Protein 8C7V (pdb70)

Structure (mmCIF, N/CA/C/O backbone):
data_8C7V
#
_entry.id   8C7V
#
_cell.length_a   60.600
_cell.length_b   127.930
_cell.length_c   93.810
_cell.angle_alpha   90.000
_cell.angle_beta   95.470
_cell.angle_gamma   90.000
#
_symmetry.space_group_name_H-M   'P 1 21 1'
#
loop_
_entity.id
_entity.type
_entity.pdbx_description
1 polymer 'Fab heavy chain'
2 polymer 'Fab light chain'
3 water water
#
loop_
_atom_site.group_PDB
_atom_site.id
_atom_site.type_symbol
_atom_site.label_atom_id
_atom_site.label_alt_id
_atom_site.label_comp_id
_atom_site.label_asym_id
_atom_site.label_entity_id
_atom_site.label_seq_id
_atom_site.pdbx_PDB_ins_code
_atom_site.Cartn_x
_atom_site.Cartn_y
_atom_site.Cartn_z
_atom_site.occupancy
_atom_site.B_iso_or_equiv
_atom_site.auth_seq_id
_atom_site.auth_comp_id
_atom_site.auth_asym_id
_atom_site.auth_atom_id
_atom_site.pdbx_PDB_model_num
ATOM 1 N N . GLU A 1 1 ? -12.46000 -14.38800 -31.34100 1.000 42.71062 1 GLU A N 1
ATOM 2 C CA . GLU A 1 1 ? -12.13400 -14.03800 -29.91700 1.000 36.52974 1 GLU A CA 1
ATOM 3 C C . GLU A 1 1 ? -10.99300 -13.00700 -29.92100 1.000 26.30419 1 GLU A C 1
ATOM 4 O O . GLU A 1 1 ? -10.99500 -12.06800 -30.72900 1.000 27.82850 1 GLU A O 1
ATOM 16 N N . VAL A 1 2 ? -10.02000 -13.17900 -29.02400 1.000 26.11750 2 VAL A N 1
ATOM 17 C CA . VAL A 1 2 ? -8.75000 -12.47000 -29.15500 1.000 25.20958 2 VAL A CA 1
ATOM 18 C C . VAL A 1 2 ? -8.07300 -12.97500 -30.41700 1.000 23.04985 2 VAL A C 1
ATOM 19 O O . VAL A 1 2 ? -8.02900 -14.19000 -30.67000 1.000 26.20998 2 VAL A O 1
ATOM 32 N N . GLN A 1 3 ? -7.56100 -12.05200 -31.23100 1.000 18.77100 3 GLN A N 1
ATOM 33 C CA . GLN A 1 3 ? -6.87500 -12.44500 -32.44900 1.000 19.26707 3 GLN A CA 1
ATOM 34 C C . GLN A 1 3 ? -5.71400 -11.50800 -32.72300 1.000 16.30518 3 GLN A C 1
ATOM 35 O O . GLN A 1 3 ? -5.83500 -10.29100 -32.54200 1.000 17.70990 3 GLN A O 1
ATOM 49 N N . LEU A 1 4 ? -4.59800 -12.08300 -33.18100 1.000 17.59597 4 LEU A N 1
ATOM 50 C CA . LEU A 1 4 ? -3.44200 -11.34100 -33.67100 1.000 16.43229 4 LEU A CA 1
ATOM 51 C C . LEU A 1 4 ? -3.19700 -11.73800 -35.11900 1.000 13.99404 4 LEU A C 1
ATOM 52 O O . LEU A 1 4 ? -3.09100 -12.93500 -35.43300 1.000 14.72125 4 LEU A O 1
ATOM 68 N N . VAL A 1 5 ? -3.09000 -10.75300 -36.00600 1.000 16.12516 5 VAL A N 1
ATOM 69 C CA . VAL A 1 5 ? -2.92200 -11.04600 -37.42300 1.000 16.82648 5 VAL A CA 1
ATOM 70 C C . VAL A 1 5 ? -1.72400 -10.27500 -37.94300 1.000 18.89110 5 VAL A C 1
ATOM 71 O O . VAL A 1 5 ? -1.70700 -9.04200 -37.89600 1.000 18.79407 5 VAL A O 1
ATOM 84 N N . GLU A 1 6 ? -0.73000 -10.99700 -38.43500 1.000 16.49511 6 GLU A N 1
ATOM 85 C CA . GLU A 1 6 ? 0.48600 -10.38200 -38.93900 1.000 15.56985 6 GLU A CA 1
ATOM 86 C C . GLU A 1 6 ? 0.40700 -10.11700 -40.43100 1.000 20.62815 6 GLU A C 1
ATOM 87 O O . GLU A 1 6 ? -0.33700 -10.77400 -41.17000 1.000 19.05662 6 GLU A O 1
ATOM 99 N N . SER A 1 7 ? 1.16400 -9.10900 -40.87200 1.000 16.64982 7 SER A N 1
ATOM 100 C CA . SER A 1 7 ? 1.35400 -8.88900 -42.29800 1.000 19.92755 7 SER A CA 1
ATOM 101 C C . SER A 1 7 ? 2.76400 -8.36900 -42.53500 1.000 19.38980 7 SER A C 1
ATOM 102 O O . SER A 1 7 ? 3.43200 -7.91000 -41.60200 1.000 16.00060 7 SER A O 1
ATOM 110 N N . GLY A 1 8 ? 3.23400 -8.47900 -43.79100 1.000 18.57687 8 GLY A N 1
ATOM 111 C CA . GLY A 1 8 ? 4.52100 -7.91100 -44.17500 1.000 17.84363 8 GLY A CA 1
ATOM 112 C C . GLY A 1 8 ? 5.70100 -8.84300 -44.48400 1.000 24.45011 8 GLY A C 1
ATOM 113 O O . GLY A 1 8 ? 6.78700 -8.34200 -44.78700 1.000 29.46009 8 GLY A O 1
ATOM 117 N N . GLY A 1 9 ? 5.56800 -10.14500 -44.39900 1.000 28.01711 9 GLY A N 1
ATOM 118 C CA . GLY A 1 9 ? 6.73300 -10.98100 -44.63100 1.000 23.22322 9 GLY A CA 1
ATOM 119 C C . GLY A 1 9 ? 7.19300 -11.03300 -46.08700 1.000 25.85282 9 GLY A C 1
ATOM 120 O O . GLY A 1 9 ? 6.82400 -10.22600 -46.94300 1.000 28.76200 9 GLY A O 1
ATOM 124 N N . GLY A 1 10 ? 8.11700 -11.95300 -46.32800 1.000 14.95392 10 GLY A N 1
ATOM 125 C CA . GLY A 1 10 ? 8.57200 -12.21600 -47.67300 1.000 14.07154 10 GLY A CA 1
ATOM 126 C C . GLY A 1 10 ? 10.07800 -12.10400 -47.79400 1.000 14.01108 10 GLY A C 1
ATOM 127 O O . GLY A 1 10 ? 10.82100 -12.24000 -46.82400 1.000 14.16401 10 GLY A O 1
ATOM 131 N N . LEU A 1 11 ? 10.50700 -11.78900 -49.01300 1.000 13.42422 11 LEU A N 1
ATOM 132 C CA . LEU A 1 11 ? 11.90400 -11.77800 -49.39400 1.000 15.06334 11 LEU A CA 1
ATOM 133 C C . LEU A 1 11 ? 12.54900 -10.43000 -49.12500 1.000 14.50382 11 LEU A C 1
ATOM 134 O O . LEU A 1 11 ? 11.97400 -9.37700 -49.43900 1.000 17.44651 11 LEU A O 1
ATOM 150 N N . VAL A 1 12 ? 13.76900 -10.46600 -48.58700 1.000 13.08444 12 VAL A N 1
ATOM 151 C CA . VAL A 1 12 ? 14.58100 -9.26200 -48.38100 1.000 14.81503 12 VAL A CA 1
ATOM 152 C C . VAL A 1 12 ? 16.04200 -9.60800 -48.65200 1.000 14.01247 12 VAL A C 1
ATOM 153 O O . VAL A 1 12 ? 16.48600 -10.72700 -48.40300 1.000 15.51735 12 VAL A O 1
ATOM 166 N N . LYS A 1 13 ? 16.79100 -8.65000 -49.24400 1.000 16.47227 13 LYS A N 1
ATOM 167 C CA . LYS A 1 13 ? 18.20000 -8.92200 -49.49600 1.000 19.33620 13 LYS A CA 1
ATOM 168 C C . LYS A 1 13 ? 19.06100 -8.80400 -48.23400 1.000 18.13425 13 LYS A C 1
ATOM 169 O O . LYS A 1 13 ? 18.73000 -8.06500 -47.31500 1.000 18.89550 13 LYS A O 1
ATOM 188 N N . PRO A 1 14 ? 20.17700 -9.54300 -48.16500 1.000 18.49265 14 PRO A N 1
ATOM 189 C CA . PRO A 1 14 ? 21.11300 -9.37100 -47.04200 1.000 18.56387 14 PRO A CA 1
ATOM 190 C C . PRO A 1 14 ? 21.51000 -7.90700 -46.90500 1.000 20.40839 14 PRO A C 1
ATOM 191 O O . PRO A 1 14 ? 21.73000 -7.22300 -47.89900 1.000 20.75105 14 PRO A O 1
ATOM 202 N N . GLY A 1 15 ? 21.59500 -7.43500 -45.66600 1.000 19.76397 15 GLY A N 1
ATOM 203 C CA . GLY A 1 15 ? 21.82700 -6.03700 -45.36500 1.000 22.27122 15 GLY A CA 1
ATOM 204 C C . GLY A 1 15 ? 20.61100 -5.15100 -45.45000 1.000 20.65810 15 GLY A C 1
ATOM 205 O O . GLY A 1 15 ? 20.69800 -3.96800 -45.08100 1.000 21.69682 15 GLY A O 1
ATOM 209 N N . GLY A 1 16 ? 19.46100 -5.68100 -45.89400 1.000 18.35025 16 GLY A N 1
ATOM 210 C CA . GLY A 1 16 ? 18.27800 -4.87900 -46.08200 1.000 18.62923 16 GLY A CA 1
ATOM 211 C C . GLY A 1 16 ? 17.39300 -4.77400 -44.85000 1.000 18.23794 16 GLY A C 1
ATOM 212 O O . GLY A 1 16 ? 17.65400 -5.34900 -43.79500 1.000 18.02482 16 GLY A O 1
ATOM 216 N N . SER A 1 17 ? 16.29000 -4.05800 -45.02900 1.000 16.76964 17 SER A N 1
ATOM 217 C CA . SER A 1 17 ? 15.35000 -3.71600 -43.96900 1.000 15.02419 17 SER A CA 1
ATOM 218 C C . SER A 1 17 ? 13.95700 -4.19700 -44.35300 1.000 12.11961 17 SER A C 1
ATOM 219 O O . SER A 1 17 ? 13.61000 -4.23800 -45.53300 1.000 17.55971 17 SER A O 1
ATOM 227 N N . LEU A 1 18 ? 13.15700 -4.54000 -43.34100 1.000 13.09270 18 LEU A N 1
ATOM 228 C CA . LEU A 1 18 ? 11.79000 -5.02900 -43.55100 1.000 16.39997 18 LEU A CA 1
ATOM 229 C C . LEU A 1 18 ? 10.97800 -4.76700 -42.30200 1.000 14.60881 18 LEU A C 1
ATOM 230 O O . LEU A 1 18 ? 11.50800 -4.88300 -41.20100 1.000 16.18675 18 LEU A O 1
ATOM 246 N N . ARG A 1 19 ? 9.70500 -4.38400 -42.47600 1.000 13.69885 19 ARG A N 1
ATOM 247 C CA . ARG A 1 19 ? 8.81000 -4.13700 -41.36000 1.000 14.10184 19 ARG A CA 1
ATOM 248 C C . ARG A 1 19 ? 7.63500 -5.10600 -41.38600 1.000 15.41257 19 ARG A C 1
ATOM 249 O O . ARG A 1 19 ? 6.96500 -5.25000 -42.41300 1.000 16.43643 19 ARG A O 1
ATOM 270 N N . LEU A 1 20 ? 7.39700 -5.76100 -40.25600 1.000 13.62464 20 LEU A N 1
ATOM 271 C CA . LEU A 1 20 ? 6.21100 -6.56000 -40.03300 1.000 13.38150 20 LEU A CA 1
ATOM 272 C C . LEU A 1 20 ? 5.21100 -5.78600 -39.18100 1.000 12.92447 20 LEU A C 1
ATOM 273 O O . LEU A 1 20 ? 5.59100 -4.98000 -38.33200 1.000 14.73981 20 LEU A O 1
ATOM 289 N N . SER A 1 21 ? 3.93700 -6.07900 -39.37000 1.000 13.86659 21 SER A N 1
ATOM 290 C CA . SER A 1 21 ? 2.87900 -5.51400 -38.54600 1.000 15.15170 21 SER A CA 1
ATOM 291 C C . SER A 1 21 ? 2.08300 -6.62900 -37.87700 1.000 16.00845 21 SER A C 1
ATOM 292 O O . SER A 1 21 ? 2.02800 -7.75200 -38.36400 1.000 15.67459 21 SER A O 1
ATOM 300 N N . CYS A 1 22 ? 1.49900 -6.30200 -36.72200 1.000 14.39534 22 CYS A N 1
ATOM 301 C CA . CYS A 1 22 ? 0.67900 -7.19900 -35.93000 1.000 15.44255 22 CYS A CA 1
ATOM 302 C C . CYS A 1 22 ? -0.55900 -6.41600 -35.53100 1.000 16.31201 22 CYS A C 1
ATOM 303 O O . CYS A 1 22 ? -0.46300 -5.50400 -34.71000 1.000 17.59824 22 CYS A O 1
ATOM 310 N N . ALA A 1 23 ? -1.69700 -6.75600 -36.12100 1.000 15.98871 23 ALA A N 1
ATOM 311 C CA . ALA A 1 23 ? -2.97700 -6.11700 -35.81000 1.000 16.27688 23 ALA A CA 1
ATOM 312 C C . ALA A 1 23 ? -3.73000 -6.92900 -34.76600 1.000 14.39385 23 ALA A C 1
ATOM 313 O O . ALA A 1 23 ? -4.00400 -8.12300 -34.98200 1.000 16.73825 23 ALA A O 1
ATOM 320 N N . ALA A 1 24 ? -4.11400 -6.28000 -33.66600 1.000 16.68063 24 ALA A N 1
ATOM 321 C CA . ALA A 1 24 ? -4.78400 -6.93400 -32.54600 1.000 18.80937 24 ALA A CA 1
ATOM 322 C C . ALA A 1 24 ? -6.27100 -6.61600 -32.56700 1.000 18.47728 24 ALA A C 1
ATOM 323 O O . ALA A 1 24 ? -6.66200 -5.47300 -32.82200 1.000 20.83940 24 ALA A O 1
ATOM 330 N N . SER A 1 25 ? -7.08700 -7.62400 -32.27600 1.000 19.20066 25 SER A N 1
ATOM 331 C CA . SER A 1 25 ? -8.53900 -7.46500 -32.21300 1.000 20.60755 25 SER A CA 1
ATOM 332 C C . SER A 1 25 ? -9.11300 -8.34700 -31.11200 1.000 22.19456 25 SER A C 1
ATOM 333 O O . SER A 1 25 ? -8.48200 -9.29400 -30.63400 1.000 19.98405 25 SER A O 1
ATOM 341 N N . GLY A 1 26 ? -10.33500 -8.01100 -30.69500 1.000 19.89618 26 GLY A N 1
ATOM 342 C CA . GLY A 1 26 ? -11.04200 -8.79300 -29.70000 1.000 20.21288 26 GLY A CA 1
ATOM 343 C C . GLY A 1 26 ? -10.80700 -8.36700 -28.26000 1.000 21.52757 26 GLY A C 1
ATOM 344 O O . GLY A 1 26 ? -11.30100 -9.03600 -27.34300 1.000 24.24997 26 GLY A O 1
ATOM 348 N N . TYR A 1 27 ? -10.06700 -7.29300 -28.03600 1.000 21.71433 27 TYR A N 1
ATOM 349 C CA . TYR A 1 27 ? -9.78300 -6.80700 -26.70100 1.000 19.35120 27 TYR A CA 1
ATOM 350 C C . TYR A 1 27 ? -9.28200 -5.37700 -26.83800 1.000 22.64454 27 TYR A C 1
ATOM 351 O O . TYR A 1 27 ? -8.99000 -4.89600 -27.93500 1.000 23.20922 27 TYR A O 1
ATOM 369 N N . THR A 1 28 ? -9.18300 -4.69700 -25.70700 1.000 21.42635 28 THR A N 1
ATOM 370 C CA . THR A 1 28 ? -8.67100 -3.33500 -25.68400 1.000 18.65417 28 THR A CA 1
ATOM 371 C C . THR A 1 28 ? -7.15900 -3.40400 -25.78900 1.000 20.15643 28 THR A C 1
ATOM 372 O O . THR A 1 28 ? -6.49200 -3.91700 -24.88500 1.000 22.46343 28 THR A O 1
ATOM 383 N N . PHE A 1 29 ? -6.63600 -2.88000 -26.89600 1.000 21.36853 29 PHE A N 1
ATOM 384 C CA . PHE A 1 29 ? -5.22100 -3.04600 -27.25700 1.000 20.92475 29 PHE A CA 1
ATOM 385 C C . PHE A 1 29 ? -4.27400 -2.63800 -26.13900 1.000 24.89434 29 PHE A C 1
ATOM 386 O O . PHE A 1 29 ? -3.28700 -3.33400 -25.87300 1.000 22.64283 29 PHE A O 1
ATOM 403 N N . THR A 1 30 ? -4.57500 -1.55200 -25.43800 1.000 21.08557 30 THR A N 1
ATOM 404 C CA . THR A 1 30 ? -3.66400 -1.03400 -24.42900 1.000 24.25610 30 THR A CA 1
ATOM 405 C C . THR A 1 30 ? -3.67700 -1.83600 -23.12600 1.000 19.64105 30 THR A C 1
ATOM 406 O O . THR A 1 30 ? -2.90900 -1.49800 -22.21800 1.000 24.81298 30 THR A O 1
ATOM 417 N N . ASP A 1 31 ? -4.50300 -2.88200 -23.00200 1.000 20.92414 31 ASP A N 1
ATOM 418 C CA . ASP A 1 31 ? -4.59700 -3.64800 -21.76400 1.000 20.81110 31 ASP A CA 1
ATOM 419 C C . ASP A 1 31 ? -3.51100 -4.72200 -21.62100 1.000 21.37676 31 ASP A C 1
ATOM 420 O O . ASP A 1 31 ? -3.38900 -5.31700 -20.54100 1.000 20.81340 31 ASP A O 1
ATOM 429 N N . ASN A 1 32 ? -2.73000 -4.99000 -22.67300 1.000 17.11372 32 ASN A N 1
ATOM 430 C CA . ASN A 1 32 ? -1.71200 -6.04300 -22.65000 1.000 16.53095 32 ASN A CA 1
ATOM 431 C C . ASN A 1 32 ? -0.54800 -5.59000 -23.52500 1.000 17.67914 32 ASN A C 1
ATOM 432 O O . ASN A 1 32 ? -0.73900 -4.76600 -24.41500 1.000 17.06969 32 ASN A O 1
ATOM 443 N N . TYR A 1 33 ? 0.65500 -6.09700 -23.24300 1.000 13.48609 33 TYR A N 1
ATOM 444 C CA . TYR A 1 33 ? 1.79800 -5.83400 -24.10300 1.000 14.37813 33 TYR A CA 1
ATOM 445 C C . TYR A 1 33 ? 1.71000 -6.71000 -25.35700 1.000 14.79173 33 TYR A C 1
ATOM 446 O O . TYR A 1 33 ? 0.93400 -7.66700 -25.42900 1.000 15.54953 33 TYR A O 1
ATOM 464 N N . ILE A 1 34 ? 2.45100 -6.32600 -26.38600 1.000 13.81692 34 ILE A N 1
ATOM 465 C CA . ILE A 1 34 ? 2.66400 -7.19000 -27.55000 1.000 13.81410 34 ILE A CA 1
ATOM 466 C C . ILE A 1 34 ? 4.12700 -7.62600 -27.52800 1.000 13.85319 34 ILE A C 1
ATOM 467 O O . ILE A 1 34 ? 5.03100 -6.79600 -27.37000 1.000 13.30155 34 ILE A O 1
ATOM 483 N N . HIS A 1 35 ? 4.35200 -8.92800 -27.66300 1.000 11.18620 35 HIS A N 1
ATOM 484 C CA . HIS A 1 35 ? 5.67900 -9.50200 -27.71900 1.000 10.65150 35 HIS A CA 1
ATOM 485 C C . HIS A 1 35 ? 5.95600 -10.04900 -29.11400 1.000 11.42901 35 HIS A C 1
ATOM 486 O O . HIS A 1 35 ? 5.03700 -10.40300 -29.85000 1.000 11.37366 35 HIS A O 1
ATOM 500 N N . TRP A 1 36 ? 7.23100 -10.10400 -29.48500 1.000 11.50469 36 TRP A N 1
ATOM 501 C CA . TRP A 1 36 ? 7.66800 -10.70700 -30.73300 1.000 11.32292 36 TRP A CA 1
ATOM 502 C C . TRP A 1 36 ? 8.60900 -11.86700 -30.43200 1.000 11.27201 36 TRP A C 1
ATOM 503 O O . TRP A 1 36 ? 9.48000 -11.75600 -29.57100 1.000 11.26384 36 TRP A O 1
ATOM 524 N N . VAL A 1 37 ? 8.42000 -12.97700 -31.16000 1.000 9.76350 37 VAL A N 1
ATOM 525 C CA . VAL A 1 37 ? 9.16000 -14.22400 -30.99400 1.000 11.96705 37 VAL A CA 1
ATOM 526 C C . VAL A 1 37 ? 9.48100 -14.71100 -32.40600 1.000 12.31473 37 VAL A C 1
ATOM 527 O O . VAL A 1 37 ? 8.65700 -14.54400 -33.31100 1.000 15.99896 37 VAL A O 1
ATOM 540 N N . ARG A 1 38 ? 10.64300 -15.29400 -32.59700 1.000 11.22020 38 ARG A N 1
ATOM 541 C CA . ARG A 1 38 ? 10.91300 -15.92200 -33.88600 1.000 11.54174 38 ARG A CA 1
ATOM 542 C C . ARG A 1 38 ? 11.25800 -17.39400 -33.71800 1.000 11.32025 38 ARG A C 1
ATOM 543 O O . ARG A 1 38 ? 11.60700 -17.86900 -32.62900 1.000 12.63010 38 ARG A O 1
ATOM 564 N N . GLN A 1 39 ? 11.10100 -18.13200 -34.81800 1.000 10.19308 39 GLN A N 1
ATOM 565 C CA . GLN A 1 39 ? 11.32400 -19.56900 -34.81500 1.000 12.35991 39 GLN A CA 1
ATOM 566 C C . GLN A 1 39 ? 12.06700 -19.98500 -36.07600 1.000 12.42162 39 GLN A C 1
ATOM 567 O O . GLN A 1 39 ? 11.61400 -19.72100 -37.20600 1.000 12.74416 39 GLN A O 1
ATOM 581 N N . ALA A 1 40 ? 13.21700 -20.60300 -35.88800 1.000 14.76783 40 ALA A N 1
ATOM 582 C CA . ALA A 1 40 ? 13.96100 -21.18800 -37.00100 1.000 17.86580 40 ALA A CA 1
ATOM 583 C C . ALA A 1 40 ? 14.55600 -22.52000 -36.58700 1.000 17.11107 40 ALA A C 1
ATOM 584 O O . ALA A 1 40 ? 14.96900 -22.68300 -35.43400 1.000 17.71391 40 ALA A O 1
ATOM 591 N N . PRO A 1 41 ? 14.68200 -23.46300 -37.51400 1.000 19.17734 41 PRO A N 1
ATOM 592 C CA . PRO A 1 41 ? 15.39800 -24.69800 -37.17700 1.000 21.24027 41 PRO A CA 1
ATOM 593 C C . PRO A 1 41 ? 16.80100 -24.37100 -36.66700 1.000 21.78013 41 PRO A C 1
ATOM 594 O O . PRO A 1 41 ? 17.51200 -23.54500 -37.23700 1.000 28.36288 41 PRO A O 1
ATOM 605 N N . GLY A 1 42 ? 17.20800 -25.07500 -35.61700 1.000 23.21674 42 GLY A N 1
ATOM 606 C CA . GLY A 1 42 ? 18.49500 -24.89500 -34.96400 1.000 23.41889 42 GLY A CA 1
ATOM 607 C C . GLY A 1 42 ? 18.44800 -24.04700 -33.70900 1.000 27.43365 42 GLY A C 1
ATOM 608 O O . GLY A 1 42 ? 18.52200 -24.60200 -32.60600 1.000 27.93668 42 GLY A O 1
ATOM 612 N N . LYS A 1 43 ? 18.21300 -22.74400 -33.81400 1.000 29.96094 43 LYS A N 1
ATOM 613 C CA . LYS A 1 43 ? 18.08100 -21.99900 -32.57200 1.000 27.30915 43 LYS A CA 1
ATOM 614 C C . LYS A 1 43 ? 16.68400 -22.12100 -31.98400 1.000 26.27916 43 LYS A C 1
ATOM 615 O O . LYS A 1 43 ? 16.48600 -21.77600 -30.80700 1.000 29.90496 43 LYS A O 1
ATOM 634 N N . GLY A 1 44 ? 15.70200 -22.59100 -32.74400 1.000 21.14488 44 GLY A N 1
ATOM 635 C CA . GLY A 1 44 ? 14.41200 -22.84100 -32.14700 1.000 22.37311 44 GLY A CA 1
ATOM 636 C C . GLY A 1 44 ? 13.65700 -21.53800 -31.92100 1.000 21.80926 44 GLY A C 1
ATOM 637 O O . GLY A 1 44 ? 13.78500 -20.58200 -32.69800 1.000 18.97661 44 GLY A O 1
ATOM 641 N N . LEU A 1 45 ? 12.77900 -21.55000 -30.90800 1.000 17.66713 45 LEU A N 1
ATOM 642 C CA . LEU A 1 45 ? 12.07400 -20.33200 -30.49600 1.000 11.60317 45 LEU A CA 1
ATOM 643 C C . LEU A 1 45 ? 12.96600 -19.37000 -29.71600 1.000 12.18961 45 LEU A C 1
ATOM 644 O O . LEU A 1 45 ? 13.64200 -19.76100 -28.75600 1.000 13.78498 45 LEU A O 1
ATOM 660 N N . GLU A 1 46 ? 12.94000 -18.09000 -30.10000 1.000 12.08302 46 GLU A N 1
ATOM 661 C CA . GLU A 1 46 ? 13.68100 -17.03300 -29.43000 1.000 13.96683 46 GLU A CA 1
ATOM 662 C C . GLU A 1 46 ? 12.77100 -15.83200 -29.19800 1.000 12.82714 46 GLU A C 1
ATOM 663 O O . GLU A 1 46 ? 12.11500 -15.35700 -30.13700 1.000 12.97956 46 GLU A O 1
ATOM 675 N N . TRP A 1 47 ? 12.80300 -15.28700 -27.98800 1.000 12.90936 47 TRP A N 1
ATOM 676 C CA . TRP A 1 47 ? 12.03900 -14.08400 -27.65500 1.000 12.80400 47 TRP A CA 1
ATOM 677 C C . TRP A 1 47 ? 12.83700 -12.82900 -27.98900 1.000 13.41021 47 TRP A C 1
ATOM 678 O O . TRP A 1 47 ? 13.99900 -12.70500 -27.59700 1.000 13.62647 47 TRP A O 1
ATOM 699 N N . ILE A 1 48 ? 12.21700 -11.93100 -28.74500 1.000 10.44732 48 ILE A N 1
ATOM 700 C CA . ILE A 1 48 ? 12.88700 -10.73300 -29.24300 1.000 11.35546 48 ILE A CA 1
ATOM 701 C C . ILE A 1 48 ? 12.66500 -9.54900 -28.31800 1.000 12.18747 48 ILE A C 1
ATOM 702 O O . ILE A 1 48 ? 13.61200 -8.81400 -28.02200 1.000 13.25814 48 ILE A O 1
ATOM 718 N N . GLY A 1 49 ? 11.43100 -9.33800 -27.86300 1.000 12.82055 49 GLY A N 1
ATOM 719 C CA . GLY A 1 49 ? 11.14700 -8.23400 -26.97200 1.000 14.66069 49 GLY A CA 1
ATOM 720 C C . GLY A 1 49 ? 9.66200 -8.00200 -26.89400 1.000 13.72255 49 GLY A C 1
ATOM 721 O O . GLY A 1 49 ? 8.86400 -8.72500 -27.50400 1.000 12.93515 49 GLY A O 1
ATOM 725 N N . TYR A 1 50 ? 9.29600 -6.97800 -26.10300 1.000 12.09399 50 TYR A N 1
ATOM 726 C CA . TYR A 1 50 ? 7.90300 -6.56700 -25.98000 1.000 11.55729 50 TYR A CA 1
ATOM 727 C C . TYR A 1 50 ? 7.78400 -5.05500 -26.13700 1.000 12.79958 50 TYR A C 1
ATOM 728 O O . TYR A 1 50 ? 8.76400 -4.30900 -26.03600 1.000 15.49114 50 TYR A O 1
ATOM 746 N N . ILE A 1 51 ? 6.54900 -4.61200 -26.39400 1.000 12.28481 51 ILE A N 1
ATOM 747 C CA . ILE A 1 51 ? 6.21800 -3.19300 -26.27200 1.000 13.69599 51 ILE A CA 1
ATOM 748 C C . ILE A 1 51 ? 4.92800 -3.04400 -25.48400 1.000 17.61671 51 ILE A C 1
ATOM 749 O O . ILE A 1 51 ? 3.98500 -3.82500 -25.64800 1.000 14.11673 51 ILE A O 1
ATOM 765 N N . ASN A 1 52 ? 4.90500 -2.03400 -24.61200 1.000 16.50688 52 ASN A N 1
ATOM 766 C CA . ASN A 1 52 ? 3.70800 -1.64900 -23.88100 1.000 17.14671 52 ASN A CA 1
ATOM 767 C C . ASN A 1 52 ? 2.97700 -0.60400 -24.70500 1.000 17.75688 52 ASN A C 1
ATOM 768 O O . ASN A 1 52 ? 3.50600 0.50900 -24.87400 1.000 19.28238 52 ASN A O 1
ATOM 779 N N . PRO A 1 53 ? 1.80800 -0.91500 -25.27900 1.000 17.10669 53 PRO A N 1
ATOM 780 C CA . PRO A 1 53 ? 1.16000 0.05400 -26.17300 1.000 18.86415 53 PRO A CA 1
ATOM 781 C C . PRO A 1 53 ? 0.72000 1.33400 -25.48700 1.000 23.47595 53 PRO A C 1
ATOM 782 O O . PRO A 1 53 ? 0.62700 2.36100 -26.16400 1.000 27.77806 53 PRO A O 1
ATOM 793 N N . SER A 1 54 ? 0.44800 1.30100 -24.18000 1.000 21.46246 54 SER A N 1
ATOM 794 C CA . SER A 1 54 ? 0.00800 2.52200 -23.49300 1.000 25.11486 54 SER A CA 1
ATOM 795 C C . SER A 1 54 ? 1.10900 3.57300 -23.41900 1.000 30.85651 54 SER A C 1
ATOM 796 O O . SER A 1 54 ? 0.85400 4.76800 -23.60800 1.000 29.48136 54 SER A O 1
ATOM 804 N N . SER A 1 55 ? 2.33200 3.15700 -23.12000 1.000 22.79255 55 SER A N 1
ATOM 805 C CA . SER A 1 55 ? 3.45300 4.06600 -22.93600 1.000 25.37003 55 SER A CA 1
ATOM 806 C C . SER A 1 55 ? 4.42500 4.06200 -24.10500 1.000 27.22606 55 SER A C 1
ATOM 807 O O . SER A 1 55 ? 5.28300 4.94700 -24.18000 1.000 27.52990 55 SER A O 1
ATOM 815 N N . ALA A 1 56 ? 4.29600 3.10300 -25.02600 1.000 22.85691 56 ALA A N 1
ATOM 816 C CA . ALA A 1 56 ? 5.22800 2.88200 -26.12500 1.000 22.12215 56 ALA A CA 1
ATOM 817 C C . ALA A 1 56 ? 6.61300 2.46000 -25.64400 1.000 19.76119 56 ALA A C 1
ATOM 818 O O . ALA A 1 56 ? 7.57800 2.46600 -26.41900 1.000 23.81541 56 ALA A O 1
ATOM 825 N N . TYR A 1 57 ? 6.73600 2.03200 -24.38500 1.000 20.08777 57 TYR A N 1
ATOM 826 C CA . TYR A 1 57 ? 8.00600 1.54700 -23.87800 1.000 19.34367 57 TYR A CA 1
ATOM 827 C C . TYR A 1 57 ? 8.24800 0.12800 -24.41100 1.000 18.37228 57 TYR A C 1
ATOM 828 O O . TYR A 1 57 ? 7.38100 -0.73600 -24.27700 1.000 19.46426 57 TYR A O 1
ATOM 846 N N . ALA A 1 58 ? 9.41400 -0.09100 -25.00400 1.000 19.13536 58 ALA A N 1
ATOM 847 C CA . ALA A 1 58 ? 9.81300 -1.39800 -25.51500 1.000 20.61556 58 ALA A CA 1
ATOM 848 C C . ALA A 1 58 ? 11.01500 -1.91200 -24.73800 1.000 21.02616 58 ALA A C 1
ATOM 849 O O . ALA A 1 58 ? 11.90800 -1.14100 -24.36500 1.000 19.52094 58 ALA A O 1
ATOM 856 N N . HIS A 1 59 ? 11.03200 -3.22400 -24.48600 1.000 14.19191 59 HIS A N 1
ATOM 857 C CA . HIS A 1 59 ? 12.11200 -3.89900 -23.77700 1.000 16.18361 59 HIS A CA 1
ATOM 858 C C . HIS A 1 59 ? 12.57900 -5.08700 -24.61600 1.000 15.84757 59 HIS A C 1
ATOM 859 O O . HIS A 1 59 ? 11.74900 -5.83600 -25.14300 1.000 17.09472 59 HIS A O 1
ATOM 873 N N . TYR A 1 60 ? 13.89600 -5.23500 -24.76700 1.000 14.34352 60 TYR A N 1
ATOM 874 C CA . TYR A 1 60 ? 14.46200 -6.17100 -25.70800 1.000 16.43937 60 TYR A CA 1
ATOM 875 C C . TYR A 1 60 ? 15.32100 -7.25400 -25.06900 1.000 16.83460 60 TYR A C 1
ATOM 876 O O . TYR A 1 60 ? 15.90700 -7.07600 -23.99500 1.000 17.28124 60 TYR A O 1
ATOM 894 N N . ASN A 1 61 ? 15.38400 -8.38700 -25.76600 1.000 13.52255 61 ASN A N 1
ATOM 895 C CA . ASN A 1 61 ? 16.47900 -9.33400 -25.63100 1.000 14.72382 61 ASN A CA 1
ATOM 896 C C . ASN A 1 61 ? 17.72600 -8.65800 -26.20300 1.000 17.02294 61 ASN A C 1
ATOM 897 O O . ASN A 1 61 ? 17.75200 -8.32600 -27.39000 1.000 16.24846 61 ASN A O 1
ATOM 908 N N . GLU A 1 62 ? 18.74200 -8.44100 -25.36800 1.000 17.25908 62 GLU A N 1
ATOM 909 C CA . GLU A 1 62 ? 19.89500 -7.64900 -25.80900 1.000 21.78725 62 GLU A CA 1
ATOM 910 C C . GLU A 1 62 ? 20.48900 -8.15300 -27.10200 1.000 20.86224 62 GLU A C 1
ATOM 911 O O . GLU A 1 62 ? 20.95500 -7.34800 -27.93400 1.000 25.96124 62 GLU A O 1
ATOM 923 N N . LYS A 1 63 ? 20.39400 -9.46600 -27.32500 1.000 22.38025 63 LYS A N 1
ATOM 924 C CA . LYS A 1 63 ? 20.90000 -10.16100 -28.49800 1.000 25.91825 63 LYS A CA 1
ATOM 925 C C . LYS A 1 63 ? 20.35500 -9.60100 -29.81400 1.000 26.16293 63 LYS A C 1
ATOM 926 O O . LYS A 1 63 ? 21.00700 -9.72700 -30.86300 1.000 25.26770 63 LYS A O 1
ATOM 945 N N . PHE A 1 64 ? 19.22500 -8.92700 -29.78100 1.000 15.26917 64 PHE A N 1
ATOM 946 C CA . PHE A 1 64 ? 18.49500 -8.54500 -30.96100 1.000 13.37106 64 PHE A CA 1
ATOM 947 C C . PHE A 1 64 ? 18.48500 -7.04100 -31.21200 1.000 13.98998 64 PHE A C 1
ATOM 948 O O . PHE A 1 64 ? 17.93500 -6.62400 -32.23100 1.000 15.14276 64 PHE A O 1
ATOM 965 N N . LYS A 1 65 ? 19.07100 -6.21600 -30.32500 1.000 14.35450 65 LYS A N 1
ATOM 966 C CA . LYS A 1 65 ? 18.90200 -4.77300 -30.45100 1.000 14.65722 65 LYS A CA 1
ATOM 967 C C . LYS A 1 65 ? 19.51100 -4.19400 -31.71400 1.000 12.78934 65 LYS A C 1
ATOM 968 O O . LYS A 1 65 ? 19.06900 -3.13000 -32.19400 1.000 13.69168 65 LYS A O 1
ATOM 987 N N . THR A 1 66 ? 20.57200 -4.80300 -32.23600 1.000 13.46025 66 THR A N 1
ATOM 988 C CA . THR A 1 66 ? 21.22200 -4.19800 -33.39000 1.000 14.62272 66 THR A CA 1
ATOM 989 C C . THR A 1 66 ? 20.42700 -4.36500 -34.67500 1.000 16.53060 66 THR A C 1
ATOM 990 O O . THR A 1 66 ? 20.74300 -3.70800 -35.66800 1.000 21.58170 66 THR A O 1
ATOM 1001 N N . ARG A 1 67 ? 19.49500 -5.31500 -34.73700 1.000 15.49385 67 ARG A N 1
ATOM 1002 C CA . ARG A 1 67 ? 18.73000 -5.52900 -35.95000 1.000 13.72358 67 ARG A CA 1
ATOM 1003 C C . ARG A 1 67 ? 17.22300 -5.36500 -35.79800 1.000 15.59972 67 ARG A C 1
ATOM 1004 O O . ARG A 1 67 ? 16.52600 -5.39800 -36.82500 1.000 15.51425 67 ARG A O 1
ATOM 1025 N N . PHE A 1 68 ? 16.69700 -5.25200 -34.58000 1.000 14.25753 68 PHE A N 1
ATOM 1026 C CA . PHE A 1 68 ? 15.25400 -5.23300 -34.37700 1.000 11.97241 68 PHE A CA 1
ATOM 1027 C C . PHE A 1 68 ? 14.80200 -4.07900 -33.49300 1.000 14.98360 68 PHE A C 1
ATOM 1028 O O . PHE A 1 68 ? 15.40200 -3.82600 -32.44800 1.000 15.38134 68 PHE A O 1
ATOM 1045 N N . THR A 1 69 ? 13.71900 -3.41700 -33.92100 1.000 13.14438 69 THR A N 1
ATOM 1046 C CA . THR A 1 69 ? 13.06000 -2.31100 -33.22300 1.000 13.02402 69 THR A CA 1
ATOM 1047 C C . THR A 1 69 ? 11.56200 -2.57300 -33.18100 1.000 13.72986 69 THR A C 1
ATOM 1048 O O . THR A 1 69 ? 10.95400 -2.82700 -34.23100 1.000 14.60235 69 THR A O 1
ATOM 1059 N N . ILE A 1 70 ? 10.95700 -2.47300 -31.99500 1.000 13.98606 70 ILE A N 1
ATOM 1060 C CA . ILE A 1 70 ? 9.50700 -2.65500 -31.84400 1.000 12.00563 70 ILE A CA 1
ATOM 1061 C C . ILE A 1 70 ? 8.85500 -1.28700 -31.66400 1.000 13.25412 70 ILE A C 1
ATOM 1062 O O . ILE A 1 70 ? 9.38000 -0.42700 -30.95400 1.000 16.67779 70 ILE A O 1
ATOM 1078 N N . SER A 1 71 ? 7.71300 -1.08600 -32.32200 1.000 14.29451 71 SER A N 1
ATOM 1079 C CA . SER A 1 71 ? 6.95600 0.15900 -32.19200 1.000 17.34982 71 SER A CA 1
ATOM 1080 C C . SER A 1 71 ? 5.46000 -0.14800 -32.20200 1.000 16.31021 71 SER A C 1
ATOM 1081 O O . SER A 1 71 ? 5.03400 -1.29100 -32.41400 1.000 15.47985 71 SER A O 1
ATOM 1089 N N . VAL A 1 72 ? 4.64800 0.88700 -31.92500 1.000 16.02305 72 VAL A N 1
ATOM 1090 C CA . VAL A 1 72 ? 3.19400 0.74300 -31.94500 1.000 16.49561 72 VAL A CA 1
ATOM 1091 C C . VAL A 1 72 ? 2.54900 1.91500 -32.67300 1.000 23.64995 72 VAL A C 1
ATOM 1092 O O . VAL A 1 72 ? 3.11800 3.00600 -32.78000 1.000 22.93014 72 VAL A O 1
ATOM 1105 N N . ASP A 1 73 ? 1.33000 1.67700 -33.16100 1.000 22.83936 73 ASP A N 1
ATOM 1106 C CA . ASP A 1 73 ? 0.41800 2.74700 -33.60000 1.000 24.16533 73 ASP A CA 1
ATOM 1107 C C . ASP A 1 73 ? -0.92500 2.46500 -32.92500 1.000 23.28287 73 ASP A C 1
ATOM 1108 O O . ASP A 1 73 ? -1.70000 1.60600 -33.36900 1.000 23.23370 73 ASP A O 1
ATOM 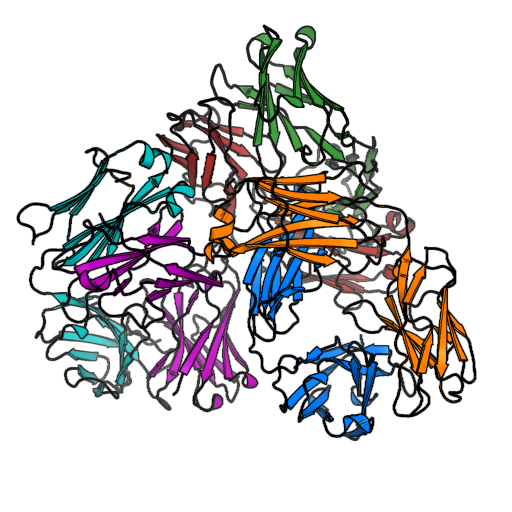1117 N N . LYS A 1 74 ? -1.19500 3.16700 -31.82400 1.000 26.50546 74 LYS A N 1
ATOM 1118 C CA . LYS A 1 74 ? -2.41400 2.88400 -31.07600 1.000 31.03202 74 LYS A CA 1
ATOM 1119 C C . LYS A 1 74 ? -3.66100 3.09400 -31.92500 1.000 27.48394 74 LYS A C 1
ATOM 1120 O O . LYS A 1 74 ? -4.64600 2.36900 -31.75700 1.000 32.73228 74 LYS A O 1
ATOM 1139 N N . ALA A 1 75 ? -3.62400 4.04200 -32.86900 1.000 29.92722 75 ALA A N 1
ATOM 1140 C CA . ALA A 1 75 ? -4.81300 4.32200 -33.66400 1.000 33.07333 75 ALA A CA 1
ATOM 1141 C C . ALA A 1 75 ? -5.21700 3.12400 -34.50600 1.000 35.90351 75 ALA A C 1
ATOM 1142 O O . ALA A 1 75 ? -6.39600 2.96200 -34.83900 1.000 32.94727 75 ALA A O 1
ATOM 1149 N N . LYS A 1 76 ? -4.25100 2.29100 -34.87700 1.000 24.18969 76 LYS A N 1
ATOM 1150 C CA . LYS A 1 76 ? -4.48500 1.12300 -35.69900 1.000 24.32140 76 LYS A CA 1
ATOM 1151 C C . LYS A 1 76 ? -4.50500 -0.18900 -34.90600 1.000 22.58545 76 LYS A C 1
ATOM 1152 O O . LYS A 1 76 ? -4.54000 -1.25400 -35.52300 1.000 22.36063 76 LYS A O 1
ATOM 1171 N N . ASN A 1 77 ? -4.43500 -0.12600 -33.57100 1.000 21.25223 77 ASN A N 1
ATOM 1172 C CA . ASN A 1 77 ? -4.36900 -1.31600 -32.71900 1.000 21.02303 77 ASN A CA 1
ATOM 1173 C C . ASN A 1 77 ? -3.30300 -2.27500 -33.24900 1.000 17.95089 77 ASN A C 1
ATOM 1174 O O . ASN A 1 77 ? -3.51500 -3.48900 -33.33300 1.000 17.92377 77 ASN A O 1
ATOM 1185 N N . SER A 1 78 ? -2.14800 -1.71900 -33.62000 1.000 19.13813 78 SER A N 1
ATOM 1186 C CA . SER A 1 78 ? -1.09200 -2.50600 -34.25200 1.000 14.41874 78 SER A CA 1
ATOM 1187 C C . SER A 1 78 ? 0.26100 -2.25200 -33.61400 1.000 18.15689 78 SER A C 1
ATOM 1188 O O . SER A 1 78 ? 0.59800 -1.12400 -33.24800 1.000 16.44296 78 SER A O 1
ATOM 1196 N N . ALA A 1 79 ? 1.05800 -3.30200 -33.54800 1.000 16.02533 79 ALA A N 1
ATOM 1197 C CA . ALA A 1 79 ? 2.46500 -3.19200 -33.21500 1.000 13.31751 79 ALA A CA 1
ATOM 1198 C C . ALA A 1 79 ? 3.28500 -3.58500 -34.44300 1.000 14.16888 79 ALA A C 1
ATOM 1199 O O . ALA A 1 79 ? 2.81100 -4.25400 -35.35800 1.000 14.99772 79 ALA A O 1
ATOM 1206 N N . TYR A 1 80 ? 4.53100 -3.13000 -34.47100 1.000 14.05353 80 TYR A N 1
ATOM 1207 C CA . TYR A 1 80 ? 5.39500 -3.33800 -35.61900 1.000 14.52242 80 TYR A CA 1
ATOM 1208 C C . TYR A 1 80 ? 6.74500 -3.86900 -35.17100 1.000 14.15502 80 TYR A C 1
ATOM 1209 O O . TYR A 1 80 ? 7.24800 -3.51800 -34.09800 1.000 15.55095 80 TYR A O 1
ATOM 1227 N N . LEU A 1 81 ? 7.33700 -4.70700 -36.01800 1.000 13.11759 81 LEU A N 1
ATOM 1228 C CA . LEU A 1 81 ? 8.71400 -5.16900 -35.83700 1.000 12.20348 81 LEU A CA 1
ATOM 1229 C C . LEU A 1 81 ? 9.50200 -4.68700 -37.05200 1.000 12.61331 81 LEU A C 1
ATOM 1230 O O . LEU A 1 81 ? 9.30300 -5.17800 -38.17100 1.000 12.38694 81 LEU A O 1
ATOM 1246 N N . GLN A 1 82 ? 10.38200 -3.72100 -36.84500 1.000 12.25638 82 GLN A N 1
ATOM 1247 C CA . GLN A 1 82 ? 11.23800 -3.19200 -37.88600 1.000 14.17979 82 GLN A CA 1
ATOM 1248 C C . GLN A 1 82 ? 12.58300 -3.89500 -37.82400 1.000 14.39621 82 GLN A C 1
ATOM 1249 O O . GLN A 1 82 ? 13.24900 -3.91400 -36.77400 1.000 15.23153 82 GLN A O 1
ATOM 1263 N N . MET A 1 83 ? 12.96700 -4.46900 -38.94500 1.000 13.64878 83 MET A N 1
ATOM 1264 C CA . MET A 1 83 ? 14.21600 -5.19400 -39.08100 1.000 14.17450 83 MET A CA 1
ATOM 1265 C C . MET A 1 83 ? 15.18700 -4.37000 -39.91300 1.000 15.05882 83 MET A C 1
ATOM 1266 O O . MET A 1 83 ? 14.77100 -3.68900 -40.85300 1.000 17.25482 83 MET A O 1
ATOM 1280 N N . ASN A 1 84 ? 16.44500 -4.32000 -39.48600 1.000 16.06823 84 ASN A N 1
ATOM 1281 C CA . ASN A 1 84 ? 17.46900 -3.62900 -40.25600 1.000 18.96829 84 ASN A CA 1
ATOM 1282 C C . ASN A 1 84 ? 18.72100 -4.48400 -40.36300 1.000 15.05473 84 ASN A C 1
ATOM 1283 O O . ASN A 1 84 ? 18.99600 -5.33300 -39.51100 1.000 17.00769 84 ASN A O 1
ATOM 1294 N N . SER A 1 85 ? 19.49400 -4.23000 -41.41400 1.000 17.52256 85 SER A N 1
ATOM 1295 C CA . SER A 1 85 ? 20.79600 -4.85600 -41.57800 1.000 20.18700 85 SER A CA 1
ATOM 1296 C C . SER A 1 85 ? 20.71700 -6.37100 -41.45600 1.000 18.31363 85 SER A C 1
ATOM 1297 O O . SER A 1 85 ? 21.55900 -7.01000 -40.83000 1.000 19.99145 85 SER A O 1
ATOM 1305 N N . LEU A 1 86 ? 19.72600 -6.95900 -42.11300 1.000 18.50806 86 LEU A N 1
ATOM 1306 C CA . LEU A 1 86 ? 19.45600 -8.37500 -41.92500 1.000 18.84923 86 LEU A CA 1
ATOM 1307 C C . LEU A 1 86 ? 20.53700 -9.25900 -42.53200 1.000 18.79535 86 LEU A C 1
ATOM 1308 O O . LEU A 1 86 ? 21.14600 -8.94100 -43.55600 1.000 20.78384 86 LEU A O 1
ATOM 1324 N N . ARG A 1 87 ? 20.75200 -10.40900 -41.88600 1.000 18.87981 87 ARG A N 1
ATOM 1325 C CA . ARG A 1 87 ? 21.71200 -11.40600 -42.34200 1.000 22.30228 87 ARG A CA 1
ATOM 1326 C C . ARG A 1 87 ? 20.94200 -12.60300 -42.87900 1.000 24.84461 87 ARG A C 1
ATOM 1327 O O . ARG A 1 87 ? 19.77300 -12.80500 -42.54500 1.000 18.22063 87 ARG A O 1
ATOM 1348 N N . ALA A 1 88 ? 21.59900 -13.41100 -43.72000 1.000 20.27890 88 ALA A N 1
ATOM 1349 C CA . ALA A 1 88 ? 20.92100 -14.59700 -44.25500 1.000 18.75219 88 ALA A CA 1
ATOM 1350 C C . ALA A 1 88 ? 20.42300 -15.51200 -43.14200 1.000 18.56942 88 ALA A C 1
ATOM 1351 O O . ALA A 1 88 ? 19.36900 -16.15500 -43.29000 1.000 19.26642 88 ALA A O 1
ATOM 1358 N N . GLU A 1 89 ? 21.16400 -15.60800 -42.03600 1.000 20.02120 89 GLU A N 1
ATOM 1359 C CA . GLU A 1 89 ? 20.78300 -16.45800 -40.91700 1.000 21.19805 89 GLU A CA 1
ATOM 1360 C C . GLU A 1 89 ? 19.64200 -15.89300 -40.07100 1.000 16.73459 89 GLU A C 1
ATOM 1361 O O . GLU A 1 89 ? 19.27300 -16.51300 -39.05500 1.000 22.33078 89 GLU A O 1
ATOM 1373 N N . ASP A 1 90 ? 19.12500 -14.71100 -40.40400 1.000 15.60824 90 ASP A N 1
ATOM 1374 C CA . ASP A 1 90 ? 17.92700 -14.16200 -39.77700 1.000 13.65778 90 ASP A CA 1
ATOM 1375 C C . ASP A 1 90 ? 16.66400 -14.65000 -40.47800 1.000 13.68154 90 ASP A C 1
ATOM 1376 O O . ASP A 1 90 ? 15.56300 -14.25300 -40.09600 1.000 13.17171 90 ASP A O 1
ATOM 1385 N N . THR A 1 91 ? 16.79900 -15.50700 -41.47900 1.000 13.18874 91 THR A N 1
ATOM 1386 C CA . THR A 1 91 ? 15.63200 -16.16400 -42.06500 1.000 11.78564 91 THR A CA 1
ATOM 1387 C C . THR A 1 91 ? 14.93200 -16.98300 -40.98400 1.000 13.74978 91 THR A C 1
ATOM 1388 O O . THR A 1 91 ? 15.55900 -17.81500 -40.31100 1.000 13.86658 91 THR A O 1
ATOM 1399 N N . ALA A 1 92 ? 13.63300 -16.75200 -40.82500 1.000 12.12832 92 ALA A N 1
ATOM 1400 C CA . ALA A 1 92 ? 12.89500 -17.34700 -39.72000 1.000 11.21685 92 ALA A CA 1
ATOM 1401 C C . ALA A 1 92 ? 11.41700 -17.03300 -39.90600 1.000 9.88602 92 ALA A C 1
ATOM 1402 O O . ALA A 1 92 ? 11.04400 -16.16400 -40.69500 1.000 10.43323 92 ALA A O 1
ATOM 1409 N N . VAL A 1 93 ? 10.59500 -17.73600 -39.14100 1.000 12.01450 93 VAL A N 1
ATOM 1410 C CA . VAL A 1 93 ? 9.19000 -17.37800 -38.96900 1.000 13.41924 93 VAL A CA 1
ATOM 1411 C C . VAL A 1 93 ? 9.07800 -16.44800 -37.77000 1.000 12.49853 93 VAL A C 1
ATOM 1412 O O . VAL A 1 93 ? 9.53800 -16.77200 -36.66800 1.000 11.55639 93 VAL A O 1
ATOM 1425 N N . TYR A 1 94 ? 8.47500 -15.28400 -37.98500 1.000 11.13469 94 TYR A N 1
ATOM 1426 C CA . TYR A 1 94 ? 8.34100 -14.27400 -36.95000 1.000 10.60159 94 TYR A CA 1
ATOM 1427 C C . TYR A 1 94 ? 6.89700 -14.26000 -36.48200 1.000 11.84802 94 TYR A C 1
ATOM 1428 O O . TYR A 1 94 ? 5.98000 -14.18500 -37.29800 1.000 13.16911 94 TYR A O 1
ATOM 1446 N N . TYR A 1 95 ? 6.71700 -14.30900 -35.16400 1.000 10.73548 95 TYR A N 1
ATOM 1447 C CA . TYR A 1 95 ? 5.39800 -14.28300 -34.55400 1.000 10.60972 95 TYR A CA 1
ATOM 1448 C C . TYR A 1 95 ? 5.23900 -13.06300 -33.66100 1.000 13.15126 95 TYR A C 1
ATOM 1449 O O . TYR A 1 95 ? 6.16000 -12.70000 -32.93000 1.000 13.25071 95 TYR A O 1
ATOM 1467 N N . CYS A 1 96 ? 4.04600 -12.47900 -33.64000 1.000 12.43906 96 CYS A N 1
ATOM 1468 C CA . CYS A 1 96 ? 3.66500 -11.64500 -32.50500 1.000 11.66354 96 CYS A CA 1
ATOM 1469 C C . CYS A 1 96 ? 2.82000 -12.50200 -31.57000 1.000 13.12285 96 CYS A C 1
ATOM 1470 O O . CYS A 1 96 ? 2.19900 -13.48300 -31.98100 1.000 11.78809 96 CYS A O 1
ATOM 1477 N N . THR A 1 97 ? 2.86300 -12.17000 -30.29400 1.000 12.40704 97 THR A N 1
ATOM 1478 C CA . THR A 1 97 ? 2.18100 -12.98500 -29.29600 1.000 11.17889 97 THR A CA 1
ATOM 1479 C C . THR A 1 97 ? 1.77700 -12.09100 -28.14500 1.000 12.94375 97 THR A C 1
ATOM 1480 O O . THR A 1 97 ? 2.30200 -10.99700 -27.96300 1.000 12.19931 97 THR A O 1
ATOM 1491 N N . ARG A 1 98 ? 0.80100 -12.57600 -27.37400 1.000 11.48946 98 ARG A N 1
ATOM 1492 C CA . ARG A 1 98 ? 0.27500 -11.85400 -26.22500 1.000 11.30316 98 ARG A CA 1
ATOM 1493 C C . ARG A 1 98 ? 0.14100 -12.80500 -25.05600 1.000 11.38083 98 ARG A C 1
ATOM 1494 O O . ARG A 1 98 ? -0.27100 -13.95500 -25.22300 1.000 10.82068 98 ARG A O 1
ATOM 1515 N N . ARG A 1 99 ? 0.43600 -12.30400 -23.86700 1.000 11.01160 99 ARG A N 1
ATOM 1516 C CA . ARG A 1 99 ? 0.22600 -13.09600 -22.67000 1.000 11.73669 99 ARG A CA 1
ATOM 1517 C C . ARG A 1 99 ? -1.26200 -13.38800 -22.45500 1.000 15.41653 99 ARG A C 1
ATOM 1518 O O . ARG A 1 99 ? -2.14800 -12.63600 -22.86200 1.000 14.71514 99 ARG A O 1
ATOM 1539 N N . TYR A 1 100 ? -1.51100 -14.52400 -21.81300 1.000 13.61022 100 TYR A N 1
ATOM 1540 C CA . TYR A 1 100 ? -2.85500 -14.87200 -21.36700 1.000 11.51906 100 TYR A CA 1
ATOM 1541 C C . TYR A 1 100 ? -3.43400 -13.73800 -20.54400 1.000 13.68981 100 TYR A C 1
ATOM 1542 O O . TYR A 1 100 ? -4.55200 -13.26800 -20.80400 1.000 14.64567 100 TYR A O 1
ATOM 1560 N N . TYR A 1 101 ? -2.68800 -13.30700 -19.53800 1.000 14.40326 101 TYR A N 1
ATOM 1561 C CA . TYR A 1 101 ? -2.90700 -12.07300 -18.79500 1.000 14.76396 101 TYR A CA 1
ATOM 1562 C C . TYR A 1 101 ? -1.62000 -11.71000 -18.07900 1.000 17.92652 101 TYR A C 1
ATOM 1563 O O . TYR A 1 101 ? -0.59800 -12.38500 -18.23100 1.000 16.90855 101 TYR A O 1
ATOM 1581 N N . SER A 1 102 ? -1.65600 -10.61600 -17.30900 1.000 17.60696 102 SER A N 1
ATOM 1582 C CA . SER A 1 102 ? -0.41200 -10.08100 -16.76400 1.000 17.38907 102 SER A CA 1
ATOM 1583 C C . SER A 1 102 ? 0.40800 -11.16200 -16.06500 1.000 17.69505 102 SER A C 1
ATOM 1584 O O . SER A 1 102 ? -0.11900 -11.93200 -15.26200 1.000 19.23688 102 SER A O 1
ATOM 1592 N N . ALA A 1 103 ? 1.70600 -11.20300 -16.38100 1.000 19.23236 103 ALA A N 1
ATOM 1593 C CA . ALA A 1 103 ? 2.71500 -12.08800 -15.80900 1.000 19.98112 103 ALA A CA 1
ATOM 1594 C C . ALA A 1 103 ? 2.55300 -13.56200 -16.20400 1.000 19.58884 103 ALA A C 1
ATOM 1595 O O . ALA A 1 103 ? 3.27600 -14.40900 -15.66500 1.000 21.89990 103 ALA A O 1
ATOM 1602 N N . MET A 1 104 ? 1.61500 -13.90000 -17.08600 1.000 14.39935 104 MET A N 1
ATOM 1603 C CA . MET A 1 104 ? 1.35900 -15.28100 -17.49200 1.000 13.53849 104 MET A CA 1
ATOM 1604 C C . MET A 1 104 ? 2.01200 -15.58100 -18.84600 1.000 15.43780 104 MET A C 1
ATOM 1605 O O . MET A 1 104 ? 2.37900 -14.66800 -19.58800 1.000 14.73803 104 MET A O 1
ATOM 1619 N N . PRO A 1 105 ? 2.10900 -16.85100 -19.22600 1.000 13.85438 105 PRO A N 1
ATOM 1620 C CA . PRO A 1 105 ? 2.71200 -17.17300 -20.53600 1.000 12.25978 105 PRO A CA 1
ATOM 1621 C C . PRO A 1 105 ? 1.82700 -16.82500 -21.72100 1.000 13.96617 105 PRO A C 1
ATOM 1622 O O . PRO A 1 105 ? 0.73300 -16.29300 -21.56900 1.000 13.66898 105 PRO A O 1
ATOM 1633 N N . PHE A 1 106 ? 2.29600 -17.15800 -22.92700 1.000 12.33331 106 PHE A N 1
ATOM 1634 C CA . PHE A 1 106 ? 1.70000 -16.66900 -24.17300 1.000 14.08145 106 PHE A CA 1
ATOM 1635 C C . PHE A 1 106 ? 0.56000 -17.56200 -24.65800 1.000 13.46465 106 PHE A C 1
ATOM 1636 O O . PHE A 1 106 ? 0.77600 -18.61500 -25.26600 1.000 15.14431 106 PHE A O 1
ATOM 1653 N N . ALA A 1 107 ? -0.67800 -17.10800 -24.47300 1.000 12.46491 107 ALA A N 1
ATOM 1654 C CA . ALA A 1 107 ? -1.83900 -17.86300 -24.89600 1.000 12.60646 107 ALA A CA 1
ATOM 1655 C C . ALA A 1 107 ? -2.28200 -17.56300 -26.31700 1.000 12.07150 107 ALA A C 1
ATOM 1656 O O . ALA A 1 107 ? -2.99200 -18.37700 -26.90700 1.000 15.59319 107 ALA A O 1
ATOM 1663 N N . TYR A 1 108 ? -1.88700 -16.41500 -26.87400 1.000 11.45918 108 TYR A N 1
ATOM 1664 C CA . TYR A 1 108 ? -2.35800 -15.96100 -28.16600 1.000 13.04502 108 TYR A CA 1
ATOM 1665 C C . TYR A 1 108 ? -1.18100 -15.64200 -29.06700 1.000 14.25667 108 TYR A C 1
ATOM 1666 O O . TYR A 1 108 ? -0.27500 -14.89300 -28.68800 1.000 14.44798 108 TYR A O 1
ATOM 1684 N N . TRP A 1 109 ? -1.22100 -16.21500 -30.26300 1.000 12.67819 109 TRP A N 1
ATOM 1685 C CA . TRP A 1 109 ? -0.14300 -16.11100 -31.23500 1.000 12.98099 109 TRP A CA 1
ATOM 1686 C C . TRP A 1 109 ? -0.69500 -15.66700 -32.57900 1.000 14.27979 109 TRP A C 1
ATOM 1687 O O . TRP A 1 109 ? -1.75800 -16.13800 -33.00900 1.000 14.49448 109 TRP A O 1
ATOM 1708 N N . GLY A 1 110 ? 0.02800 -14.75500 -33.24700 1.000 12.25329 110 GLY A N 1
ATOM 1709 C CA . GLY A 1 110 ? -0.19300 -14.52600 -34.65800 1.000 13.21708 110 GLY A CA 1
ATOM 1710 C C . GLY A 1 110 ? 0.16200 -15.76300 -35.47200 1.000 14.35569 110 GLY A C 1
ATOM 1711 O O . GLY A 1 110 ? 0.72500 -16.73300 -34.98100 1.000 16.31198 110 GLY A O 1
ATOM 1715 N N . GLN A 1 111 ? -0.19300 -15.72600 -36.75300 1.000 15.45346 111 GLN A N 1
ATOM 1716 C CA . GLN A 1 111 ? -0.10100 -16.92400 -37.57400 1.000 14.21062 111 GLN A CA 1
ATOM 1717 C C . GLN A 1 111 ? 1.33000 -17.28300 -37.94500 1.000 13.79228 111 GLN A C 1
ATOM 1718 O O . GLN A 1 111 ? 1.57800 -18.42700 -38.36000 1.000 16.71767 111 GLN A O 1
ATOM 1732 N N . GLY A 1 112 ? 2.24500 -16.34500 -37.80100 1.000 15.78617 112 GLY A N 1
ATOM 1733 C CA . GLY A 1 112 ? 3.62300 -16.54300 -38.15800 1.000 14.92857 112 GLY A CA 1
ATOM 1734 C C . GLY A 1 112 ? 3.83400 -16.02800 -39.56100 1.000 20.44175 112 GLY A C 1
ATOM 1735 O O . GLY A 1 112 ? 3.00000 -16.22900 -40.45700 1.000 23.68282 112 GLY A O 1
ATOM 1739 N N . THR A 1 113 ? 4.94600 -15.34100 -39.77700 1.000 13.84013 113 THR A N 1
ATOM 1740 C CA . THR A 1 113 ? 5.24700 -14.81900 -41.10200 1.000 12.64541 113 THR A CA 1
ATOM 1741 C C . THR A 1 113 ? 6.70400 -15.11300 -41.41700 1.000 12.13945 113 THR A C 1
ATOM 1742 O O . THR A 1 113 ? 7.59200 -14.75600 -40.63700 1.000 14.02079 113 THR A O 1
ATOM 1753 N N . LEU A 1 114 ? 6.93800 -15.81800 -42.54000 1.000 13.56368 114 LEU A N 1
ATOM 1754 C CA . LEU A 1 114 ? 8.29200 -16.21100 -42.90600 1.000 11.55170 114 LEU A CA 1
ATOM 1755 C C . LEU A 1 114 ? 8.97400 -15.04300 -43.58200 1.000 13.74169 114 LEU A C 1
ATOM 1756 O O . LEU A 1 114 ? 8.45200 -14.49800 -44.56500 1.000 15.97731 114 LEU A O 1
ATOM 1772 N N . VAL A 1 115 ? 10.14400 -14.68100 -43.07500 1.000 12.23483 115 VAL A N 1
ATOM 1773 C CA . VAL A 1 115 ? 10.99700 -13.67500 -43.69400 1.000 11.15672 115 VAL A CA 1
ATOM 1774 C C . VAL A 1 115 ? 12.20700 -14.42600 -44.22300 1.000 12.10975 115 VAL A C 1
ATOM 1775 O O . VAL A 1 115 ? 12.89300 -15.09200 -43.44200 1.000 12.58323 115 VAL A O 1
ATOM 1788 N N . THR A 1 116 ? 12.45700 -14.32000 -45.53800 1.000 11.71638 116 THR A N 1
ATOM 1789 C CA . THR A 1 116 ? 13.56400 -15.01600 -46.20300 1.000 12.13566 116 THR A CA 1
ATOM 1790 C C . THR A 1 116 ? 14.60200 -13.98200 -46.62000 1.000 14.44940 116 THR A C 1
ATOM 1791 O O . THR A 1 116 ? 14.28200 -13.04600 -47.35600 1.000 13.99720 116 THR A O 1
ATOM 1802 N N . VAL A 1 117 ? 15.82100 -14.12600 -46.10500 1.000 14.41824 117 VAL A N 1
ATOM 1803 C CA . VAL A 1 117 ? 16.90800 -13.18800 -46.38600 1.000 15.09952 117 VAL A CA 1
ATOM 1804 C C . VAL A 1 117 ? 17.81500 -13.84900 -47.42400 1.000 13.44579 117 VAL A C 1
ATOM 1805 O O . VAL A 1 117 ? 18.57500 -14.76700 -47.10700 1.000 16.07203 117 VAL A O 1
ATOM 1818 N N . SER A 1 118 ? 17.76300 -13.34600 -48.65100 1.000 15.84776 118 SER A N 1
ATOM 1819 C CA . SER A 1 118 ? 18.43600 -13.98000 -49.77500 1.000 17.95874 118 SER A CA 1
ATOM 1820 C C . SER A 1 118 ? 18.62700 -12.96300 -50.89000 1.000 19.96589 118 SER A C 1
ATOM 1821 O O . SER A 1 118 ? 17.84800 -12.02300 -51.03500 1.000 20.56155 118 SER A O 1
ATOM 1829 N N . SER A 1 119 ? 19.70500 -13.17000 -51.66800 1.000 21.32606 119 SER A N 1
ATOM 1830 C CA . SER A 1 119 ? 19.97400 -12.37300 -52.85300 1.000 23.21219 119 SER A CA 1
ATOM 1831 C C . SER A 1 119 ? 19.24800 -12.89100 -54.08900 1.000 21.44665 119 SER A C 1
ATOM 1832 O O . SER A 1 119 ? 19.29000 -12.22900 -55.13700 1.000 23.75640 119 SER A O 1
ATOM 1840 N N . ALA A 1 120 ? 18.60200 -14.05300 -54.01000 1.000 20.60801 120 ALA A N 1
ATOM 1841 C CA . ALA A 1 120 ? 17.93000 -14.60200 -55.17000 1.000 21.75347 120 ALA A CA 1
ATOM 1842 C C . ALA A 1 120 ? 16.65800 -13.82200 -55.46100 1.000 22.27417 120 ALA A C 1
ATOM 1843 O O . ALA A 1 120 ? 16.08900 -13.16600 -54.59200 1.000 26.55289 120 ALA A O 1
ATOM 1850 N N . SER A 1 121 ? 16.17300 -13.94500 -56.69100 1.000 22.40619 121 SER A N 1
ATOM 1851 C CA . SER A 1 121 ? 15.00800 -13.18300 -57.10700 1.000 26.56628 121 SER A CA 1
ATOM 1852 C C . SER A 1 121 ? 13.71700 -13.95400 -56.83500 1.000 27.68010 121 SER A C 1
ATOM 1853 O O . SER A 1 121 ? 13.68600 -15.18900 -56.80700 1.000 23.95638 121 SER A O 1
ATOM 1861 N N . THR A 1 122 ? 12.64200 -13.19100 -56.68800 1.000 21.89990 122 THR A N 1
ATOM 1862 C CA . THR A 1 122 ? 11.30100 -13.74900 -56.55300 1.000 22.93523 122 THR A CA 1
ATOM 1863 C C . THR A 1 122 ? 10.85700 -14.40000 -57.85900 1.000 26.66929 122 THR A C 1
ATOM 1864 O O . THR A 1 122 ? 11.13500 -13.89300 -58.94500 1.000 25.27489 122 THR A O 1
ATOM 1875 N N . LYS A 1 123 ? 10.17500 -15.54600 -57.75100 1.000 18.96072 123 LYS A N 1
ATOM 1876 C CA . LYS A 1 123 ? 9.62500 -16.25900 -58.89600 1.000 22.36777 123 LYS A CA 1
ATOM 1877 C C . LYS A 1 123 ? 8.27000 -16.82700 -58.48000 1.000 23.33385 123 LYS A C 1
ATOM 1878 O O . LYS A 1 123 ? 8.16000 -17.48900 -57.43500 1.000 17.73379 123 LYS A O 1
ATOM 1897 N N . GLY A 1 124 ? 7.23100 -16.53300 -59.26200 1.000 20.64759 124 GLY A N 1
ATOM 1898 C CA . GLY A 1 124 ? 5.92000 -17.07600 -59.02400 1.000 19.92435 124 GLY A CA 1
ATOM 1899 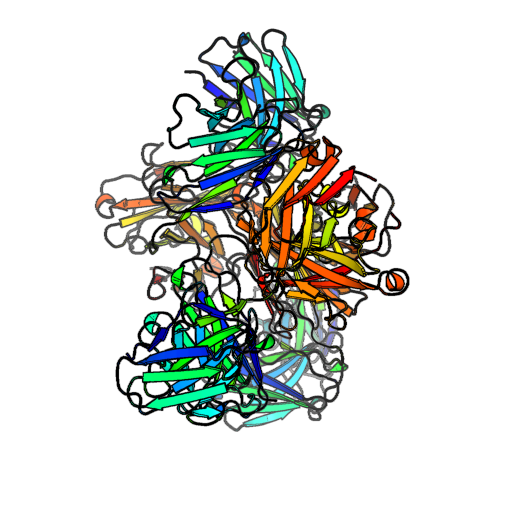C C . GLY A 1 124 ? 5.75900 -18.47100 -59.60700 1.000 18.97568 124 GLY A C 1
ATOM 1900 O O . GLY A 1 124 ? 6.37400 -18.80600 -60.61600 1.000 23.16438 124 GLY A O 1
ATOM 1904 N N . PRO A 1 125 ? 4.89100 -19.29400 -59.00800 1.000 19.93963 125 PRO A N 1
ATOM 1905 C CA . PRO A 1 125 ? 4.77800 -20.68500 -59.44600 1.000 21.14030 125 PRO A CA 1
ATOM 1906 C C . PRO A 1 125 ? 3.90000 -20.84000 -60.67700 1.000 18.78135 125 PRO A C 1
ATOM 1907 O O . PRO A 1 125 ? 3.04200 -20.01400 -60.97800 1.000 20.93264 125 PRO A O 1
ATOM 1918 N N . SER A 1 126 ? 4.12100 -21.95800 -61.36400 1.000 19.31760 126 SER A N 1
ATOM 1919 C CA . SER A 1 126 ? 3.16900 -22.50500 -62.31700 1.000 19.93023 126 SER A CA 1
ATOM 1920 C C . SER A 1 126 ? 2.33100 -23.55000 -61.58700 1.000 20.87622 126 SER A C 1
ATOM 1921 O O . SER A 1 126 ? 2.84400 -24.23200 -60.69800 1.000 19.21682 126 SER A O 1
ATOM 1929 N N . VAL A 1 127 ? 1.04100 -23.64400 -61.92800 1.000 18.33770 127 VAL A N 1
ATOM 1930 C CA . VAL A 1 127 ? 0.11500 -24.57600 -61.29100 1.000 15.30110 127 VAL A CA 1
ATOM 1931 C C . VAL A 1 127 ? -0.45100 -25.50800 -62.35600 1.000 18.59817 127 VAL A C 1
ATOM 1932 O O . VAL A 1 127 ? -1.09300 -25.05400 -63.31800 1.000 21.09006 127 VAL A O 1
ATOM 1945 N N . PHE A 1 128 ? -0.24100 -26.80800 -62.18100 1.000 14.63534 128 PHE A N 1
ATOM 1946 C CA . PHE A 1 128 ? -0.67700 -27.80400 -63.15300 1.000 16.58378 128 PHE A CA 1
ATOM 1947 C C . PHE A 1 128 ? -1.61900 -28.78600 -62.47100 1.000 19.86161 128 PHE A C 1
ATOM 1948 O O . PHE A 1 128 ? -1.44400 -29.11000 -61.29500 1.000 18.13754 128 PHE A O 1
ATOM 1965 N N . PRO A 1 129 ? -2.63200 -29.28600 -63.17700 1.000 16.60866 129 PRO A N 1
ATOM 1966 C CA . PRO A 1 129 ? -3.52300 -30.26700 -62.56400 1.000 18.11085 129 PRO A CA 1
ATOM 1967 C C . PRO A 1 129 ? -2.91200 -31.65500 -62.49200 1.000 17.10003 129 PRO A C 1
ATOM 1968 O O . PRO A 1 129 ? -2.13700 -32.09400 -63.34800 1.000 17.71998 129 PRO A O 1
ATOM 1979 N N . LEU A 1 130 ? -3.27900 -32.34900 -61.42800 1.000 14.40092 130 LEU A N 1
ATOM 1980 C CA . LEU A 1 130 ? -3.06300 -33.77900 -61.25300 1.000 13.88610 130 LEU A CA 1
ATOM 1981 C C . LEU A 1 130 ? -4.46800 -34.39000 -61.39000 1.000 14.30410 130 LEU A C 1
ATOM 1982 O O . LEU A 1 130 ? -5.20600 -34.54900 -60.42200 1.000 14.16423 130 LEU A O 1
ATOM 1998 N N . ALA A 1 131 ? -4.84000 -34.67800 -62.61600 1.000 17.33861 131 ALA A N 1
ATOM 1999 C CA . ALA A 1 131 ? -6.22500 -35.01800 -62.91700 1.000 16.51862 131 ALA A CA 1
ATOM 2000 C C . ALA A 1 131 ? -6.53200 -36.45100 -62.49800 1.000 17.96730 131 ALA A C 1
ATOM 2001 O O . ALA A 1 131 ? -5.69300 -37.34900 -62.64300 1.000 17.65136 131 ALA A O 1
ATOM 2008 N N . PRO A 1 132 ? -7.73100 -36.70800 -61.99100 1.000 14.59274 132 PRO A N 1
ATOM 2009 C CA . PRO A 1 132 ? -8.07900 -38.08600 -61.64000 1.000 13.89241 132 PRO A CA 1
ATOM 2010 C C . PRO A 1 132 ? -8.25200 -38.88900 -62.91300 1.000 16.41811 132 PRO A C 1
ATOM 2011 O O . PRO A 1 132 ? -8.75000 -38.38300 -63.92400 1.000 17.77216 132 PRO A O 1
ATOM 2022 N N . SER A 1 133 ? -7.85100 -40.14500 -62.84700 1.000 17.43020 133 SER A N 1
ATOM 2023 C CA . SER A 1 133 ? -7.93900 -41.04600 -63.99000 1.000 16.82135 133 SER A CA 1
ATOM 2024 C C . SER A 1 133 ? -8.10900 -42.46400 -63.46100 1.000 15.47756 133 SER A C 1
ATOM 2025 O O . SER A 1 133 ? -8.11300 -42.71300 -62.25000 1.000 15.61171 133 SER A O 1
ATOM 2033 N N . SER A 1 134 ? -8.21400 -43.42900 -64.38700 1.000 17.44090 134 SER A N 1
ATOM 2034 C CA . SER A 1 134 ? -8.26000 -44.80400 -63.94000 1.000 17.37526 134 SER A CA 1
ATOM 2035 C C . SER A 1 134 ? -6.98900 -45.18100 -63.17700 1.000 16.48775 134 SER A C 1
ATOM 2036 O O . SER A 1 134 ? -6.98200 -46.17700 -62.44700 1.000 24.50419 134 SER A O 1
ATOM 2044 N N . LYS A 1 135 ? -5.91400 -44.44400 -63.37800 1.000 18.25608 135 LYS A N 1
ATOM 2045 C CA . LYS A 1 135 ? -4.65600 -44.72700 -62.70300 1.000 16.12112 135 LYS A CA 1
ATOM 2046 C C . LYS A 1 135 ? -4.56800 -44.07900 -61.33300 1.000 17.18380 135 LYS A C 1
ATOM 2047 O O . LYS A 1 135 ? -3.57300 -44.27900 -60.64700 1.000 15.30430 135 LYS A O 1
ATOM 2066 N N . SER A 1 136 ? -5.55800 -43.27700 -60.94300 1.000 17.03118 136 SER A N 1
ATOM 2067 C CA . SER A 1 136 ? -5.55000 -42.70500 -59.60100 1.000 18.09634 136 SER A CA 1
ATOM 2068 C C . SER A 1 136 ? -6.88600 -42.93200 -58.91200 1.000 20.45685 136 SER A C 1
ATOM 2069 O O . SER A 1 136 ? -7.24000 -42.22100 -57.97300 1.000 21.65942 136 SER A O 1
ATOM 2077 N N . THR A 1 137 ? -7.63600 -43.93600 -59.34100 1.000 20.03201 137 THR A N 1
ATOM 2078 C CA . THR A 1 137 ? -8.97400 -44.13700 -58.82500 1.000 25.40782 137 THR A CA 1
ATOM 2079 C C . THR A 1 137 ? -9.09300 -45.61800 -58.56500 1.000 23.16503 137 THR A C 1
ATOM 2080 O O . THR A 1 137 ? -8.86200 -46.40200 -59.49700 1.000 28.56636 137 THR A O 1
ATOM 2091 N N . SER A 1 138 ? -9.52200 -45.99100 -57.35100 1.000 22.82055 138 SER A N 1
ATOM 2092 C CA . SER A 1 138 ? -9.65700 -47.38600 -56.94400 1.000 28.10485 138 SER A CA 1
ATOM 2093 C C . SER A 1 138 ? -10.56400 -47.50600 -55.72400 1.000 27.54223 138 SER A C 1
ATOM 2094 O O . SER A 1 138 ? -10.52900 -46.65900 -54.83200 1.000 26.13917 138 SER A O 1
ATOM 2102 N N . GLY A 1 139 ? -11.36800 -48.57700 -55.68800 1.000 19.40353 139 GLY A N 1
ATOM 2103 C CA . GLY A 1 139 ? -12.17000 -48.91600 -54.52200 1.000 16.68661 139 GLY A CA 1
ATOM 2104 C C . GLY A 1 139 ? -13.21000 -47.90000 -54.10200 1.000 18.01386 139 GLY A C 1
ATOM 2105 O O . GLY A 1 139 ? -13.62100 -47.88600 -52.93900 1.000 18.41799 139 GLY A O 1
ATOM 2109 N N . GLY A 1 140 ? -13.70200 -47.10700 -55.04600 1.000 19.89024 140 GLY A N 1
ATOM 2110 C CA . GLY A 1 140 ? -14.67300 -46.06600 -54.78100 1.000 18.68120 140 GLY A CA 1
ATOM 2111 C C . GLY A 1 140 ? -14.08600 -44.70500 -54.49200 1.000 17.90951 140 GLY A C 1
ATOM 2112 O O . GLY A 1 140 ? -14.84300 -43.75800 -54.28400 1.000 16.53895 140 GLY A O 1
ATOM 2116 N N . THR A 1 141 ? -12.76700 -44.59900 -54.44800 1.000 16.22044 141 THR A N 1
ATOM 2117 C CA . THR A 1 141 ? -12.04100 -43.37200 -54.13500 1.000 15.23693 141 THR A CA 1
ATOM 2118 C C . THR A 1 141 ? -11.22000 -42.93100 -55.32800 1.000 14.90110 141 THR A C 1
ATOM 2119 O O . THR A 1 141 ? -10.56500 -43.75000 -55.99700 1.000 18.00008 141 THR A O 1
ATOM 2130 N N . ALA A 1 142 ? -11.22600 -41.63300 -55.59700 1.000 14.48108 142 ALA A N 1
ATOM 2131 C CA . ALA A 1 142 ? -10.38000 -41.04300 -56.61300 1.000 14.40801 142 ALA A CA 1
ATOM 2132 C C . ALA A 1 142 ? -9.43100 -40.05100 -55.94900 1.000 13.45036 142 ALA A C 1
ATOM 2133 O O . ALA A 1 142 ? -9.84000 -39.28000 -55.07600 1.000 13.44657 142 ALA A O 1
ATOM 2140 N N . ALA A 1 143 ? -8.18000 -40.05300 -56.37200 1.000 11.98453 143 ALA A N 1
ATOM 2141 C CA . ALA A 1 143 ? -7.23400 -39.02600 -55.93500 1.000 13.77936 143 ALA A CA 1
ATOM 2142 C C . ALA A 1 143 ? -7.01500 -38.01900 -57.05700 1.000 13.05816 143 ALA A C 1
ATOM 2143 O O . ALA A 1 143 ? -6.97800 -38.38500 -58.24500 1.000 14.47169 143 ALA A O 1
ATOM 2150 N N . LEU A 1 144 ? -6.88900 -36.74100 -56.68900 1.000 12.20644 144 LEU A N 1
ATOM 2151 C CA . LEU A 1 144 ? -6.64200 -35.68000 -57.64100 1.000 13.56859 144 LEU A CA 1
ATOM 2152 C C . LEU A 1 144 ? -5.84500 -34.60600 -56.91600 1.000 14.63670 144 LEU A C 1
ATOM 2153 O O . LEU A 1 144 ? -5.67500 -34.65200 -55.69100 1.000 13.45554 144 LEU A O 1
ATOM 2169 N N . GLY A 1 145 ? -5.33100 -33.64300 -57.66600 1.000 11.85517 145 GLY A N 1
ATOM 2170 C CA . GLY A 1 145 ? -4.48300 -32.66400 -57.00900 1.000 14.50080 145 GLY A CA 1
ATOM 2171 C C . GLY A 1 145 ? -4.02900 -31.56200 -57.92500 1.000 13.87240 145 GLY A C 1
ATOM 2172 O O . GLY A 1 145 ? -4.51900 -31.39900 -59.04400 1.000 13.48939 145 GLY A O 1
ATOM 2176 N N . CYS A 1 146 ? -3.05500 -30.78800 -57.40900 1.000 14.43038 146 CYS A N 1
ATOM 2177 C CA . CYS A 1 146 ? -2.41000 -29.69500 -58.11900 1.000 13.44875 146 CYS A CA 1
ATOM 2178 C C . CYS A 1 146 ? -0.91200 -29.77300 -57.85000 1.000 13.40850 146 CYS A C 1
ATOM 2179 O O . CYS A 1 146 ? -0.49900 -29.90400 -56.70000 1.000 15.40981 146 CYS A O 1
ATOM 2186 N N . LEU A 1 147 ? -0.11000 -29.65300 -58.90800 1.000 11.85405 147 LEU A N 1
ATOM 2187 C CA . LEU A 1 147 ? 1.33700 -29.55200 -58.81700 1.000 12.22712 147 LEU A CA 1
ATOM 2188 C C . LEU A 1 147 ? 1.70000 -28.07200 -58.89900 1.000 15.19837 147 LEU A C 1
ATOM 2189 O O . LEU A 1 147 ? 1.32800 -27.40300 -59.86800 1.000 15.88284 147 LEU A O 1
ATOM 2205 N N . VAL A 1 148 ? 2.42700 -27.56400 -57.90000 1.000 14.16366 148 VAL A N 1
ATOM 2206 C CA . VAL A 1 148 ? 2.76400 -26.14500 -57.79200 1.000 14.08255 148 VAL A CA 1
ATOM 2207 C C . VAL A 1 148 ? 4.27800 -26.05200 -57.94100 1.000 16.29450 148 VAL A C 1
ATOM 2208 O O . VAL A 1 148 ? 5.02500 -26.37900 -57.01400 1.000 16.71233 148 VAL A O 1
ATOM 2221 N N . LYS A 1 149 ? 4.74400 -25.61500 -59.11500 1.000 15.33757 149 LYS A N 1
ATOM 2222 C CA . LYS A 1 149 ? 6.14300 -25.80000 -59.47400 1.000 19.29047 149 LYS A CA 1
ATOM 2223 C C . LYS A 1 149 ? 6.86000 -24.47500 -59.71900 1.000 20.25064 149 LYS A C 1
ATOM 2224 O O . LYS A 1 149 ? 6.28100 -23.52800 -60.26700 1.000 18.85320 149 LYS A O 1
ATOM 2243 N N . ASP A 1 150 ? 8.13400 -24.43300 -59.30100 1.000 17.76447 150 ASP A N 1
ATOM 2244 C CA . ASP A 1 150 ? 9.11200 -23.40500 -59.67600 1.000 17.08292 150 ASP A CA 1
ATOM 2245 C C . ASP A 1 150 ? 8.83100 -22.03700 -59.05900 1.000 22.38466 150 ASP A C 1
ATOM 2246 O O . ASP A 1 150 ? 8.63500 -21.04100 -59.76800 1.000 21.25885 150 ASP A O 1
ATOM 2255 N N . TYR A 1 151 ? 8.83400 -21.97100 -57.72400 1.000 17.18577 151 TYR A N 1
ATOM 2256 C CA . TYR A 1 151 ? 8.61500 -20.70700 -57.02800 1.000 14.91148 151 TYR A CA 1
ATOM 2257 C C . TYR A 1 151 ? 9.76700 -20.43100 -56.06000 1.000 13.46864 151 TYR A C 1
ATOM 2258 O O . TYR A 1 151 ? 10.48200 -21.33700 -55.61800 1.000 14.76505 151 TYR A O 1
ATOM 2276 N N . PHE A 1 152 ? 9.92100 -19.13500 -55.73400 1.000 13.90305 152 PHE A N 1
ATOM 2277 C CA . PHE A 1 152 ? 10.91100 -18.69900 -54.75700 1.000 12.84276 152 PHE A CA 1
ATOM 2278 C C . PHE A 1 152 ? 10.47200 -17.35000 -54.21800 1.000 15.53858 152 PHE A C 1
ATOM 2279 O O . PHE A 1 152 ? 10.02300 -16.50700 -54.99800 1.000 14.37349 152 PHE A O 1
ATOM 2296 N N . PRO A 1 153 ? 10.58100 -17.09700 -52.89000 1.000 13.67316 153 PRO A N 1
ATOM 2297 C CA . PRO A 1 153 ? 10.94400 -18.00600 -51.81700 1.000 12.40635 153 PRO A CA 1
ATOM 2298 C C . PRO A 1 153 ? 9.70500 -18.78500 -51.39000 1.000 13.45435 153 PRO A C 1
ATOM 2299 O O . PRO A 1 153 ? 8.63000 -18.59400 -51.93000 1.000 14.91306 153 PRO A O 1
ATOM 2310 N N . GLU A 1 154 ? 9.84400 -19.59800 -50.36500 1.000 12.23008 154 GLU A N 1
ATOM 2311 C CA . GLU A 1 154 ? 8.67200 -20.12900 -49.68800 1.000 13.02086 154 GLU A CA 1
ATOM 2312 C C . GLU A 1 154 ? 7.96900 -18.97700 -48.97700 1.000 16.48684 154 GLU A C 1
ATOM 2313 O O . GLU A 1 154 ? 8.58800 -17.95100 -48.68800 1.000 15.46016 154 GLU A O 1
ATOM 2325 N N . PRO A 1 155 ? 6.67000 -19.12100 -48.65800 1.000 15.16430 155 PRO A N 1
ATOM 2326 C CA . PRO A 1 155 ? 5.80400 -20.27800 -48.87000 1.000 13.80778 155 PRO A CA 1
ATOM 2327 C C . PRO A 1 155 ? 4.73900 -20.07200 -49.92700 1.000 16.18092 155 PRO A C 1
ATOM 2328 O O . PRO A 1 155 ? 4.41000 -18.94600 -50.27500 1.000 15.40636 155 PRO A O 1
ATOM 2339 N N . VAL A 1 156 ? 4.17400 -21.16000 -50.44200 1.000 16.08958 156 VAL A N 1
ATOM 2340 C CA . VAL A 1 156 ? 2.89100 -21.10000 -51.13000 1.000 16.63916 156 VAL A CA 1
ATOM 2341 C C . VAL A 1 156 ? 1.86000 -21.67500 -50.17300 1.000 20.66337 156 VAL A C 1
ATOM 2342 O O . VAL A 1 156 ? 2.15200 -22.59800 -49.39400 1.000 22.40265 156 VAL A O 1
ATOM 2355 N N . THR A 1 157 ? 0.64000 -21.16600 -50.25900 1.000 19.92743 157 THR A N 1
ATOM 2356 C CA . THR A 1 157 ? -0.49000 -21.77700 -49.57400 1.000 21.90508 157 THR A CA 1
ATOM 2357 C C . THR A 1 157 ? -1.42800 -22.35100 -50.62600 1.000 18.77866 157 THR A C 1
ATOM 2358 O O . THR A 1 157 ? -1.58500 -21.77900 -51.70500 1.000 19.03437 157 THR A O 1
ATOM 2369 N N . VAL A 1 158 ? -2.02000 -23.48700 -50.31300 1.000 17.04263 158 VAL A N 1
ATOM 2370 C CA . VAL A 1 158 ? -2.99200 -24.12100 -51.18700 1.000 17.84475 158 VAL A CA 1
ATOM 2371 C C . VAL A 1 158 ? -4.25300 -24.37700 -50.37600 1.000 17.88357 158 VAL A C 1
ATOM 2372 O O . VAL A 1 158 ? -4.18800 -24.90700 -49.25600 1.000 20.53869 158 VAL A O 1
ATOM 2385 N N . SER A 1 159 ? -5.39100 -23.98900 -50.93300 1.000 16.91022 159 SER A N 1
ATOM 2386 C CA . SER A 1 159 ? -6.68400 -24.36900 -50.38700 1.000 16.29705 159 SER A CA 1
ATOM 2387 C C . SER A 1 159 ? -7.44200 -25.05900 -51.51500 1.000 17.03851 159 SER A C 1
ATOM 2388 O O . SER A 1 159 ? -7.00900 -25.04800 -52.66900 1.000 17.20685 159 SER A O 1
ATOM 2396 N N . TRP A 1 160 ? -8.55700 -25.68200 -51.16000 1.000 15.51192 160 TRP A N 1
ATOM 2397 C CA . TRP A 1 160 ? -9.41300 -26.34900 -52.13000 1.000 13.97481 160 TRP A CA 1
ATOM 2398 C C . TRP A 1 160 ? -10.81300 -25.75700 -51.97600 1.000 14.76624 160 TRP A C 1
ATOM 2399 O O . TRP A 1 160 ? -11.32700 -25.65800 -50.85500 1.000 17.48270 160 TRP A O 1
ATOM 2420 N N . ASN A 1 161 ? -11.40600 -25.38800 -53.10500 1.000 17.08164 161 ASN A N 1
ATOM 2421 C CA . ASN A 1 161 ? -12.78100 -24.86100 -53.13100 1.000 20.79061 161 ASN A CA 1
ATOM 2422 C C . ASN A 1 161 ? -12.94000 -23.70600 -52.14000 1.000 20.55526 161 ASN A C 1
ATOM 2423 O O . ASN A 1 161 ? -13.88000 -23.64500 -51.32700 1.000 22.45743 161 ASN A O 1
ATOM 2434 N N . SER A 1 162 ? -11.95900 -22.80600 -52.18400 1.000 21.95684 162 SER A N 1
ATOM 2435 C CA . SER A 1 162 ? -11.95600 -21.58500 -51.37600 1.000 24.74704 162 SER A CA 1
ATOM 2436 C C . SER A 1 162 ? -12.07800 -21.88600 -49.89300 1.000 27.09156 162 SER A C 1
ATOM 2437 O O . SER A 1 162 ? -12.64900 -21.09700 -49.12900 1.000 28.32170 162 SER A O 1
ATOM 2445 N N . GLY A 1 163 ? -11.53400 -23.02700 -49.46500 1.000 22.68433 163 GLY A N 1
ATOM 2446 C CA . GLY A 1 163 ? -11.52000 -23.42000 -48.08000 1.000 20.12195 163 GLY A CA 1
ATOM 2447 C C . GLY A 1 163 ? -12.64600 -24.33600 -47.65100 1.000 20.81346 163 GLY A C 1
ATOM 2448 O O . GLY A 1 163 ? -12.62100 -24.84600 -46.52000 1.000 24.90188 163 GLY A O 1
ATOM 2452 N N . ALA A 1 164 ? -13.62500 -24.57300 -48.53600 1.000 23.37179 164 ALA A N 1
ATOM 2453 C CA . ALA A 1 164 ? -14.73700 -25.44900 -48.19600 1.000 24.56613 164 ALA A CA 1
ATOM 2454 C C . ALA A 1 164 ? -14.36000 -26.92100 -48.20200 1.000 22.35562 164 ALA A C 1
ATOM 2455 O O . ALA A 1 164 ? -15.08400 -27.73900 -47.61400 1.000 22.24588 164 ALA A O 1
ATOM 2462 N N . LEU A 1 165 ? -13.25300 -27.29800 -48.86000 1.000 20.28513 165 LEU A N 1
ATOM 2463 C CA . LEU A 1 165 ? -12.80900 -28.68300 -48.92500 1.000 20.36380 165 LEU A CA 1
ATOM 2464 C C . LEU A 1 165 ? -11.49800 -28.78100 -48.15100 1.000 16.89357 165 LEU A C 1
ATOM 2465 O O . LEU A 1 165 ? -10.49600 -28.18100 -48.56000 1.000 22.56283 165 LEU A O 1
ATOM 2481 N N . THR A 1 166 ? -11.53600 -29.46900 -47.01300 1.000 18.44328 166 THR A N 1
ATOM 2482 C CA . THR A 1 166 ? -10.35300 -29.64700 -46.17100 1.000 21.68332 166 THR A CA 1
ATOM 2483 C C . THR A 1 166 ? -10.11100 -31.11500 -45.84400 1.000 20.78652 166 THR A C 1
ATOM 2484 O O . THR A 1 166 ? -8.96700 -31.55000 -45.64100 1.000 22.27902 166 THR A O 1
ATOM 2495 N N . SER A 1 167 ? -11.18300 -31.90800 -45.79100 1.000 18.71063 167 SER A N 1
ATOM 2496 C CA . SER A 1 167 ? -11.05200 -33.31200 -45.47400 1.000 15.89997 167 SER A CA 1
ATOM 2497 C C . SER A 1 167 ? -10.31000 -34.06200 -46.58200 1.000 17.68481 167 SER A C 1
ATOM 2498 O O . SER A 1 167 ? -10.54100 -33.82900 -47.77100 1.000 19.36090 167 SER A O 1
ATOM 2506 N N . GLY A 1 168 ? -9.37800 -34.92000 -46.18100 1.000 17.85210 168 GLY A N 1
ATOM 2507 C CA . GLY A 1 168 ? -8.67800 -35.76300 -47.13600 1.000 21.64870 168 GLY A CA 1
ATOM 2508 C C . GLY A 1 168 ? -7.60300 -35.06500 -47.93900 1.000 18.64075 168 GLY A C 1
ATOM 2509 O O . GLY A 1 168 ? -7.14100 -35.63500 -48.94400 1.000 18.25802 168 GLY A O 1
ATOM 2513 N N . VAL A 1 169 ? -7.24500 -33.84100 -47.57100 1.000 15.74431 169 VAL A N 1
ATOM 2514 C CA . VAL A 1 169 ? -6.25600 -33.05300 -48.30100 1.000 16.65996 169 VAL A CA 1
ATOM 2515 C C . VAL A 1 169 ? -4.88100 -33.34200 -47.71500 1.000 17.32927 169 VAL A C 1
ATOM 2516 O O . VAL A 1 169 ? -4.69900 -33.32200 -46.48800 1.000 16.83710 169 VAL A O 1
ATOM 2529 N N . HIS A 1 170 ? -3.90300 -33.54500 -48.59800 1.000 15.19073 170 HIS A N 1
ATOM 2530 C CA . HIS A 1 170 ? -2.49200 -33.60900 -48.21800 1.000 14.59286 170 HIS A CA 1
ATOM 2531 C C . HIS A 1 170 ? -1.73600 -32.58900 -49.04800 1.000 13.69726 170 HIS A C 1
ATOM 2532 O O . HIS A 1 170 ? -1.53700 -32.79300 -50.25200 1.000 14.55102 170 HIS A O 1
ATOM 2546 N N . THR A 1 171 ? -1.27700 -31.52500 -48.41600 1.000 13.92262 171 THR A N 1
ATOM 2547 C CA . THR A 1 171 ? -0.40000 -30.55900 -49.07800 1.000 11.59323 171 THR A CA 1
ATOM 2548 C C . THR A 1 171 ? 1.02200 -30.88600 -48.61700 1.000 14.12653 171 THR A C 1
ATOM 2549 O O . THR A 1 171 ? 1.35600 -30.70000 -47.43700 1.000 15.24357 171 THR A O 1
ATOM 2560 N N . PHE A 1 172 ? 1.83900 -31.38600 -49.54200 1.000 11.72431 172 PHE A N 1
ATOM 2561 C CA . PHE A 1 172 ? 3.14400 -31.93700 -49.18800 1.000 12.66690 172 PHE A CA 1
ATOM 2562 C C . PHE A 1 172 ? 4.14400 -30.84500 -48.85000 1.000 14.54217 172 PHE A C 1
ATOM 2563 O O . PHE A 1 172 ? 4.08700 -29.73300 -49.39400 1.000 13.84135 172 PHE A O 1
ATOM 2580 N N . PRO A 1 173 ? 5.08800 -31.14000 -47.95700 1.000 11.63331 173 PRO A N 1
ATOM 2581 C CA . PRO A 1 173 ? 6.22300 -30.22400 -47.76300 1.000 12.29057 173 PRO A CA 1
ATOM 2582 C C . PRO A 1 173 ? 6.93400 -29.98300 -49.08700 1.000 10.55408 173 PRO A C 1
ATOM 2583 O O . PRO A 1 173 ? 7.12500 -30.90000 -49.88300 1.000 12.74707 173 PRO A O 1
ATOM 2594 N N . ALA A 1 174 ? 7.35000 -28.74200 -49.28700 1.000 11.58815 174 ALA A N 1
ATOM 2595 C CA . ALA A 1 174 ? 8.03900 -28.36700 -50.50600 1.000 12.92862 174 ALA A CA 1
ATOM 2596 C C . ALA A 1 174 ? 9.39000 -29.05200 -50.58900 1.000 13.03271 174 ALA A C 1
ATOM 2597 O O . ALA A 1 174 ? 10.03000 -29.33200 -49.57200 1.000 14.80700 174 ALA A O 1
ATOM 2604 N N . VAL A 1 175 ? 9.81400 -29.34200 -51.83400 1.000 13.44424 175 VAL A N 1
ATOM 2605 C CA . VAL A 1 175 ? 11.15200 -29.83300 -52.08600 1.000 13.79385 175 VAL A CA 1
ATOM 2606 C C . VAL A 1 175 ? 11.92100 -28.72100 -52.80100 1.000 13.27554 175 VAL A C 1
ATOM 2607 O O . VAL A 1 175 ? 11.33900 -27.84800 -53.47200 1.000 14.70415 175 VAL A O 1
ATOM 2620 N N . LEU A 1 176 ? 13.23000 -28.72800 -52.58500 1.000 11.71900 176 LEU A N 1
ATOM 2621 C CA . LEU A 1 176 ? 14.16800 -27.81500 -53.24800 1.000 13.54358 176 LEU A CA 1
ATOM 2622 C C . LEU A 1 176 ? 14.69300 -28.50600 -54.49700 1.000 14.21070 176 LEU A C 1
ATOM 2623 O O . LEU A 1 176 ? 15.26000 -29.59000 -54.41600 1.000 16.12452 176 LEU A O 1
ATOM 2639 N N . GLN A 1 177 ? 14.45700 -27.90400 -55.65100 1.000 14.92810 177 GLN A N 1
ATOM 2640 C CA . GLN A 1 177 ? 14.96600 -28.46700 -56.89700 1.000 13.69816 177 GLN A CA 1
ATOM 2641 C C . GLN A 1 177 ? 16.39700 -27.97300 -57.11300 1.000 19.51114 177 GLN A C 1
ATOM 2642 O O . GLN A 1 177 ? 16.81500 -26.95500 -56.55900 1.000 18.80391 177 GLN A O 1
ATOM 2656 N N . SER A 1 178 ? 17.14200 -28.69400 -57.96300 1.000 21.75346 178 SER A N 1
ATOM 2657 C CA . SER A 1 178 ? 18.52300 -28.28200 -58.23200 1.000 22.15585 178 SER A CA 1
ATOM 2658 C C . SER A 1 178 ? 18.60500 -26.87700 -58.81800 1.000 26.12456 178 SER A C 1
ATOM 2659 O O . SER A 1 178 ? 19.64600 -26.21600 -58.68600 1.000 29.18357 178 SER A O 1
ATOM 2667 N N . SER A 1 179 ? 17.53500 -26.40600 -59.46100 1.000 21.82057 179 SER A N 1
ATOM 2668 C CA . SER A 1 179 ? 17.45900 -25.04600 -59.96300 1.000 20.87618 179 SER A CA 1
ATOM 2669 C C . SER A 1 179 ? 17.46500 -23.99100 -58.86900 1.000 25.41552 179 SER A C 1
ATOM 2670 O O . SER A 1 179 ? 17.58100 -22.79300 -59.18800 1.000 24.64154 179 SER A O 1
ATOM 2678 N N . GLY A 1 180 ? 17.29400 -24.38500 -57.60500 1.000 21.36226 180 GLY A N 1
ATOM 2679 C CA . GLY A 1 180 ? 17.12700 -23.44000 -56.52400 1.000 22.00985 180 GLY A CA 1
ATOM 2680 C C . GLY A 1 180 ? 15.70000 -22.97100 -56.28800 1.000 22.45938 180 GLY A C 1
ATOM 2681 O O . GLY A 1 180 ? 15.46500 -22.17800 -55.36100 1.000 19.11689 180 GLY A O 1
ATOM 2685 N N . LEU A 1 181 ? 14.75100 -23.43900 -57.08500 1.000 17.09752 181 LEU A N 1
ATOM 2686 C CA . LEU A 1 181 ? 13.34000 -23.13800 -56.92800 1.000 15.20998 181 LEU A CA 1
ATOM 2687 C C . LEU A 1 181 ? 12.64200 -24.30700 -56.23400 1.000 14.73410 181 LEU A C 1
ATOM 2688 O O . LEU A 1 181 ? 13.09300 -25.45900 -56.28500 1.000 17.22102 181 LEU A O 1
ATOM 2704 N N . TYR A 1 182 ? 11.51900 -23.99100 -55.60200 1.000 13.73447 182 TYR A N 1
ATOM 2705 C CA . TYR A 1 182 ? 10.74000 -24.96400 -54.84600 1.000 13.78456 182 TYR A CA 1
ATOM 2706 C C . TYR A 1 182 ? 9.60900 -25.54600 -55.67400 1.000 14.91361 182 TYR A C 1
ATOM 2707 O O . TYR A 1 182 ? 9.14300 -24.96100 -56.64700 1.000 14.44150 182 TYR A O 1
ATOM 2725 N N . SER A 1 183 ? 9.14300 -26.70800 -55.22800 1.000 13.98265 183 SER A N 1
ATOM 2726 C CA . SER A 1 183 ? 7.96800 -27.33800 -55.80900 1.000 13.55752 183 SER A CA 1
ATOM 2727 C C . SER A 1 183 ? 7.21700 -28.09700 -54.73600 1.000 14.24549 183 SER A C 1
ATOM 2728 O O . SER A 1 183 ? 7.81100 -28.58900 -53.78100 1.000 14.85500 183 SER A O 1
ATOM 2736 N N . LEU A 1 184 ? 5.89500 -28.18600 -54.90100 1.000 13.14139 184 LEU A N 1
ATOM 2737 C CA . LEU A 1 184 ? 5.12400 -29.08700 -54.04700 1.000 13.09515 184 LEU A CA 1
ATOM 2738 C C . LEU A 1 184 ? 3.87200 -29.52800 -54.80100 1.000 15.16968 184 LEU A C 1
ATOM 2739 O O . LEU A 1 184 ? 3.52100 -28.97000 -55.84800 1.000 14.96065 184 LEU A O 1
ATOM 2755 N N . SER A 1 185 ? 3.23800 -30.58800 -54.29100 1.000 13.89578 185 SER A N 1
ATOM 2756 C CA . SER A 1 185 ? 1.91700 -30.98800 -54.76400 1.000 13.14115 185 SER A CA 1
ATOM 2757 C C . SER A 1 185 ? 0.93700 -30.96000 -53.60000 1.000 14.33650 185 SER A C 1
ATOM 2758 O O . SER A 1 185 ? 1.31100 -31.16900 -52.44400 1.000 13.85404 185 SER A O 1
ATOM 2766 N N . SER A 1 186 ? -0.33300 -30.73100 -53.92600 1.000 12.34558 186 SER A N 1
ATOM 2767 C CA . SER A 1 186 ? -1.42900 -30.87100 -52.97400 1.000 12.09946 186 SER A CA 1
ATOM 2768 C C . SER A 1 186 ? -2.43600 -31.83500 -53.57900 1.000 12.54579 186 SER A C 1
ATOM 2769 O O . SER A 1 186 ? -2.85100 -31.64800 -54.71800 1.000 14.40459 186 SER A O 1
ATOM 2777 N N . VAL A 1 187 ? -2.81400 -32.86500 -52.82300 1.000 11.28176 187 VAL A N 1
ATOM 2778 C CA . VAL A 1 187 ? -3.70100 -33.90100 -53.33700 1.000 11.59083 187 VAL A CA 1
ATOM 2779 C C . VAL A 1 187 ? -4.87900 -34.06900 -52.39000 1.000 14.30328 187 VAL A C 1
ATOM 2780 O O . VAL A 1 187 ? -4.82000 -33.72400 -51.20700 1.000 15.29934 187 VAL A O 1
ATOM 2793 N N . VAL A 1 188 ? -5.98600 -34.59600 -52.93400 1.000 11.89760 188 VAL A N 1
ATOM 2794 C CA . VAL A 1 188 ? -7.18400 -34.84700 -52.14000 1.000 13.33532 188 VAL A CA 1
ATOM 2795 C C . VAL A 1 188 ? -7.80600 -36.14400 -52.65100 1.000 12.92023 188 VAL A C 1
ATOM 2796 O O . VAL A 1 188 ? -7.68600 -36.47800 -53.83500 1.000 13.71809 188 VAL A O 1
ATOM 2809 N N . THR A 1 189 ? -8.40500 -36.90400 -51.75300 1.000 13.59142 189 THR A N 1
ATOM 2810 C CA . THR A 1 189 ? -9.17900 -38.08200 -52.13900 1.000 12.65915 189 THR A CA 1
ATOM 2811 C C . THR A 1 189 ? -10.66400 -37.80600 -51.92600 1.000 13.89424 189 THR A C 1
ATOM 2812 O O . THR A 1 189 ? -11.06500 -37.24100 -50.89400 1.000 14.67275 189 THR A O 1
ATOM 2823 N N . VAL A 1 190 ? -11.45500 -38.18700 -52.92100 1.000 12.96862 190 VAL A N 1
ATOM 2824 C CA . VAL A 1 190 ? -12.88600 -37.89200 -52.98200 1.000 12.96148 190 VAL A CA 1
ATOM 2825 C C . VAL A 1 190 ? -13.60300 -39.14400 -53.49100 1.000 12.46982 190 VAL A C 1
ATOM 2826 O O . VAL A 1 190 ? -12.95200 -40.07200 -53.95900 1.000 13.42098 190 VAL A O 1
ATOM 2839 N N . PRO A 1 191 ? -14.93600 -39.21700 -53.42800 1.000 13.29334 191 PRO A N 1
ATOM 2840 C CA . PRO A 1 191 ? -15.62600 -40.36400 -54.03400 1.000 12.28110 191 PRO A CA 1
ATOM 2841 C C . PRO A 1 191 ? -15.44300 -40.38800 -55.54500 1.000 12.44449 191 PRO A C 1
ATOM 2842 O O . PRO A 1 191 ? -15.59800 -39.36800 -56.21000 1.000 12.39426 191 PRO A O 1
ATOM 2853 N N . SER A 1 192 ? -15.13300 -41.56800 -56.09600 1.000 13.39206 192 SER A N 1
ATOM 2854 C CA . SER A 1 192 ? -15.08600 -41.67600 -57.54700 1.000 11.36880 192 SER A CA 1
ATOM 2855 C C . SER A 1 192 ? -16.47300 -41.47100 -58.16300 1.000 13.45987 192 SER A C 1
ATOM 2856 O O . SER A 1 192 ? -16.56400 -41.01400 -59.29800 1.000 18.17885 192 SER A O 1
ATOM 2864 N N . SER A 1 193 ? -17.53500 -41.76500 -57.41600 1.000 14.84732 193 SER A N 1
ATOM 2865 C CA . SER A 1 193 ? -18.88400 -41.66400 -57.94400 1.000 16.78595 193 SER A CA 1
ATOM 2866 C C . SER A 1 193 ? -19.31700 -40.22900 -58.17400 1.000 24.69860 193 SER A C 1
ATOM 2867 O O . SER A 1 193 ? -20.28100 -39.99600 -58.91400 1.000 30.29953 193 SER A O 1
ATOM 2875 N N . SER A 1 194 ? -18.61700 -39.28900 -57.56400 1.000 20.05884 194 SER A N 1
ATOM 2876 C CA . SER A 1 194 ? -18.96900 -37.87200 -57.52600 1.000 28.30605 194 SER A CA 1
ATOM 2877 C C . SER A 1 194 ? -18.22800 -37.01500 -58.54300 1.000 20.93951 194 SER A C 1
ATOM 2878 O O . SER A 1 194 ? -18.49700 -35.82100 -58.60600 1.000 20.16326 194 SER A O 1
ATOM 2886 N N . LEU A 1 195 ? -17.28300 -37.57000 -59.32300 1.000 15.57139 195 LEU A N 1
ATOM 2887 C CA . LEU A 1 195 ? -16.44500 -36.74300 -60.18600 1.000 14.85612 195 LEU A CA 1
ATOM 2888 C C . LEU A 1 195 ? -17.25600 -36.03000 -61.25800 1.000 18.75185 195 LEU A C 1
ATOM 2889 O O . LEU A 1 195 ? -16.82000 -34.98600 -61.76200 1.000 21.87150 195 LEU A O 1
ATOM 2905 N N . GLY A 1 196 ? -18.43300 -36.56300 -61.62400 1.000 16.03762 196 GLY A N 1
ATOM 2906 C CA . GLY A 1 196 ? -19.22200 -35.90900 -62.65400 1.000 22.27226 196 GLY A CA 1
ATOM 2907 C C . GLY A 1 196 ? -20.10600 -34.78100 -62.17300 1.000 22.78985 196 GLY A C 1
ATOM 2908 O O . GLY A 1 196 ? -20.58600 -34.00400 -63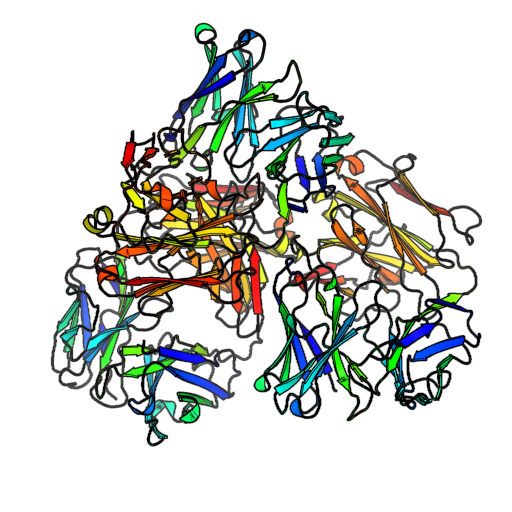.00500 1.000 25.75829 196 GLY A O 1
ATOM 2912 N N . THR A 1 197 ? -20.34700 -34.67500 -60.86400 1.000 17.02301 197 THR A N 1
ATOM 2913 C CA . THR A 1 197 ? -21.22200 -33.63300 -60.33900 1.000 14.67323 197 THR A CA 1
ATOM 2914 C C . THR A 1 197 ? -20.52900 -32.61600 -59.44600 1.000 15.32447 197 THR A C 1
ATOM 2915 O O . THR A 1 197 ? -21.07900 -31.52700 -59.24200 1.000 15.08104 197 THR A O 1
ATOM 2926 N N . GLN A 1 198 ? -19.39100 -32.95800 -58.83600 1.000 14.50341 198 GLN A N 1
ATOM 2927 C CA . GLN A 1 198 ? -18.70900 -32.04700 -57.92900 1.000 12.55876 198 GLN A CA 1
ATOM 2928 C C . GLN A 1 198 ? -17.59100 -31.33800 -58.68500 1.000 15.96426 198 GLN A C 1
ATOM 2929 O O . GLN A 1 198 ? -17.10000 -31.83300 -59.70300 1.000 19.10498 198 GLN A O 1
ATOM 2943 N N . THR A 1 199 ? -17.25300 -30.13100 -58.23100 1.000 17.84046 199 THR A N 1
ATOM 2944 C CA . THR A 1 199 ? -16.18500 -29.35100 -58.83700 1.000 19.13963 199 THR A CA 1
ATOM 2945 C C . THR A 1 199 ? -15.05100 -29.19200 -57.82200 1.000 17.09076 199 THR A C 1
ATOM 2946 O O . THR A 1 199 ? -15.30000 -28.94000 -56.63700 1.000 17.51226 199 THR A O 1
ATOM 2957 N N . TYR A 1 200 ? -13.81600 -29.35100 -58.29300 1.000 16.83950 200 TYR A N 1
ATOM 2958 C CA . TYR A 1 200 ? -12.63300 -29.30500 -57.43500 1.000 17.19809 200 TYR A CA 1
ATOM 2959 C C . TYR A 1 200 ? -11.66000 -28.29900 -58.03200 1.000 17.22136 200 TYR A C 1
ATOM 2960 O O . TYR A 1 200 ? -11.14900 -28.49900 -59.14300 1.000 19.12018 200 TYR A O 1
ATOM 2978 N N . ILE A 1 201 ? -11.42000 -27.23000 -57.27900 1.000 17.66344 201 ILE A N 1
ATOM 2979 C CA . ILE A 1 201 ? -10.58100 -26.11200 -57.65700 1.000 15.65380 201 ILE A CA 1
ATOM 2980 C C . ILE A 1 201 ? -9.51600 -25.93400 -56.58000 1.000 13.88745 201 ILE A C 1
ATOM 2981 O O . ILE A 1 201 ? -9.84300 -25.79000 -55.39400 1.000 15.49405 201 ILE A O 1
ATOM 2997 N N . CYS A 1 202 ? -8.25600 -25.91800 -56.99500 1.000 15.38636 202 CYS A N 1
ATOM 2998 C CA . CYS A 1 202 ? -7.17500 -25.59700 -56.06900 1.000 17.95283 202 CYS A CA 1
ATOM 2999 C C . CYS A 1 202 ? -6.85300 -24.11600 -56.16000 1.000 16.88847 202 CYS A C 1
ATOM 3000 O O . CYS A 1 202 ? -6.68200 -23.56500 -57.25800 1.000 18.67506 202 CYS A O 1
ATOM 3007 N N . ASN A 1 203 ? -6.78500 -23.48000 -55.00200 1.000 15.46146 203 ASN A N 1
ATOM 3008 C CA . ASN A 1 203 ? -6.52400 -22.05000 -54.88100 1.000 18.05729 203 ASN A CA 1
ATOM 3009 C C . ASN A 1 203 ? -5.09600 -21.91300 -54.35400 1.000 17.50088 203 ASN A C 1
ATOM 3010 O O . ASN A 1 203 ? -4.81200 -22.30600 -53.21500 1.000 21.10707 203 ASN A O 1
ATOM 3021 N N . VAL A 1 204 ? -4.21800 -21.38300 -55.18200 1.000 15.50761 204 VAL A N 1
ATOM 3022 C CA . VAL A 1 204 ? -2.78800 -21.28900 -54.87900 1.000 16.78631 204 VAL A CA 1
ATOM 3023 C C . VAL A 1 204 ? -2.44400 -19.81600 -54.68400 1.000 20.30815 204 VAL A C 1
ATOM 3024 O O . VAL A 1 204 ? -2.73900 -18.98400 -55.54700 1.000 21.87073 204 VAL A O 1
ATOM 3037 N N . ASN A 1 205 ? -1.79200 -19.49800 -53.57000 1.000 16.58954 205 ASN A N 1
ATOM 3038 C CA . ASN A 1 205 ? -1.36500 -18.13300 -53.29700 1.000 19.71475 205 ASN A CA 1
ATOM 3039 C C . ASN A 1 205 ? 0.12600 -18.12900 -53.00600 1.000 18.84862 205 ASN A C 1
ATOM 3040 O O . ASN A 1 205 ? 0.59400 -18.89100 -52.15900 1.000 17.79557 205 ASN A O 1
ATOM 3051 N N . HIS A 1 206 ? 0.85900 -17.28500 -53.72600 1.000 20.66283 206 HIS A N 1
ATOM 3052 C CA . HIS A 1 206 ? 2.29100 -17.06500 -53.49200 1.000 17.29122 206 HIS A CA 1
ATOM 3053 C C . HIS A 1 206 ? 2.44400 -15.55800 -53.28400 1.000 18.62493 206 HIS A C 1
ATOM 3054 O O . HIS A 1 206 ? 2.58800 -14.81000 -54.25000 1.000 25.00313 206 HIS A O 1
ATOM 3068 N N . LYS A 1 207 ? 2.40400 -15.12800 -52.04800 1.000 20.82528 207 LYS A N 1
ATOM 3069 C CA . LYS A 1 207 ? 2.37100 -13.68600 -51.81100 1.000 22.12562 207 LYS A CA 1
ATOM 3070 C C . LYS A 1 207 ? 3.62200 -12.96500 -52.30600 1.000 30.76696 207 LYS A C 1
ATOM 3071 O O . LYS A 1 207 ? 3.47700 -11.87800 -52.89700 1.000 30.61205 207 LYS A O 1
ATOM 3090 N N . PRO A 1 208 ? 4.83800 -13.49800 -52.14400 1.000 26.99690 208 PRO A N 1
ATOM 3091 C CA . PRO A 1 208 ? 6.03300 -12.75800 -52.59700 1.000 25.80284 208 PRO A CA 1
ATOM 3092 C C . PRO A 1 208 ? 6.01700 -12.32700 -54.05200 1.000 35.54615 208 PRO A C 1
ATOM 3093 O O . PRO A 1 208 ? 6.64200 -11.31700 -54.39200 1.000 38.89864 208 PRO A O 1
ATOM 3104 N N . SER A 1 209 ? 5.33700 -13.05100 -54.93100 1.000 25.42902 209 SER A N 1
ATOM 3105 C CA . SER A 1 209 ? 5.22100 -12.68900 -56.33400 1.000 28.52792 209 SER A CA 1
ATOM 3106 C C . SER A 1 209 ? 3.84500 -12.11500 -56.66100 1.000 26.44406 209 SER A C 1
ATOM 3107 O O . SER A 1 209 ? 3.52500 -11.94300 -57.84300 1.000 34.43003 209 SER A O 1
ATOM 3115 N N . ASN A 1 210 ? 3.01300 -11.87600 -55.64900 1.000 31.24101 210 ASN A N 1
ATOM 3116 C CA . ASN A 1 210 ? 1.62300 -11.45700 -55.83400 1.000 35.01369 210 ASN A CA 1
ATOM 3117 C C . ASN A 1 210 ? 0.88600 -12.38700 -56.79100 1.000 40.42409 210 ASN A C 1
ATOM 3118 O O . ASN A 1 210 ? 0.07900 -11.95400 -57.61200 1.000 39.73245 210 ASN A O 1
ATOM 3129 N N . THR A 1 211 ? 1.15800 -13.69000 -56.67500 1.000 31.27179 211 THR A N 1
ATOM 3130 C CA . THR A 1 211 ? 0.54500 -14.69300 -57.53700 1.000 31.50493 211 THR A CA 1
ATOM 3131 C C . THR A 1 211 ? -0.65700 -15.28900 -56.81000 1.000 30.41198 211 THR A C 1
ATOM 3132 O O . THR A 1 211 ? -0.54500 -15.73200 -55.65800 1.000 28.19322 211 THR A O 1
ATOM 3143 N N . LYS A 1 212 ? -1.81600 -15.25500 -57.46000 1.000 29.11197 212 LYS A N 1
ATOM 3144 C CA . LYS A 1 212 ? -2.99600 -15.97300 -56.99400 1.000 24.86241 212 LYS A CA 1
ATOM 3145 C C . LYS A 1 212 ? -3.58600 -16.66900 -58.20600 1.000 30.24004 212 LYS A C 1
ATOM 3146 O O . LYS A 1 212 ? -3.96800 -16.00300 -59.17900 1.000 27.27784 212 LYS A O 1
ATOM 3165 N N . VAL A 1 213 ? -3.66500 -17.99900 -58.14800 1.000 27.24242 213 VAL A N 1
ATOM 3166 C CA . VAL A 1 213 ? -4.11100 -18.82300 -59.26000 1.000 26.19925 213 VAL A CA 1
ATOM 3167 C C . VAL A 1 213 ? -5.20500 -19.75300 -58.74800 1.000 30.48334 213 VAL A C 1
ATOM 3168 O O . VAL A 1 213 ? -5.04400 -20.37600 -57.69200 1.000 25.04566 213 VAL A O 1
ATOM 3181 N N . ASP A 1 214 ? -6.29600 -19.87600 -59.50200 1.000 25.03559 214 ASP A N 1
ATOM 3182 C CA . ASP A 1 214 ? -7.30700 -20.90500 -59.25600 1.000 27.12212 214 ASP A CA 1
ATOM 3183 C C . ASP A 1 214 ? -7.28100 -21.87900 -60.42800 1.000 27.55730 214 ASP A C 1
ATOM 3184 O O . ASP A 1 214 ? -7.36200 -21.45700 -61.58500 1.000 30.52232 214 ASP A O 1
ATOM 3193 N N . LYS A 1 215 ? -7.13900 -23.18300 -60.14200 1.000 19.23278 215 LYS A N 1
ATOM 3194 C CA . LYS A 1 215 ? -7.09000 -24.18600 -61.20600 1.000 19.68866 215 LYS A CA 1
ATOM 3195 C C . LYS A 1 215 ? -8.17800 -25.22000 -60.96100 1.000 21.43296 215 LYS A C 1
ATOM 3196 O O . LYS A 1 215 ? -8.17100 -25.89800 -59.93300 1.000 17.97938 215 LYS A O 1
ATOM 3215 N N . LYS A 1 216 ? -9.11800 -25.33000 -61.90200 1.000 21.28919 216 LYS A N 1
ATOM 3216 C CA . LYS A 1 216 ? -10.13500 -26.36800 -61.86500 1.000 20.80209 216 LYS A CA 1
ATOM 3217 C C . LYS A 1 216 ? -9.50500 -27.66500 -62.33500 1.000 18.38353 216 LYS A C 1
ATOM 3218 O O . LYS A 1 216 ? -8.88300 -27.70900 -63.39900 1.000 23.07675 216 LYS A O 1
ATOM 3237 N N . VAL A 1 217 ? -9.65300 -28.71300 -61.54000 1.000 18.67736 217 VAL A N 1
ATOM 3238 C CA . VAL A 1 217 ? -9.05900 -30.00400 -61.84300 1.000 16.77210 217 VAL A CA 1
ATOM 3239 C C . VAL A 1 217 ? -10.15800 -30.90800 -62.38100 1.000 22.05795 217 VAL A C 1
ATOM 3240 O O . VAL A 1 217 ? -11.07400 -31.29200 -61.65300 1.000 19.89187 217 VAL A O 1
ATOM 3253 N N . GLU A 1 218 ? -10.06800 -31.22100 -63.66200 1.000 22.79251 218 GLU A N 1
ATOM 3254 C CA . GLU A 1 218 ? -11.09300 -31.99600 -64.33900 1.000 29.36465 218 GLU A CA 1
ATOM 3255 C C . GLU A 1 218 ? -10.58700 -33.39000 -64.69400 1.000 24.21101 218 GLU A C 1
ATOM 3256 O O . GLU A 1 218 ? -9.39000 -33.60400 -64.93000 1.000 20.80539 218 GLU A O 1
ATOM 3268 N N . PRO A 1 219 ? -11.48100 -34.36600 -64.74500 1.000 27.77790 219 PRO A N 1
ATOM 3269 C CA . PRO A 1 219 ? -11.04300 -35.73800 -64.99700 1.000 25.29341 219 PRO A CA 1
ATOM 3270 C C . PRO A 1 219 ? -10.37900 -35.90700 -66.35300 1.000 26.18054 219 PRO A C 1
ATOM 3271 O O . PRO A 1 219 ? -10.67800 -35.19600 -67.31200 1.000 30.29391 219 PRO A O 1
ATOM 3282 N N . LYS A 1 220 ? -9.43700 -36.83800 -66.39600 1.000 25.50960 220 LYS A N 1
ATOM 3283 C CA . LYS A 1 220 ? -8.71100 -37.22900 -67.59800 1.000 31.79873 220 LYS A CA 1
ATOM 3284 C C . LYS A 1 220 ? -9.30700 -38.52800 -68.13500 1.000 35.17903 220 LYS A C 1
ATOM 3285 O O . LYS A 1 220 ? -9.63100 -39.43700 -67.36800 1.000 30.41529 220 LYS A O 1
ATOM 3304 N N . SER A 1 221 ? -9.43200 -38.62400 -69.45500 1.000 38.97620 221 SER A N 1
ATOM 3305 C CA . SER A 1 221 ? -10.08000 -39.78000 -70.08400 1.000 45.75533 221 SER A CA 1
ATOM 3306 C C . SER A 1 221 ? -9.07900 -40.91000 -70.34400 1.000 43.16895 221 SER A C 1
ATOM 3307 O O . SER A 1 221 ? -8.82900 -41.31800 -71.47800 1.000 52.85375 221 SER A O 1
ATOM 3315 N N . CYS A 1 222 ? -8.45800 -41.39800 -69.27700 1.000 38.51036 222 CYS A N 1
ATOM 3316 C CA . CYS A 1 222 ? -7.61000 -42.58000 -69.40800 1.000 43.41476 222 CYS A CA 1
ATOM 3317 C C . CYS A 1 222 ? -7.65200 -43.42000 -68.12700 1.000 36.33879 222 CYS A C 1
ATOM 3318 O O . CYS A 1 222 ? -8.34900 -43.06900 -67.17700 1.000 24.42734 222 CYS A O 1
ATOM 3327 N N . ASP B 2 1 ? 21.89600 -15.25600 -19.22700 1.000 32.33871 1 ASP B N 1
ATOM 3328 C CA . ASP B 2 1 ? 20.48800 -15.67500 -19.53100 1.000 29.54338 1 ASP B CA 1
ATOM 3329 C C . ASP B 2 1 ? 20.21800 -17.06300 -18.96100 1.000 26.36640 1 ASP B C 1
ATOM 3330 O O . ASP B 2 1 ? 21.14700 -17.81700 -18.69600 1.000 27.96400 1 ASP B O 1
ATOM 3341 N N . ILE B 2 2 ? 18.95200 -17.41800 -18.78800 1.000 18.57825 2 ILE B N 1
ATOM 3342 C CA . ILE B 2 2 ? 18.60200 -18.74200 -18.29000 1.000 19.96665 2 ILE B CA 1
ATOM 3343 C C . ILE B 2 2 ? 18.50600 -19.68200 -19.47600 1.000 17.72918 2 ILE B C 1
ATOM 3344 O O . ILE B 2 2 ? 17.70900 -19.46800 -20.40100 1.000 22.81203 2 ILE B O 1
ATOM 3360 N N . GLN B 2 3 ? 19.30900 -20.72700 -19.44800 1.000 18.34595 3 GLN B N 1
ATOM 3361 C CA . GLN B 2 3 ? 19.31800 -21.73200 -20.49600 1.000 19.50514 3 GLN B CA 1
ATOM 3362 C C . GLN B 2 3 ? 18.40100 -22.88400 -20.10500 1.000 17.39920 3 GLN B C 1
ATOM 3363 O O . GLN B 2 3 ? 18.47600 -23.40200 -18.98700 1.000 18.88279 3 GLN B O 1
ATOM 3377 N N . MET B 2 4 ? 17.54500 -23.29100 -21.04400 1.000 17.60097 4 MET B N 1
ATOM 3378 C CA . MET B 2 4 ? 16.58600 -24.37000 -20.87200 1.000 15.98154 4 MET B CA 1
ATOM 3379 C C . MET B 2 4 ? 17.01100 -25.55700 -21.72100 1.000 17.44770 4 MET B C 1
ATOM 3380 O O . MET B 2 4 ? 17.17200 -25.42300 -22.94300 1.000 23.23247 4 MET B O 1
ATOM 3394 N N . THR B 2 5 ? 17.19600 -26.70800 -21.07900 1.000 17.72948 5 THR B N 1
ATOM 3395 C CA . THR B 2 5 ? 17.62000 -27.92300 -21.76200 1.000 18.59165 5 THR B CA 1
ATOM 3396 C C . THR B 2 5 ? 16.54300 -28.98400 -21.67000 1.000 19.07474 5 THR B C 1
ATOM 3397 O O . THR B 2 5 ? 16.22300 -29.45200 -20.56800 1.000 19.95549 5 THR B O 1
ATOM 3408 N N . GLN B 2 6 ? 16.01100 -29.39200 -22.82100 1.000 15.90127 6 GLN B N 1
ATOM 3409 C CA . GLN B 2 6 ? 14.98900 -30.42100 -22.88100 1.000 15.81146 6 GLN B CA 1
ATOM 3410 C C . GLN B 2 6 ? 15.57700 -31.76600 -23.27200 1.000 19.48928 6 GLN B C 1
ATOM 3411 O O . GLN B 2 6 ? 16.53200 -31.84400 -24.05200 1.000 21.23895 6 GLN B O 1
ATOM 3425 N N . SER B 2 7 ? 14.97500 -32.83300 -22.74900 1.000 16.91664 7 SER B N 1
ATOM 3426 C CA . SER B 2 7 ? 15.37500 -34.18000 -23.10200 1.000 18.48782 7 SER B CA 1
ATOM 3427 C C . SER B 2 7 ? 14.14400 -35.07700 -23.13900 1.000 19.74388 7 SER B C 1
ATOM 3428 O O . SER B 2 7 ? 13.20500 -34.88200 -22.35700 1.000 20.44404 7 SER B O 1
ATOM 3436 N N . PRO B 2 8 ? 14.07400 -36.00900 -24.08400 1.000 16.57456 8 PRO B N 1
ATOM 3437 C CA . PRO B 2 8 ? 14.94500 -36.18900 -25.24600 1.000 19.07571 8 PRO B CA 1
ATOM 3438 C C . PRO B 2 8 ? 14.64200 -35.18700 -26.33900 1.000 19.79039 8 PRO B C 1
ATOM 3439 O O . PRO B 2 8 ? 13.64900 -34.45600 -26.24900 1.000 19.56030 8 PRO B O 1
ATOM 3450 N N . SER B 2 9 ? 15.49000 -35.09400 -27.38000 1.000 19.74540 9 SER B N 1
ATOM 3451 C CA . SER B 2 9 ? 15.17300 -34.22700 -28.51400 1.000 19.47321 9 SER B CA 1
ATOM 3452 C C . SER B 2 9 ? 14.07500 -34.80400 -29.40400 1.000 17.20722 9 SER B C 1
ATOM 3453 O O . SER B 2 9 ? 13.35700 -34.05800 -30.09700 1.000 16.80895 9 SER B O 1
ATOM 3461 N N . SER B 2 10 ? 13.94000 -36.12300 -29.44500 1.000 18.02563 10 SER B N 1
ATOM 3462 C CA . SER B 2 10 ? 12.85800 -36.75900 -30.17000 1.000 16.57074 10 SER B CA 1
ATOM 3463 C C . SER B 2 10 ? 12.55100 -38.06700 -29.46300 1.000 19.45686 10 SER B C 1
ATOM 3464 O O . SER B 2 10 ? 13.41700 -38.65400 -28.80700 1.000 19.80099 10 SER B O 1
ATOM 3472 N N . LEU B 2 11 ? 11.30500 -38.48200 -29.56500 1.000 14.07576 11 LEU B N 1
ATOM 3473 C CA . LEU B 2 11 ? 10.90900 -39.80300 -29.10300 1.000 16.17686 11 LEU B CA 1
ATOM 3474 C C . LEU B 2 11 ? 9.73700 -40.30300 -29.91900 1.000 17.98316 11 LEU B C 1
ATOM 3475 O O . LEU B 2 11 ? 9.00100 -39.54300 -30.54700 1.000 16.93628 11 LEU B O 1
ATOM 3491 N N . SER B 2 12 ? 9.60200 -41.62900 -29.95300 1.000 15.48781 12 SER B N 1
ATOM 3492 C CA . SER B 2 12 ? 8.46100 -42.27800 -30.58500 1.000 15.47008 12 SER B CA 1
ATOM 3493 C C . SER B 2 12 ? 7.87600 -43.26700 -29.59100 1.000 17.04667 12 SER B C 1
ATOM 3494 O O . SER B 2 12 ? 8.62100 -43.89700 -28.84100 1.000 18.81798 12 SER B O 1
ATOM 3502 N N . ALA B 2 13 ? 6.56100 -43.36700 -29.56200 1.000 14.15564 13 ALA B N 1
ATOM 3503 C CA . ALA B 2 13 ? 5.87300 -44.24100 -28.61800 1.000 14.39305 13 ALA B CA 1
ATOM 3504 C C . ALA B 2 13 ? 4.50400 -44.61800 -29.16500 1.000 18.23011 13 ALA B C 1
ATOM 3505 O O . ALA B 2 13 ? 4.00800 -44.03400 -30.12400 1.000 17.69325 13 ALA B O 1
ATOM 3512 N N . SER B 2 14 ? 3.90400 -45.62600 -28.55400 1.000 15.81900 14 SER B N 1
ATOM 3513 C CA . SER B 2 14 ? 2.62700 -46.17000 -28.99800 1.000 15.44651 14 SER B CA 1
ATOM 3514 C C . SER B 2 14 ? 1.45700 -45.60400 -28.20500 1.000 15.46715 14 SER B C 1
ATOM 3515 O O . SER B 2 14 ? 1.59600 -45.13500 -27.07700 1.000 15.20078 14 SER B O 1
ATOM 3523 N N . VAL B 2 15 ? 0.27500 -45.65200 -28.82600 1.000 15.97653 15 VAL B N 1
ATOM 3524 C CA . VAL B 2 15 ? -0.94100 -45.23900 -28.14500 1.000 16.76935 15 VAL B CA 1
ATOM 3525 C C . VAL B 2 15 ? -1.07300 -46.02500 -26.84800 1.000 17.81947 15 VAL B C 1
ATOM 3526 O O . VAL B 2 15 ? -0.83400 -47.24100 -26.81300 1.000 18.06129 15 VAL B O 1
ATOM 3539 N N . GLY B 2 16 ? -1.39300 -45.32900 -25.77100 1.000 17.50355 16 GLY B N 1
ATOM 3540 C CA . GLY B 2 16 ? -1.51800 -45.93900 -24.46200 1.000 20.79514 16 GLY B CA 1
ATOM 3541 C C . GLY B 2 16 ? -0.27100 -45.90700 -23.60600 1.000 18.65496 16 GLY B C 1
ATOM 3542 O O . GLY B 2 16 ? -0.35800 -46.16100 -22.39400 1.000 22.39174 16 GLY B O 1
ATOM 3546 N N . ASP B 2 17 ? 0.88900 -45.61700 -24.19200 1.000 16.95366 17 ASP B N 1
ATOM 3547 C CA . ASP B 2 17 ? 2.11800 -45.50300 -23.42700 1.000 15.32100 17 ASP B CA 1
ATOM 3548 C C . ASP B 2 17 ? 2.07700 -44.27200 -22.52300 1.000 17.46096 17 ASP B C 1
ATOM 3549 O O . ASP B 2 17 ? 1.42100 -43.27000 -22.82400 1.000 18.81095 17 ASP B O 1
ATOM 3558 N N . ARG B 2 18 ? 2.80100 -44.34100 -21.41000 1.000 17.02817 18 ARG B N 1
ATOM 3559 C CA . ARG B 2 18 ? 3.07100 -43.18100 -20.58300 1.000 15.40027 18 ARG B CA 1
ATOM 3560 C C . ARG B 2 18 ? 4.40700 -42.58200 -20.99600 1.000 19.45181 18 ARG B C 1
ATOM 3561 O O . ARG B 2 18 ? 5.45000 -43.22800 -20.85500 1.000 19.70038 18 ARG B O 1
ATOM 3582 N N . VAL B 2 19 ? 4.39800 -41.32000 -21.46800 1.000 15.98215 19 VAL B N 1
ATOM 3583 C CA . VAL B 2 19 ? 5.60400 -40.67800 -21.95300 1.000 14.60806 19 VAL B CA 1
ATOM 3584 C C . VAL B 2 19 ? 5.99700 -39.49600 -21.08100 1.000 15.85916 19 VAL B C 1
ATOM 3585 O O . VAL B 2 19 ? 5.14000 -38.76500 -20.56500 1.000 18.59827 19 VAL B O 1
ATOM 3598 N N . THR B 2 20 ? 7.29600 -39.34300 -20.89100 1.000 16.63798 20 THR B N 1
ATOM 3599 C CA . THR B 2 20 ? 7.83300 -38.27100 -20.07300 1.000 17.16760 20 THR B CA 1
ATOM 3600 C C . THR B 2 20 ? 8.87700 -37.49600 -20.87100 1.000 21.87105 20 THR B C 1
ATOM 3601 O O . THR B 2 20 ? 9.71500 -38.08700 -21.56200 1.000 21.20975 20 THR B O 1
ATOM 3612 N N . ILE B 2 21 ? 8.78500 -36.16700 -20.79100 1.000 16.26861 21 ILE B N 1
ATOM 3613 C CA . ILE B 2 21 ? 9.71800 -35.22100 -21.36400 1.000 15.69449 21 ILE B CA 1
ATOM 3614 C C . ILE B 2 21 ? 10.19500 -34.33600 -20.21900 1.000 17.19548 21 ILE B C 1
ATOM 3615 O O . ILE B 2 21 ? 9.39100 -33.92000 -19.38000 1.000 18.53744 21 ILE B O 1
ATOM 3631 N N . THR B 2 22 ? 11.49300 -34.04400 -20.16900 1.000 16.24887 22 THR B N 1
ATOM 3632 C CA . THR B 2 22 ? 12.04400 -33.28500 -19.05500 1.000 16.36777 22 THR B CA 1
ATOM 3633 C C . THR B 2 22 ? 12.60900 -31.96700 -19.56100 1.000 17.08367 22 THR B C 1
ATOM 3634 O O . THR B 2 22 ? 13.00900 -31.84800 -20.72700 1.000 16.08087 22 THR B O 1
ATOM 3645 N N . CYS B 2 23 ? 12.61300 -30.97300 -18.67300 1.000 16.13298 23 CYS B N 1
ATOM 3646 C CA . CYS B 2 23 ? 13.13600 -29.63800 -18.95200 1.000 18.44019 23 CYS B CA 1
ATOM 3647 C C . CYS B 2 23 ? 13.96100 -29.24600 -17.73800 1.000 26.90082 23 CYS B C 1
ATOM 3648 O O . CYS B 2 23 ? 13.46200 -29.31700 -16.61200 1.000 23.47109 23 CYS B O 1
ATOM 3655 N N . ARG B 2 24 ? 15.21900 -28.85400 -17.95900 1.000 21.53553 24 ARG B N 1
ATOM 3656 C CA . ARG B 2 24 ? 16.08800 -28.39400 -16.87600 1.000 21.34494 24 ARG B CA 1
ATOM 3657 C C . ARG B 2 24 ? 16.54900 -26.96800 -17.14700 1.000 22.39471 24 ARG B C 1
ATOM 3658 O O . ARG B 2 24 ? 16.99900 -26.64800 -18.25100 1.000 22.52106 24 ARG B O 1
ATOM 3679 N N . ALA B 2 25 ? 16.38500 -26.11300 -16.15700 1.000 20.08577 25 ALA B N 1
ATOM 3680 C CA . ALA B 2 25 ? 16.85000 -24.74200 -16.23700 1.000 19.08398 25 ALA B CA 1
ATOM 3681 C C . ALA B 2 25 ? 18.23100 -24.63500 -15.59800 1.000 20.49718 25 ALA B C 1
ATOM 3682 O O . ALA B 2 25 ? 18.55600 -25.37200 -14.66100 1.000 21.48865 25 ALA B O 1
ATOM 3689 N N . SER B 2 26 ? 19.01500 -23.68500 -16.10500 1.000 18.69005 26 SER B N 1
ATOM 3690 C CA . SER B 2 26 ? 20.35800 -23.43500 -15.59300 1.000 23.82018 26 SER B CA 1
ATOM 3691 C C . SER B 2 26 ? 20.36900 -22.76500 -14.22400 1.000 25.75426 26 SER B C 1
ATOM 3692 O O . SER B 2 26 ? 21.44100 -22.70400 -13.60400 1.000 26.32138 26 SER B O 1
ATOM 3700 N N . GLU B 2 27 ? 19.22800 -22.29200 -13.73400 1.000 22.40563 27 GLU B N 1
ATOM 3701 C CA . GLU B 2 27 ? 19.10900 -21.74600 -12.38500 1.000 20.21000 27 GLU B CA 1
ATOM 3702 C C . GLU B 2 27 ? 17.66500 -21.92200 -11.93600 1.000 22.33168 27 GLU B C 1
ATOM 3703 O O . GLU B 2 27 ? 16.77600 -22.21800 -12.74600 1.000 22.91898 27 GLU B O 1
ATOM 3715 N N . ASP B 2 28 ? 17.42700 -21.73900 -10.63700 1.000 21.89453 28 ASP B N 1
ATOM 3716 C CA . ASP B 2 28 ? 16.08700 -21.92300 -10.08300 1.000 22.56553 28 ASP B CA 1
ATOM 3717 C C . ASP B 2 28 ? 15.10800 -20.93000 -10.72000 1.000 16.78529 28 ASP B C 1
ATOM 3718 O O . ASP B 2 28 ? 15.37800 -19.72900 -10.74800 1.000 24.25493 28 ASP B O 1
ATOM 3727 N N . ILE B 2 29 ? 13.98700 -21.44100 -11.24700 1.000 19.48261 29 ILE B N 1
ATOM 3728 C CA . ILE B 2 29 ? 12.94000 -20.60000 -11.83100 1.000 18.43390 29 ILE B CA 1
ATOM 3729 C C . ILE B 2 29 ? 11.64100 -20.67000 -11.03200 1.000 19.85800 29 ILE B C 1
ATOM 3730 O O . ILE B 2 29 ? 10.61000 -20.12200 -11.46700 1.000 19.10714 29 ILE B O 1
ATOM 3746 N N . TYR B 2 30 ? 11.65800 -21.31900 -9.86800 1.000 19.87084 30 TYR B N 1
ATOM 3747 C CA . TYR B 2 30 ? 10.58300 -21.19500 -8.88400 1.000 23.71691 30 TYR B CA 1
ATOM 3748 C C . TYR B 2 30 ? 9.21100 -21.45000 -9.49700 1.000 21.02353 30 TYR B C 1
ATOM 3749 O O . TYR B 2 30 ? 8.26900 -20.67500 -9.31600 1.000 19.26317 30 TYR B O 1
ATOM 3767 N N . SER B 2 31 ? 9.11900 -22.55300 -10.25300 1.000 16.93393 31 SER B N 1
ATOM 3768 C CA . SER B 2 31 ? 7.90900 -23.07400 -10.87700 1.000 17.13450 31 SER B CA 1
ATOM 3769 C C . SER B 2 31 ? 7.35600 -22.15500 -11.96400 1.000 15.52607 31 SER B C 1
ATOM 3770 O O . SER B 2 31 ? 6.23000 -22.35000 -12.41300 1.000 18.05936 31 SER B O 1
ATOM 3778 N N . GLY B 2 32 ? 8.13100 -21.17300 -12.42000 1.000 17.26189 32 GLY B N 1
ATOM 3779 C CA . GLY B 2 32 ? 7.70600 -20.26700 -13.47100 1.000 18.47431 32 GLY B CA 1
ATOM 3780 C C . GLY B 2 32 ? 7.98200 -20.85500 -14.83800 1.000 18.63845 32 GLY B C 1
ATOM 3781 O O . GLY B 2 32 ? 8.81300 -20.33600 -15.59300 1.000 18.78173 32 GLY B O 1
ATOM 3785 N N . LEU B 2 33 ? 7.27400 -21.92600 -15.16100 1.000 15.61187 33 LEU B N 1
ATOM 3786 C CA . LEU B 2 33 ? 7.55900 -22.77400 -16.31800 1.000 14.96036 33 LEU B CA 1
ATOM 3787 C C . LEU B 2 33 ? 6.27900 -23.02800 -17.09300 1.000 17.94709 33 LEU B C 1
ATOM 3788 O O . LEU B 2 33 ? 5.23000 -23.33900 -16.50400 1.000 15.38428 33 LEU B O 1
ATOM 3804 N N . ALA B 2 34 ? 6.35300 -22.83900 -18.40800 1.000 12.79067 34 ALA B N 1
ATOM 3805 C CA . ALA B 2 34 ? 5.24100 -23.11400 -19.30100 1.000 12.58180 34 ALA B CA 1
ATOM 3806 C C . ALA B 2 34 ? 5.63900 -24.20600 -20.28100 1.000 13.61738 34 ALA B C 1
ATOM 3807 O O . ALA B 2 34 ? 6.82300 -24.36500 -20.58700 1.000 12.98562 34 ALA B O 1
ATOM 3814 N N . TRP B 2 35 ? 4.64300 -24.93700 -20.76000 1.000 12.16128 35 TRP B N 1
ATOM 3815 C CA . TRP B 2 35 ? 4.81000 -25.91700 -21.81400 1.000 12.46096 35 TRP B CA 1
ATOM 3816 C C . TRP B 2 35 ? 3.89700 -25.55300 -22.97800 1.000 13.88983 35 TRP B C 1
ATOM 3817 O O . TRP B 2 35 ? 2.72600 -25.19700 -22.77000 1.000 12.76565 35 TRP B O 1
ATOM 3838 N N . TYR B 2 36 ? 4.41200 -25.69400 -24.20100 1.000 12.19146 36 TYR B N 1
ATOM 3839 C CA . TYR B 2 36 ? 3.65700 -25.47000 -25.41100 1.000 9.34235 36 TYR B CA 1
ATOM 3840 C C . TYR B 2 36 ? 3.68200 -26.71100 -26.29800 1.000 11.76057 36 TYR B C 1
ATOM 3841 O O . TYR B 2 36 ? 4.64100 -27.48000 -26.29000 1.000 13.17689 36 TYR B O 1
ATOM 3859 N N . GLN B 2 37 ? 2.61000 -26.88300 -27.08200 1.000 12.00442 37 GLN B N 1
ATOM 3860 C CA . GLN B 2 37 ? 2.47900 -27.91500 -28.09600 1.000 11.12895 37 GLN B CA 1
ATOM 3861 C C . GLN B 2 37 ? 2.38300 -27.24800 -29.46300 1.000 13.13776 37 GLN B C 1
ATOM 3862 O O . GLN B 2 37 ? 1.57700 -26.33300 -29.64900 1.000 14.51967 37 GLN B O 1
ATOM 3876 N N . GLN B 2 38 ? 3.14100 -27.76000 -30.43100 1.000 11.41064 38 GLN B N 1
ATOM 3877 C CA . GLN B 2 38 ? 3.10500 -27.19200 -31.76800 1.000 11.11482 38 GLN B CA 1
ATOM 3878 C C . GLN B 2 38 ? 3.04600 -28.27400 -32.83200 1.000 12.61656 38 GLN B C 1
ATOM 3879 O O . GLN B 2 38 ? 3.90300 -29.14900 -32.87000 1.000 14.40671 38 GLN B O 1
ATOM 3893 N N . LYS B 2 39 ? 2.09100 -28.15400 -33.72300 1.000 16.64232 39 LYS B N 1
ATOM 3894 C CA . LYS B 2 39 ? 2.02900 -29.00200 -34.90900 1.000 18.03554 39 LYS B CA 1
ATOM 3895 C C . LYS B 2 39 ? 2.74600 -28.34900 -36.09800 1.000 21.21505 39 LYS B C 1
ATOM 3896 O O . LYS B 2 39 ? 2.83700 -27.11800 -36.18200 1.000 18.43914 39 LYS B O 1
ATOM 3915 N N . PRO B 2 40 ? 3.24900 -29.13700 -37.04500 1.000 21.83683 40 PRO B N 1
ATOM 3916 C CA . PRO B 2 40 ? 4.06000 -28.56500 -38.12500 1.000 24.41097 40 PRO B CA 1
ATOM 3917 C C . PRO B 2 40 ? 3.32900 -27.46600 -38.88300 1.000 23.80793 40 PRO B C 1
ATOM 3918 O O . PRO B 2 40 ? 2.19800 -27.64400 -39.34300 1.000 23.26327 40 PRO B O 1
ATOM 3929 N N . GLY B 2 41 ? 3.99600 -26.32100 -38.99500 1.000 25.01207 41 GLY B N 1
ATOM 3930 C CA . GLY B 2 41 ? 3.47300 -25.17000 -39.69800 1.000 27.16907 41 GLY B CA 1
ATOM 3931 C C . GLY B 2 41 ? 2.41800 -24.38200 -38.95400 1.000 24.03916 41 GLY B C 1
ATOM 3932 O O . GLY B 2 41 ? 1.99400 -23.32500 -39.44500 1.000 29.78981 41 GLY B O 1
ATOM 3936 N N . LYS B 2 42 ? 2.02300 -24.82800 -37.77000 1.000 21.54338 42 LYS B N 1
ATOM 3937 C CA . LYS B 2 42 ? 0.96400 -24.20000 -36.99500 1.000 18.45623 42 LYS B CA 1
ATOM 3938 C C . LYS B 2 42 ? 1.56400 -23.42500 -35.82700 1.000 17.78162 42 LYS B C 1
ATOM 3939 O O . LYS B 2 42 ? 2.76400 -23.50600 -35.52900 1.000 17.75493 42 LYS B O 1
ATOM 3958 N N . VAL B 2 43 ? 0.72200 -22.63800 -35.16800 1.000 18.37751 43 VAL B N 1
ATOM 3959 C CA . VAL B 2 43 ? 1.21200 -21.81600 -34.07800 1.000 13.89648 43 VAL B CA 1
ATOM 3960 C C . VAL B 2 43 ? 1.46100 -22.66700 -32.83700 1.000 12.39092 43 VAL B C 1
ATOM 3961 O O . VAL B 2 43 ? 0.80400 -23.71100 -32.64900 1.000 15.85217 43 VAL B O 1
ATOM 3974 N N . PRO B 2 44 ? 2.35500 -22.24300 -31.94800 1.000 13.23097 44 PRO B N 1
ATOM 3975 C CA . PRO B 2 44 ? 2.40300 -22.87000 -30.62600 1.000 13.56837 44 PRO B CA 1
ATOM 3976 C C . PRO B 2 44 ? 1.07200 -22.68400 -29.91200 1.000 14.80892 44 PRO B C 1
ATOM 3977 O O . PRO B 2 44 ? 0.43400 -21.63400 -30.01800 1.000 14.40952 44 PRO B O 1
ATOM 3988 N N . LYS B 2 45 ? 0.68600 -23.69600 -29.13800 1.000 11.81129 45 LYS B N 1
ATOM 3989 C CA . LYS B 2 45 ? -0.49300 -23.67000 -28.28700 1.000 13.86351 45 LYS B CA 1
ATOM 3990 C C . LYS B 2 45 ? -0.03800 -23.81700 -26.83800 1.000 13.62081 45 LYS B C 1
ATOM 3991 O O . LYS B 2 45 ? 0.73500 -24.72900 -26.52200 1.000 12.28736 45 LYS B O 1
ATOM 4010 N N . LEU B 2 46 ? -0.51400 -22.92600 -25.95400 1.000 12.28027 46 LEU B N 1
ATOM 4011 C CA . LEU B 2 46 ? -0.15900 -23.00900 -24.53900 1.000 11.70072 46 LEU B CA 1
ATOM 4012 C C . LEU B 2 46 ? -0.84100 -24.22200 -23.91900 1.000 13.81566 46 LEU B C 1
ATOM 4013 O O . LEU B 2 46 ? -2.06400 -24.36900 -24.03100 1.000 13.27040 46 LEU B O 1
ATOM 4029 N N . LEU B 2 47 ? -0.05400 -25.10300 -23.30400 1.000 13.04247 47 LEU B N 1
ATOM 4030 C CA . LEU B 2 47 ? -0.58500 -26.31100 -22.67100 1.000 14.01358 47 LEU B CA 1
ATOM 4031 C C . LEU B 2 47 ? -0.65600 -26.21000 -21.15600 1.000 12.98960 47 LEU B C 1
ATOM 4032 O O . LEU B 2 47 ? -1.66200 -26.60100 -20.54600 1.000 12.80152 47 LEU B O 1
ATOM 4048 N N . ILE B 2 48 ? 0.43800 -25.77900 -20.54800 1.000 12.68882 48 ILE B N 1
ATOM 4049 C CA . ILE B 2 48 ? 0.61400 -25.78200 -19.10300 1.000 15.04405 48 ILE B CA 1
ATOM 4050 C C . ILE B 2 48 ? 1.29600 -24.48500 -18.71400 1.000 14.34092 48 ILE B C 1
ATOM 4051 O O . ILE B 2 48 ? 2.21300 -24.02900 -19.39400 1.000 12.96045 48 ILE B O 1
ATOM 4067 N N . TYR B 2 49 ? 0.87500 -23.90100 -17.59800 1.000 13.39972 49 TYR B N 1
ATOM 4068 C CA . TYR B 2 49 ? 1.55800 -22.76200 -17.01700 1.000 12.89643 49 TYR B CA 1
ATOM 4069 C C . TYR B 2 49 ? 1.68700 -22.95800 -15.51500 1.000 13.63051 49 TYR B C 1
ATOM 4070 O O . TYR B 2 49 ? 1.11700 -23.89100 -14.95600 1.000 12.37622 49 TYR B O 1
ATOM 4088 N N . ASP B 2 50 ? 2.50200 -22.10800 -14.89900 1.000 13.80589 50 ASP B N 1
ATOM 4089 C CA . ASP B 2 50 ? 2.85300 -22.23000 -13.48100 1.000 14.54247 50 ASP B CA 1
ATOM 4090 C C . ASP B 2 50 ? 3.34600 -23.63900 -13.16100 1.000 14.15297 50 ASP B C 1
ATOM 4091 O O . ASP B 2 50 ? 3.13100 -24.15100 -12.06100 1.000 17.94058 50 ASP B O 1
ATOM 4100 N N . SER B 2 51 ? 4.01300 -24.28000 -14.12800 1.000 12.47307 51 SER B N 1
ATOM 4101 C CA . SER B 2 51 ? 4.59900 -25.61500 -14.05600 1.000 13.66008 51 SER B CA 1
ATOM 4102 C C . SER B 2 51 ? 3.60500 -26.77500 -14.04100 1.000 15.02638 51 SER B C 1
ATOM 4103 O O . SER B 2 51 ? 3.92900 -27.84000 -14.56500 1.000 14.22080 51 SER B O 1
ATOM 4111 N N . SER B 2 52 ? 2.38100 -26.59300 -13.50100 1.000 13.32548 52 SER B N 1
ATOM 4112 C CA . SER B 2 52 ? 1.48100 -27.72200 -13.34200 1.000 13.77914 52 SER B CA 1
ATOM 4113 C C . SER B 2 52 ? 0.00200 -27.42400 -13.60200 1.000 15.28984 52 SER B C 1
ATOM 4114 O O . SER B 2 52 ? -0.82800 -28.28500 -13.29600 1.000 16.82525 52 SER B O 1
ATOM 4122 N N . THR B 2 53 ? -0.37100 -26.22900 -14.08100 1.000 13.52507 53 THR B N 1
ATOM 4123 C CA . THR B 2 53 ? -1.76100 -25.89000 -14.36800 1.000 13.71521 53 THR B CA 1
ATOM 4124 C C . THR B 2 53 ? -2.04900 -26.01000 -15.85600 1.000 14.65797 53 THR B C 1
ATOM 4125 O O . THR B 2 53 ? -1.40500 -25.33500 -16.67100 1.000 14.79678 53 THR B O 1
ATOM 4136 N N . LEU B 2 54 ? -3.03200 -26.84400 -16.19300 1.000 12.84615 54 LEU B N 1
ATOM 4137 C CA . LEU B 2 54 ? -3.46100 -27.01500 -17.57200 1.000 15.41922 54 LEU B CA 1
ATOM 4138 C C . LEU B 2 54 ? -4.27200 -25.82100 -18.05500 1.000 14.64500 54 LEU B C 1
ATOM 4139 O O . LEU B 2 54 ? -5.16800 -25.32000 -17.36600 1.000 15.51153 54 LEU B O 1
ATOM 4155 N N . HIS B 2 55 ? -3.96400 -25.36300 -19.25700 1.000 14.43976 55 HIS B N 1
ATOM 4156 C CA . HIS B 2 55 ? -4.70800 -24.28800 -19.90300 1.000 14.57816 55 HIS B CA 1
ATOM 4157 C C . HIS B 2 55 ? -6.05400 -24.78500 -20.42600 1.000 16.03287 55 HIS B C 1
ATOM 4158 O O . HIS B 2 55 ? -6.32300 -25.98800 -20.50700 1.000 15.94968 55 HIS B O 1
ATOM 4172 N N . THR B 2 56 ? -6.93600 -23.82600 -20.71400 1.000 17.61064 56 THR B N 1
ATOM 4173 C CA . THR B 2 56 ? -8.27400 -24.11200 -21.22300 1.000 21.51663 56 THR B CA 1
ATOM 4174 C C . THR B 2 56 ? -8.23500 -25.11000 -22.37900 1.000 23.52832 56 THR B C 1
ATOM 4175 O O . THR B 2 56 ? -7.52900 -24.91200 -23.36900 1.000 24.27761 56 THR B O 1
ATOM 4186 N N . GLY B 2 57 ? -9.02800 -26.17000 -22.26600 1.000 24.59092 57 GLY B N 1
ATOM 4187 C CA . GLY B 2 57 ? -9.18600 -27.12200 -23.34200 1.000 22.75925 57 GLY B CA 1
ATOM 4188 C C . GLY B 2 57 ? -8.20000 -28.27100 -23.34600 1.000 23.16514 57 GLY B C 1
ATOM 4189 O O . GLY B 2 57 ? -8.35700 -29.19900 -24.15500 1.000 26.86399 57 GLY B O 1
ATOM 4193 N N . VAL B 2 58 ? -7.22200 -28.27200 -22.44500 1.000 18.24627 58 VAL B N 1
ATOM 4194 C CA . VAL B 2 58 ? -6.15900 -29.27200 -22.51200 1.000 17.54741 58 VAL B CA 1
ATOM 4195 C C . VAL B 2 58 ? -6.63000 -30.53200 -21.79200 1.000 17.27234 58 VAL B C 1
ATOM 4196 O O . VAL B 2 58 ? -7.09300 -30.45400 -20.64800 1.000 18.37267 58 VAL B O 1
ATOM 4209 N N . PRO B 2 59 ? -6.51500 -31.70100 -22.42400 1.000 18.99834 59 PRO B N 1
ATOM 4210 C CA . PRO B 2 59 ? -6.98600 -32.94200 -21.80300 1.000 20.13936 59 PRO B CA 1
ATOM 4211 C C . PRO B 2 59 ? -6.23000 -33.31700 -20.54600 1.000 19.66673 59 PRO B C 1
ATOM 4212 O O . PRO B 2 59 ? -5.02800 -33.07600 -20.40800 1.000 18.07047 59 PRO B O 1
ATOM 4223 N N . SER B 2 60 ? -6.94400 -34.00700 -19.63600 1.000 21.75296 60 SER B N 1
ATOM 4224 C CA . SER B 2 60 ? -6.38200 -34.34900 -18.33900 1.000 24.79569 60 SER B CA 1
ATOM 4225 C C . SER B 2 60 ? -5.21900 -35.34300 -18.42400 1.000 18.67558 60 SER B C 1
ATOM 4226 O O . SER B 2 60 ? -4.46900 -35.48000 -17.45200 1.000 21.20398 60 SER B O 1
ATOM 4234 N N . ARG B 2 61 ? -5.01500 -36.01500 -19.55600 1.000 20.77369 61 ARG B N 1
ATOM 4235 C CA . ARG B 2 61 ? -3.85800 -36.91000 -19.64200 1.000 19.44179 61 ARG B CA 1
ATOM 4236 C C . ARG B 2 61 ? -2.51800 -36.16300 -19.60600 1.000 19.42112 61 ARG B C 1
ATOM 4237 O O . ARG B 2 61 ? -1.47300 -36.78700 -19.36400 1.000 16.08565 61 ARG B O 1
ATOM 4258 N N . PHE B 2 62 ? -2.51600 -34.84100 -19.82200 1.000 17.44582 62 PHE B N 1
ATOM 4259 C CA . PHE B 2 62 ? -1.30600 -34.05500 -19.68900 1.000 15.24766 62 PHE B CA 1
ATOM 4260 C C . PHE B 2 62 ? -1.09300 -33.64300 -18.24200 1.000 13.98824 62 PHE B C 1
ATOM 4261 O O . PHE B 2 62 ? -2.05000 -33.27100 -17.54000 1.000 17.70091 62 PHE B O 1
ATOM 4278 N N . SER B 2 63 ? 0.15800 -33.68600 -17.79500 1.000 15.03094 63 SER B N 1
ATOM 4279 C CA . SER B 2 63 ? 0.45700 -33.16700 -16.47700 1.000 18.82633 63 SER B CA 1
ATOM 4280 C C . SER B 2 63 ? 1.86100 -32.59900 -16.45000 1.000 21.04774 63 SER B C 1
ATOM 4281 O O . SER B 2 63 ? 2.76600 -33.06400 -17.14600 1.000 19.23619 63 SER B O 1
ATOM 4289 N N . GLY B 2 64 ? 2.04400 -31.61300 -15.59800 1.000 15.41273 64 GLY B N 1
ATOM 4290 C CA . GLY B 2 64 ? 3.34200 -31.00800 -15.39900 1.000 16.35158 64 GLY B CA 1
ATOM 4291 C C . GLY B 2 64 ? 3.69300 -31.11800 -13.93000 1.000 19.11914 64 GLY B C 1
ATOM 4292 O O . GLY B 2 64 ? 2.83200 -30.93800 -13.05700 1.000 18.04107 64 GLY B O 1
ATOM 4296 N N . THR B 2 65 ? 4.96300 -31.38200 -13.67200 1.000 19.11916 65 THR B N 1
ATOM 4297 C CA . THR B 2 65 ? 5.48400 -31.53800 -12.33000 1.000 19.80585 65 THR B CA 1
ATOM 4298 C C . THR B 2 65 ? 6.89000 -30.97300 -12.30700 1.000 18.36678 65 THR B C 1
ATOM 4299 O O . THR B 2 65 ? 7.47900 -30.63400 -13.34900 1.000 17.31333 65 THR B O 1
ATOM 4310 N N . GLY B 2 66 ? 7.41100 -30.79300 -11.09600 1.000 22.39494 66 GLY B N 1
ATOM 4311 C CA . GLY B 2 66 ? 8.78500 -30.40400 -10.89600 1.000 24.76139 66 GLY B CA 1
ATOM 4312 C C . GLY B 2 66 ? 8.89200 -29.19000 -10.00400 1.000 23.84357 66 GLY B C 1
ATOM 4313 O O . GLY B 2 66 ? 7.90300 -28.59200 -9.58400 1.000 24.76836 66 GLY B O 1
ATOM 4317 N N . SER B 2 67 ? 10.13100 -28.82900 -9.70600 1.000 24.54407 67 SER B N 1
ATOM 4318 C CA . SER B 2 67 ? 10.38800 -27.62100 -8.94000 1.000 23.90813 67 SER B CA 1
ATOM 4319 C C . SER B 2 67 ? 11.87000 -27.31300 -9.07700 1.000 24.41557 67 SER B C 1
ATOM 4320 O O . SER B 2 67 ? 12.64300 -28.10400 -9.63300 1.000 26.89843 67 SER B O 1
ATOM 4328 N N . GLY B 2 68 ? 12.25100 -26.14400 -8.58200 1.000 23.61265 68 GLY B N 1
ATOM 4329 C CA . GLY B 2 68 ? 13.64800 -25.76600 -8.62700 1.000 23.93531 68 GLY B CA 1
ATOM 4330 C C . GLY B 2 68 ? 14.07800 -25.60900 -10.06300 1.000 24.38057 68 GLY B C 1
ATOM 4331 O O . GLY B 2 68 ? 13.54100 -24.76700 -10.79100 1.000 22.11027 68 GLY B O 1
ATOM 4335 N N . THR B 2 69 ? 15.04200 -26.42800 -10.48100 1.000 24.17160 69 THR B N 1
ATOM 4336 C CA . THR B 2 69 ? 15.54800 -26.37600 -11.84100 1.000 22.32892 69 THR B CA 1
ATOM 4337 C C . THR B 2 69 ? 14.98700 -27.46800 -12.75000 1.000 22.23318 69 THR B C 1
ATOM 4338 O O . THR B 2 69 ? 15.19800 -27.38900 -13.96400 1.000 23.96028 69 THR B O 1
ATOM 4349 N N . ASP B 2 70 ? 14.30700 -28.48300 -12.21100 1.000 19.94833 70 ASP B N 1
ATOM 4350 C CA . ASP B 2 70 ? 13.98700 -29.69500 -12.97500 1.000 21.47651 70 ASP B CA 1
ATOM 4351 C C . ASP B 2 70 ? 12.47500 -29.89600 -13.07700 1.000 20.55959 70 ASP B C 1
ATOM 4352 O O . ASP B 2 70 ? 11.78100 -29.99800 -12.05900 1.000 22.72353 70 ASP B O 1
ATOM 4361 N N . TYR B 2 71 ? 11.96700 -29.98700 -14.30800 1.000 17.16955 71 TYR B N 1
ATOM 4362 C CA . TYR B 2 71 ? 10.54600 -30.08000 -14.59000 1.000 15.46545 71 TYR B CA 1
ATOM 4363 C C . TYR B 2 71 ? 10.26200 -31.19800 -15.57700 1.000 18.24896 71 TYR B C 1
ATOM 4364 O O . TYR B 2 71 ? 11.13400 -31.61300 -16.34700 1.000 17.69303 71 TYR B O 1
ATOM 4382 N N . THR B 2 72 ? 9.04000 -31.71300 -15.51100 1.000 15.07866 72 THR B N 1
ATOM 4383 C CA . THR B 2 72 ? 8.65100 -32.84400 -16.32700 1.000 14.17115 72 THR B CA 1
ATOM 4384 C C . THR B 2 72 ? 7.27200 -32.63000 -16.89900 1.000 16.25071 72 THR B C 1
ATOM 4385 O O . THR B 2 72 ? 6.34900 -32.20400 -16.19600 1.000 17.26673 72 THR B O 1
ATOM 4396 N N . LEU B 2 73 ? 7.12400 -32.97200 -18.16800 1.000 15.41449 73 LEU B N 1
ATOM 4397 C CA . LEU B 2 73 ? 5.81800 -33.12000 -18.79500 1.000 14.13991 73 LEU B CA 1
ATOM 4398 C C . LEU B 2 73 ? 5.51800 -34.60200 -18.98100 1.000 17.63830 73 LEU B C 1
ATOM 4399 O O . LEU B 2 73 ? 6.31200 -35.33500 -19.56700 1.000 15.83244 73 LEU B O 1
ATOM 4415 N N . THR B 2 74 ? 4.36400 -35.03900 -18.50300 1.000 14.76063 74 THR B N 1
ATOM 4416 C CA . THR B 2 74 ? 3.95900 -36.43400 -18.61100 1.000 14.56594 74 THR B CA 1
ATOM 4417 C C . THR B 2 74 ? 2.64400 -36.51200 -19.37300 1.000 18.01035 74 THR B C 1
ATOM 4418 O O . THR B 2 74 ? 1.69700 -35.77600 -19.08300 1.000 18.64195 74 THR B O 1
ATOM 4429 N N . ILE B 2 75 ? 2.58300 -37.40600 -20.35500 1.000 15.62176 75 ILE B N 1
ATOM 4430 C CA . ILE B 2 75 ? 1.32900 -37.77500 -20.98300 1.000 16.20942 75 ILE B CA 1
ATOM 4431 C C . ILE B 2 75 ? 0.99700 -39.17300 -20.49300 1.000 19.32421 75 ILE B C 1
ATOM 4432 O O . ILE B 2 75 ? 1.72000 -40.12800 -20.81400 1.000 19.65834 75 ILE B O 1
ATOM 4448 N N . SER B 2 76 ? -0.10500 -39.29700 -19.74800 1.000 20.15194 76 SER B N 1
ATOM 4449 C CA . SER B 2 76 ? -0.36600 -40.54600 -19.01500 1.000 22.56096 76 SER B CA 1
ATOM 4450 C C . SER B 2 76 ? -0.72700 -41.70200 -19.93500 1.000 24.93960 76 SER B C 1
ATOM 4451 O O . SER B 2 76 ? -0.37600 -42.85400 -19.64900 1.000 27.77524 76 SER B O 1
ATOM 4459 N N . SER B 2 77 ? -1.46900 -41.42200 -21.00700 1.000 19.31002 77 SER B N 1
ATOM 4460 C CA . SER B 2 77 ? -1.90600 -42.43100 -21.96400 1.000 20.87951 77 SER B CA 1
ATOM 4461 C C . SER B 2 77 ? -1.91100 -41.77500 -23.34900 1.000 19.48874 77 SER B C 1
ATOM 4462 O O . SER B 2 77 ? -2.90300 -41.14400 -23.74200 1.000 20.48907 77 SER B O 1
ATOM 4470 N N . LEU B 2 78 ? -0.84200 -41.99100 -24.08500 1.000 17.26596 78 LEU B N 1
ATOM 4471 C CA . LEU B 2 78 ? -0.60100 -41.29300 -25.34100 1.000 16.60495 78 LEU B CA 1
ATOM 4472 C C . LEU B 2 78 ? -1.71100 -41.56000 -26.33400 1.000 18.93432 78 LEU B C 1
ATOM 4473 O O . LEU B 2 78 ? -2.14700 -42.69600 -26.51400 1.000 16.04816 78 LEU B O 1
ATOM 4489 N N . GLN B 2 79 ? -2.15700 -40.49700 -27.00500 1.000 15.55234 79 GLN B N 1
ATOM 4490 C CA . GLN B 2 79 ? -3.19600 -40.58700 -28.01900 1.000 17.62958 79 GLN B CA 1
ATOM 4491 C C . GLN B 2 79 ? -2.68300 -40.07200 -29.35600 1.000 17.82107 79 GLN B C 1
ATOM 4492 O O . GLN B 2 79 ? -1.71000 -39.31100 -29.39900 1.000 16.51871 79 GLN B O 1
ATOM 4506 N N . PRO B 2 80 ? -3.29400 -40.49100 -30.47100 1.000 16.10517 80 PRO B N 1
ATOM 4507 C CA . PRO B 2 80 ? -2.76200 -40.09000 -31.78600 1.000 13.95330 80 PRO B CA 1
ATOM 4508 C C . PRO B 2 80 ? -2.72800 -38.59000 -31.96200 1.000 15.96551 80 PRO B C 1
ATOM 4509 O O . PRO B 2 80 ? -1.78000 -38.08400 -32.57300 1.000 17.66456 80 PRO B O 1
ATOM 4520 N N . GLU B 2 81 ? -3.67400 -37.86000 -31.38400 1.000 15.86449 81 GLU B N 1
ATOM 4521 C CA . GLU B 2 81 ? -3.64600 -36.40300 -31.57500 1.000 18.43846 81 GLU B CA 1
ATOM 4522 C C . GLU B 2 81 ? -2.53700 -35.69700 -30.78400 1.000 19.08823 81 GLU B C 1
ATOM 4523 O O . GLU B 2 81 ? -2.34700 -34.47700 -30.94500 1.000 17.33199 81 GLU B O 1
ATOM 4535 N N . ASP B 2 82 ? -1.75300 -36.40100 -29.99000 1.000 14.74111 82 ASP B N 1
ATOM 4536 C CA . ASP B 2 82 ? -0.62700 -35.80200 -29.28400 1.000 16.37257 82 ASP B CA 1
ATOM 4537 C C . ASP B 2 82 ? 0.64200 -35.69400 -30.11700 1.000 12.22144 82 ASP B C 1
ATOM 4538 O O . ASP B 2 82 ? 1.64200 -35.15600 -29.61300 1.000 14.75841 82 ASP B O 1
ATOM 4547 N N . VAL B 2 83 ? 0.63600 -36.20300 -31.35200 1.000 13.91958 83 VAL B N 1
ATOM 4548 C CA . VAL B 2 83 ? 1.79200 -36.05400 -32.23700 1.000 14.71156 83 VAL B CA 1
ATOM 4549 C C . VAL B 2 83 ? 2.03400 -34.56500 -32.45300 1.000 13.41265 83 VAL B C 1
ATOM 4550 O O . VAL B 2 83 ? 1.12600 -33.82800 -32.87500 1.000 16.70732 83 VAL B O 1
ATOM 4563 N N . ALA B 2 84 ? 3.25000 -34.11600 -32.14700 1.000 13.85659 84 ALA B N 1
ATOM 4564 C CA . ALA B 2 84 ? 3.57400 -32.68600 -32.10100 1.000 13.31135 84 ALA B CA 1
ATOM 4565 C C . ALA B 2 84 ? 5.01200 -32.53700 -31.60900 1.000 14.08103 84 ALA B C 1
ATOM 4566 O O . ALA B 2 84 ? 5.65600 -33.50700 -31.22700 1.000 15.56207 84 ALA B O 1
ATOM 4573 N N . THR B 2 85 ? 5.50000 -31.29200 -31.61800 1.000 10.77462 85 THR B N 1
ATOM 4574 C CA . THR B 2 85 ? 6.70900 -30.91900 -30.89100 1.000 11.44865 85 THR B CA 1
ATOM 4575 C C . THR B 2 85 ? 6.30400 -30.12600 -29.65900 1.000 13.53053 85 THR B C 1
ATOM 4576 O O . THR B 2 85 ? 5.45300 -29.23200 -29.73500 1.000 14.95113 85 THR B O 1
ATOM 4587 N N . TYR B 2 86 ? 6.91400 -30.45400 -28.52400 1.000 12.55600 86 TYR B N 1
ATOM 4588 C CA . TYR B 2 86 ? 6.62600 -29.83600 -27.24200 1.000 10.77385 86 TYR B CA 1
ATOM 4589 C C . TYR B 2 86 ? 7.82100 -29.00100 -26.83100 1.000 13.11299 86 TYR B C 1
ATOM 4590 O O . TYR B 2 86 ? 8.96500 -29.46600 -26.92500 1.000 15.69276 86 TYR B O 1
ATOM 4608 N N . PHE B 2 87 ? 7.54900 -27.77700 -26.33500 1.000 11.54605 87 PHE B N 1
ATOM 4609 C CA . PHE B 2 87 ? 8.57100 -26.84700 -25.90600 1.000 13.27254 87 PHE B CA 1
ATOM 4610 C C . PHE B 2 87 ? 8.26600 -26.38400 -24.48800 1.000 13.17083 87 PHE B C 1
ATOM 4611 O O . PHE B 2 87 ? 7.10900 -26.09900 -24.16300 1.000 14.42419 87 PHE B O 1
ATOM 4628 N N . CYS B 2 88 ? 9.29000 -26.27900 -23.67100 1.000 12.40903 88 CYS B N 1
ATOM 4629 C CA . CYS B 2 88 ? 9.17800 -25.57300 -22.39500 1.000 13.03461 88 CYS B CA 1
ATOM 4630 C C . CYS B 2 88 ? 9.66800 -24.13900 -22.55700 1.000 14.22585 88 CYS B C 1
ATOM 4631 O O . CYS B 2 88 ? 10.36700 -23.78900 -23.50800 1.000 14.33308 88 CYS B O 1
ATOM 4638 N N . GLN B 2 89 ? 9.27600 -23.30000 -21.60500 1.000 12.05030 89 GLN B N 1
ATOM 4639 C CA . GLN B 2 89 ? 9.66500 -21.90100 -21.62400 1.000 13.88160 89 GLN B CA 1
ATOM 4640 C C . GLN B 2 89 ? 9.71800 -21.41800 -20.18800 1.000 15.72390 89 GLN B C 1
ATOM 4641 O O . GLN B 2 89 ? 8.73600 -21.60000 -19.46700 1.000 14.36388 89 GLN B O 1
ATOM 4655 N N . GLN B 2 90 ? 10.81400 -20.78700 -19.78300 1.000 12.56814 90 GLN B N 1
ATOM 4656 C CA . GLN B 2 90 ? 10.81500 -20.15100 -18.46300 1.000 12.21514 90 GLN B CA 1
ATOM 4657 C C . GLN B 2 90 ? 10.21500 -18.75500 -18.58200 1.000 14.25928 90 GLN B C 1
ATOM 4658 O O . GLN B 2 90 ? 10.49400 -18.02900 -19.53800 1.000 14.37302 90 GLN B O 1
ATOM 4672 N N . ASN B 2 91 ? 9.35600 -18.40600 -17.61300 1.000 13.67608 91 ASN B N 1
ATOM 4673 C CA . ASN B 2 91 ? 8.62200 -17.14000 -17.54900 1.000 14.49931 91 ASN B CA 1
ATOM 4674 C C . ASN B 2 91 ? 9.04700 -16.33500 -16.32500 1.000 16.82751 91 ASN B C 1
ATOM 4675 O O . ASN B 2 91 ? 8.31800 -15.44300 -15.87800 1.000 19.65173 91 ASN B O 1
ATOM 4686 N N . TYR B 2 92 ? 10.23900 -16.62400 -15.78800 1.000 16.51402 92 TYR B N 1
ATOM 4687 C CA . TYR B 2 92 ? 10.71100 -16.08100 -14.51700 1.000 18.45202 92 TYR B CA 1
ATOM 4688 C C . TYR B 2 92 ? 11.55700 -14.81900 -14.65700 1.000 19.27968 92 TYR B C 1
ATOM 4689 O O . TYR B 2 92 ? 11.39100 -13.87900 -13.86200 1.000 21.36898 92 TYR B O 1
ATOM 4707 N N . ASP B 2 93 ? 12.45400 -14.74800 -15.64700 1.000 16.24429 93 ASP B N 1
ATOM 4708 C CA . ASP B 2 93 ? 13.34200 -13.61200 -15.80000 1.000 18.74947 93 ASP B CA 1
ATOM 4709 C C . ASP B 2 93 ? 13.51300 -13.28500 -17.27900 1.000 17.83280 93 ASP B C 1
ATOM 4710 O O . ASP B 2 93 ? 13.41300 -14.16200 -18.13300 1.000 17.56246 93 ASP B O 1
ATOM 4719 N N . PHE B 2 94 ? 13.77500 -11.99600 -17.57700 1.000 15.68185 94 PHE B N 1
ATOM 4720 C CA . PHE B 2 94 ? 14.08400 -11.61800 -18.96400 1.000 16.73597 94 PHE B CA 1
ATOM 4721 C C . PHE B 2 94 ? 15.57600 -11.78400 -19.25400 1.000 18.31018 94 PHE B C 1
ATOM 4722 O O . PHE B 2 94 ? 16.41700 -11.51600 -18.38200 1.000 21.66166 94 PHE B O 1
ATOM 4739 N N . PRO B 2 95 ? 15.94800 -12.17200 -20.47100 1.000 16.65035 95 PRO B N 1
ATOM 4740 C CA . PRO B 2 95 ? 15.08500 -12.48100 -21.62400 1.000 15.25242 95 PRO B CA 1
ATOM 4741 C C . PRO B 2 95 ? 14.35000 -13.78900 -21.40900 1.000 13.43291 95 PRO B C 1
ATOM 4742 O O . PRO B 2 95 ? 14.88500 -14.74600 -20.84700 1.000 15.36772 95 PRO B O 1
ATOM 4753 N N . LEU B 2 96 ? 13.08700 -13.84200 -21.82600 1.000 14.19081 96 LEU B N 1
ATOM 4754 C CA . LEU B 2 96 ? 12.34400 -15.08900 -21.82000 1.000 13.13176 96 LEU B CA 1
ATOM 4755 C C . LEU B 2 96 ? 13.08000 -16.07000 -22.71100 1.000 13.31534 96 LEU B C 1
ATOM 4756 O O . LEU B 2 96 ? 13.60600 -15.68600 -23.76100 1.000 13.90294 96 LEU B O 1
ATOM 4772 N N . THR B 2 97 ? 13.16200 -17.32500 -22.27900 1.000 11.65446 97 THR B N 1
ATOM 4773 C CA . THR B 2 97 ? 13.91400 -18.33100 -23.01900 1.000 14.68850 97 THR B CA 1
ATOM 4774 C C . THR B 2 97 ? 13.17000 -19.66300 -23.08100 1.000 14.63916 97 THR B C 1
ATOM 4775 O O . THR B 2 97 ? 12.41100 -20.04700 -22.18000 1.000 12.02388 97 THR B O 1
ATOM 4786 N N . PHE B 2 98 ? 13.38500 -20.36200 -24.19200 1.000 13.25947 98 PHE B N 1
ATOM 4787 C CA . PHE B 2 98 ? 12.67600 -21.58500 -24.51700 1.000 12.34208 98 PHE B CA 1
ATOM 4788 C C . PHE B 2 98 ? 13.63900 -22.77100 -24.60800 1.000 13.77494 98 PHE B C 1
ATOM 4789 O O . PHE B 2 98 ? 14.80900 -22.63000 -24.98400 1.000 14.63878 98 PHE B O 1
ATOM 4806 N N . GLY B 2 99 ? 13.13100 -23.94100 -24.29000 1.000 11.73714 99 GLY B N 1
ATOM 4807 C CA . GLY B 2 99 ? 13.82100 -25.17000 -24.58800 1.000 15.43778 99 GLY B CA 1
ATOM 4808 C C . GLY B 2 99 ? 13.86200 -25.45000 -26.07000 1.000 17.51632 99 GLY B C 1
ATOM 4809 O O . GLY B 2 99 ? 13.19300 -24.80000 -26.87400 1.000 16.27452 99 GLY B O 1
ATOM 4813 N N . GLN B 2 100 ? 14.67700 -26.44400 -26.44100 1.000 16.47454 100 GLN B N 1
ATOM 4814 C CA . GLN B 2 100 ? 14.91400 -26.69400 -27.85500 1.000 19.26268 100 GLN B CA 1
ATOM 4815 C C . GLN B 2 100 ? 13.82500 -27.53200 -28.51500 1.000 16.29855 100 GLN B C 1
ATOM 4816 O O . GLN B 2 100 ? 13.84600 -27.69100 -29.74400 1.000 21.93752 100 GLN B O 1
ATOM 4830 N N . GLY B 2 101 ? 12.91400 -28.10100 -27.75200 1.000 15.06089 101 GLY B N 1
ATOM 4831 C CA . GLY B 2 101 ? 11.82600 -28.85300 -28.31500 1.000 15.63549 101 GLY B CA 1
ATOM 4832 C C . GLY B 2 101 ? 12.07800 -30.34400 -28.24100 1.000 18.53501 101 GLY B C 1
ATOM 4833 O O . GLY B 2 101 ? 13.22200 -30.82100 -28.31400 1.000 19.37889 101 GLY B O 1
ATOM 4837 N N . THR B 2 102 ? 10.99000 -31.09100 -28.07200 1.000 14.34203 102 THR B N 1
ATOM 4838 C CA . THR B 2 102 ? 10.97200 -32.54800 -28.15500 1.000 13.16775 102 THR B CA 1
ATOM 4839 C C . THR B 2 102 ? 9.93200 -32.93700 -29.19800 1.000 15.91173 102 THR B C 1
ATOM 4840 O O . THR B 2 102 ? 8.74000 -32.70400 -28.99200 1.000 14.54028 102 THR B O 1
ATOM 4851 N N . LYS B 2 103 ? 10.37000 -33.57700 -30.28700 1.000 13.28469 103 LYS B N 1
ATOM 4852 C CA . LYS B 2 103 ? 9.45600 -34.05000 -31.32100 1.000 12.81520 103 LYS B CA 1
ATOM 4853 C C . LYS B 2 103 ? 8.90000 -35.41200 -30.92100 1.000 16.63064 103 LYS B C 1
ATOM 4854 O O . LYS B 2 103 ? 9.67400 -36.34100 -30.63700 1.000 18.33458 103 LYS B O 1
ATOM 4873 N N . LEU B 2 104 ? 7.57600 -35.52900 -30.85100 1.000 15.08047 104 LEU B N 1
ATOM 4874 C CA . LEU B 2 104 ? 6.92100 -36.76200 -30.41900 1.000 12.96951 104 LEU B CA 1
ATOM 4875 C C . LEU B 2 104 ? 6.25600 -37.41700 -31.61800 1.000 16.08386 104 LEU B C 1
ATOM 4876 O O . LEU B 2 104 ? 5.33900 -36.83000 -32.20200 1.000 19.95354 104 LEU B O 1
ATOM 4892 N N . GLU B 2 105 ? 6.68200 -38.64200 -31.95200 1.000 16.51751 105 GLU B N 1
ATOM 4893 C CA . GLU B 2 105 ? 6.11700 -39.42900 -33.03900 1.000 16.78531 105 GLU B CA 1
ATOM 4894 C C . GLU B 2 105 ? 5.35800 -40.62500 -32.46900 1.000 19.25525 105 GLU B C 1
ATOM 4895 O O . GLU B 2 105 ? 5.64900 -41.09800 -31.36500 1.000 18.05178 105 GLU B O 1
ATOM 4907 N N . ILE B 2 106 ? 4.39000 -41.11500 -33.24000 1.000 16.60028 106 ILE B N 1
ATOM 4908 C CA . ILE B 2 106 ? 3.52000 -42.22100 -32.84700 1.000 13.64152 106 ILE B CA 1
ATOM 4909 C C . ILE B 2 106 ? 3.91000 -43.48200 -33.60700 1.000 18.46705 106 ILE B C 1
ATOM 4910 O O . ILE B 2 106 ? 4.11900 -43.45200 -34.82400 1.000 15.60765 106 ILE B O 1
ATOM 4926 N N . LYS B 2 107 ? 4.01200 -44.59500 -32.88200 1.000 16.62262 107 LYS B N 1
ATOM 4927 C CA . LYS B 2 107 ? 4.12300 -45.93200 -33.45400 1.000 18.74457 107 LYS B CA 1
ATOM 4928 C C . LYS B 2 107 ? 2.74400 -46.58500 -33.42300 1.000 18.38838 107 LYS B C 1
ATOM 4929 O O . LYS B 2 107 ? 1.98600 -46.39000 -32.46200 1.000 20.39823 107 LYS B O 1
ATOM 4948 N N . ARG B 2 108 ? 2.40800 -47.33900 -34.47400 1.000 18.11467 108 ARG B N 1
ATOM 4949 C CA . ARG B 2 108 ? 1.09800 -47.97100 -34.58500 1.000 19.99791 108 ARG B CA 1
ATOM 4950 C C . ARG B 2 108 ? 1.21400 -49.23300 -35.45800 1.000 16.97161 108 ARG B C 1
ATOM 4951 O O . ARG B 2 108 ? 2.32000 -49.67300 -35.78100 1.000 18.83940 108 ARG B O 1
ATOM 4972 N N . THR B 2 109 ? 0.06500 -49.81200 -35.82400 1.000 20.98153 109 THR B N 1
ATOM 4973 C CA . THR B 2 109 ? 0.02200 -51.01100 -36.65800 1.000 20.74511 109 THR B CA 1
ATOM 4974 C C . THR B 2 109 ? 0.20100 -50.69600 -38.14500 1.000 19.93570 109 THR B C 1
ATOM 4975 O O . THR B 2 109 ? -0.01500 -49.56700 -38.59900 1.000 19.55205 109 THR B O 1
ATOM 4986 N N . VAL B 2 110 ? 0.56700 -51.73400 -38.90600 1.000 19.00354 110 VAL B N 1
ATOM 4987 C CA . VAL B 2 110 ? 0.79300 -51.60300 -40.34000 1.000 18.41258 110 VAL B CA 1
ATOM 4988 C C . VAL B 2 110 ? -0.48300 -51.19700 -41.07600 1.000 23.19106 110 VAL B C 1
ATOM 4989 O O . VAL B 2 110 ? -1.60600 -51.61100 -40.73500 1.000 20.32776 110 VAL B O 1
ATOM 5002 N N . ALA B 2 111 ? -0.30300 -50.34400 -42.09700 1.000 18.15047 111 ALA B N 1
ATOM 5003 C CA . ALA B 2 111 ? -1.36500 -49.95300 -43.01300 1.000 21.15743 111 ALA B CA 1
ATOM 5004 C C . ALA B 2 111 ? -0.75000 -49.86600 -44.40400 1.000 22.26733 111 ALA B C 1
ATOM 5005 O O . ALA B 2 111 ? 0.19800 -49.10000 -44.62600 1.000 19.19517 111 ALA B O 1
ATOM 5012 N N . ALA B 2 112 ? -1.26000 -50.67000 -45.34000 1.000 19.28625 112 ALA B N 1
ATOM 5013 C CA . ALA B 2 112 ? -0.69700 -50.68400 -46.67800 1.000 23.38151 112 ALA B CA 1
ATOM 5014 C C . ALA B 2 112 ? -1.06000 -49.39800 -47.42100 1.000 15.43093 112 ALA B C 1
ATOM 5015 O O . ALA B 2 112 ? -2.15100 -48.86600 -47.24500 1.000 18.52751 112 ALA B O 1
ATOM 5022 N N . PRO B 2 113 ? -0.17000 -48.90400 -48.27000 1.000 17.66222 113 PRO B N 1
ATOM 5023 C CA . PRO B 2 113 ? -0.48900 -47.69200 -49.03600 1.000 20.18022 113 PRO B CA 1
ATOM 5024 C C . PRO B 2 113 ? -1.44600 -47.98900 -50.17800 1.000 19.78907 113 PRO B C 1
ATOM 5025 O O . PRO B 2 113 ? -1.42500 -49.07300 -50.76000 1.000 21.89571 113 PRO B O 1
ATOM 5036 N N . SER B 2 114 ? -2.27600 -46.99800 -50.50200 1.000 19.53944 114 SER B N 1
ATOM 5037 C CA . SER B 2 114 ? -2.93600 -46.94200 -51.80300 1.000 21.18130 114 SER B CA 1
ATOM 5038 C C . SER B 2 114 ? -2.00500 -46.20400 -52.75900 1.000 18.72180 114 SER B C 1
ATOM 5039 O O . SER B 2 114 ? -1.53500 -45.11600 -52.41500 1.000 20.03944 114 SER B O 1
ATOM 5047 N N . VAL B 2 115 ? -1.77500 -46.76800 -53.94700 1.000 18.75722 115 VAL B N 1
ATOM 5048 C CA . VAL B 2 115 ? -0.79100 -46.23100 -54.88600 1.000 17.21979 115 VAL B CA 1
ATOM 5049 C C . VAL B 2 115 ? -1.52400 -45.68500 -56.11100 1.000 18.03894 115 VAL B C 1
ATOM 5050 O O . VAL B 2 115 ? -2.36800 -46.37200 -56.71400 1.000 18.75059 115 VAL B O 1
ATOM 5063 N N . PHE B 2 116 ? -1.17100 -44.46400 -56.48500 1.000 15.44855 116 PHE B N 1
ATOM 5064 C CA . PHE B 2 116 ? -1.77900 -43.72900 -57.58000 1.000 16.12931 116 PHE B CA 1
ATOM 5065 C C . PHE B 2 116 ? -0.67400 -43.10400 -58.42200 1.000 20.91925 116 PHE B C 1
ATOM 5066 O O . PHE B 2 116 ? 0.38700 -42.74100 -57.90100 1.000 17.31254 116 PHE B O 1
ATOM 5083 N N . ILE B 2 117 ? -0.91900 -42.96900 -59.72600 1.000 14.38304 117 ILE B N 1
ATOM 5084 C CA . ILE B 2 117 ? 0.04500 -42.31700 -60.60700 1.000 12.88337 117 ILE B CA 1
ATOM 5085 C C . ILE B 2 117 ? -0.67900 -41.27300 -61.45300 1.000 14.24371 117 ILE B C 1
ATOM 5086 O O . ILE B 2 117 ? -1.84800 -41.45300 -61.82800 1.000 14.94711 117 ILE B O 1
ATOM 5102 N N . PHE B 2 118 ? 0.01800 -40.16600 -61.71100 1.000 13.20474 118 PHE B N 1
ATOM 5103 C CA . PHE B 2 118 ? -0.48000 -39.04500 -62.50300 1.000 13.38644 118 PHE B CA 1
ATOM 5104 C C . PHE B 2 118 ? 0.48300 -38.75800 -63.64700 1.000 17.05146 118 PHE B C 1
ATOM 5105 O O . PHE B 2 118 ? 1.61400 -38.29500 -63.40100 1.000 14.40278 118 PHE B O 1
ATOM 5122 N N . PRO B 2 119 ? 0.10500 -38.99600 -64.89600 1.000 18.06299 119 PRO B N 1
ATOM 5123 C CA . PRO B 2 119 ? 0.94900 -38.56300 -66.00700 1.000 19.27503 119 PRO B CA 1
ATOM 5124 C C . PRO B 2 119 ? 1.08700 -37.05600 -66.01500 1.000 18.88349 119 PRO B C 1
ATOM 5125 O O . PRO B 2 119 ? 0.29300 -36.34100 -65.38400 1.000 20.18996 119 PRO B O 1
ATOM 5136 N N . PRO B 2 120 ? 2.07800 -36.53500 -66.73600 1.000 18.29244 120 PRO B N 1
ATOM 5137 C CA . PRO B 2 120 ? 2.19800 -35.08300 -66.86300 1.000 18.11031 120 PRO B CA 1
ATOM 5138 C C . PRO B 2 120 ? 0.95600 -34.52500 -67.53100 1.000 21.01628 120 PRO B C 1
ATOM 5139 O O . PRO B 2 120 ? 0.30400 -35.18900 -68.34600 1.000 22.93669 120 PRO B O 1
ATOM 5150 N N . SER B 2 121 ? 0.59000 -33.32000 -67.10800 1.000 21.25737 121 SER B N 1
ATOM 5151 C CA . SER B 2 121 ? -0.55700 -32.63500 -67.68400 1.000 20.82465 121 SER B CA 1
ATOM 5152 C C . SER B 2 121 ? -0.22700 -32.10400 -69.07300 1.000 22.79083 121 SER B C 1
ATOM 5153 O O . SER B 2 121 ? 0.91200 -31.77300 -69.38500 1.000 21.69688 121 SER B O 1
ATOM 5161 N N . ASP B 2 122 ? -1.26100 -32.00700 -69.90100 1.000 27.84238 122 ASP B N 1
ATOM 5162 C CA . ASP B 2 122 ? -1.07600 -31.35200 -71.19200 1.000 38.48915 122 ASP B CA 1
ATOM 5163 C C . ASP B 2 122 ? -0.58200 -29.92400 -70.99400 1.000 31.21204 122 ASP B C 1
ATOM 5164 O O . ASP B 2 122 ? 0.28800 -29.45300 -71.73300 1.000 31.91315 122 ASP B O 1
ATOM 5173 N N . GLU B 2 123 ? -1.08900 -29.24700 -69.95500 1.000 29.62379 123 GLU B N 1
ATOM 5174 C CA . GLU B 2 123 ? -0.68700 -27.86800 -69.69500 1.000 28.66543 123 GLU B CA 1
ATOM 5175 C C . GLU B 2 123 ? 0.81500 -27.76300 -69.46700 1.000 31.55460 123 GLU B C 1
ATOM 5176 O O . GLU B 2 123 ? 1.45700 -26.82700 -69.95400 1.000 31.34304 123 GLU B O 1
ATOM 5188 N N . GLN B 2 124 ? 1.38900 -28.68200 -68.68600 1.000 22.53538 124 GLN B N 1
ATOM 5189 C CA . GLN B 2 124 ? 2.81200 -28.62000 -68.41200 1.000 24.14634 124 GLN B CA 1
ATOM 5190 C C . GLN B 2 124 ? 3.62600 -28.99800 -69.64300 1.000 28.92673 124 GLN B C 1
ATOM 5191 O O . GLN B 2 124 ? 4.69000 -28.42000 -69.90000 1.000 30.88851 124 GLN B O 1
ATOM 5205 N N . LEU B 2 125 ? 3.17000 -30.01400 -70.37700 1.000 25.00076 125 LEU B N 1
ATOM 5206 C CA . LEU B 2 125 ? 3.91900 -30.46700 -71.54200 1.000 30.57933 125 LEU B CA 1
ATOM 5207 C C . LEU B 2 125 ? 4.06800 -29.36000 -72.57500 1.000 33.36719 125 LEU B C 1
ATOM 5208 O O . LEU B 2 125 ? 5.11600 -29.25400 -73.20800 1.000 37.60845 125 LEU B O 1
ATOM 5224 N N . LYS B 2 126 ? 3.05600 -28.50500 -72.71100 1.000 32.36070 126 LYS B N 1
ATOM 5225 C CA . LYS B 2 126 ? 3.16900 -27.37700 -73.63700 1.000 41.03136 126 LYS B CA 1
ATOM 5226 C C . LYS B 2 126 ? 4.39100 -26.50100 -73.36100 1.000 43.42810 126 LYS B C 1
ATOM 5227 O O . LYS B 2 126 ? 4.81100 -25.75500 -74.25800 1.000 43.11408 126 LYS B O 1
ATOM 5246 N N . SER B 2 127 ? 4.94600 -26.54000 -72.14200 1.000 38.17725 127 SER B N 1
ATOM 5247 C CA . SER B 2 127 ? 6.06200 -25.69200 -71.73700 1.000 35.03509 127 SER B CA 1
ATOM 5248 C C . SER B 2 127 ? 7.42700 -26.35800 -71.79100 1.000 40.61636 127 SER B C 1
ATOM 5249 O O . SER B 2 127 ? 8.41900 -25.70800 -71.44800 1.000 38.90091 127 SER B O 1
ATOM 5257 N N . GLY B 2 128 ? 7.51100 -27.63000 -72.16600 1.000 31.96253 128 GLY B N 1
ATOM 5258 C CA . GLY B 2 128 ? 8.79300 -28.27900 -72.34300 1.000 36.85045 128 GLY B CA 1
ATOM 5259 C C . GLY B 2 128 ? 9.32700 -29.12200 -71.20800 1.000 36.03709 128 GLY B C 1
ATOM 5260 O O . GLY B 2 128 ? 10.46700 -29.59400 -71.29500 1.000 33.67210 128 GLY B O 1
ATOM 5264 N N . THR B 2 129 ? 8.55400 -29.34200 -70.15600 1.000 30.38866 129 THR B N 1
ATOM 5265 C CA . THR B 2 129 ? 8.97300 -30.21700 -69.07000 1.000 30.93874 129 THR B CA 1
ATOM 5266 C C . THR B 2 129 ? 7.83900 -31.19000 -68.77500 1.000 23.70980 129 THR B C 1
ATOM 5267 O O . THR B 2 129 ? 6.66800 -30.85700 -68.97800 1.000 22.67895 129 THR B O 1
ATOM 5278 N N . ALA B 2 130 ? 8.20800 -32.38100 -68.28500 1.000 25.50736 130 ALA B N 1
ATOM 5279 C CA . ALA B 2 130 ? 7.24900 -33.41900 -67.91800 1.000 21.54284 130 ALA B CA 1
ATOM 5280 C C . ALA B 2 130 ? 7.50400 -33.87000 -66.48600 1.000 17.75536 130 ALA B C 1
ATOM 5281 O O . ALA B 2 130 ? 8.57100 -34.41300 -66.18200 1.000 21.33498 130 ALA B O 1
ATOM 5288 N N . SER B 2 131 ? 6.50600 -33.71100 -65.62500 1.000 16.46605 131 SER B N 1
ATOM 5289 C CA . SER B 2 131 ? 6.56300 -34.22300 -64.26200 1.000 17.37332 131 SER B CA 1
ATOM 5290 C C . SER B 2 131 ? 5.54700 -35.34000 -64.12100 1.000 14.50819 131 SER B C 1
ATOM 5291 O O . SER B 2 131 ? 4.37100 -35.14400 -64.41200 1.000 16.92897 131 SER B O 1
ATOM 5299 N N . VAL B 2 132 ? 6.00600 -36.49200 -63.63600 1.000 15.81289 132 VAL B N 1
ATOM 5300 C CA . VAL B 2 132 ? 5.17700 -37.65900 -63.35500 1.000 17.09869 132 VAL B CA 1
ATOM 5301 C C . VAL B 2 132 ? 5.14000 -37.87500 -61.84700 1.000 15.16890 132 VAL B C 1
ATOM 5302 O O . VAL B 2 132 ? 6.18200 -37.95800 -61.19800 1.000 14.33590 132 VAL B O 1
ATOM 5315 N N . VAL B 2 133 ? 3.94000 -37.97200 -61.27800 1.000 13.79532 133 VAL B N 1
ATOM 5316 C CA . VAL B 2 133 ? 3.77900 -38.02400 -59.83200 1.000 16.54996 133 VAL B CA 1
ATOM 5317 C C . VAL B 2 133 ? 3.21900 -39.38600 -59.43500 1.000 16.28465 133 VAL B C 1
ATOM 5318 O O . VAL B 2 133 ? 2.17200 -39.81800 -59.93900 1.000 15.04138 133 VAL B O 1
ATOM 5331 N N . CYS B 2 134 ? 3.90500 -40.03700 -58.51700 1.000 13.26393 134 CYS B N 1
ATOM 5332 C CA . CYS B 2 134 ? 3.47200 -41.27700 -57.89300 1.000 15.18928 134 CYS B CA 1
ATOM 5333 C C . CYS B 2 134 ? 3.11200 -40.96700 -56.44400 1.000 17.59607 134 CYS B C 1
ATOM 5334 O O . CYS B 2 134 ? 3.91100 -40.36400 -55.72300 1.000 14.55437 134 CYS B O 1
ATOM 5341 N N . LEU B 2 135 ? 1.90600 -41.36200 -56.01800 1.000 12.84889 135 LEU B N 1
ATOM 5342 C CA . LEU B 2 135 ? 1.38800 -41.03300 -54.70500 1.000 14.28307 135 LEU B CA 1
ATOM 5343 C C . LEU B 2 135 ? 1.13400 -42.30200 -53.92000 1.000 14.78639 135 LEU B C 1
ATOM 5344 O O . LEU B 2 135 ? 0.48600 -43.22000 -54.43000 1.000 15.07039 135 LEU B O 1
ATOM 5360 N N . LEU B 2 136 ? 1.68200 -42.36600 -52.70800 1.000 12.66091 136 LEU B N 1
ATOM 5361 C CA . LEU B 2 136 ? 1.38700 -43.42400 -51.74000 1.000 14.28426 136 LEU B CA 1
ATOM 5362 C C . LEU B 2 136 ? 0.54400 -42.79100 -50.63900 1.000 15.53118 136 LEU B C 1
ATOM 5363 O O . LEU B 2 136 ? 1.01600 -41.91700 -49.89800 1.000 13.94990 136 LEU B O 1
ATOM 5379 N N . ASN B 2 137 ? -0.69900 -43.23700 -50.46800 1.000 14.16687 137 ASN B N 1
ATOM 5380 C CA . ASN B 2 137 ? -1.58000 -42.52800 -49.57800 1.000 14.86134 137 ASN B CA 1
ATOM 5381 C C . ASN B 2 137 ? -1.86400 -43.35200 -48.33100 1.000 16.71630 137 ASN B C 1
ATOM 5382 O O . ASN B 2 137 ? -2.11800 -44.56200 -48.41900 1.000 19.78317 137 ASN B O 1
ATOM 5393 N N . ASN B 2 138 ? -1.74300 -42.68300 -47.18100 1.000 15.75608 138 ASN B N 1
ATOM 5394 C CA . ASN B 2 138 ? -2.24700 -43.11500 -45.87400 1.000 17.34549 138 ASN B CA 1
ATOM 5395 C C . ASN B 2 138 ? -1.73500 -44.50300 -45.47900 1.000 17.57222 138 ASN B C 1
ATOM 5396 O O . ASN B 2 138 ? -2.50400 -45.45900 -45.30300 1.000 22.07858 138 ASN B O 1
ATOM 5407 N N . PHE B 2 139 ? -0.42300 -44.57700 -45.26100 1.000 14.84419 139 PHE B N 1
ATOM 5408 C CA . PHE B 2 139 ? 0.23400 -45.83500 -44.97500 1.000 14.78285 139 PHE B CA 1
ATOM 5409 C C . PHE B 2 139 ? 1.07700 -45.71800 -43.70200 1.000 14.99594 139 PHE B C 1
ATOM 5410 O O . PHE B 2 139 ? 1.29700 -44.62400 -43.15100 1.000 12.99770 139 PHE B O 1
ATOM 5427 N N . TYR B 2 140 ? 1.47200 -46.87900 -43.19400 1.000 15.96516 140 TYR B N 1
ATOM 5428 C CA . TYR B 2 140 ? 2.27300 -46.96000 -41.98000 1.000 15.27877 140 TYR B CA 1
ATOM 5429 C C . TYR B 2 140 ? 2.99800 -48.30100 -41.98900 1.000 17.20255 140 TYR B C 1
ATOM 5430 O O . TYR B 2 140 ? 2.37900 -49.31300 -42.34100 1.000 16.57246 140 TYR B O 1
ATOM 5448 N N . PRO B 2 141 ? 4.30300 -48.36100 -41.65300 1.000 13.57188 141 PRO B N 1
ATOM 5449 C CA . PRO B 2 141 ? 5.21200 -47.26900 -41.26000 1.000 14.69616 141 PRO B CA 1
ATOM 5450 C C . PRO B 2 141 ? 5.68400 -46.44300 -42.44200 1.000 16.90506 141 PRO B C 1
ATOM 5451 O O . PRO B 2 141 ? 5.41200 -46.75900 -43.58800 1.000 17.17213 141 PRO B O 1
ATOM 5462 N N . ARG B 2 142 ? 6.47600 -45.40500 -42.11800 1.000 20.94284 142 ARG B N 1
ATOM 5463 C CA . ARG B 2 142 ? 6.94100 -44.45400 -43.11700 1.000 24.69295 142 ARG B CA 1
ATOM 5464 C C . ARG B 2 142 ? 7.84800 -45.09700 -44.14700 1.000 21.64732 142 ARG B C 1
ATOM 5465 O O . ARG B 2 142 ? 7.90300 -44.65100 -45.29300 1.000 19.67114 142 ARG B O 1
ATOM 5486 N N . GLU B 2 143 ? 8.60000 -46.12800 -43.75300 1.000 21.34645 143 GLU B N 1
ATOM 5487 C CA . GLU B 2 143 ? 9.56800 -46.72900 -44.65500 1.000 21.89880 143 GLU B CA 1
ATOM 5488 C C . GLU B 2 143 ? 8.86500 -47.34800 -45.86000 1.000 22.61261 143 GLU B C 1
ATOM 5489 O O . GLU B 2 143 ? 7.91600 -48.12800 -45.71000 1.000 21.51383 143 GLU B O 1
ATOM 5501 N N . ALA B 2 144 ? 9.33600 -46.99600 -47.04600 1.000 21.56407 144 ALA B N 1
ATOM 5502 C CA . ALA B 2 144 ? 8.78700 -47.51300 -48.29600 1.000 18.82871 144 ALA B CA 1
ATOM 5503 C C . ALA B 2 144 ? 9.85100 -47.33300 -49.36300 1.000 26.62875 144 ALA B C 1
ATOM 5504 O O . ALA B 2 144 ? 10.66700 -46.40400 -49.28800 1.000 26.97625 144 ALA B O 1
ATOM 5511 N N . LYS B 2 145 ? 9.84600 -48.21400 -50.35500 1.000 21.00509 145 LYS B N 1
ATOM 5512 C CA . LYS B 2 145 ? 10.77100 -48.12700 -51.47700 1.000 23.75642 145 LYS B CA 1
ATOM 5513 C C . LYS B 2 145 ? 9.95100 -47.81000 -52.71800 1.000 23.77146 145 LYS B C 1
ATOM 5514 O O . LYS B 2 145 ? 9.02500 -48.56200 -53.06700 1.000 22.86861 145 LYS B O 1
ATOM 5533 N N . VAL B 2 146 ? 10.29000 -46.70900 -53.37700 1.000 18.48266 146 VAL B N 1
ATOM 5534 C CA . VAL B 2 146 ? 9.64000 -46.30600 -54.61200 1.000 18.62520 146 VAL B CA 1
ATOM 5535 C C . VAL B 2 146 ? 10.69500 -46.22700 -55.69600 1.000 25.89478 146 VAL B C 1
ATOM 5536 O O . VAL B 2 146 ? 11.66000 -45.45900 -55.57700 1.000 31.74256 146 VAL B O 1
ATOM 5549 N N . GLN B 2 147 ? 10.52000 -47.01300 -56.74700 1.000 18.59454 147 GLN B N 1
ATOM 5550 C CA . GLN B 2 147 ? 11.43100 -47.01900 -57.87600 1.000 27.35996 147 GLN B CA 1
ATOM 5551 C C . GLN B 2 147 ? 10.69400 -46.66000 -59.14900 1.000 21.19669 147 GLN B C 1
ATOM 5552 O O . GLN B 2 147 ? 9.57700 -47.12400 -59.38000 1.000 23.17870 147 GLN B O 1
ATOM 5566 N N . TRP B 2 148 ? 11.33700 -45.87400 -59.98500 1.000 19.42716 148 TRP B N 1
ATOM 5567 C CA . TRP B 2 148 ? 10.79000 -45.51300 -61.28000 1.000 16.90881 148 TRP B CA 1
ATOM 5568 C C . TRP B 2 148 ? 11.41500 -46.39100 -62.34800 1.000 23.64553 148 TRP B C 1
ATOM 5569 O O . TRP B 2 148 ? 12.62200 -46.62600 -62.34000 1.000 24.43308 148 TRP B O 1
ATOM 5590 N N . LYS B 2 149 ? 10.59200 -46.87800 -63.25600 1.000 21.93125 149 LYS B N 1
ATOM 5591 C CA . LYS B 2 149 ? 11.09100 -47.66400 -64.38200 1.000 28.42875 149 LYS B CA 1
ATOM 5592 C C . LYS B 2 149 ? 10.48400 -47.09000 -65.64700 1.000 29.06287 149 LYS B C 1
ATOM 5593 O O . LYS B 2 149 ? 9.26800 -46.87800 -65.72500 1.000 29.91145 149 LYS B O 1
ATOM 5612 N N . VAL B 2 150 ? 11.33400 -46.83000 -66.62900 1.000 25.39674 150 VAL B N 1
ATOM 5613 C CA . VAL B 2 150 ? 10.91400 -46.26100 -67.89500 1.000 25.64432 150 VAL B CA 1
ATOM 5614 C C . VAL B 2 150 ? 11.32400 -47.26800 -68.96400 1.000 31.24029 150 VAL B C 1
ATOM 5615 O O . VAL B 2 150 ? 12.51700 -47.58800 -69.08900 1.000 31.52288 150 VAL B O 1
ATOM 5628 N N . ASP B 2 151 ? 10.34600 -47.77600 -69.70800 1.000 36.35329 151 ASP B N 1
ATOM 5629 C CA . ASP B 2 151 ? 10.56500 -48.90700 -70.61800 1.000 38.48930 151 ASP B CA 1
ATOM 5630 C C . ASP B 2 151 ? 11.37900 -50.00200 -69.93200 1.000 38.96865 151 ASP B C 1
ATOM 5631 O O . ASP B 2 151 ? 12.31000 -50.57600 -70.50200 1.000 40.98014 151 ASP B O 1
ATOM 5640 N N . ASN B 2 152 ? 11.02700 -50.28000 -68.67900 1.000 32.86547 152 ASN B N 1
ATOM 5641 C CA . ASN B 2 152 ? 11.61000 -51.31800 -67.84100 1.000 40.36286 152 ASN B CA 1
ATOM 5642 C C . ASN B 2 152 ? 13.05200 -51.05200 -67.42500 1.000 40.90850 152 ASN B C 1
ATOM 5643 O O . ASN B 2 152 ? 13.68400 -51.93300 -66.83300 1.000 47.64484 152 ASN B O 1
ATOM 5654 N N . ALA B 2 153 ? 13.58900 -49.86200 -67.68800 1.000 34.96920 153 ALA B N 1
ATOM 5655 C CA . ALA B 2 153 ? 14.93100 -49.48500 -67.25400 1.000 35.09424 153 ALA B CA 1
ATOM 5656 C C . ALA B 2 153 ? 14.83300 -48.71600 -65.93900 1.000 33.07709 153 ALA B C 1
ATOM 5657 O O . ALA B 2 153 ? 14.15600 -47.68600 -65.87100 1.000 32.36250 153 ALA B O 1
ATOM 5664 N N . LEU B 2 154 ? 15.51000 -49.21300 -64.90300 1.000 32.03363 154 LEU B N 1
ATOM 5665 C CA . LEU B 2 154 ? 15.48800 -48.54200 -63.60900 1.000 31.30208 154 LEU B CA 1
ATOM 5666 C C . LEU B 2 154 ? 16.11400 -47.15800 -63.70500 1.000 34.56847 154 LEU B C 1
ATOM 5667 O O . LEU B 2 154 ? 17.20500 -46.99100 -64.25900 1.000 34.59959 154 LEU B O 1
ATOM 5683 N N . GLN B 2 155 ? 15.40900 -46.16100 -63.16300 1.000 27.47502 155 GLN B N 1
ATOM 5684 C CA . GLN B 2 155 ? 15.85700 -44.77900 -63.17400 1.000 33.47655 155 GLN B CA 1
ATOM 5685 C C . GLN B 2 155 ? 16.61400 -44.44600 -61.90000 1.000 29.82076 155 GLN B C 1
ATOM 5686 O O . GLN B 2 155 ? 16.36900 -45.02200 -60.83400 1.000 29.01415 155 GLN B O 1
ATOM 5700 N N . SER B 2 156 ? 17.49800 -43.46500 -62.01500 1.000 30.72903 156 SER B N 1
ATOM 5701 C CA . SER B 2 156 ? 18.17700 -42.87500 -60.87800 1.000 38.23154 156 SER B CA 1
ATOM 5702 C C . SER B 2 156 ? 18.51500 -41.44300 -61.25500 1.000 32.39250 156 SER B C 1
ATOM 5703 O O . SER B 2 156 ? 18.83500 -41.15900 -62.41400 1.000 34.50799 156 SER B O 1
ATOM 5711 N N . GLY B 2 157 ? 18.41900 -40.53800 -60.28100 1.000 29.51017 157 GLY B N 1
ATOM 5712 C CA . GLY B 2 157 ? 18.88600 -39.18100 -60.44800 1.000 27.38388 157 GLY B CA 1
ATOM 5713 C C . GLY B 2 157 ? 17.87600 -38.17000 -60.93500 1.000 27.02614 157 GLY B C 1
ATOM 5714 O O . GLY B 2 157 ? 18.21700 -36.98500 -61.04300 1.000 33.64786 157 GLY B O 1
ATOM 5718 N N . ASN B 2 158 ? 16.63500 -38.57900 -61.22500 1.000 22.14915 158 ASN B N 1
ATOM 5719 C CA . ASN B 2 158 ? 15.66400 -37.66800 -61.80400 1.000 20.73554 158 ASN B CA 1
ATOM 5720 C C . ASN B 2 158 ? 14.35300 -37.63700 -61.01300 1.000 17.37286 158 ASN B C 1
ATOM 5721 O O . ASN B 2 158 ? 13.32700 -37.20000 -61.56000 1.000 19.35304 158 ASN B O 1
ATOM 5732 N N . SER B 2 159 ? 14.37000 -38.06300 -59.75800 1.000 16.92220 159 SER B N 1
ATOM 5733 C CA . SER B 2 159 ? 13.16400 -38.00300 -58.93000 1.000 17.56201 159 SER B CA 1
ATOM 5734 C C . SER B 2 159 ? 13.45400 -37.44100 -57.54600 1.000 15.58688 159 SER B C 1
ATOM 5735 O O . SER B 2 159 ? 14.58900 -37.47600 -57.05500 1.000 16.10520 159 SER B O 1
ATOM 5743 N N . GLN B 2 160 ? 12.40100 -36.90300 -56.92200 1.000 13.71518 160 GLN B N 1
ATOM 5744 C CA . GLN B 2 160 ? 12.47300 -36.39700 -55.56500 1.000 13.19675 160 GLN B CA 1
ATOM 5745 C C . GLN B 2 160 ? 11.24500 -36.86400 -54.80500 1.000 12.26456 160 GLN B C 1
ATOM 5746 O O . GLN B 2 160 ? 10.15500 -36.90300 -55.37800 1.000 14.31473 160 GLN B O 1
ATOM 5760 N N . GLU B 2 161 ? 11.43300 -37.15600 -53.53200 1.000 12.57955 161 GLU B N 1
ATOM 5761 C CA . GLU B 2 161 ? 10.35200 -37.57400 -52.66300 1.000 13.37820 161 GLU B CA 1
ATOM 5762 C C . GLU B 2 161 ? 10.05200 -36.50900 -51.61200 1.000 14.43315 161 GLU B C 1
ATOM 5763 O O . GLU B 2 161 ? 10.92400 -35.75300 -51.17700 1.000 13.06624 161 GLU B O 1
ATOM 5775 N N . SER B 2 162 ? 8.78000 -36.47000 -51.19300 1.000 11.85217 162 SER B N 1
ATOM 5776 C CA . SER B 2 162 ? 8.32700 -35.68200 -50.06700 1.000 11.45953 162 SER B CA 1
ATOM 5777 C C . SER B 2 162 ? 7.32000 -36.51200 -49.27100 1.000 12.08329 162 SER B C 1
ATOM 5778 O O . SER B 2 162 ? 6.45100 -37.13700 -49.85800 1.000 12.45085 162 SER B O 1
ATOM 5786 N N . VAL B 2 163 ? 7.44000 -36.48800 -47.94500 1.000 11.89284 163 VAL B N 1
ATOM 5787 C CA . VAL B 2 163 ? 6.55900 -37.20900 -47.03300 1.000 12.78416 163 VAL B CA 1
ATOM 5788 C C . VAL B 2 163 ? 5.79100 -36.21400 -46.16000 1.000 12.95012 163 VAL B C 1
ATOM 5789 O O . VAL B 2 163 ? 6.32900 -35.19300 -45.72700 1.000 12.98634 163 VAL B O 1
ATOM 5802 N N . THR B 2 164 ? 4.51200 -36.50100 -45.91000 1.000 9.64389 164 THR B N 1
ATOM 5803 C CA . THR B 2 164 ? 3.71400 -35.65400 -45.06600 1.000 11.47017 164 THR B CA 1
ATOM 5804 C C . THR B 2 164 ? 4.08200 -35.81300 -43.59000 1.000 12.03227 164 THR B C 1
ATOM 5805 O O . THR B 2 164 ? 4.69600 -36.79500 -43.18000 1.000 12.75014 164 THR B O 1
ATOM 5816 N N . GLU B 2 165 ? 3.67300 -34.82200 -42.79500 1.000 11.47739 165 GLU B N 1
ATOM 5817 C CA . GLU B 2 165 ? 3.61000 -35.00300 -41.35400 1.000 13.92094 165 GLU B CA 1
ATOM 5818 C C . GLU B 2 165 ? 2.68200 -36.17400 -41.01700 1.000 14.08380 165 GLU B C 1
ATOM 5819 O O . GLU B 2 165 ? 1.77400 -36.53100 -41.77500 1.000 15.84122 165 GLU B O 1
ATOM 5831 N N . GLN B 2 166 ? 2.91100 -36.77300 -39.86000 1.000 15.74733 166 GLN B N 1
ATOM 5832 C CA . GLN B 2 166 ? 2.05000 -37.85900 -39.40300 1.000 15.63200 166 GLN B CA 1
ATOM 5833 C C . GLN B 2 166 ? 0.64600 -37.33000 -39.10400 1.000 14.73171 166 GLN B C 1
ATOM 5834 O O . GLN B 2 166 ? 0.49100 -36.27000 -38.49200 1.000 15.42839 166 GLN B O 1
ATOM 5848 N N . ASP B 2 167 ? -0.38200 -38.08700 -39.54000 1.000 14.30733 167 ASP B N 1
ATOM 5849 C CA . ASP B 2 167 ? -1.77200 -37.67800 -39.38500 1.000 14.19052 167 ASP B CA 1
ATOM 5850 C C . ASP B 2 167 ? -2.17500 -37.66000 -37.91300 1.000 16.33272 167 ASP B C 1
ATOM 5851 O O . ASP B 2 167 ? -1.85700 -38.58200 -37.16100 1.000 16.98675 167 ASP B O 1
ATOM 5860 N N . SER B 2 168 ? -2.89400 -36.60800 -37.51400 1.000 16.83767 168 SER B N 1
ATOM 5861 C CA . SER B 2 168 ? -3.27000 -36.43900 -36.11400 1.000 16.98257 168 SER B CA 1
ATOM 5862 C C . SER B 2 168 ? -4.35300 -37.42200 -35.65900 1.000 18.81213 168 SER B C 1
ATOM 5863 O O . SER B 2 168 ? -4.52900 -37.59000 -34.45300 1.000 20.71208 168 SER B O 1
ATOM 5871 N N . LYS B 2 169 ? -5.08200 -38.03500 -36.58100 1.000 19.50105 169 LYS B N 1
ATOM 5872 C CA . LYS B 2 169 ? -6.16400 -38.95400 -36.23800 1.000 22.02718 169 LYS B CA 1
ATOM 5873 C C . LYS B 2 169 ? -5.78700 -40.42300 -36.35700 1.000 23.73813 169 LYS B C 1
ATOM 5874 O O . LYS B 2 169 ? -6.09900 -41.20400 -35.45000 1.000 25.01202 169 LYS B O 1
ATOM 5893 N N . ASP B 2 170 ? -5.15800 -40.84300 -37.45900 1.000 20.95421 170 ASP B N 1
ATOM 5894 C CA . ASP B 2 170 ? -4.82900 -42.25300 -37.62900 1.000 21.68953 170 ASP B CA 1
ATOM 5895 C C . ASP B 2 170 ? -3.33600 -42.54100 -37.69800 1.000 15.13111 170 ASP B C 1
ATOM 5896 O O . ASP B 2 170 ? -2.96000 -43.69600 -37.89600 1.000 17.68870 170 ASP B O 1
ATOM 5905 N N . SER B 2 171 ? -2.48100 -41.53400 -37.52100 1.000 17.65496 171 SER B N 1
ATOM 5906 C CA . SER B 2 171 ? -1.03500 -41.70000 -37.39200 1.000 14.92212 171 SER B CA 1
ATOM 5907 C C . SER B 2 171 ? -0.37600 -42.26500 -38.65100 1.000 15.33423 171 SER B C 1
ATOM 5908 O O . SER B 2 171 ? 0.74200 -42.78800 -38.57900 1.000 14.27169 171 SER B O 1
ATOM 5916 N N . THR B 2 172 ? -1.02200 -42.12900 -39.81200 1.000 15.49441 172 THR B N 1
ATOM 5917 C CA . THR B 2 172 ? -0.46200 -42.57800 -41.06600 1.000 11.58880 172 THR B CA 1
ATOM 5918 C C . THR B 2 172 ? 0.31200 -41.45900 -41.75600 1.000 12.73929 172 THR B C 1
ATOM 5919 O O . THR B 2 172 ? 0.29100 -40.30600 -41.32700 1.000 14.18671 172 THR B O 1
ATOM 5930 N N . TYR B 2 173 ? 1.00100 -41.84800 -42.81700 1.000 12.69314 173 TYR B N 1
ATOM 5931 C CA . TYR B 2 173 ? 1.76000 -40.94500 -43.66700 1.000 14.09364 173 TYR B CA 1
ATOM 5932 C C . TYR B 2 173 ? 1.26400 -41.02200 -45.10100 1.000 15.33609 173 TYR B C 1
ATOM 5933 O O . TYR B 2 173 ? 0.67100 -42.01600 -45.52900 1.000 15.00955 173 TYR B O 1
ATOM 5951 N N . SER B 2 174 ? 1.61200 -39.99400 -45.87700 1.000 12.64356 174 SER B N 1
ATOM 5952 C CA . SER B 2 174 ? 1.52300 -40.07500 -47.32500 1.000 11.99807 174 SER B CA 1
ATOM 5953 C C . SER B 2 174 ? 2.83900 -39.60000 -47.92300 1.000 11.99552 174 SER B C 1
ATOM 5954 O O . SER B 2 174 ? 3.60600 -38.88800 -47.28200 1.000 12.40431 174 SER B O 1
ATOM 5962 N N . LEU B 2 175 ? 3.12600 -40.05700 -49.14800 1.000 10.99291 175 LEU B N 1
ATOM 5963 C CA . LEU B 2 175 ? 4.41500 -39.82500 -49.78200 1.000 12.59817 175 LEU B CA 1
ATOM 5964 C C . LEU B 2 175 ? 4.20000 -39.56900 -51.26300 1.000 14.32361 175 LEU B C 1
ATOM 5965 O O . LEU B 2 175 ? 3.39800 -40.24400 -51.91800 1.000 13.27300 175 LEU B O 1
ATOM 5981 N N . SER B 2 176 ? 4.89600 -38.56900 -51.78200 1.000 10.35215 176 SER B N 1
ATOM 5982 C CA . SER B 2 176 ? 4.90500 -38.29500 -53.21400 1.000 11.24793 176 SER B CA 1
ATOM 5983 C C . SER B 2 176 ? 6.30700 -38.56700 -53.74300 1.000 13.42194 176 SER B C 1
ATOM 5984 O O . SER B 2 176 ? 7.29700 -38.23000 -53.08400 1.000 15.52615 176 SER B O 1
ATOM 5992 N N . SER B 2 177 ? 6.39500 -39.18000 -54.92500 1.000 11.99149 177 SER B N 1
ATOM 5993 C CA . SER B 2 177 ? 7.64500 -39.30100 -55.66900 1.000 13.48306 177 SER B CA 1
ATOM 5994 C C . SER B 2 177 ? 7.40400 -38.68300 -57.03500 1.000 12.59065 177 SER B C 1
ATOM 5995 O O . SER B 2 177 ? 6.45800 -39.06200 -57.73500 1.000 13.82883 177 SER B O 1
ATOM 6003 N N . THR B 2 178 ? 8.23800 -37.71000 -57.41500 1.000 11.50211 178 THR B N 1
ATOM 6004 C CA . THR B 2 178 ? 8.01300 -36.96300 -58.64700 1.000 13.16611 178 THR B CA 1
ATOM 6005 C C . THR B 2 178 ? 9.21000 -37.15900 -59.55600 1.000 15.79191 178 THR B C 1
ATOM 6006 O O . THR B 2 178 ? 10.34300 -36.87100 -59.16000 1.000 15.50793 178 THR B O 1
ATOM 6017 N N . LEU B 2 179 ? 8.95300 -37.70000 -60.74200 1.000 14.18840 179 LEU B N 1
ATOM 6018 C CA . LEU B 2 179 ? 9.96600 -37.94300 -61.77100 1.000 15.20246 179 LEU B CA 1
ATOM 6019 C C . LEU B 2 179 ? 9.89300 -36.76800 -62.73500 1.000 16.48175 179 LEU B C 1
ATOM 6020 O O . LEU B 2 179 ? 8.82700 -36.49700 -63.29000 1.000 18.54623 179 LEU B O 1
ATOM 6036 N N . THR B 2 180 ? 11.01100 -36.06400 -62.94700 1.000 16.59066 180 THR B N 1
ATOM 6037 C CA . THR B 2 180 ? 11.00900 -34.89200 -63.81700 1.000 19.22341 180 THR B CA 1
ATOM 6038 C C . THR B 2 180 ? 11.95500 -35.10300 -64.99300 1.000 20.47546 180 THR B C 1
ATOM 6039 O O . THR B 2 180 ? 13.12800 -35.43100 -64.79700 1.000 24.66497 180 THR B O 1
ATOM 6050 N N . LEU B 2 181 ? 11.43900 -34.90700 -66.18800 1.000 23.90224 181 LEU B N 1
ATOM 6051 C CA . LEU B 2 181 ? 12.20900 -35.09100 -67.41500 1.000 29.18836 181 LEU B CA 1
ATOM 6052 C C . LEU B 2 181 ? 11.96600 -33.91200 -68.34100 1.000 27.25926 181 LEU B C 1
ATOM 6053 O O . LEU B 2 181 ? 10.89400 -33.29800 -68.33900 1.000 26.38158 181 LEU B O 1
ATOM 6069 N N . SER B 2 182 ? 12.95700 -33.59800 -69.17200 1.000 33.22958 182 SER B N 1
ATOM 6070 C CA . SER B 2 182 ? 12.66700 -32.70000 -70.27300 1.000 38.04497 182 SER B CA 1
ATOM 6071 C C . SER B 2 182 ? 11.62200 -33.35400 -71.16700 1.000 37.45867 182 SER B C 1
ATOM 6072 O O . SER B 2 182 ? 11.52900 -34.58100 -71.24900 1.000 34.97270 182 SER B O 1
ATOM 6080 N N . LYS B 2 183 ? 10.84400 -32.52400 -71.85400 1.000 33.44874 183 LYS B N 1
ATOM 6081 C CA . LYS B 2 183 ? 9.85300 -33.06100 -72.77600 1.000 42.60752 183 LYS B CA 1
ATOM 6082 C C . LYS B 2 183 ? 10.52500 -33.97700 -73.80100 1.000 46.87496 183 LYS B C 1
ATOM 6083 O O . LYS B 2 183 ? 9.98900 -35.03200 -74.15000 1.000 38.51310 183 LYS B O 1
ATOM 6102 N N . ALA B 2 184 ? 11.71300 -33.59100 -74.27900 1.000 45.80670 184 ALA B N 1
ATOM 6103 C CA . ALA B 2 184 ? 12.42300 -34.41100 -75.26100 1.000 52.19401 184 ALA B CA 1
ATOM 6104 C C . ALA B 2 184 ? 12.77700 -35.78300 -74.69400 1.000 49.83869 184 ALA B C 1
ATOM 6105 O O . ALA B 2 184 ? 12.54100 -36.81100 -75.33700 1.000 45.78501 184 ALA B O 1
ATOM 6112 N N . ASP B 2 185 ? 13.37600 -35.82000 -73.50000 1.000 49.05382 185 ASP B N 1
ATOM 6113 C CA . ASP B 2 185 ? 13.69700 -37.10900 -72.88600 1.000 48.20849 185 ASP B CA 1
ATOM 6114 C C . ASP B 2 185 ? 12.43600 -37.92900 -72.65300 1.000 41.97545 185 ASP B C 1
ATOM 6115 O O . ASP B 2 185 ? 12.45200 -39.15700 -72.78300 1.000 39.01975 185 ASP B O 1
ATOM 6124 N N . TYR B 2 186 ? 11.34100 -37.26700 -72.28200 1.000 37.34765 186 TYR B N 1
ATOM 6125 C CA . TYR B 2 186 ? 10.07900 -37.96500 -72.04400 1.000 37.98223 186 TYR B CA 1
ATOM 6126 C C . TYR B 2 186 ? 9.57200 -38.65000 -73.30600 1.000 40.15818 186 TYR B C 1
ATOM 6127 O O . TYR B 2 186 ? 9.06700 -39.77500 -73.25700 1.000 33.23012 186 TYR B O 1
ATOM 6145 N N . GLU B 2 187 ? 9.68200 -37.97700 -74.45000 1.000 44.79998 187 GLU B N 1
ATOM 6146 C CA . GLU B 2 187 ? 9.18900 -38.53500 -75.71300 1.000 47.95575 187 GLU B CA 1
ATOM 6147 C C . GLU B 2 187 ? 10.08700 -39.63300 -76.27300 1.000 47.16204 187 GLU B C 1
ATOM 6148 O O . GLU B 2 187 ? 9.69300 -40.29500 -77.23900 1.000 43.67544 187 GLU B O 1
ATOM 6160 N N . LYS B 2 188 ? 11.26200 -39.86000 -75.68600 1.000 46.30237 188 LYS B N 1
ATOM 6161 C CA . LYS B 2 188 ? 12.11800 -40.96000 -76.10800 1.000 48.64039 188 LYS B CA 1
ATOM 6162 C C . LYS B 2 188 ? 11.63600 -42.32000 -75.60900 1.000 51.85149 188 LYS B C 1
ATOM 6163 O O . LYS B 2 188 ? 12.15800 -43.34300 -76.06400 1.000 52.07704 188 LYS B O 1
ATOM 6182 N N . HIS B 2 189 ? 10.70200 -42.36300 -74.65700 1.000 49.33548 189 HIS B N 1
ATOM 6183 C CA . HIS B 2 189 ? 10.27900 -43.60600 -74.03000 1.000 39.96882 189 HIS B CA 1
ATOM 6184 C C . HIS B 2 189 ? 8.76400 -43.72900 -74.05400 1.000 38.24480 189 HIS B C 1
ATOM 6185 O O . HIS B 2 189 ? 8.04300 -42.76000 -74.29300 1.000 39.36111 189 HIS B O 1
ATOM 6199 N N . LYS B 2 190 ? 8.27500 -44.94600 -73.80000 1.000 40.81624 190 LYS B N 1
ATOM 6200 C CA . LYS B 2 190 ? 6.85100 -45.24500 -73.88900 1.000 30.89294 190 LYS B CA 1
ATOM 6201 C C . LYS B 2 190 ? 6.21100 -45.56600 -72.54500 1.000 31.76938 190 LYS B C 1
ATOM 6202 O O . LYS B 2 190 ? 5.21100 -44.94900 -72.18300 1.000 33.48344 190 LYS B O 1
ATOM 6221 N N . VAL B 2 191 ? 6.75000 -46.52500 -71.79600 1.000 27.89413 191 VAL B N 1
ATOM 6222 C CA . VAL B 2 191 ? 6.09700 -47.03000 -70.59100 1.000 31.36275 191 VAL B CA 1
ATOM 6223 C C . VAL B 2 191 ? 6.70700 -46.33100 -69.38700 1.000 24.73551 191 VAL B C 1
ATOM 6224 O O . VAL B 2 191 ? 7.93400 -46.29500 -69.24600 1.000 29.16173 191 VAL B O 1
ATOM 6237 N N . TYR B 2 192 ? 5.85500 -45.73200 -68.55000 1.000 25.98749 192 TYR B N 1
ATOM 6238 C CA . TYR B 2 192 ? 6.27600 -45.07600 -67.31800 1.000 24.18953 192 TYR B CA 1
ATOM 6239 C C . TYR B 2 192 ? 5.60400 -45.77600 -66.14800 1.000 18.34326 192 TYR B C 1
ATOM 6240 O O . TYR B 2 192 ? 4.37300 -45.88300 -66.09900 1.000 20.89651 192 TYR B O 1
ATOM 6258 N N . ALA B 2 193 ? 6.41100 -46.24900 -65.19600 1.000 19.15744 193 ALA B N 1
ATOM 6259 C CA . ALA B 2 193 ? 5.90000 -47.03200 -64.08200 1.000 18.47000 193 ALA B CA 1
ATOM 6260 C C . ALA B 2 193 ? 6.56500 -46.65700 -62.76500 1.000 21.23838 193 ALA B C 1
ATOM 6261 O O . ALA B 2 193 ? 7.78100 -46.42400 -62.70000 1.000 20.30478 193 ALA B O 1
ATOM 6268 N N . CYS B 2 194 ? 5.74300 -46.67200 -61.71100 1.000 19.44327 194 CYS B N 1
ATOM 6269 C CA . CYS B 2 194 ? 6.14300 -46.50800 -60.32200 1.000 20.94581 194 CYS B CA 1
ATOM 6270 C C . CYS B 2 194 ? 5.97600 -47.86400 -59.65000 1.000 22.85801 194 CYS B C 1
ATOM 6271 O O . CYS B 2 194 ? 4.87600 -48.41700 -59.64600 1.000 23.46869 194 CYS B O 1
ATOM 6278 N N . GLU B 2 195 ? 7.05500 -48.38900 -59.06500 1.000 17.37328 195 GLU B N 1
ATOM 6279 C CA . GLU B 2 195 ? 7.03500 -49.66900 -58.37100 1.000 19.11268 195 GLU B CA 1
ATOM 6280 C C . GLU B 2 195 ? 7.26400 -49.41400 -56.88800 1.000 20.92289 195 GLU B C 1
ATOM 6281 O O . GLU B 2 195 ? 8.28800 -48.83600 -56.50800 1.000 20.67551 195 GLU B O 1
ATOM 6293 N N . VAL B 2 196 ? 6.32500 -49.87500 -56.05800 1.000 15.57489 196 VAL B N 1
ATOM 6294 C CA . VAL B 2 196 ? 6.28600 -49.57900 -54.63200 1.000 15.38402 196 VAL B CA 1
ATOM 6295 C C . VAL B 2 196 ? 6.45900 -50.87400 -53.85900 1.000 24.47017 196 VAL B C 1
ATOM 6296 O O . VAL B 2 196 ? 5.70500 -51.82800 -54.07500 1.000 19.94886 196 VAL B O 1
ATOM 6309 N N . THR B 2 197 ? 7.43900 -50.89600 -52.95800 1.000 18.33370 197 THR B N 1
ATOM 6310 C CA . THR B 2 197 ? 7.65200 -51.98300 -52.00700 1.000 21.09083 197 THR B CA 1
ATOM 6311 C C . THR B 2 197 ? 7.37700 -51.46800 -50.60000 1.000 20.10474 197 THR B C 1
ATOM 6312 O O . THR B 2 197 ? 7.94200 -50.44500 -50.18800 1.000 21.02749 197 THR B O 1
ATOM 6323 N N . HIS B 2 198 ? 6.53500 -52.18200 -49.85400 1.000 17.56609 198 HIS B N 1
ATOM 6324 C CA . HIS B 2 198 ? 6.15500 -51.74500 -48.51500 1.000 16.34888 198 HIS B CA 1
ATOM 6325 C C . HIS B 2 198 ? 5.71800 -52.97200 -47.72200 1.000 21.24240 198 HIS B C 1
ATOM 6326 O O . HIS B 2 198 ? 5.21200 -53.94100 -48.29100 1.000 22.18064 198 HIS B O 1
ATOM 6340 N N . GLN B 2 199 ? 5.92800 -52.90100 -46.40300 1.000 19.68420 199 GLN B N 1
ATOM 6341 C CA . GLN B 2 199 ? 5.62400 -53.99600 -45.49600 1.000 22.76736 199 GLN B CA 1
ATOM 6342 C C . GLN B 2 199 ? 4.17000 -54.46600 -45.58000 1.000 25.02014 199 GLN B C 1
ATOM 6343 O O . GLN B 2 199 ? 3.88100 -55.64500 -45.31800 1.000 25.35523 199 GLN B O 1
ATOM 6357 N N . GLY B 2 200 ? 3.24300 -53.57200 -45.86100 1.000 21.14315 200 GLY B N 1
ATOM 6358 C CA . GLY B 2 200 ? 1.84200 -53.89500 -45.89400 1.000 22.11621 200 GLY B CA 1
ATOM 6359 C C . GLY B 2 200 ? 1.37400 -54.52400 -47.18000 1.000 25.99152 200 GLY B C 1
ATOM 6360 O O . GLY B 2 200 ? 0.18700 -54.85100 -47.29500 1.000 28.76888 200 GLY B O 1
ATOM 6364 N N . LEU B 2 201 ? 2.27700 -54.67200 -48.14000 1.000 22.65017 201 LEU B N 1
ATOM 6365 C CA . LEU B 2 201 ? 2.00200 -55.22800 -49.46200 1.000 30.44330 201 LEU B CA 1
ATOM 6366 C C . LEU B 2 201 ? 2.69300 -56.58500 -49.59100 1.000 37.74018 201 LEU B C 1
ATOM 6367 O O . LEU B 2 201 ? 3.90100 -56.70000 -49.35000 1.000 39.63549 201 LEU B O 1
ATOM 6383 N N . SER B 2 202 ? 1.93500 -57.61600 -49.96200 1.000 42.66880 202 SER B N 1
ATOM 6384 C CA . SER B 2 202 ? 2.54500 -58.93800 -50.08600 1.000 46.71810 202 SER B CA 1
ATOM 6385 C C . SER B 2 202 ? 3.59600 -59.00700 -51.19700 1.000 47.45864 202 SER B C 1
ATOM 6386 O O . SER B 2 202 ? 4.51300 -59.83400 -51.13100 1.000 45.91059 202 SER B O 1
ATOM 6394 N N . SER B 2 203 ? 3.46800 -58.19100 -52.23500 1.000 37.06568 203 SER B N 1
ATOM 6395 C CA . SER B 2 203 ? 4.43700 -58.14600 -53.32500 1.000 45.07503 203 SER B CA 1
ATOM 6396 C C . SER B 2 203 ? 4.50900 -56.72000 -53.84300 1.000 26.89137 203 SER B C 1
ATOM 6397 O O . SER B 2 203 ? 3.59400 -55.93200 -53.60200 1.000 24.72694 203 SER B O 1
ATOM 6405 N N . PRO B 2 204 ? 5.57900 -56.36100 -54.55100 1.000 27.82599 204 PRO B N 1
ATOM 6406 C CA . PRO B 2 204 ? 5.67700 -54.98000 -55.04700 1.000 24.69872 204 PRO B CA 1
ATOM 6407 C C . PRO B 2 204 ? 4.49000 -54.65600 -55.93900 1.000 28.40241 204 PRO B C 1
ATOM 6408 O O . PRO B 2 204 ? 4.02400 -55.49500 -56.70900 1.000 25.23612 204 PRO B O 1
ATOM 6419 N N . VAL B 2 205 ? 3.99800 -53.42900 -55.81400 1.000 19.99083 205 VAL B N 1
ATOM 6420 C CA . VAL B 2 205 ? 2.89300 -52.90300 -56.60900 1.000 20.38050 205 VAL B CA 1
ATOM 6421 C C . VAL B 2 205 ? 3.45800 -51.97900 -57.66500 1.000 22.88614 205 VAL B C 1
ATOM 6422 O O . VAL B 2 205 ? 4.27100 -51.10000 -57.35300 1.000 22.74657 205 VAL B O 1
ATOM 6435 N N . THR B 2 206 ? 3.02300 -52.16000 -58.91300 1.000 18.80509 206 THR B N 1
ATOM 6436 C CA . THR B 2 206 ? 3.42000 -51.30900 -60.02400 1.000 22.95606 206 THR B CA 1
ATOM 6437 C C . THR B 2 206 ? 2.19500 -50.58000 -60.57400 1.000 25.32631 206 THR B C 1
ATOM 6438 O O . THR B 2 206 ? 1.16300 -51.21100 -60.85400 1.000 28.68586 206 THR B O 1
ATOM 6449 N N . LYS B 2 207 ? 2.27400 -49.25700 -60.63900 1.000 20.05640 207 LYS B N 1
ATOM 6450 C CA . LYS B 2 207 ? 1.29300 -48.43400 -61.34900 1.000 19.17825 207 LYS B CA 1
ATOM 6451 C C . LYS B 2 207 ? 1.98100 -47.89300 -62.59600 1.000 23.71308 207 LYS B C 1
ATOM 6452 O O . LYS B 2 207 ? 3.08000 -47.33500 -62.49800 1.000 19.32777 207 LYS B O 1
ATOM 6471 N N . SER B 2 208 ? 1.34000 -48.03000 -63.75400 1.000 22.95885 208 SER B N 1
ATOM 6472 C CA . SER B 2 208 ? 1.99600 -47.69300 -65.00700 1.000 20.76749 208 SER B CA 1
ATOM 6473 C C . SER B 2 208 ? 1.01500 -47.07500 -65.99200 1.000 20.18778 208 SER B C 1
ATOM 6474 O O . SER B 2 208 ? -0.20000 -47.24500 -65.88000 1.000 23.23940 208 SER B O 1
ATOM 6482 N N . PHE B 2 209 ? 1.57800 -46.35900 -66.96100 1.000 23.34633 209 PHE B N 1
ATOM 6483 C CA . PHE B 2 209 ? 0.82600 -45.84200 -68.10100 1.000 25.97937 209 PHE B CA 1
ATOM 6484 C C . PHE B 2 209 ? 1.75900 -45.75000 -69.30200 1.000 25.44142 209 PHE B C 1
ATOM 6485 O O . PHE B 2 209 ? 2.98600 -45.76200 -69.16600 1.000 25.47487 209 PHE B O 1
ATOM 6502 N N . ASN B 2 210 ? 1.16600 -45.64400 -70.48900 1.000 33.18189 210 ASN B N 1
ATOM 6503 C CA . ASN B 2 210 ? 1.90500 -45.45400 -71.73500 1.000 32.84106 210 ASN B CA 1
ATOM 6504 C C . ASN B 2 210 ? 1.84800 -44.00700 -72.19400 1.000 35.30031 210 ASN B C 1
ATOM 6505 O O . ASN B 2 210 ? 0.76900 -43.42200 -72.26900 1.000 34.29823 210 ASN B O 1
ATOM 6516 N N . ARG B 2 211 ? 3.01700 -43.42500 -72.48100 1.000 38.13694 211 ARG B N 1
ATOM 6517 C CA . ARG B 2 211 ? 3.07100 -42.04600 -72.96100 1.000 40.94295 211 ARG B CA 1
ATOM 6518 C C . ARG B 2 211 ? 2.14900 -41.85700 -74.15800 1.000 50.13279 211 ARG B C 1
ATOM 6519 O O . ARG B 2 211 ? 2.03300 -42.73600 -75.01400 1.000 41.51612 211 ARG B O 1
ATOM 6540 N N . GLY B 2 212 ? 1.46900 -40.71300 -74.20900 1.000 46.33908 212 GLY B N 1
ATOM 6541 C CA . GLY B 2 212 ? 0.64400 -40.44100 -75.36400 1.000 52.66027 212 GLY B CA 1
ATOM 6542 C C . GLY B 2 212 ? -0.69300 -41.14700 -75.35600 1.000 59.00998 212 GLY B C 1
ATOM 6543 O O . GLY B 2 212 ? -1.40900 -41.09300 -76.36800 1.000 66.95191 212 GLY B O 1
ATOM 6547 N N . GLU B 2 213 ? -1.00400 -41.89400 -74.30200 1.000 53.89814 213 GLU B N 1
ATOM 6548 C CA . GLU B 2 213 ? -2.26700 -42.62300 -74.22400 1.000 54.71246 213 GLU B CA 1
ATOM 6549 C C . GLU B 2 213 ? -3.07700 -42.22500 -72.99500 1.000 48.41578 213 GLU B C 1
ATOM 6550 O O . GLU B 2 213 ? -4.18400 -41.70200 -73.11600 1.000 48.40997 213 GLU B O 1
ATOM 6562 N N . GLU C 1 1 ? -42.63900 -55.30900 -73.22300 1.000 42.76041 1 GLU C N 1
ATOM 6563 C CA . GLU C 1 1 ? -41.47000 -54.46000 -73.60100 1.000 38.16490 1 GLU C CA 1
ATOM 6564 C C . GLU C 1 1 ? -40.20600 -55.25600 -73.32400 1.000 22.69486 1 GLU C C 1
ATOM 6565 O O . GLU C 1 1 ? -40.17200 -56.04500 -72.38600 1.000 24.29203 1 GLU C O 1
ATOM 6577 N N . VAL C 1 2 ? -39.17100 -55.01200 -74.12900 1.000 26.65379 2 VAL C N 1
ATOM 6578 C CA . VAL C 1 2 ? -37.86000 -55.58700 -73.85200 1.000 20.51824 2 VAL C CA 1
ATOM 6579 C C . VAL C 1 2 ? -37.35100 -55.04200 -72.53000 1.000 20.20166 2 VAL C C 1
ATOM 6580 O O . VAL C 1 2 ? -37.39100 -53.82700 -72.28400 1.000 20.66870 2 VAL C O 1
ATOM 6593 N N . GLN C 1 3 ? -36.84400 -55.93500 -71.67600 1.000 17.37444 3 GLN C N 1
ATOM 6594 C CA . GLN C 1 3 ? -36.28000 -55.51300 -70.40400 1.000 19.17833 3 GLN C CA 1
ATOM 6595 C C . GLN C 1 3 ? -35.08300 -56.37700 -70.04600 1.000 18.63523 3 GLN C C 1
ATOM 6596 O O . GLN C 1 3 ? -35.09800 -57.59800 -70.26700 1.000 17.11552 3 GLN C O 1
ATOM 6610 N N . LEU C 1 4 ? -34.04600 -55.73000 -69.49800 1.000 16.29371 4 LEU C N 1
ATOM 6611 C CA . LEU C 1 4 ? -32.88100 -56.39800 -68.93800 1.000 14.02770 4 LEU C CA 1
ATOM 6612 C C . LEU C 1 4 ? -32.73500 -55.96200 -67.48800 1.000 14.09352 4 LEU C C 1
ATOM 6613 O O . LEU C 1 4 ? -32.79400 -54.76700 -67.19200 1.000 15.51637 4 LEU C O 1
ATOM 6629 N N . VAL C 1 5 ? -32.56700 -56.92500 -66.58100 1.000 16.27433 5 VAL C N 1
ATOM 6630 C CA . VAL C 1 5 ? -32.47100 -56.63100 -65.16400 1.000 17.67407 5 VAL C CA 1
ATOM 6631 C C . VAL C 1 5 ? -31.23600 -57.31800 -64.60800 1.000 20.56745 5 VAL C C 1
ATOM 6632 O O . VAL C 1 5 ? -31.10800 -58.55100 -64.69900 1.000 16.84233 5 VAL C O 1
ATOM 6645 N N . GLU C 1 6 ? -30.32200 -56.53400 -64.06300 1.000 18.71045 6 GLU C N 1
ATOM 6646 C CA . GLU C 1 6 ? -29.09300 -57.08700 -63.51100 1.000 19.16704 6 GLU C CA 1
ATOM 6647 C C . GLU C 1 6 ? -29.22100 -57.34600 -62.01900 1.000 20.74974 6 GLU C C 1
ATOM 6648 O O . GLU C 1 6 ? -30.00100 -56.69400 -61.31300 1.000 21.62053 6 GLU C O 1
ATOM 6660 N N . SER C 1 7 ? -28.43900 -58.31400 -61.54500 1.000 18.46392 7 SER C N 1
ATOM 6661 C CA . SER C 1 7 ? -28.30900 -58.52900 -60.11400 1.000 19.62729 7 SER C CA 1
ATOM 6662 C C . SER C 1 7 ? -26.89600 -59.01500 -59.81700 1.000 17.88718 7 SER C C 1
ATOM 6663 O O . SER C 1 7 ? -26.15200 -59.42700 -60.71500 1.000 17.27616 7 SER C O 1
ATOM 6671 N N . GLY C 1 8 ? -26.52100 -58.92900 -58.53500 1.000 18.82832 8 GLY C N 1
ATOM 6672 C CA . GLY C 1 8 ? -25.27700 -59.50800 -58.04500 1.000 16.01968 8 GLY C CA 1
ATOM 6673 C C . GLY C 1 8 ? -24.19200 -58.53900 -57.59100 1.000 19.95738 8 GLY C C 1
ATOM 6674 O O . GLY C 1 8 ? -23.15400 -59.00500 -57.09300 1.000 24.38138 8 GLY C O 1
ATOM 6678 N N . GLY C 1 9 ? -24.37000 -57.24100 -57.72600 1.000 20.43450 9 GLY C N 1
ATOM 6679 C CA . GLY C 1 9 ? -23.30100 -56.32500 -57.36600 1.000 19.69942 9 GLY C CA 1
ATOM 6680 C C . GLY C 1 9 ? -23.08800 -56.22200 -55.86400 1.000 21.98172 9 GLY C C 1
ATOM 6681 O O . GLY C 1 9 ? -23.83500 -56.76300 -55.05000 1.000 26.08315 9 GLY C O 1
ATOM 6685 N N . GLY C 1 10 ? -22.10600 -55.39800 -55.50500 1.000 17.36201 10 GLY C N 1
ATOM 6686 C CA . GLY C 1 10 ? -21.74100 -55.14300 -54.13000 1.000 18.48601 10 GLY C CA 1
ATOM 6687 C C . GLY C 1 10 ? -20.24600 -55.21700 -53.90600 1.000 16.92948 10 GLY C C 1
ATOM 6688 O O . GLY C 1 10 ? -19.47200 -54.99700 -54.83600 1.000 15.71453 10 GLY C O 1
ATOM 6692 N N . LEU C 1 11 ? -19.85600 -55.51700 -52.66800 1.000 13.66394 11 LEU C N 1
ATOM 6693 C CA . LEU C 1 11 ? -18.46900 -55.47700 -52.20500 1.000 14.41758 11 LEU C CA 1
ATOM 6694 C C . LEU C 1 11 ? -17.76200 -56.80500 -52.42500 1.000 15.20165 11 LEU C C 1
ATOM 6695 O O . LEU C 1 11 ? -18.30000 -57.87300 -52.09800 1.000 18.23355 11 LEU C O 1
ATOM 6711 N N . VAL C 1 12 ? -16.51600 -56.72100 -52.90400 1.000 14.40925 12 VAL C N 1
ATOM 6712 C CA . VAL C 1 12 ? -15.65800 -57.88500 -53.09500 1.000 16.59208 12 VAL C CA 1
ATOM 6713 C C . VAL C 1 12 ? -14.23900 -57.47600 -52.75000 1.000 17.77614 12 VAL C C 1
ATOM 6714 O O . VAL C 1 12 ? -13.82300 -56.35500 -53.01800 1.000 15.92690 12 VAL C O 1
ATOM 6727 N N . LYS C 1 13 ? -13.46600 -58.41900 -52.17200 1.000 15.79408 13 LYS C N 1
ATOM 6728 C CA . LYS C 1 13 ? -12.07500 -58.10500 -51.85700 1.000 18.14095 13 LYS C CA 1
ATOM 6729 C C . LYS C 1 13 ? -11.18200 -58.14600 -53.09300 1.000 17.52122 13 LYS C C 1
ATOM 6730 O O . LYS C 1 13 ? -11.41800 -58.92900 -54.01400 1.000 18.35460 13 LYS C O 1
ATOM 6749 N N . PRO C 1 14 ? -10.10700 -57.35500 -53.10600 1.000 15.60309 14 PRO C N 1
ATOM 6750 C CA . PRO C 1 14 ? -9.09300 -57.48900 -54.15700 1.000 15.21328 14 PRO C CA 1
ATOM 6751 C C . PRO C 1 14 ? -8.59000 -58.92200 -54.22400 1.000 15.82819 14 PRO C C 1
ATOM 6752 O O . PRO C 1 14 ? -8.34100 -59.56100 -53.20100 1.000 18.36943 14 PRO C O 1
ATOM 6763 N N . GLY C 1 15 ? -8.39000 -59.39300 -55.44900 1.000 18.08693 15 GLY C N 1
ATOM 6764 C CA . GLY C 1 15 ? -8.05300 -60.77500 -55.72200 1.000 16.71235 15 GLY C CA 1
ATOM 6765 C C . GLY C 1 15 ? -9.22700 -61.72800 -55.70600 1.000 20.38360 15 GLY C C 1
ATOM 6766 O O . GLY C 1 15 ? -9.05100 -62.91100 -56.02500 1.000 19.18682 15 GLY C O 1
ATOM 6770 N N . GLY C 1 16 ? -10.42300 -61.26300 -55.34500 1.000 15.54412 16 GLY C N 1
ATOM 6771 C CA . GLY C 1 16 ? -11.57800 -62.12700 -55.29000 1.000 14.58391 16 GLY C CA 1
ATOM 6772 C C . GLY C 1 16 ? -12.32800 -62.19200 -56.60500 1.000 17.38071 16 GLY C C 1
ATOM 6773 O O . GLY C 1 16 ? -11.92400 -61.63000 -57.62700 1.000 17.59740 16 GLY C O 1
ATOM 6777 N N . SER C 1 17 ? -13.44500 -62.92300 -56.55700 1.000 14.92148 17 SER C N 1
ATOM 6778 C CA . SER C 1 17 ? -14.26900 -63.23600 -57.71800 1.000 13.29023 17 SER C CA 1
ATOM 6779 C C . SER C 1 17 ? -15.71500 -62.87600 -57.39900 1.000 15.41217 17 SER C C 1
ATOM 6780 O O . SER C 1 17 ? -16.17700 -63.02100 -56.27400 1.000 18.49035 17 SER C O 1
ATOM 6788 N N . LEU C 1 18 ? -16.44700 -62.45400 -58.42700 1.000 13.90103 18 LEU C N 1
ATOM 6789 C CA . LEU C 1 18 ? -17.84500 -62.07100 -58.26700 1.000 13.65043 18 LEU C CA 1
ATOM 6790 C C . LEU C 1 18 ? -18.59300 -62.33500 -59.56600 1.000 14.91693 18 LEU C C 1
ATOM 6791 O O . LEU C 1 18 ? -18.08600 -62.09000 -60.65400 1.000 14.26665 18 LEU C O 1
ATOM 6807 N N . ARG C 1 19 ? -19.82800 -62.82400 -59.44500 1.000 14.29124 19 ARG C N 1
ATOM 6808 C CA . ARG C 1 19 ? -20.66000 -63.10400 -60.61100 1.000 18.36702 19 ARG C CA 1
ATOM 6809 C C . ARG C 1 19 ? -21.87800 -62.19400 -60.64900 1.000 15.68555 19 ARG C C 1
ATOM 6810 O O . ARG C 1 19 ? -22.63000 -62.11200 -59.66700 1.000 16.82214 19 ARG C O 1
ATOM 6831 N N . LEU C 1 20 ? -22.06500 -61.52500 -61.78100 1.000 12.05572 20 LEU C N 1
ATOM 6832 C CA . LEU C 1 20 ? -23.26400 -60.76700 -62.06500 1.000 12.53705 20 LEU C CA 1
ATOM 6833 C C . LEU C 1 20 ? -24.18500 -61.55600 -62.99300 1.000 13.77165 20 LEU C C 1
ATOM 6834 O O . LEU C 1 20 ? -23.74000 -62.37100 -63.81000 1.000 13.66839 20 LEU C O 1
ATOM 6850 N N . SER C 1 21 ? -25.48500 -61.27900 -62.86900 1.000 15.08604 21 SER C N 1
ATOM 6851 C CA . SER C 1 21 ? -26.52900 -61.86200 -63.69500 1.000 14.09766 21 SER C CA 1
ATOM 6852 C C . SER C 1 21 ? -27.30000 -60.79200 -64.45500 1.000 13.84803 21 SER C C 1
ATOM 6853 O O . SER C 1 21 ? -27.43500 -59.65900 -63.99300 1.000 16.15506 21 SER C O 1
ATOM 6861 N N . CYS C 1 22 ? -27.82900 -61.18400 -65.62300 1.000 13.77981 22 CYS C N 1
ATOM 6862 C CA . CYS C 1 22 ? -28.64800 -60.32400 -66.46600 1.000 16.15519 22 CYS C CA 1
ATOM 6863 C C . CYS C 1 22 ? -29.84400 -61.15000 -66.91100 1.000 18.87591 22 CYS C C 1
ATOM 6864 O O . CYS C 1 22 ? -29.67600 -62.09300 -67.69100 1.000 18.54271 22 CYS C O 1
ATOM 6871 N N . ALA C 1 23 ? -31.02400 -60.83700 -66.39500 1.000 15.89152 23 ALA C N 1
ATOM 6872 C CA . ALA C 1 23 ? -32.24600 -61.55500 -66.73800 1.000 17.08293 23 ALA C CA 1
ATOM 6873 C C . ALA C 1 23 ? -32.97600 -60.78900 -67.83500 1.000 20.42991 23 ALA C C 1
ATOM 6874 O O . ALA C 1 23 ? -33.25700 -59.59700 -67.67000 1.000 17.92440 23 ALA C O 1
ATOM 6881 N N . ALA C 1 24 ? -33.25400 -61.46200 -68.95100 1.000 14.60020 24 ALA C N 1
ATOM 6882 C CA . ALA C 1 24 ? -33.89800 -60.85500 -70.10600 1.000 14.07140 24 ALA C CA 1
ATOM 6883 C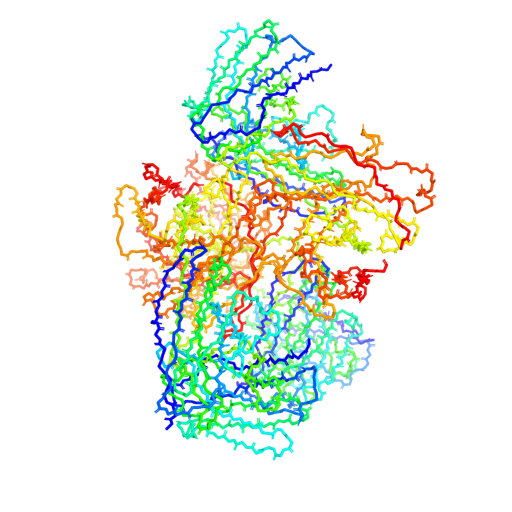 C . ALA C 1 24 ? -35.35800 -61.26100 -70.20000 1.000 23.05755 24 ALA C C 1
ATOM 6884 O O . ALA C 1 24 ? -35.72400 -62.39700 -69.87200 1.000 22.45195 24 ALA C O 1
ATOM 6891 N N . SER C 1 25 ? -36.19600 -60.30400 -70.58100 1.000 17.47429 25 SER C N 1
ATOM 6892 C CA . SER C 1 25 ? -37.61800 -60.58300 -70.78300 1.000 17.97634 25 SER C CA 1
ATOM 6893 C C . SER C 1 25 ? -38.17200 -59.72500 -71.90800 1.000 18.60758 25 SER C C 1
ATOM 6894 O O . SER C 1 25 ? -37.59300 -58.71300 -72.29800 1.000 16.71592 25 SER C O 1
ATOM 6902 N N . GLY C 1 26 ? -39.31800 -60.14600 -72.44000 1.000 17.88667 26 GLY C N 1
ATOM 6903 C CA . GLY C 1 26 ? -39.99200 -59.36500 -73.45100 1.000 21.03039 26 GLY C CA 1
ATOM 6904 C C . GLY C 1 26 ? -39.62300 -59.67700 -74.88300 1.000 21.97452 26 GLY C C 1
ATOM 6905 O O . GLY C 1 26 ? -40.04300 -58.94400 -75.79700 1.000 20.59752 26 GLY C O 1
ATOM 6909 N N . TYR C 1 27 ? -38.82200 -60.70700 -75.11800 1.000 17.03343 27 TYR C N 1
ATOM 6910 C CA . TYR C 1 27 ? -38.42500 -61.11600 -76.45100 1.000 17.42516 27 TYR C CA 1
ATOM 6911 C C . TYR C 1 27 ? -37.88700 -62.53200 -76.32200 1.000 16.24020 27 TYR C C 1
ATOM 6912 O O . TYR C 1 27 ? -37.74700 -63.04800 -75.21000 1.000 16.81013 27 TYR C O 1
ATOM 6930 N N . THR C 1 28 ? -37.59600 -63.16000 -77.46200 1.000 17.74092 28 THR C N 1
ATOM 6931 C CA . THR C 1 28 ? -37.00800 -64.49600 -77.47000 1.000 16.15813 28 THR C CA 1
ATOM 6932 C C . THR C 1 28 ? -35.51300 -64.35300 -77.19000 1.000 14.01304 28 THR C C 1
ATOM 6933 O O . THR C 1 28 ? -34.76200 -63.82300 -78.01800 1.000 15.32536 28 THR C O 1
ATOM 6944 N N . PHE C 1 29 ? -35.08300 -64.85300 -76.01700 1.000 16.43303 29 PHE C N 1
ATOM 6945 C CA . PHE C 1 29 ? -33.71100 -64.66300 -75.54400 1.000 16.37719 29 PHE C CA 1
ATOM 6946 C C . PHE C 1 29 ? -32.67700 -65.10400 -76.56800 1.000 15.87650 29 PHE C C 1
ATOM 6947 O O . PHE C 1 29 ? -31.62100 -64.47100 -76.71800 1.000 15.61165 29 PHE C O 1
ATOM 6964 N N . THR C 1 30 ? -32.92800 -66.22100 -77.26800 1.000 14.97383 30 THR C N 1
ATOM 6965 C CA . THR C 1 30 ? -31.92400 -66.68200 -78.20900 1.000 15.18009 30 THR C CA 1
ATOM 6966 C C . THR C 1 30 ? -31.84300 -65.83000 -79.48900 1.000 14.34694 30 THR C C 1
ATOM 6967 O O . THR C 1 30 ? -30.92300 -66.07200 -80.28600 1.000 16.64447 30 THR C O 1
ATOM 6978 N N . ASP C 1 31 ? -32.72100 -64.83600 -79.66700 1.000 15.73209 31 ASP C N 1
ATOM 6979 C CA . ASP C 1 31 ? -32.74600 -64.02700 -80.89200 1.000 15.33644 31 ASP C CA 1
ATOM 6980 C C . ASP C 1 31 ? -31.70700 -62.90800 -80.91300 1.000 16.74542 31 ASP C C 1
ATOM 6981 O O . ASP C 1 31 ? -31.50700 -62.30100 -81.97500 1.000 16.88764 31 ASP C O 1
ATOM 6990 N N . ASN C 1 32 ? -31.04500 -62.59800 -79.78900 1.000 14.09500 32 ASN C N 1
ATOM 6991 C CA . ASN C 1 32 ? -30.08400 -61.49400 -79.77800 1.000 14.82799 32 ASN C CA 1
ATOM 6992 C C . ASN C 1 32 ? -28.92100 -61.84700 -78.85000 1.000 14.22317 32 ASN C C 1
ATOM 6993 O O . ASN C 1 32 ? -29.11000 -62.59000 -77.87600 1.000 15.54024 32 ASN C O 1
ATOM 7004 N N . T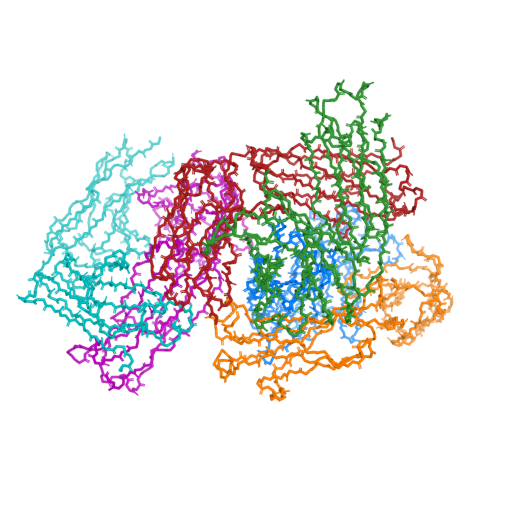YR C 1 33 ? -27.73900 -61.28500 -79.11700 1.000 13.21729 33 TYR C N 1
ATOM 7005 C CA . TYR C 1 33 ? -26.62400 -61.50000 -78.18900 1.000 13.07862 33 TYR C CA 1
ATOM 7006 C C . TYR C 1 33 ? -26.84800 -60.64400 -76.94500 1.000 14.68546 33 TYR C C 1
ATOM 7007 O O . TYR C 1 33 ? -27.60400 -59.67800 -76.96800 1.000 14.77032 33 TYR C O 1
ATOM 7025 N N . ILE C 1 34 ? -26.18800 -61.02500 -75.83600 1.000 12.49757 34 ILE C N 1
ATOM 7026 C CA . ILE C 1 34 ? -26.11900 -60.16700 -74.65900 1.000 12.72613 34 ILE C CA 1
ATOM 7027 C C . ILE C 1 34 ? -24.71600 -59.59600 -74.58100 1.000 10.10421 34 ILE C C 1
ATOM 7028 O O . ILE C 1 34 ? -23.74200 -60.34000 -74.64700 1.000 11.64845 34 ILE C O 1
ATOM 7044 N N . HIS C 1 35 ? -24.61800 -58.26900 -74.45500 1.000 9.65673 35 HIS C N 1
ATOM 7045 C CA . HIS C 1 35 ? -23.32600 -57.61000 -74.32300 1.000 10.38413 35 HIS C CA 1
ATOM 7046 C C . HIS C 1 35 ? -23.17200 -57.06300 -72.90600 1.000 11.70990 35 HIS C C 1
ATOM 7047 O O . HIS C 1 35 ? -24.14300 -56.70700 -72.24800 1.000 11.85851 35 HIS C O 1
ATOM 7061 N N . TRP C 1 36 ? -21.92900 -56.99900 -72.43900 1.000 10.89685 36 TRP C N 1
ATOM 7062 C CA . TRP C 1 36 ? -21.61300 -56.38700 -71.16600 1.000 11.09166 36 TRP C CA 1
ATOM 7063 C C . TRP C 1 36 ? -20.72700 -55.17600 -71.39700 1.000 11.39195 36 TRP C C 1
ATOM 7064 O O . TRP C 1 36 ? -19.79100 -55.21100 -72.21400 1.000 12.18738 36 TRP C O 1
ATOM 7085 N N . VAL C 1 37 ? -21.04900 -54.09100 -70.67300 1.000 10.12991 37 VAL C N 1
ATOM 7086 C CA . VAL C 1 37 ? -20.37000 -52.80900 -70.75600 1.000 10.34500 37 VAL C CA 1
ATOM 7087 C C . VAL C 1 37 ? -20.15400 -52.35700 -69.32300 1.000 14.85745 37 VAL C C 1
ATOM 7088 O O . VAL C 1 37 ? -21.04900 -52.51800 -68.49400 1.000 16.76603 37 VAL C O 1
ATOM 7101 N N . ARG C 1 38 ? -19.02300 -51.72100 -69.04000 1.000 11.88271 38 ARG C N 1
ATOM 7102 C CA . ARG C 1 38 ? -18.88400 -51.10800 -67.72800 1.000 10.58002 38 ARG C CA 1
ATOM 7103 C C . ARG C 1 38 ? -18.60500 -49.61800 -67.88300 1.000 11.34493 38 ARG C C 1
ATOM 7104 O O . ARG C 1 38 ? -18.19300 -49.14600 -68.93800 1.000 12.10983 38 ARG C O 1
ATOM 7125 N N . GLN C 1 39 ? -18.85600 -48.89400 -66.79200 1.000 11.12225 39 GLN C N 1
ATOM 7126 C CA . GLN C 1 39 ? -18.66600 -47.45800 -66.76000 1.000 10.88002 39 GLN C CA 1
ATOM 7127 C C . GLN C 1 39 ? -17.96400 -47.05800 -65.47000 1.000 11.34556 39 GLN C C 1
ATOM 7128 O O . GLN C 1 39 ? -18.43300 -47.34500 -64.36500 1.000 13.70175 39 GLN C O 1
ATOM 7142 N N . ALA C 1 40 ? -16.85000 -46.37900 -65.62700 1.000 14.80925 40 ALA C N 1
ATOM 7143 C CA . ALA C 1 40 ? -16.15100 -45.81400 -64.47200 1.000 19.93349 40 ALA C CA 1
ATOM 7144 C C . ALA C 1 40 ? -15.40700 -44.57300 -64.90100 1.000 19.92462 40 ALA C C 1
ATOM 7145 O O . ALA C 1 40 ? -14.92600 -44.51500 -66.02900 1.000 18.16333 40 ALA C O 1
ATOM 7152 N N . PRO C 1 41 ? -15.27400 -43.57800 -64.01600 1.000 26.05940 41 PRO C N 1
ATOM 7153 C CA . PRO C 1 41 ? -14.48300 -42.39000 -64.36700 1.000 26.46501 41 PRO C CA 1
ATOM 7154 C C . PRO C 1 41 ? -13.09400 -42.79300 -64.82000 1.000 25.91627 41 PRO C C 1
ATOM 7155 O O . PRO C 1 41 ? -12.45300 -43.65100 -64.20500 1.000 23.26894 41 PRO C O 1
ATOM 7166 N N . GLY C 1 42 ? -12.60400 -42.10400 -65.85400 1.000 23.60601 42 GLY C N 1
ATOM 7167 C CA . GLY C 1 42 ? -11.31400 -42.39900 -66.44000 1.000 26.86137 42 GLY C CA 1
ATOM 7168 C C . GLY C 1 42 ? -11.48800 -43.02000 -67.80700 1.000 25.72445 42 GLY C C 1
ATOM 7169 O O . GLY C 1 42 ? -11.57000 -42.28900 -68.80000 1.000 26.70555 42 GLY C O 1
ATOM 7173 N N . LYS C 1 43 ? -11.61000 -44.33600 -67.90100 1.000 21.38238 43 LYS C N 1
ATOM 7174 C CA . LYS C 1 43 ? -11.84900 -44.90300 -69.21600 1.000 20.08575 43 LYS C CA 1
ATOM 7175 C C . LYS C 1 43 ? -13.31700 -44.82100 -69.60700 1.000 22.19733 43 LYS C C 1
ATOM 7176 O O . LYS C 1 43 ? -13.63700 -45.04900 -70.79100 1.000 20.58040 43 LYS C O 1
ATOM 7195 N N . GLY C 1 44 ? -14.20100 -44.42600 -68.67800 1.000 19.27020 44 GLY C N 1
ATOM 7196 C CA . GLY C 1 44 ? -15.56200 -44.14700 -69.09000 1.000 15.36950 44 GLY C CA 1
ATOM 7197 C C . GLY C 1 44 ? -16.25400 -45.45000 -69.44700 1.000 11.88428 44 GLY C C 1
ATOM 7198 O O . GLY C 1 44 ? -16.05500 -46.47500 -68.78300 1.000 14.04262 44 GLY C O 1
ATOM 7202 N N . LEU C 1 45 ? -17.10800 -45.39600 -70.46800 1.000 14.21233 45 LEU C N 1
ATOM 7203 C CA . LEU C 1 45 ? -17.76500 -46.60300 -70.96100 1.000 11.79252 45 LEU C CA 1
ATOM 7204 C C . LEU C 1 45 ? -16.77900 -47.48900 -71.70500 1.000 13.81148 45 LEU C C 1
ATOM 7205 O O . LEU C 1 45 ? -16.04800 -47.02500 -72.59200 1.000 12.97141 45 LEU C O 1
ATOM 7221 N N . GLU C 1 46 ? -16.78800 -48.76800 -71.35200 1.000 11.77961 46 GLU C N 1
ATOM 7222 C CA . GLU C 1 46 ? -15.94500 -49.78000 -71.97600 1.000 13.53236 46 GLU C CA 1
ATOM 7223 C C . GLU C 1 46 ? -16.77600 -51.02100 -72.26000 1.000 13.44431 46 GLU C C 1
ATOM 7224 O O . GLU C 1 46 ? -17.40700 -51.56400 -71.35200 1.000 12.27860 46 GLU C O 1
ATOM 7236 N N . TRP C 1 47 ? -16.65400 -51.52800 -73.48700 1.000 10.44948 47 TRP C N 1
ATOM 7237 C CA . TRP C 1 47 ? -17.31000 -52.75600 -73.90400 1.000 11.46749 47 TRP C CA 1
ATOM 7238 C C . TRP C 1 47 ? -16.44900 -53.96500 -73.55000 1.000 13.17372 47 TRP C C 1
ATOM 7239 O O . TRP C 1 47 ? -15.27800 -54.05000 -73.92200 1.000 13.30264 47 TRP C O 1
ATOM 7260 N N . ILE C 1 48 ? -17.04900 -54.91300 -72.84200 1.000 9.65831 48 ILE C N 1
ATOM 7261 C CA . ILE C 1 48 ? -16.32900 -56.06400 -72.31600 1.000 9.54684 48 ILE C CA 1
ATOM 7262 C C . ILE C 1 48 ? -16.39900 -57.24400 -73.28100 1.000 11.85172 48 ILE C C 1
ATOM 7263 O O . ILE C 1 48 ? -15.38300 -57.90900 -73.54100 1.000 10.96289 48 ILE C O 1
ATOM 7279 N N . GLY C 1 49 ? -17.57700 -57.52000 -73.80800 1.000 11.23923 49 GLY C N 1
ATOM 7280 C CA . GLY C 1 49 ? -17.75000 -58.64300 -74.71000 1.000 14.15015 49 GLY C CA 1
ATOM 7281 C C . GLY C 1 49 ? -19.22000 -58.96100 -74.87800 1.000 13.77708 49 GLY C C 1
ATOM 7282 O O . GLY C 1 49 ? -20.09300 -58.28800 -74.34600 1.000 11.54056 49 GLY C O 1
ATOM 7286 N N . TYR C 1 50 ? -19.47400 -60.02200 -75.65100 1.000 12.32909 50 TYR C N 1
ATOM 7287 C CA . TYR C 1 50 ? -20.83100 -60.49700 -75.86400 1.000 10.61634 50 TYR C CA 1
ATOM 7288 C C . TYR C 1 50 ? -20.88100 -62.01800 -75.73800 1.000 12.63280 50 TYR C C 1
ATOM 7289 O O . TYR C 1 50 ? -19.85900 -62.69800 -75.80800 1.000 13.01486 50 TYR C O 1
ATOM 7307 N N . ILE C 1 51 ? -22.08500 -62.53500 -75.55700 1.000 12.57381 51 ILE C N 1
ATOM 7308 C CA . ILE C 1 51 ? -22.32600 -63.96400 -75.70200 1.000 12.07175 51 ILE C CA 1
ATOM 7309 C C . ILE C 1 51 ? -23.55400 -64.16500 -76.58200 1.000 13.90839 51 ILE C C 1
ATOM 7310 O O . ILE C 1 51 ? -24.52800 -63.41500 -76.48700 1.000 14.11107 51 ILE C O 1
ATOM 7326 N N . ASN C 1 52 ? -23.47400 -65.16300 -77.47800 1.000 13.21435 52 ASN C N 1
ATOM 7327 C CA . ASN C 1 52 ? -24.60700 -65.58600 -78.29100 1.000 15.14760 52 ASN C CA 1
ATOM 7328 C C . ASN C 1 52 ? -25.35900 -66.67300 -77.53100 1.000 14.96804 52 ASN C C 1
ATOM 7329 O O . ASN C 1 52 ? -24.80800 -67.77500 -77.34700 1.000 16.31409 52 ASN C O 1
ATOM 7340 N N . PRO C 1 53 ? -26.57300 -66.41500 -77.03100 1.000 14.47912 53 PRO C N 1
ATOM 7341 C CA . PRO C 1 53 ? -27.22500 -67.43800 -76.19700 1.000 16.22316 53 PRO C CA 1
ATOM 7342 C C . PRO C 1 53 ? -27.55700 -68.71000 -76.94600 1.000 21.08209 53 PRO C C 1
ATOM 7343 O O . PRO C 1 53 ? -27.67400 -69.76000 -76.30600 1.000 22.19491 53 PRO C O 1
ATOM 7354 N N . SER C 1 54 ? -27.73500 -68.63400 -78.26400 1.000 18.92808 54 SER C N 1
ATOM 7355 C CA . SER C 1 54 ? -28.08000 -69.83200 -79.02800 1.000 20.98768 54 SER C CA 1
ATOM 7356 C C . SER C 1 54 ? -26.92900 -70.83300 -79.07300 1.000 25.52944 54 SER C C 1
ATOM 7357 O O . SER C 1 54 ? -27.15300 -72.04600 -78.98500 1.000 24.80830 54 SER C O 1
ATOM 7365 N N . SER C 1 55 ? -25.69400 -70.35100 -79.23400 1.000 18.29642 55 SER C N 1
ATOM 7366 C CA . SER C 1 55 ? -24.51900 -71.20100 -79.38700 1.000 20.60192 55 SER C CA 1
ATOM 7367 C C . SER C 1 55 ? -23.60800 -71.21600 -78.16700 1.000 22.14346 55 SER C C 1
ATOM 7368 O O . SER C 1 55 ? -22.71900 -72.07700 -78.09000 1.000 21.11000 55 SER C O 1
ATOM 7376 N N . ALA C 1 56 ? -23.81300 -70.28900 -77.22600 1.000 17.90724 56 ALA C N 1
ATOM 7377 C CA . ALA C 1 56 ? -22.95200 -70.03800 -76.06800 1.000 18.85065 56 ALA C CA 1
ATOM 7378 C C . ALA C 1 56 ? -21.55400 -69.55700 -76.45900 1.000 15.89885 56 ALA C C 1
ATOM 7379 O O . ALA C 1 56 ? -20.62200 -69.62200 -75.64700 1.000 19.04067 56 ALA C O 1
ATOM 7386 N N . TYR C 1 57 ? -21.35800 -69.10600 -77.68900 1.000 14.70102 57 TYR C N 1
ATOM 7387 C CA . TYR C 1 57 ? -20.07800 -68.54900 -78.09500 1.000 14.06232 57 TYR C CA 1
ATOM 7388 C C . TYR C 1 57 ? -19.94200 -67.13900 -77.51600 1.000 16.78566 57 TYR C C 1
ATOM 7389 O O . TYR C 1 57 ? -20.84000 -66.31400 -77.70400 1.000 14.75832 57 TYR C O 1
ATOM 7407 N N . ALA C 1 58 ? -18.81800 -66.87800 -76.84800 1.000 16.53482 58 ALA C N 1
ATOM 7408 C CA . ALA C 1 58 ? -18.51700 -65.56500 -76.27600 1.000 15.53856 58 ALA C CA 1
ATOM 7409 C C . ALA C 1 58 ? -17.32800 -64.94400 -76.99900 1.000 16.91266 58 ALA C C 1
ATOM 7410 O O . ALA C 1 58 ? -16.34000 -65.62200 -77.30600 1.000 17.79367 58 ALA C O 1
ATOM 7417 N N . HIS C 1 59 ? -17.41700 -63.63500 -77.23000 1.000 15.04654 59 HIS C N 1
ATOM 7418 C CA . HIS C 1 59 ? -16.39800 -62.86300 -77.91700 1.000 15.09453 59 HIS C CA 1
ATOM 7419 C C . HIS C 1 59 ? -16.02400 -61.71100 -76.99200 1.000 13.51160 59 HIS C C 1
ATOM 7420 O O . HIS C 1 59 ? -16.91400 -61.06600 -76.42200 1.000 16.45787 59 HIS C O 1
ATOM 7434 N N . TYR C 1 60 ? -14.72000 -61.46900 -76.82800 1.000 13.97131 60 TYR C N 1
ATOM 7435 C CA . TYR C 1 60 ? -14.24600 -60.54000 -75.81700 1.000 13.83152 60 TYR C CA 1
ATOM 7436 C C . TYR C 1 60 ? -13.42500 -59.40300 -76.38700 1.000 14.59727 60 TYR C C 1
ATOM 7437 O O . TYR C 1 60 ? -12.71100 -59.54000 -77.38600 1.000 17.67624 60 TYR C O 1
ATOM 7455 N N . ASN C 1 61 ? -13.52500 -58.27400 -75.70300 1.000 12.98309 61 ASN C N 1
ATOM 7456 C CA . ASN C 1 61 ? -12.46600 -57.26800 -75.75600 1.000 12.53215 61 ASN C CA 1
ATOM 7457 C C . ASN C 1 61 ? -11.19600 -57.85300 -75.17400 1.000 13.66204 61 ASN C C 1
ATOM 7458 O O . ASN C 1 61 ? -11.19800 -58.40600 -74.07000 1.000 14.19605 61 ASN C O 1
ATOM 7469 N N . GLU C 1 62 ? -10.09300 -57.79900 -75.93300 1.000 14.28859 62 GLU C N 1
ATOM 7470 C CA . GLU C 1 62 ? -8.85500 -58.39500 -75.43700 1.000 17.01213 62 GLU C CA 1
ATOM 7471 C C . GLU C 1 62 ? -8.43300 -57.84700 -74.07000 1.000 17.33583 62 GLU C C 1
ATOM 7472 O O . GLU C 1 62 ? -7.73700 -58.53900 -73.31700 1.000 19.73940 62 GLU C O 1
ATOM 7484 N N . LYS C 1 63 ? -8.81300 -56.59700 -73.74600 1.000 16.90412 63 LYS C N 1
ATOM 7485 C CA . LYS C 1 63 ? -8.48000 -55.96400 -72.46600 1.000 17.95772 63 LYS C CA 1
ATOM 7486 C C . LYS C 1 63 ? -9.14800 -56.64200 -71.28400 1.000 18.17740 63 LYS C C 1
ATOM 7487 O O . LYS C 1 63 ? -8.73400 -56.39600 -70.14100 1.000 17.71186 63 LYS C O 1
ATOM 7506 N N . PHE C 1 64 ? -10.20000 -57.43000 -71.53000 1.000 16.09687 64 PHE C N 1
ATOM 7507 C CA . PHE C 1 64 ? -10.98600 -58.06700 -70.48000 1.000 12.90674 64 PHE C CA 1
ATOM 7508 C C . PHE C 1 64 ? -10.96300 -59.58500 -70.53000 1.000 15.02345 64 PHE C C 1
ATOM 7509 O O . PHE C 1 64 ? -11.50800 -60.22900 -69.62300 1.000 16.79188 64 PHE C O 1
ATOM 7526 N N . LYS C 1 65 ? -10.30400 -60.19100 -71.52900 1.000 14.86459 65 LYS C N 1
ATOM 7527 C CA . LYS C 1 65 ? -10.40900 -61.62800 -71.71200 1.000 16.95721 65 LYS C CA 1
ATOM 7528 C C . LYS C 1 65 ? -9.77900 -62.41100 -70.56100 1.000 17.12968 65 LYS C C 1
ATOM 7529 O O . LYS C 1 65 ? -10.24500 -63.52200 -70.24600 1.000 18.72241 65 LYS C O 1
ATOM 7548 N N . THR C 1 66 ? -8.72900 -61.88900 -69.92600 1.000 16.42391 66 THR C N 1
ATOM 7549 C CA . THR C 1 66 ? -8.07700 -62.75600 -68.95300 1.000 17.51160 66 THR C CA 1
ATOM 7550 C C . THR C 1 66 ? -8.88100 -62.88200 -67.67900 1.000 21.54996 66 THR C C 1
ATOM 7551 O O . THR C 1 66 ? -8.98900 -64.00200 -67.15500 1.000 24.80478 66 THR C O 1
ATOM 7562 N N . ARG C 1 67 ? -9.56700 -61.81600 -67.26000 1.000 16.76226 67 ARG C N 1
ATOM 7563 C CA . ARG C 1 67 ? -10.21700 -61.81000 -65.95900 1.000 20.08366 67 ARG C CA 1
ATOM 7564 C C . ARG C 1 67 ? -11.73700 -61.87600 -65.99800 1.000 20.44693 67 ARG C C 1
ATOM 7565 O O . ARG C 1 67 ? -12.34800 -62.01600 -64.93500 1.000 22.39309 67 ARG C O 1
ATOM 7586 N N . PHE C 1 68 ? -12.36600 -61.77900 -67.16300 1.000 16.28522 68 PHE C N 1
ATOM 7587 C CA . PHE C 1 68 ? -13.81800 -61.72100 -67.26800 1.000 14.16713 68 PHE C CA 1
ATOM 7588 C C . PHE C 1 68 ? -14.30400 -62.85400 -68.15800 1.000 14.66825 68 PHE C C 1
ATOM 7589 O O . PHE C 1 68 ? -13.77700 -63.03200 -69.26400 1.000 17.40178 68 PHE C O 1
ATOM 7606 N N . THR C 1 69 ? -15.33100 -63.57900 -67.69500 1.000 15.00752 69 THR C N 1
ATOM 7607 C CA . THR C 1 69 ? -15.90900 -64.69400 -68.43200 1.000 14.00261 69 THR C CA 1
ATOM 7608 C C . THR C 1 69 ? -17.41300 -64.49000 -68.54400 1.000 13.91920 69 THR C C 1
ATOM 7609 O O . THR C 1 69 ? -18.09500 -64.29200 -67.53200 1.000 13.60184 69 THR C O 1
ATOM 7620 N N . ILE C 1 70 ? -17.93500 -64.54600 -69.77000 1.000 12.42360 70 ILE C N 1
ATOM 7621 C CA . ILE C 1 70 ? -19.36900 -64.41500 -70.00100 1.000 11.24857 70 ILE C CA 1
ATOM 7622 C C . ILE C 1 70 ? -19.94700 -65.79800 -70.27200 1.000 14.81492 70 ILE C C 1
ATOM 7623 O O . ILE C 1 70 ? -19.37800 -66.58500 -71.03500 1.000 14.07434 70 ILE C O 1
ATOM 7639 N N . SER C 1 71 ? -21.09400 -66.08600 -69.66300 1.000 12.86940 71 SER C N 1
ATOM 7640 C CA . SER C 1 71 ? -21.74400 -67.37900 -69.85300 1.000 16.27806 71 SER C CA 1
ATOM 7641 C C . SER C 1 71 ? -23.25100 -67.16200 -69.93800 1.000 12.15635 71 SER C C 1
ATOM 7642 O O . SER C 1 71 ? -23.75400 -66.05100 -69.76300 1.000 13.50651 71 SER C O 1
ATOM 7650 N N . VAL C 1 72 ? -23.98400 -68.22700 -70.28000 1.000 13.83708 72 VAL C N 1
ATOM 7651 C CA . VAL C 1 72 ? -25.43100 -68.11900 -70.37600 1.000 14.17487 72 VAL C CA 1
ATOM 7652 C C . VAL C 1 72 ? -26.10100 -69.32900 -69.75100 1.000 15.88146 72 VAL C C 1
ATOM 7653 O O . VAL C 1 72 ? -25.52800 -70.42100 -69.69500 1.000 18.04963 72 VAL C O 1
ATOM 7666 N N . ASP C 1 73 ? -27.36100 -69.13500 -69.34900 1.000 16.78783 73 ASP C N 1
ATOM 7667 C CA . ASP C 1 73 ? -28.29200 -70.23100 -69.01500 1.000 19.31487 73 ASP C CA 1
ATOM 7668 C C . ASP C 1 73 ? -29.61400 -69.97800 -69.74800 1.000 18.53193 73 ASP C C 1
ATOM 7669 O O . ASP C 1 73 ? -30.44700 -69.18000 -69.29100 1.000 18.61832 73 ASP C O 1
ATOM 7678 N N . LYS C 1 74 ? -29.80000 -70.64900 -70.88800 1.000 19.57934 74 LYS C N 1
ATOM 7679 C CA . LYS C 1 74 ? -30.96800 -70.36600 -71.71000 1.000 21.11086 74 LYS C CA 1
ATOM 7680 C C . LYS C 1 74 ? -32.26300 -70.63400 -70.96800 1.000 22.87409 74 LYS C C 1
ATOM 7681 O O . LYS C 1 74 ? -33.26800 -69.96600 -71.21700 1.000 24.74913 74 LYS C O 1
ATOM 7700 N N . ALA C 1 75 ? -32.27000 -71.63100 -70.09000 1.000 23.27709 75 ALA C N 1
ATOM 7701 C CA . ALA C 1 75 ? -33.50700 -71.99100 -69.40400 1.000 25.91672 75 ALA C CA 1
ATOM 7702 C C . ALA C 1 75 ? -33.98400 -70.87800 -68.49100 1.000 24.02977 75 ALA C C 1
ATOM 7703 O O . ALA C 1 75 ? -35.19700 -70.72700 -68.28500 1.000 27.80088 75 ALA C O 1
ATOM 7710 N N . LYS C 1 76 ? -33.06100 -70.06100 -67.97000 1.000 21.20116 76 LYS C N 1
ATOM 7711 C CA . LYS C 1 76 ? -33.40600 -68.95200 -67.09900 1.000 22.41512 76 LYS C CA 1
ATOM 7712 C C . LYS C 1 76 ? -33.45600 -67.62500 -67.85500 1.000 18.71297 76 LYS C C 1
ATOM 7713 O O . LYS C 1 76 ? -33.61600 -66.56500 -67.23000 1.000 20.43772 76 LYS C O 1
ATOM 7732 N N . ASN C 1 77 ? -33.29100 -67.65400 -69.17600 1.000 17.39163 77 ASN C N 1
ATOM 7733 C CA . ASN C 1 77 ? -33.22400 -66.43100 -69.97900 1.000 15.04892 77 ASN C CA 1
ATOM 7734 C C . ASN C 1 77 ? -32.24500 -65.42900 -69.36600 1.000 17.80847 77 ASN C C 1
ATOM 7735 O O . ASN C 1 77 ? -32.52100 -64.22000 -69.31000 1.000 17.12110 77 ASN C O 1
ATOM 7746 N N . SER C 1 78 ? -31.08800 -65.92900 -68.94100 1.000 15.77818 78 SER C N 1
ATOM 7747 C CA . SER C 1 78 ? -30.09700 -65.10900 -68.24700 1.000 15.20770 78 SER C CA 1
ATOM 7748 C C . SER C 1 78 ? -28.69900 -65.31300 -68.82300 1.000 15.04192 78 SER C C 1
ATOM 7749 O O . SER C 1 78 ? -28.32100 -66.39500 -69.26900 1.000 14.47942 78 SER C O 1
ATOM 7757 N N . ALA C 1 79 ? -27.93500 -64.23100 -68.80900 1.000 16.74491 79 ALA C N 1
ATOM 7758 C CA . ALA C 1 79 ? -26.50300 -64.27400 -69.04700 1.000 11.96200 79 ALA C CA 1
ATOM 7759 C C . ALA C 1 79 ? -25.78300 -63.85800 -67.76600 1.000 12.16831 79 ALA C C 1
ATOM 7760 O O . ALA C 1 79 ? -26.36000 -63.19700 -66.90500 1.000 14.97238 79 ALA C O 1
ATOM 7767 N N . TYR C 1 80 ? -24.51200 -64.24900 -67.66900 1.000 12.95624 80 TYR C N 1
ATOM 7768 C CA . TYR C 1 80 ? -23.70200 -64.04000 -66.48300 1.000 12.45294 80 TYR C CA 1
ATOM 7769 C C . TYR C 1 80 ? -22.36000 -63.44000 -66.85600 1.000 13.12272 80 TYR C C 1
ATOM 7770 O O . TYR C 1 80 ? -21.79900 -63.73100 -67.91600 1.000 15.13477 80 TYR C O 1
ATOM 7788 N N . LEU C 1 81 ? -21.85600 -62.58300 -65.96700 1.000 11.60531 81 LEU C N 1
ATOM 7789 C CA . LEU C 1 81 ? -20.50400 -62.02900 -66.07500 1.000 12.30053 81 LEU C CA 1
ATOM 7790 C C . LEU C 1 81 ? -19.75500 -62.44600 -64.82800 1.000 12.21497 81 LEU C C 1
ATOM 7791 O O . LEU C 1 81 ? -20.06200 -61.96800 -63.73900 1.000 12.10412 81 LEU C O 1
ATOM 7807 N N . GLN C 1 82 ? -18.79000 -63.34000 -64.98200 1.000 11.95081 82 GLN C N 1
ATOM 7808 C CA . GLN C 1 82 ? -17.94300 -63.78300 -63.88600 1.000 13.79620 82 GLN C CA 1
ATOM 7809 C C . GLN C 1 82 ? -16.66300 -62.95700 -63.92200 1.000 13.76803 82 GLN C C 1
ATOM 7810 O O . GLN C 1 82 ? -15.93600 -62.99800 -64.91000 1.000 13.93204 82 GLN C O 1
ATOM 7824 N N . MET C 1 83 ? -16.36600 -62.24200 -62.83300 1.000 12.87432 83 MET C N 1
ATOM 7825 C CA . MET C 1 83 ? -15.21300 -61.36500 -62.73500 1.000 14.23016 83 MET C CA 1
ATOM 7826 C C . MET C 1 83 ? -14.23500 -62.01700 -61.78000 1.000 20.77568 83 MET C C 1
ATOM 7827 O O . MET C 1 83 ? -14.58200 -62.23000 -60.61700 1.000 24.67705 83 MET C O 1
ATOM 7841 N N . ASN C 1 84 ? -12.98700 -62.16100 -62.20200 1.000 12.71173 84 ASN C N 1
ATOM 7842 C CA . ASN C 1 84 ? -11.98500 -62.87300 -61.42300 1.000 13.99439 84 ASN C CA 1
ATOM 7843 C C . ASN C 1 84 ? -10.76600 -62.01600 -61.15500 1.000 13.85382 84 ASN C C 1
ATOM 7844 O O . ASN C 1 84 ? -10.52900 -61.02300 -61.84300 1.000 15.07027 84 ASN C O 1
ATOM 7855 N N . SER C 1 85 ? -10.01000 -62.41700 -60.11300 1.000 14.25440 85 SER C N 1
ATOM 7856 C CA . SER C 1 85 ? -8.72600 -61.82600 -59.81100 1.000 12.93374 85 SER C CA 1
ATOM 7857 C C . SER C 1 85 ? -8.86900 -60.30300 -59.77300 1.000 14.12335 85 SER C C 1
ATOM 7858 O O . SER C 1 85 ? -8.13700 -59.56300 -60.42400 1.000 18.21210 85 SER C O 1
ATOM 7866 N N . LEU C 1 86 ? -9.89000 -59.84300 -59.05100 1.000 16.76848 86 LEU C N 1
ATOM 7867 C CA . LEU C 1 86 ? -10.29700 -58.45300 -59.15000 1.000 15.90302 86 LEU C CA 1
ATOM 7868 C C . LEU C 1 86 ? -9.28700 -57.48300 -58.55200 1.000 16.99839 86 LEU C C 1
ATOM 7869 O O . LEU C 1 86 ? -8.60200 -57.76900 -57.56000 1.000 17.60816 86 LEU C O 1
ATOM 7885 N N . ARG C 1 87 ? -9.20900 -56.31900 -59.19400 1.000 17.75683 87 ARG C N 1
ATOM 7886 C CA . ARG C 1 87 ? -8.35500 -55.22000 -58.78400 1.000 19.50509 87 ARG C CA 1
ATOM 7887 C C . ARG C 1 87 ? -9.22300 -54.08700 -58.26800 1.000 21.16771 87 ARG C C 1
ATOM 7888 O O . ARG C 1 87 ? -10.34700 -53.90400 -58.73300 1.000 16.35174 87 ARG C O 1
ATOM 7909 N N . ALA C 1 88 ? -8.66600 -53.26300 -57.37400 1.000 18.94497 88 ALA C N 1
ATOM 7910 C CA . ALA C 1 88 ? -9.45200 -52.14900 -56.84500 1.000 16.88444 88 ALA C CA 1
ATOM 7911 C C . ALA C 1 88 ? -9.96800 -51.25200 -57.95700 1.000 16.62318 88 ALA C C 1
ATOM 7912 O O . ALA C 1 88 ? -11.06500 -50.69700 -57.83800 1.000 18.10528 88 ALA C O 1
ATOM 7919 N N . GLU C 1 89 ? -9.20400 -51.11400 -59.04400 1.000 18.81894 89 GLU C N 1
ATOM 7920 C CA . GLU C 1 89 ? -9.56700 -50.29400 -60.19200 1.000 21.61833 89 GLU C CA 1
ATOM 7921 C C . GLU C 1 89 ? -10.64300 -50.93800 -61.07600 1.000 17.91981 89 GLU C C 1
ATOM 7922 O O . GLU C 1 89 ? -11.04300 -50.31500 -62.07200 1.000 20.99415 89 GLU C O 1
ATOM 7934 N N . ASP C 1 90 ? -11.11700 -52.13700 -60.75100 1.000 14.69335 90 ASP C N 1
ATOM 7935 C CA . ASP C 1 90 ? -12.28100 -52.69800 -61.44300 1.000 15.43364 90 ASP C CA 1
ATOM 7936 C C . ASP C 1 90 ? -13.58400 -52.20300 -60.83700 1.000 15.17695 90 ASP C C 1
ATOM 7937 O O . ASP C 1 90 ? -14.65500 -52.61500 -61.28200 1.000 14.90165 90 ASP C O 1
ATOM 7946 N N . THR C 1 91 ? -13.52100 -51.36000 -59.80700 1.000 14.88184 91 THR C N 1
ATOM 7947 C CA . THR C 1 91 ? -14.71900 -50.75000 -59.25200 1.000 14.45304 91 THR C CA 1
ATOM 7948 C C . THR C 1 91 ? -15.40100 -49.92700 -60.34300 1.000 15.04742 91 THR C C 1
ATOM 7949 O O . THR C 1 91 ? -14.77400 -49.06900 -60.97400 1.000 15.01508 91 THR C O 1
ATOM 7960 N N . ALA C 1 92 ? -16.67900 -50.22600 -60.57900 1.000 13.13826 92 ALA C N 1
ATOM 7961 C CA . ALA C 1 92 ? -17.38700 -49.67400 -61.72300 1.000 13.46868 92 ALA C CA 1
ATOM 7962 C C . ALA C 1 92 ? -18.84600 -50.07200 -61.65600 1.000 10.24254 92 ALA C C 1
ATOM 7963 O O . ALA C 1 92 ? -19.21400 -51.00600 -60.95600 1.000 10.03625 92 ALA C O 1
ATOM 7970 N N . VAL C 1 93 ? -19.65900 -49.37500 -62.44700 1.000 10.80881 93 VAL C N 1
ATOM 7971 C CA . VAL C 1 93 ? -21.03000 -49.80100 -62.72600 1.000 12.05564 93 VAL C CA 1
ATOM 7972 C C . VAL C 1 93 ? -20.99600 -50.71200 -63.95300 1.000 10.80461 93 VAL C C 1
ATOM 7973 O O . VAL C 1 93 ? -20.42000 -50.35100 -65.00100 1.000 12.54345 93 VAL C O 1
ATOM 7986 N N . TYR C 1 94 ? -21.55900 -51.89700 -63.81200 1.000 11.26010 94 TYR C N 1
ATOM 7987 C CA . TYR C 1 94 ? -21.57200 -52.90700 -64.87600 1.000 10.30128 94 TYR C CA 1
ATOM 7988 C C . TYR C 1 94 ? -22.98300 -52.98600 -65.42800 1.000 11.71336 94 TYR C C 1
ATOM 7989 O O . TYR C 1 94 ? -23.94600 -53.12600 -64.65900 1.000 13.75981 94 TYR C O 1
ATOM 8007 N N . TYR C 1 95 ? -23.09600 -52.91200 -66.75300 1.000 11.43023 95 TYR C N 1
ATOM 8008 C CA . TYR C 1 95 ? -24.36400 -52.97300 -67.46800 1.000 10.38596 95 TYR C CA 1
ATOM 8009 C C . TYR C 1 95 ? -24.39600 -54.19300 -68.37900 1.000 11.90561 95 TYR C C 1
ATOM 8010 O O . TYR C 1 95 ? -23.37800 -54.53100 -68.99200 1.000 13.83664 95 TYR C O 1
ATOM 8028 N N . CYS C 1 96 ? -25.56100 -54.82500 -68.52300 1.000 12.85735 96 CYS C N 1
ATOM 8029 C CA . CYS C 1 96 ? -25.81400 -55.64900 -69.69900 1.000 12.69370 96 CYS C CA 1
ATOM 8030 C C . CYS C 1 96 ? -26.68400 -54.84900 -70.66700 1.000 12.35051 96 CYS C C 1
ATOM 8031 O O . CYS C 1 96 ? -27.42600 -53.94700 -70.25300 1.000 14.30105 96 CYS C O 1
ATOM 8038 N N . THR C 1 97 ? -26.53300 -55.12900 -71.95900 1.000 10.34232 97 THR C N 1
ATOM 8039 C CA . THR C 1 97 ? -27.21700 -54.38100 -73.00100 1.000 12.26481 97 THR C CA 1
ATOM 8040 C C . THR C 1 97 ? -27.46600 -55.27700 -74.21000 1.000 12.60958 97 THR C C 1
ATOM 8041 O O . THR C 1 97 ? -26.83100 -56.32100 -74.38400 1.000 13.01587 97 THR C O 1
ATOM 8052 N N . ARG C 1 98 ? -28.43000 -54.85600 -75.03400 1.000 11.71256 98 ARG C N 1
ATOM 8053 C CA . ARG C 1 98 ? -28.84800 -55.59600 -76.21500 1.000 11.91875 98 ARG C CA 1
ATOM 8054 C C . ARG C 1 98 ? -28.98800 -54.62800 -77.37800 1.000 12.19081 98 ARG C C 1
ATOM 8055 O O . ARG C 1 98 ? -29.46200 -53.50300 -77.19300 1.000 12.72753 98 ARG C O 1
ATOM 8076 N N . ARG C 1 99 ? -28.61700 -55.08700 -78.57300 1.000 12.46447 99 ARG C N 1
ATOM 8077 C CA . ARG C 1 99 ? -28.78100 -54.26900 -79.76900 1.000 12.48017 99 ARG C CA 1
ATOM 8078 C C . ARG C 1 99 ? -30.25300 -54.02000 -80.09500 1.000 15.23929 99 ARG C C 1
ATOM 8079 O O . ARG C 1 99 ? -31.13400 -54.82100 -79.78400 1.000 14.15994 99 ARG C O 1
ATOM 8100 N N . TYR C 1 100 ? -30.50000 -52.87600 -80.75800 1.000 14.50843 100 TYR C N 1
ATOM 8101 C CA . TYR C 1 100 ? -31.82700 -52.56800 -81.29200 1.000 13.04609 100 TYR C CA 1
ATOM 8102 C C . TYR C 1 100 ? -32.34900 -53.69500 -82.18100 1.000 14.14106 100 TYR C C 1
ATOM 8103 O O . TYR C 1 100 ? -33.45200 -54.20200 -81.97400 1.000 16.00709 100 TYR C O 1
ATOM 8121 N N . TYR C 1 101 ? -31.56800 -54.07600 -83.18800 1.000 14.64046 101 TYR C N 1
ATOM 8122 C CA . TYR C 1 101 ? -31.75800 -55.30000 -83.96200 1.000 15.59646 101 TYR C CA 1
ATOM 8123 C C . TYR C 1 101 ? -30.38300 -55.63700 -84.53300 1.000 14.95235 101 TYR C C 1
ATOM 8124 O O . TYR C 1 101 ? -29.37600 -55.01300 -84.17500 1.000 14.25340 101 TYR C O 1
ATOM 8142 N N . SER C 1 102 ? -30.31200 -56.68000 -85.35600 1.000 13.66126 102 SER C N 1
ATOM 8143 C CA . SER C 1 102 ? -29.01100 -57.18500 -85.77500 1.000 14.48261 102 SER C CA 1
ATOM 8144 C C . SER C 1 102 ? -28.11000 -56.07200 -86.29700 1.000 15.19730 102 SER C C 1
ATOM 8145 O O . SER C 1 102 ? -28.53100 -55.22000 -87.08900 1.000 15.44611 102 SER C O 1
ATOM 8153 N N . ALA C 1 103 ? -26.86700 -56.07100 -85.81200 1.000 13.81278 103 ALA C N 1
ATOM 8154 C CA . ALA C 1 103 ? -25.76400 -55.19100 -86.18200 1.000 16.32861 103 ALA C CA 1
ATOM 8155 C C . ALA C 1 103 ? -25.96200 -53.72500 -85.78400 1.000 18.60912 103 ALA C C 1
ATOM 8156 O O . ALA C 1 103 ? -25.10900 -52.89500 -86.13600 1.000 19.48236 103 ALA C O 1
ATOM 8163 N N . MET C 1 104 ? -27.01700 -53.37100 -85.07100 1.000 12.94912 104 MET C N 1
ATOM 8164 C CA . MET C 1 104 ? -27.30500 -51.97900 -84.71700 1.000 14.42162 104 MET C CA 1
ATOM 8165 C C . MET C 1 104 ? -26.80600 -51.63700 -83.31000 1.000 15.00147 104 MET C C 1
ATOM 8166 O O . MET C 1 104 ? -26.47800 -52.51100 -82.51100 1.000 13.54115 104 MET C O 1
ATOM 8180 N N . PRO C 1 105 ? -26.77400 -50.36800 -82.96000 1.000 13.14184 105 PRO C N 1
ATOM 8181 C CA . PRO C 1 105 ? -26.31100 -50.00400 -81.61100 1.000 11.62346 105 PRO C CA 1
ATOM 8182 C C . PRO C 1 105 ? -27.25700 -50.36300 -80.48400 1.000 12.96000 105 PRO C C 1
ATOM 8183 O O . PRO C 1 105 ? -28.33500 -50.92500 -80.69500 1.000 13.92509 105 PRO C O 1
ATOM 8194 N N . PHE C 1 106 ? -26.86600 -50.01500 -79.25000 1.000 13.51442 106 PHE C N 1
ATOM 8195 C CA . PHE C 1 106 ? -27.52500 -50.54400 -78.05200 1.000 14.08254 106 PHE C CA 1
ATOM 8196 C C . PHE C 1 106 ? -28.73400 -49.73100 -77.64900 1.000 14.88866 106 PHE C C 1
ATOM 8197 O O . PHE C 1 106 ? -28.62100 -48.68200 -76.99900 1.000 14.93439 106 PHE C O 1
ATOM 8214 N N . ALA C 1 107 ? -29.92900 -50.25100 -77.94700 1.000 13.89334 107 ALA C N 1
ATOM 8215 C CA . ALA C 1 107 ? -31.14900 -49.56600 -77.56100 1.000 14.64704 107 ALA C CA 1
ATOM 8216 C C . ALA C 1 107 ? -31.66600 -49.96200 -76.18100 1.000 13.95739 107 ALA C C 1
ATOM 8217 O O . ALA C 1 107 ? -32.40300 -49.19100 -75.57200 1.000 17.56511 107 ALA C O 1
ATOM 8224 N N . TYR C 1 108 ? -31.28500 -51.10800 -75.64800 1.000 13.54414 108 TYR C N 1
ATOM 8225 C CA . TYR C 1 108 ? -31.87800 -51.63800 -74.42300 1.000 13.64198 108 TYR C CA 1
ATOM 8226 C C . TYR C 1 108 ? -30.76100 -51.89500 -73.42400 1.000 12.68841 108 TYR C C 1
ATOM 8227 O O . TYR C 1 108 ? -29.78800 -52.58700 -73.74900 1.000 13.77125 108 TYR C O 1
ATOM 8245 N N . TRP C 1 109 ? -30.89900 -51.34400 -72.22200 1.000 13.55231 109 TRP C N 1
ATOM 8246 C CA . TRP C 1 109 ? -29.86500 -51.40300 -71.18900 1.000 14.92588 109 TRP C CA 1
ATOM 8247 C C . TRP C 1 109 ? -30.44900 -51.85100 -69.86100 1.000 12.37447 109 TRP C C 1
ATOM 8248 O O . TRP C 1 109 ? -31.54800 -51.44000 -69.48200 1.000 15.27668 109 TRP C O 1
ATOM 8269 N N . GLY C 1 110 ? -29.73500 -52.70900 -69.15500 1.000 14.40176 110 GLY C N 1
ATOM 8270 C CA . GLY C 1 110 ? -30.02700 -52.92800 -67.76000 1.000 16.87869 110 GLY C CA 1
ATOM 8271 C C . GLY C 1 110 ? -29.74700 -51.69200 -66.92600 1.000 16.46244 110 GLY C C 1
ATOM 8272 O O . GLY C 1 110 ? -29.16000 -50.71600 -67.37800 1.000 15.50259 110 GLY C O 1
ATOM 8276 N N . GLN C 1 111 ? -30.20400 -51.74300 -65.67800 1.000 15.60484 111 GLN C N 1
ATOM 8277 C CA . GLN C 1 111 ? -30.15900 -50.57800 -64.81500 1.000 14.46211 111 GLN C CA 1
ATOM 8278 C C . GLN C 1 111 ? -28.74500 -50.28700 -64.33000 1.000 16.38370 111 GLN C C 1
ATOM 8279 O O . GLN C 1 111 ? -28.48800 -49.17500 -63.84800 1.000 16.39472 111 GLN C O 1
ATOM 8293 N N . GLY C 1 112 ? -27.84500 -51.26700 -64.41800 1.000 16.17497 112 GLY C N 1
ATOM 8294 C CA . GLY C 1 112 ? -26.49600 -51.08100 -63.93400 1.000 17.06625 112 GLY C CA 1
ATOM 8295 C C . GLY C 1 112 ? -26.35200 -51.53700 -62.50100 1.000 22.91922 112 GLY C C 1
ATOM 8296 O O . GLY C 1 112 ? -27.29300 -51.41300 -61.71100 1.000 21.87713 112 GLY C O 1
ATOM 8300 N N . THR C 1 113 ? -25.21300 -52.12800 -62.16600 1.000 15.51400 113 THR C N 1
ATOM 8301 C CA . THR C 1 113 ? -24.96900 -52.56300 -60.79200 1.000 14.88689 113 THR C CA 1
ATOM 8302 C C . THR C 1 113 ? -23.52400 -52.23200 -60.43300 1.000 14.18236 113 THR C C 1
ATOM 8303 O O . THR C 1 113 ? -22.60100 -52.48400 -61.23000 1.000 14.55871 113 THR C O 1
ATOM 8314 N N . LEU C 1 114 ? -23.34900 -51.57900 -59.29400 1.000 16.31806 114 LEU C N 1
ATOM 8315 C CA . LEU C 1 114 ? -22.03500 -51.15200 -58.84600 1.000 15.43941 114 LEU C CA 1
ATOM 8316 C C . LEU C 1 114 ? -21.33000 -52.31300 -58.15900 1.000 15.65768 114 LEU C C 1
ATOM 8317 O O . LEU C 1 114 ? -21.88600 -52.96900 -57.27000 1.000 15.04225 114 LEU C O 1
ATOM 8333 N N . VAL C 1 115 ? -20.11000 -52.59200 -58.59900 1.000 12.08647 115 VAL C N 1
ATOM 8334 C CA . VAL C 1 115 ? -19.23100 -53.53200 -57.93200 1.000 12.59390 115 VAL C CA 1
ATOM 8335 C C . VAL C 1 115 ? -18.10700 -52.72000 -57.31600 1.000 12.10638 115 VAL C C 1
ATOM 8336 O O . VAL C 1 115 ? -17.46100 -51.93700 -58.02100 1.000 13.08378 115 VAL C O 1
ATOM 8349 N N . THR C 1 116 ? -17.91100 -52.85800 -55.99800 1.000 12.88994 116 THR C N 1
ATOM 8350 C CA . THR C 1 116 ? -16.84100 -52.14100 -55.30500 1.000 13.46024 116 THR C CA 1
ATOM 8351 C C . THR C 1 116 ? -15.79700 -53.16300 -54.85400 1.000 12.00781 116 THR C C 1
ATOM 8352 O O . THR C 1 116 ? -16.12100 -54.09900 -54.12000 1.000 12.84311 116 THR C O 1
ATOM 8363 N N . VAL C 1 117 ? -14.56300 -52.98000 -55.30700 1.000 12.42230 117 VAL C N 1
ATOM 8364 C CA . VAL C 1 117 ? -13.45800 -53.88000 -54.97300 1.000 13.10433 117 VAL C CA 1
ATOM 8365 C C . VAL C 1 117 ? -12.59900 -53.18400 -53.93100 1.000 15.25952 117 VAL C C 1
ATOM 8366 O O . VAL C 1 117 ? -11.89500 -52.23800 -54.25600 1.000 15.80378 117 VAL C O 1
ATOM 8379 N N . SER C 1 118 ? -12.62700 -53.67100 -52.69500 1.000 14.06815 118 SER C N 1
ATOM 8380 C CA . SER C 1 118 ? -11.94300 -52.99500 -51.60500 1.000 15.46528 118 SER C CA 1
ATOM 8381 C C . SER C 1 118 ? -11.74000 -53.98700 -50.47700 1.000 14.34675 118 SER C C 1
ATOM 8382 O O . SER C 1 118 ? -12.54600 -54.89900 -50.29300 1.000 16.29919 118 SER C O 1
ATOM 8390 N N . SER C 1 119 ? -10.66400 -53.79200 -49.70900 1.000 18.75073 119 SER C N 1
ATOM 8391 C CA . SER C 1 119 ? -10.41700 -54.61800 -48.53700 1.000 19.75652 119 SER C CA 1
ATOM 8392 C C . SER C 1 119 ? -11.13300 -54.11300 -47.28800 1.000 21.21229 119 SER C C 1
ATOM 8393 O O . SER C 1 119 ? -11.14500 -54.81300 -46.26100 1.000 22.78413 119 SER C O 1
ATOM 8401 N N . ALA C 1 120 ? -11.75000 -52.93700 -47.34900 1.000 20.69686 120 ALA C N 1
ATOM 8402 C CA . ALA C 1 120 ? -12.42400 -52.39400 -46.18800 1.000 22.17682 120 ALA C CA 1
ATOM 8403 C C . ALA C 1 120 ? -13.69300 -53.19600 -45.92500 1.000 21.66664 120 ALA C C 1
ATOM 8404 O O . ALA C 1 120 ? -14.28400 -53.78000 -46.83400 1.000 23.40793 120 ALA C O 1
ATOM 8411 N N . SER C 1 121 ? -14.15900 -53.15700 -44.68100 1.000 20.91349 121 SER C N 1
ATOM 8412 C CA . SER C 1 121 ? -15.30500 -53.95200 -44.29000 1.000 22.23658 121 SER C CA 1
ATOM 8413 C C . SER C 1 121 ? -16.59000 -53.17800 -44.54400 1.000 22.34185 121 SER C C 1
ATOM 8414 O O . SER C 1 121 ? -16.61700 -51.94300 -44.53200 1.000 22.46436 121 SER C O 1
ATOM 8422 N N . THR C 1 122 ? -17.66200 -53.92400 -44.75200 1.000 20.97010 122 THR C N 1
ATOM 8423 C CA . THR C 1 122 ? -18.96700 -53.29300 -44.90300 1.000 20.28895 122 THR C CA 1
ATOM 8424 C C . THR C 1 122 ? -19.43600 -52.71400 -43.57600 1.000 22.67802 122 THR C C 1
ATOM 8425 O O . THR C 1 122 ? -19.16400 -53.25800 -42.49800 1.000 24.39846 122 THR C O 1
ATOM 8436 N N . LYS C 1 123 ? -20.07800 -51.54800 -43.65400 1.000 21.49325 123 LYS C N 1
ATOM 8437 C CA . LYS C 1 123 ? -20.66200 -50.91000 -42.48700 1.000 20.86126 123 LYS C CA 1
ATOM 8438 C C . LYS C 1 123 ? -21.98900 -50.29000 -42.90800 1.000 21.89963 123 LYS C C 1
ATOM 8439 O O . LYS C 1 123 ? -22.05100 -49.53700 -43.89300 1.000 18.92423 123 LYS C O 1
ATOM 8458 N N . GLY C 1 124 ? -23.04400 -50.62900 -42.17600 1.000 20.56500 124 GLY C N 1
ATOM 8459 C CA . GLY C 1 124 ? -24.34100 -50.04300 -42.40400 1.000 22.22333 124 GLY C CA 1
ATOM 8460 C C . GLY C 1 124 ? -24.46500 -48.66400 -41.77900 1.000 22.46989 124 GLY C C 1
ATOM 8461 O O . GLY C 1 124 ? -23.81300 -48.33200 -40.78200 1.000 24.37289 124 GLY C O 1
ATOM 8465 N N . PRO C 1 125 ? -25.35100 -47.85000 -42.34900 1.000 24.58784 125 PRO C N 1
ATOM 8466 C CA . PRO C 1 125 ? -25.46600 -46.45600 -41.92900 1.000 23.27228 125 PRO C CA 1
ATOM 8467 C C . PRO C 1 125 ? -26.32600 -46.30200 -40.69000 1.000 22.90675 125 PRO C C 1
ATOM 8468 O O . PRO C 1 125 ? -27.14300 -47.15800 -40.34900 1.000 25.46883 125 PRO C O 1
ATOM 8479 N N . SER C 1 126 ? -26.09800 -45.18900 -40.00200 1.000 19.41994 126 SER C N 1
ATOM 8480 C CA . SER C 1 126 ? -27.02900 -44.67500 -39.01200 1.000 15.85628 126 SER C CA 1
ATOM 8481 C C . SER C 1 126 ? -27.87000 -43.62000 -39.72200 1.000 23.13460 126 SER C C 1
ATOM 8482 O O . SER C 1 126 ? -27.35700 -42.88300 -40.56800 1.000 25.27441 126 SER C O 1
ATOM 8490 N N . VAL C 1 127 ? -29.14900 -43.56200 -39.38600 1.000 21.49838 127 VAL C N 1
ATOM 8491 C CA . VAL C 1 127 ? -30.08800 -42.64900 -40.02800 1.000 19.89984 127 VAL C CA 1
ATOM 8492 C C . VAL C 1 127 ? -30.68000 -41.73300 -38.96400 1.000 17.59175 127 VAL C C 1
ATOM 8493 O O . VAL C 1 127 ? -31.27900 -42.20300 -37.98000 1.000 22.14784 127 VAL C O 1
ATOM 8506 N N . PHE C 1 128 ? -30.52900 -40.42700 -39.17400 1.000 14.90051 128 PHE C N 1
ATOM 8507 C CA . PHE C 1 128 ? -31.01600 -39.44800 -38.23800 1.000 18.33642 128 PHE C CA 1
ATOM 8508 C C . PHE C 1 128 ? -31.98200 -38.50500 -38.94100 1.000 17.91969 128 PHE C C 1
ATOM 8509 O O . PHE C 1 128 ? -31.75700 -38.13600 -40.09500 1.000 16.47063 128 PHE C O 1
ATOM 8526 N N . PRO C 1 129 ? -33.03800 -38.06800 -38.26500 1.000 18.53679 129 PRO C N 1
ATOM 8527 C CA . PRO C 1 129 ? -33.94800 -37.11000 -38.89600 1.000 18.03789 129 PRO C CA 1
ATOM 8528 C C . PRO C 1 129 ? -33.34600 -35.72400 -38.96300 1.000 18.98878 129 PRO C C 1
ATOM 8529 O O . PRO C 1 129 ? -32.55900 -35.31300 -38.10600 1.000 21.23229 129 PRO C O 1
ATOM 8540 N N . LEU C 1 130 ? -33.72700 -35.00600 -40.01000 1.000 15.54428 130 LEU C N 1
ATOM 8541 C CA . LEU C 1 130 ? -33.54600 -33.56500 -40.16600 1.000 14.54198 130 LEU C CA 1
ATOM 8542 C C . LEU C 1 130 ? -34.96900 -32.98900 -40.04700 1.000 18.87675 130 LEU C C 1
ATOM 8543 O O . LEU C 1 130 ? -35.67200 -32.81700 -41.04100 1.000 15.55138 130 LEU C O 1
ATOM 8559 N N . ALA C 1 131 ? -35.40000 -32.75100 -38.82900 1.000 17.32890 131 ALA C N 1
ATOM 8560 C CA . ALA C 1 131 ? -36.80000 -32.41600 -38.57500 1.000 17.91577 131 ALA C CA 1
ATOM 8561 C C . ALA C 1 131 ? -37.08800 -30.96200 -38.95000 1.000 15.44551 131 ALA C C 1
ATOM 8562 O O . ALA C 1 131 ? -36.27100 -30.06300 -38.69300 1.000 17.18097 131 ALA C O 1
ATOM 8569 N N . PRO C 1 132 ? -38.26300 -30.68300 -39.51400 1.000 14.78904 132 PRO C N 1
ATOM 8570 C CA . PRO C 1 132 ? -38.59400 -29.29500 -39.84200 1.000 16.10040 132 PRO C CA 1
ATOM 8571 C C . PRO C 1 132 ? -38.82500 -28.53200 -38.54200 1.000 15.67147 132 PRO C C 1
ATOM 8572 O O . PRO C 1 132 ? -39.41600 -29.05900 -37.59500 1.000 20.03754 132 PRO C O 1
ATOM 8583 N N . SER C 1 133 ? -38.35900 -27.28800 -38.50800 1.000 16.07799 133 SER C N 1
ATOM 8584 C CA . SER C 1 133 ? -38.45000 -26.45300 -37.32000 1.000 18.71021 133 SER C CA 1
ATOM 8585 C C . SER C 1 133 ? -38.54300 -25.00300 -37.76900 1.000 15.55916 133 SER C C 1
ATOM 8586 O O . SER C 1 133 ? -38.50800 -24.70600 -38.96400 1.000 18.42681 133 SER C O 1
ATOM 8594 N N . SER C 1 134 ? -38.60700 -24.08600 -36.80900 1.000 17.09056 134 SER C N 1
ATOM 8595 C CA . SER C 1 134 ? -38.61000 -22.68100 -37.15700 1.000 16.42080 134 SER C CA 1
ATOM 8596 C C . SER C 1 134 ? -37.35500 -22.26500 -37.90800 1.000 17.61838 134 SER C C 1
ATOM 8597 O O . SER C 1 134 ? -37.37400 -21.26500 -38.62600 1.000 23.71595 134 SER C O 1
ATOM 8605 N N . LYS C 1 135 ? -36.27100 -23.01700 -37.76600 1.000 17.99968 135 LYS C N 1
ATOM 8606 C CA . LYS C 1 135 ? -35.03500 -22.68000 -38.46200 1.000 18.86842 135 LYS C CA 1
ATOM 8607 C C . LYS C 1 135 ? -34.95600 -23.27100 -39.86200 1.000 17.65822 135 LYS C C 1
ATOM 8608 O O . LYS C 1 135 ? -33.98600 -22.99000 -40.58300 1.000 16.07989 135 LYS C O 1
ATOM 8627 N N . SER C 1 136 ? -35.91900 -24.09300 -40.25400 1.000 16.80089 136 SER C N 1
ATOM 8628 C CA . SER C 1 136 ? -35.95300 -24.65900 -41.60300 1.000 15.59471 136 SER C CA 1
ATOM 8629 C C . SER C 1 136 ? -37.32200 -24.44100 -42.23900 1.000 16.18259 136 SER C C 1
ATOM 8630 O O . SER C 1 136 ? -37.75500 -25.21900 -43.07700 1.000 16.12936 136 SER C O 1
ATOM 8638 N N . THR C 1 137 ? -38.02400 -23.37400 -41.83600 1.000 15.48516 137 THR C N 1
ATOM 8639 C CA . THR C 1 137 ? -39.34500 -23.08000 -42.36900 1.000 20.73657 137 THR C CA 1
ATOM 8640 C C . THR C 1 137 ? -39.40900 -21.58500 -42.62000 1.000 21.35488 137 THR C C 1
ATOM 8641 O O . THR C 1 137 ? -39.18900 -20.80800 -41.68700 1.000 22.73730 137 THR C O 1
ATOM 8652 N N . SER C 1 138 ? -39.77400 -21.18600 -43.82900 1.000 18.90139 138 SER C N 1
ATOM 8653 C CA . SER C 1 138 ? -39.90200 -19.76300 -44.14700 1.000 19.53136 138 SER C CA 1
ATOM 8654 C C . SER C 1 138 ? -40.71900 -19.57400 -45.41700 1.000 20.26230 138 SER C C 1
ATOM 8655 O O . SER C 1 138 ? -40.68100 -20.39200 -46.34600 1.000 17.89306 138 SER C O 1
ATOM 8663 N N . GLY C 1 139 ? -41.47200 -18.47100 -45.44400 1.000 18.98953 139 GLY C N 1
ATOM 8664 C CA . GLY C 1 139 ? -42.20100 -18.12400 -46.64200 1.000 18.18632 139 GLY C CA 1
ATOM 8665 C C . GLY C 1 139 ? -43.21200 -19.16300 -47.07900 1.000 18.39938 139 GLY C C 1
ATOM 8666 O O . GLY C 1 139 ? -43.56400 -19.23300 -48.26600 1.000 19.42805 139 GLY C O 1
ATOM 8670 N N . GLY C 1 140 ? -43.70900 -19.96900 -46.14400 1.000 15.36803 140 GLY C N 1
ATOM 8671 C CA . GLY C 1 140 ? -44.68600 -20.99700 -46.45300 1.000 15.11137 140 GLY C CA 1
ATOM 8672 C C . GLY C 1 140 ? -44.10300 -22.33200 -46.82400 1.000 14.46477 140 GLY C C 1
ATOM 8673 O O . GLY C 1 140 ? -44.85800 -23.27800 -47.07900 1.000 15.30228 140 GLY C O 1
ATOM 8677 N N . THR C 1 141 ? -42.78100 -22.42700 -46.89800 1.000 14.62803 141 THR C N 1
ATOM 8678 C CA . THR C 1 141 ? -42.11100 -23.66600 -47.26800 1.000 15.05190 141 THR C CA 1
ATOM 8679 C C . THR C 1 141 ? -41.32600 -24.20300 -46.08000 1.000 17.88001 141 THR C C 1
ATOM 8680 O O . THR C 1 141 ? -40.64300 -23.44200 -45.37300 1.000 16.76449 141 THR C O 1
ATOM 8691 N N . ALA C 1 142 ? -41.43500 -25.51800 -45.85400 1.000 12.58062 142 ALA C N 1
ATOM 8692 C CA . ALA C 1 142 ? -40.65200 -26.20900 -44.84700 1.000 14.31858 142 ALA C CA 1
ATOM 8693 C C . ALA C 1 142 ? -39.69700 -27.18600 -45.52000 1.000 13.58877 142 ALA C C 1
ATOM 8694 O O . ALA C 1 142 ? -40.06300 -27.88200 -46.47500 1.000 14.57519 142 ALA C O 1
ATOM 8701 N N . ALA C 1 143 ? -38.47300 -27.26100 -45.01600 1.000 12.39133 143 ALA C N 1
ATOM 8702 C CA . ALA C 1 143 ? -37.53600 -28.28800 -45.45100 1.000 11.65560 143 ALA C CA 1
ATOM 8703 C C . ALA C 1 143 ? -37.37400 -29.31900 -44.34100 1.000 12.66181 143 ALA C C 1
ATOM 8704 O O . ALA C 1 143 ? -37.38400 -28.98400 -43.16300 1.000 13.71149 143 ALA C O 1
ATOM 8711 N N . LEU C 1 144 ? -37.23700 -30.58000 -44.73100 1.000 12.26778 144 LEU C N 1
ATOM 8712 C CA . LEU C 1 144 ? -37.01400 -31.67100 -43.79800 1.000 14.11895 144 LEU C CA 1
ATOM 8713 C C . LEU C 1 144 ? -36.19300 -32.69700 -44.54400 1.000 14.44422 144 LEU C C 1
ATOM 8714 O O . LEU C 1 144 ? -35.99300 -32.59100 -45.76300 1.000 13.25371 144 LEU C O 1
ATOM 8730 N N . GLY C 1 145 ? -35.68100 -33.67900 -43.81700 1.000 14.86265 145 GLY C N 1
ATOM 8731 C CA . GLY C 1 145 ? -34.84300 -34.64900 -44.48800 1.000 14.50395 145 GLY C CA 1
ATOM 8732 C C . GLY C 1 145 ? -34.36900 -35.73700 -43.55500 1.000 13.20275 145 GLY C C 1
ATOM 8733 O O . GLY C 1 145 ? -34.87300 -35.90100 -42.42800 1.000 13.65027 145 GLY C O 1
ATOM 8737 N N . CYS C 1 146 ? -33.39400 -36.49400 -44.05600 1.000 14.69320 146 CYS C N 1
ATOM 8738 C CA . CYS C 1 146 ? -32.75000 -37.58100 -43.32300 1.000 14.69516 146 CYS C CA 1
ATOM 8739 C C . CYS C 1 146 ? -31.24600 -37.49600 -43.59000 1.000 15.14163 146 CYS C C 1
ATOM 8740 O O . CYS C 1 146 ? -30.82400 -37.27900 -44.73200 1.000 16.27434 146 CYS C O 1
ATOM 8747 N N . LEU C 1 147 ? -30.46000 -37.63200 -42.53100 1.000 16.75975 147 LEU C N 1
ATOM 8748 C CA . LEU C 1 147 ? -29.00000 -37.71100 -42.59600 1.000 16.25994 147 LEU C CA 1
ATOM 8749 C C . LEU C 1 147 ? -28.59600 -39.17900 -42.51000 1.000 18.71534 147 LEU C C 1
ATOM 8750 O O . LEU C 1 147 ? -28.96500 -39.86700 -41.56500 1.000 17.43893 147 LEU C O 1
ATOM 8766 N N . VAL C 1 148 ? -27.85300 -39.65600 -43.49900 1.000 16.00860 148 VAL C N 1
ATOM 8767 C CA . VAL C 1 148 ? -27.49900 -41.06600 -43.59000 1.000 16.76433 148 VAL C CA 1
ATOM 8768 C C . VAL C 1 148 ? -25.98400 -41.13600 -43.44400 1.000 17.59694 148 VAL C C 1
ATOM 8769 O O . VAL C 1 148 ? -25.25200 -40.82600 -44.39200 1.000 19.17115 148 VAL C O 1
ATOM 8782 N N . LYS C 1 149 ? -25.51000 -41.55700 -42.27600 1.000 18.73587 149 LYS C N 1
ATOM 8783 C CA . LYS C 1 149 ? -24.12200 -41.33200 -41.92100 1.000 21.73789 149 LYS C CA 1
ATOM 8784 C C . LYS C 1 149 ? -23.36700 -42.62200 -41.66300 1.000 22.81627 149 LYS C C 1
ATOM 8785 O O . LYS C 1 149 ? -23.89400 -43.55800 -41.05800 1.000 21.84687 149 LYS C O 1
ATOM 8804 N N . ASP C 1 150 ? -22.10600 -42.62600 -42.11300 1.000 19.80161 150 ASP C N 1
ATOM 8805 C CA . ASP C 1 150 ? -21.09900 -43.62000 -41.76200 1.000 19.94881 150 ASP C CA 1
ATOM 8806 C C . ASP C 1 150 ? -21.36400 -44.99100 -42.35300 1.000 21.09448 150 ASP C C 1
ATOM 8807 O O . ASP C 1 150 ? -21.49800 -45.97000 -41.61000 1.000 23.29146 150 ASP C O 1
ATOM 8816 N N . TYR C 1 151 ? -21.39300 -45.09200 -43.67600 1.000 16.34948 151 TYR C N 1
ATOM 8817 C CA . TYR C 1 151 ? -21.61600 -46.37200 -44.33900 1.000 15.91836 151 TYR C CA 1
ATOM 8818 C C . TYR C 1 151 ? -20.49600 -46.67000 -45.32300 1.000 17.21276 151 TYR C C 1
ATOM 8819 O O . TYR C 1 151 ? -19.76700 -45.77800 -45.76500 1.000 16.22219 151 TYR C O 1
ATOM 8837 N N . PHE C 1 152 ? -20.37100 -47.94700 -45.66900 1.000 17.17161 152 PHE C N 1
ATOM 8838 C CA . PHE C 1 152 ? -19.41800 -48.40200 -46.66600 1.000 15.62952 152 PHE C CA 1
ATOM 8839 C C . PHE C 1 152 ? -19.83400 -49.75500 -47.20900 1.000 16.26266 152 PHE C C 1
ATOM 8840 O O . PHE C 1 152 ? -20.26500 -50.60500 -46.42400 1.000 17.60297 152 PHE C O 1
ATOM 8857 N N . PRO C 1 153 ? -19.74200 -49.99600 -48.51800 1.000 14.51967 153 PRO C N 1
ATOM 8858 C CA . PRO C 1 153 ? -19.42700 -49.07900 -49.59600 1.000 15.20499 153 PRO C CA 1
ATOM 8859 C C . PRO C 1 153 ? -20.66800 -48.31800 -50.06700 1.000 14.98103 153 PRO C C 1
ATOM 8860 O O . PRO C 1 153 ? -21.75300 -48.47800 -49.51200 1.000 14.60594 153 PRO C O 1
ATOM 8871 N N . GLU C 1 154 ? -20.50400 -47.51900 -51.11000 1.000 16.46365 154 GLU C N 1
ATOM 8872 C CA . GLU C 1 154 ? -21.67000 -47.04200 -51.84300 1.000 20.01862 154 GLU C CA 1
ATOM 8873 C C . GLU C 1 154 ? -22.33500 -48.23200 -52.53000 1.000 16.13439 154 GLU C C 1
ATOM 8874 O O . GLU C 1 154 ? -21.69400 -49.24900 -52.81200 1.000 16.85672 154 GLU C O 1
ATOM 8886 N N . PRO C 1 155 ? -23.62600 -48.13200 -52.84300 1.000 19.23820 155 PRO C N 1
ATOM 8887 C CA . PRO C 1 155 ? -24.51600 -47.00100 -52.66500 1.000 17.62701 155 PRO C CA 1
ATOM 8888 C C . PRO C 1 155 ? -25.52300 -47.23800 -51.55200 1.000 20.88342 155 PRO C C 1
ATOM 8889 O O . PRO C 1 155 ? -25.80000 -48.37200 -51.17100 1.000 16.95051 155 PRO C O 1
ATOM 8900 N N . VAL C 1 156 ? -26.07100 -46.13300 -51.03000 1.000 19.79817 156 VAL C N 1
ATOM 8901 C CA . VAL C 1 156 ? -27.32500 -46.15400 -50.29900 1.000 21.54730 156 VAL C CA 1
ATOM 8902 C C . VAL C 1 156 ? -28.36600 -45.62200 -51.26900 1.000 23.14166 156 VAL C C 1
ATOM 8903 O O . VAL C 1 156 ? -28.08000 -44.73800 -52.09700 1.000 24.98883 156 VAL C O 1
ATOM 8916 N N . THR C 1 157 ? -29.57700 -46.12700 -51.15300 1.000 24.86910 157 THR C N 1
ATOM 8917 C CA . THR C 1 157 ? -30.72300 -45.56200 -51.85000 1.000 23.33658 157 THR C CA 1
ATOM 8918 C C . THR C 1 157 ? -31.64800 -44.95600 -50.80400 1.000 18.76011 157 THR C C 1
ATOM 8919 O O . THR C 1 157 ? -31.83300 -45.52600 -49.72800 1.000 20.49647 157 THR C O 1
ATOM 8930 N N . VAL C 1 158 ? -32.24600 -43.81500 -51.12600 1.000 18.62106 158 VAL C N 1
ATOM 8931 C CA . VAL C 1 158 ? -33.21400 -43.19000 -50.24400 1.000 18.27639 158 VAL C CA 1
ATOM 8932 C C . VAL C 1 158 ? -34.47400 -42.95500 -51.06500 1.000 18.98788 158 VAL C C 1
ATOM 8933 O O . VAL C 1 158 ? -34.40000 -42.40300 -52.16600 1.000 20.73380 158 VAL C O 1
ATOM 8946 N N . SER C 1 159 ? -35.60600 -43.37900 -50.54100 1.000 17.38400 159 SER C N 1
ATOM 8947 C CA . SER C 1 159 ? -36.89900 -43.00700 -51.08600 1.000 21.16945 159 SER C CA 1
ATOM 8948 C C . SER C 1 159 ? -37.67800 -42.34000 -49.96500 1.000 15.95560 159 SER C C 1
ATOM 8949 O O . SER C 1 159 ? -37.28400 -42.36000 -48.80400 1.000 18.80594 159 SER C O 1
ATOM 8957 N N . TRP C 1 160 ? -38.78500 -41.70300 -50.32800 1.000 15.59373 160 TRP C N 1
ATOM 8958 C CA . TRP C 1 160 ? -39.65200 -41.03800 -49.37800 1.000 14.32162 160 TRP C CA 1
ATOM 8959 C C . TRP C 1 160 ? -41.05300 -41.61300 -49.53800 1.000 15.25281 160 TRP C C 1
ATOM 8960 O O . TRP C 1 160 ? -41.54600 -41.73300 -50.66400 1.000 17.82754 160 TRP C O 1
ATOM 8981 N N . ASN C 1 161 ? -41.65500 -41.97000 -48.40900 1.000 16.70880 161 ASN C N 1
ATOM 8982 C CA . ASN C 1 161 ? -43.01700 -42.49600 -48.36600 1.000 18.47957 161 ASN C CA 1
ATOM 8983 C C . ASN C 1 161 ? -43.15500 -43.65200 -49.34700 1.000 21.97422 161 ASN C C 1
ATOM 8984 O O . ASN C 1 161 ? -44.09900 -43.74100 -50.14500 1.000 22.58218 161 ASN C O 1
ATOM 8995 N N . SER C 1 162 ? -42.15200 -44.53300 -49.29300 1.000 21.79037 162 SER C N 1
ATOM 8996 C CA . SER C 1 162 ? -42.08800 -45.76400 -50.08600 1.000 22.61003 162 SER C CA 1
ATOM 8997 C C . SER C 1 162 ? -42.19000 -45.50600 -51.57900 1.000 22.97772 162 SER C C 1
ATOM 8998 O O . SER C 1 162 ? -42.68900 -46.35100 -52.32600 1.000 27.71096 162 SER C O 1
ATOM 9006 N N . GLY C 1 163 ? -41.67800 -44.36200 -52.04100 1.000 20.33556 163 GLY C N 1
ATOM 9007 C CA . GLY C 1 163 ? -41.66300 -44.01800 -53.43800 1.000 19.35611 163 GLY C CA 1
ATOM 9008 C C . GLY C 1 163 ? -42.76400 -43.08400 -53.90200 1.000 21.72269 163 GLY C C 1
ATOM 9009 O O . GLY C 1 163 ? -42.67100 -42.55800 -55.01200 1.000 22.55402 163 GLY C O 1
ATOM 9013 N N . ALA C 1 164 ? -43.77000 -42.82300 -53.06100 1.000 19.15346 164 ALA C N 1
ATOM 9014 C CA . ALA C 1 164 ? -44.87300 -41.94200 -53.43400 1.000 20.45237 164 ALA C CA 1
ATOM 9015 C C . ALA C 1 164 ? -44.52100 -40.45800 -53.40100 1.000 22.43631 164 ALA C C 1
ATOM 9016 O O . ALA C 1 164 ? -45.24500 -39.64600 -53.99400 1.000 20.80083 164 ALA C O 1
ATOM 9023 N N . LEU C 1 165 ? -43.44900 -40.07400 -52.70100 1.000 17.43361 165 LEU C N 1
ATOM 9024 C CA . LEU C 1 165 ? -43.02600 -38.68300 -52.60400 1.000 15.49543 165 LEU C CA 1
ATOM 9025 C C . LEU C 1 165 ? -41.70300 -38.53100 -53.35900 1.000 15.96107 165 LEU C C 1
ATOM 9026 O O . LEU C 1 165 ? -40.67300 -39.05400 -52.90300 1.000 17.90199 165 LEU C O 1
ATOM 9042 N N . THR C 1 166 ? -41.74500 -37.82100 -54.48800 1.000 17.21975 166 THR C N 1
ATOM 9043 C CA . THR C 1 166 ? -40.55500 -37.58000 -55.30200 1.000 17.69614 166 THR C CA 1
ATOM 9044 C C . THR C 1 166 ? -40.37400 -36.09200 -55.60100 1.000 17.63023 166 THR C C 1
ATOM 9045 O O . THR C 1 166 ? -39.24200 -35.62200 -55.81900 1.000 18.76187 166 THR C O 1
ATOM 9056 N N . SER C 1 167 ? -41.46800 -35.33300 -55.66200 1.000 17.83076 167 SER C N 1
ATOM 9057 C CA . SER C 1 167 ? -41.37300 -33.91700 -55.96900 1.000 16.34878 167 SER C CA 1
ATOM 9058 C C . SER C 1 167 ? -40.63800 -33.18100 -54.84800 1.000 14.10826 167 SER C C 1
ATOM 9059 O O . SER C 1 167 ? -40.92600 -33.35900 -53.65500 1.000 17.63305 167 SER C O 1
ATOM 9067 N N . GLY C 1 168 ? -39.67700 -32.35600 -55.24400 1.000 18.75001 168 GLY C N 1
ATOM 9068 C CA . GLY C 1 168 ? -38.93700 -31.55000 -54.30400 1.000 20.19448 168 GLY C CA 1
ATOM 9069 C C . GLY C 1 168 ? -37.88100 -32.28400 -53.51600 1.000 19.40433 168 GLY C C 1
ATOM 9070 O O . GLY C 1 168 ? -37.29700 -31.68900 -52.59900 1.000 17.70645 168 GLY C O 1
ATOM 9074 N N . VAL C 1 169 ? -37.61300 -33.54300 -53.84400 1.000 14.28473 169 VAL C N 1
ATOM 9075 C CA . VAL C 1 169 ? -36.61400 -34.33400 -53.14200 1.000 11.77848 169 VAL C CA 1
ATOM 9076 C C . VAL C 1 169 ? -35.24700 -34.08600 -53.76200 1.000 15.30124 169 VAL C C 1
ATOM 9077 O O . VAL C 1 169 ? -35.11900 -34.06700 -54.98400 1.000 16.68820 169 VAL C O 1
ATOM 9090 N N . HIS C 1 170 ? -34.23700 -33.89700 -52.91200 1.000 13.43099 170 HIS C N 1
ATOM 9091 C CA . HIS C 1 170 ? -32.83000 -33.84700 -53.31800 1.000 14.70667 170 HIS C CA 1
ATOM 9092 C C . HIS C 1 170 ? -32.06200 -34.82700 -52.44400 1.000 14.41625 170 HIS C C 1
ATOM 9093 O O . HIS C 1 170 ? -31.91700 -34.60500 -51.24000 1.000 13.73860 170 HIS C O 1
ATOM 9107 N N . THR C 1 171 ? -31.56100 -35.89900 -53.03700 1.000 16.91292 171 THR C N 1
ATOM 9108 C CA . THR C 1 171 ? -30.66200 -36.82200 -52.35800 1.000 14.82836 171 THR C CA 1
ATOM 9109 C C . THR C 1 171 ? -29.26000 -36.47700 -52.84600 1.000 14.60296 171 THR C C 1
ATOM 9110 O O . THR C 1 171 ? -28.93000 -36.68100 -54.00900 1.000 15.94649 171 THR C O 1
ATOM 9121 N N . PHE C 1 172 ? -28.46800 -35.94700 -51.94700 1.000 12.76617 172 PHE C N 1
ATOM 9122 C CA . PHE C 1 172 ? -27.17300 -35.39100 -52.31000 1.000 12.41572 172 PHE C CA 1
ATOM 9123 C C . PHE C 1 172 ? -26.16400 -36.48300 -52.62600 1.000 16.97551 172 PHE C C 1
ATOM 9124 O O . PHE C 1 172 ? -26.23700 -37.59200 -52.09800 1.000 15.86127 172 PHE C O 1
ATOM 9141 N N . PRO C 1 173 ? -25.22900 -36.20200 -53.51900 1.000 14.26121 173 PRO C N 1
ATOM 9142 C CA . PRO C 1 173 ? -24.09800 -37.12000 -53.69000 1.000 16.04190 173 PRO C CA 1
ATOM 9143 C C . PRO C 1 173 ? -23.40000 -37.31200 -52.35800 1.000 13.03584 173 PRO C C 1
ATOM 9144 O O . PRO C 1 173 ? -23.23100 -36.36900 -51.58900 1.000 15.20019 173 PRO C O 1
ATOM 9155 N N . ALA C 1 174 ? -22.96800 -38.54800 -52.10200 1.000 15.80332 174 ALA C N 1
ATOM 9156 C CA . ALA C 1 174 ? -22.24700 -38.85000 -50.87200 1.000 14.14665 174 ALA C CA 1
ATOM 9157 C C . ALA C 1 174 ? -20.90300 -38.12500 -50.81800 1.000 13.28594 174 ALA C C 1
ATOM 9158 O O . ALA C 1 174 ? -20.28900 -37.84500 -51.85000 1.000 13.88744 174 ALA C O 1
ATOM 9165 N N . VAL C 1 175 ? -20.47700 -37.79600 -49.60000 1.000 14.15732 175 VAL C N 1
ATOM 9166 C CA . VAL C 1 175 ? -19.13800 -37.27100 -49.36300 1.000 14.37084 175 VAL C CA 1
ATOM 9167 C C . VAL C 1 175 ? -18.35600 -38.35800 -48.64000 1.000 16.02250 175 VAL C C 1
ATOM 9168 O O . VAL C 1 175 ? -18.91900 -39.17000 -47.88800 1.000 16.03447 175 VAL C O 1
ATOM 9181 N N . LEU C 1 176 ? -17.05300 -38.36800 -48.88300 1.000 14.93204 176 LEU C N 1
ATOM 9182 C CA . LEU C 1 176 ? -16.13200 -39.27900 -48.22100 1.000 16.18121 176 LEU C CA 1
ATOM 9183 C C . LEU C 1 176 ? -15.57600 -38.60600 -46.98100 1.000 16.54452 176 LEU C C 1
ATOM 9184 O O . LEU C 1 176 ? -14.95600 -37.54600 -47.09400 1.000 18.96793 176 LEU C O 1
ATOM 9200 N N . GLN C 1 177 ? -15.80200 -39.20800 -45.81700 1.000 15.94169 177 GLN C N 1
ATOM 9201 C CA . GLN C 1 177 ? -15.26500 -38.70200 -44.56800 1.000 16.99979 177 GLN C CA 1
ATOM 9202 C C . GLN C 1 177 ? -13.84300 -39.23000 -44.37500 1.000 21.65077 177 GLN C C 1
ATOM 9203 O O . GLN C 1 177 ? -13.43900 -40.22800 -44.98300 1.000 20.73740 177 GLN C O 1
ATOM 9217 N N . SER C 1 178 ? -13.09300 -38.55100 -43.49000 1.000 25.83856 178 SER C N 1
ATOM 9218 C CA . SER C 1 178 ? -11.71300 -38.96800 -43.22400 1.000 25.22106 178 SER C CA 1
ATOM 9219 C C . SER C 1 178 ? -11.64300 -40.38500 -42.66800 1.000 25.76901 178 SER C C 1
ATOM 9220 O O . SER C 1 178 ? -10.61700 -41.05200 -42.80800 1.000 31.49691 178 SER C O 1
ATOM 9228 N N . SER C 1 179 ? -12.71100 -40.85700 -42.02300 1.000 21.34645 179 SER C N 1
ATOM 9229 C CA . SER C 1 179 ? -12.78400 -42.23100 -41.55200 1.000 24.66685 179 SER C CA 1
ATOM 9230 C C . SER C 1 179 ? -12.79300 -43.26400 -42.67600 1.000 25.29667 179 SER C C 1
ATOM 9231 O O . SER C 1 179 ? -12.67700 -44.45800 -42.38600 1.000 25.52247 179 SER C O 1
ATOM 9239 N N . GLY C 1 180 ? -12.96500 -42.85000 -43.93400 1.000 18.64025 180 GLY C N 1
ATOM 9240 C CA . GLY C 1 180 ? -13.16200 -43.78400 -45.02900 1.000 18.98912 180 GLY C CA 1
ATOM 9241 C C . GLY C 1 180 ? -14.60200 -44.19900 -45.23500 1.000 21.46379 180 GLY C C 1
ATOM 9242 O O . GLY C 1 180 ? -14.88100 -44.99700 -46.13300 1.000 20.85478 180 GLY C O 1
ATOM 9246 N N . LEU C 1 181 ? -15.51700 -43.68900 -44.42700 1.000 17.97514 181 LEU C N 1
ATOM 9247 C CA . LEU C 1 181 ? -16.93700 -43.97300 -44.54000 1.000 15.46556 181 LEU C CA 1
ATOM 9248 C C . LEU C 1 181 ? -17.63000 -42.81900 -45.25100 1.000 18.46872 181 LEU C C 1
ATOM 9249 O O . LEU C 1 181 ? -17.16100 -41.68000 -45.26300 1.000 20.06508 181 LEU C O 1
ATOM 9265 N N . TYR C 1 182 ? -18.75900 -43.13700 -45.87100 1.000 17.58989 182 TYR C N 1
ATOM 9266 C CA . TYR C 1 182 ? -19.52400 -42.14900 -46.61700 1.000 16.74842 182 TYR C CA 1
ATOM 9267 C C . TYR C 1 182 ? -20.64200 -41.57800 -45.76700 1.000 15.24762 182 TYR C C 1
ATOM 9268 O O . TYR C 1 182 ? -21.06800 -42.17400 -44.77800 1.000 15.81003 182 TYR C O 1
ATOM 9286 N N . SER C 1 183 ? -21.11800 -40.40500 -46.17600 1.000 16.60483 183 SER C N 1
ATOM 9287 C CA . SER C 1 183 ? -22.28800 -39.78700 -45.55800 1.000 15.68715 183 SER C CA 1
ATOM 9288 C C . SER C 1 183 ? -23.04700 -39.02300 -46.62900 1.000 14.93954 183 SER C C 1
ATOM 9289 O O . SER C 1 183 ? -22.45400 -38.50800 -47.57900 1.000 16.96601 183 SER C O 1
ATOM 9297 N N . LEU C 1 184 ? -24.36900 -38.96100 -46.47800 1.000 16.18249 184 LEU C N 1
ATOM 9298 C CA . LEU C 1 184 ? -25.16100 -38.09900 -47.35400 1.000 17.38999 184 LEU C CA 1
ATOM 9299 C C . LEU C 1 184 ? -26.42900 -37.67500 -46.63200 1.000 16.41605 184 LEU C C 1
ATOM 9300 O O . LEU C 1 184 ? -26.80600 -38.25400 -45.61200 1.000 17.29625 184 LEU C O 1
ATOM 9316 N N . SER C 1 185 ? -27.07500 -36.63400 -47.17500 1.000 16.09142 185 SER C N 1
ATOM 9317 C CA . SER C 1 185 ? -28.40400 -36.23700 -46.72300 1.000 15.25043 185 SER C CA 1
ATOM 9318 C C . SER C 1 185 ? -29.37700 -36.31600 -47.88600 1.000 16.31505 185 SER C C 1
ATOM 9319 O O . SER C 1 185 ? -29.01400 -36.15300 -49.04100 1.000 14.27952 185 SER C O 1
ATOM 9327 N N . SER C 1 186 ? -30.63800 -36.58100 -47.55700 1.000 14.29295 186 SER C N 1
ATOM 9328 C CA . SER C 1 186 ? -31.73400 -36.47800 -48.51100 1.000 14.37091 186 SER C CA 1
ATOM 9329 C C . SER C 1 186 ? -32.75300 -35.53500 -47.89400 1.000 13.93942 186 SER C C 1
ATOM 9330 O O . SER C 1 186 ? -33.14200 -35.71800 -46.73600 1.000 15.55332 186 SER C O 1
ATOM 9338 N N . VAL C 1 187 ? -33.15800 -34.52500 -48.65700 1.000 13.38607 187 VAL C N 1
ATOM 9339 C CA . VAL C 1 187 ? -34.03800 -33.47000 -48.16600 1.000 11.83364 187 VAL C CA 1
ATOM 9340 C C . VAL C 1 187 ? -35.21900 -33.31200 -49.11700 1.000 13.14586 187 VAL C C 1
ATOM 9341 O O . VAL C 1 187 ? -35.18100 -33.70700 -50.27700 1.000 13.77105 187 VAL C O 1
ATOM 9354 N N . VAL C 1 188 ? -36.29700 -32.72500 -48.58600 1.000 12.65628 188 VAL C N 1
ATOM 9355 C CA . VAL C 1 188 ? -37.48300 -32.40200 -49.37500 1.000 14.59004 188 VAL C CA 1
ATOM 9356 C C . VAL C 1 188 ? -38.05200 -31.08100 -48.86600 1.000 14.06987 188 VAL C C 1
ATOM 9357 O O . VAL C 1 188 ? -37.94300 -30.75900 -47.68400 1.000 12.52435 188 VAL C O 1
ATOM 9370 N N . THR C 1 189 ? -38.62300 -30.29600 -49.77100 1.000 12.75671 189 THR C N 1
ATOM 9371 C CA . THR C 1 189 ? -39.39400 -29.10800 -49.38500 1.000 12.08060 189 THR C CA 1
ATOM 9372 C C . THR C 1 189 ? -40.88400 -29.37800 -49.59500 1.000 12.94241 189 THR C C 1
ATOM 9373 O O . THR C 1 189 ? -41.27800 -29.99300 -50.59600 1.000 13.08022 189 THR C O 1
ATOM 9384 N N . VAL C 1 190 ? -41.68200 -28.94900 -48.61500 1.000 12.51776 190 VAL C N 1
ATOM 9385 C CA . VAL C 1 190 ? -43.12000 -29.19100 -48.54600 1.000 11.98864 190 VAL C CA 1
ATOM 9386 C C . VAL C 1 190 ? -43.80400 -27.93800 -48.01700 1.000 12.67961 190 VAL C C 1
ATOM 9387 O O . VAL C 1 190 ? -43.14500 -27.04500 -47.46800 1.000 13.80096 190 VAL C O 1
ATOM 9400 N N . PRO C 1 191 ? -45.12500 -27.82900 -48.10600 1.000 12.24878 191 PRO C N 1
ATOM 9401 C CA . PRO C 1 191 ? -45.79500 -26.68600 -47.47000 1.000 12.87627 191 PRO C CA 1
ATOM 9402 C C . PRO C 1 191 ? -45.64100 -26.74100 -45.97200 1.000 14.75660 191 PRO C C 1
ATOM 9403 O O . PRO C 1 191 ? -45.76300 -27.81000 -45.37000 1.000 14.86174 191 PRO C O 1
ATOM 9414 N N . SER C 1 192 ? -45.34500 -25.59300 -45.36200 1.000 12.60917 192 SER C N 1
ATOM 9415 C CA . SER C 1 192 ? -45.35700 -25.55700 -43.90400 1.000 13.73301 192 SER C CA 1
ATOM 9416 C C . SER C 1 192 ? -46.75500 -25.84500 -43.37500 1.000 13.86555 192 SER C C 1
ATOM 9417 O O . SER C 1 192 ? -46.91200 -26.39500 -42.28100 1.000 15.58712 192 SER C O 1
ATOM 9425 N N . SER C 1 193 ? -47.76900 -25.50300 -44.15200 1.000 13.75684 193 SER C N 1
ATOM 9426 C CA . SER C 1 193 ? -49.13600 -25.79300 -43.76800 1.000 14.79579 193 SER C CA 1
ATOM 9427 C C . SER C 1 193 ? -49.42200 -27.29200 -43.74700 1.000 17.88311 193 SER C C 1
ATOM 9428 O O . SER C 1 193 ? -50.48400 -27.68300 -43.26500 1.000 26.06097 193 SER C O 1
ATOM 9436 N N . SER C 1 194 ? -48.53800 -28.11400 -44.27700 1.000 19.16891 194 SER C N 1
ATOM 9437 C CA . SER C 1 194 ? -48.80500 -29.54100 -44.39200 1.000 22.63572 194 SER C CA 1
ATOM 9438 C C . SER C 1 194 ? -48.29000 -30.33300 -43.20300 1.000 17.91739 194 SER C C 1
ATOM 9439 O O . SER C 1 194 ? -48.61100 -31.52200 -43.08200 1.000 18.16704 194 SER C O 1
ATOM 9447 N N . LEU C 1 195 ? -47.50900 -29.70300 -42.33200 1.000 14.42997 195 LEU C N 1
ATOM 9448 C CA . LEU C 1 195 ? -46.75500 -30.46700 -41.35200 1.000 15.12589 195 LEU C CA 1
ATOM 9449 C C . LEU C 1 195 ? -47.66200 -31.12300 -40.31000 1.000 15.61389 195 LEU C C 1
ATOM 9450 O O . LEU C 1 195 ? -47.30300 -32.16400 -39.74900 1.000 19.40825 195 LEU C O 1
ATOM 9466 N N . GLY C 1 196 ? -48.83500 -30.55600 -40.07600 1.000 17.07502 196 GLY C N 1
ATOM 9467 C CA . GLY C 1 196 ? -49.72900 -31.12300 -39.07100 1.000 22.23606 196 GLY C CA 1
ATOM 9468 C C . GLY C 1 196 ? -50.58900 -32.27800 -39.54300 1.000 22.64429 196 GLY C C 1
ATOM 9469 O O . GLY C 1 196 ? -51.19800 -32.96400 -38.70900 1.000 25.18415 196 GLY C O 1
ATOM 9473 N N . THR C 1 197 ? -50.69700 -32.49000 -40.84800 1.000 15.87926 197 THR C N 1
ATOM 9474 C CA . THR C 1 197 ? -51.53500 -33.55900 -41.37700 1.000 15.43032 197 THR C CA 1
ATOM 9475 C C . THR C 1 197 ? -50.81500 -34.58400 -42.23100 1.000 14.56294 197 THR C C 1
ATOM 9476 O O . THR C 1 197 ? -51.31800 -35.69900 -42.37300 1.000 16.08967 197 THR C O 1
ATOM 9487 N N . GLN C 1 198 ? -49.65500 -34.24900 -42.82700 1.000 13.45393 198 GLN C N 1
ATOM 9488 C CA . GLN C 1 198 ? -48.98100 -35.17700 -43.71700 1.000 13.58661 198 GLN C CA 1
ATOM 9489 C C . GLN C 1 198 ? -47.86700 -35.92000 -42.96700 1.000 17.72804 198 GLN C C 1
ATOM 9490 O O . GLN C 1 198 ? -47.31800 -35.41600 -41.98700 1.000 20.10564 198 GLN C O 1
ATOM 9504 N N . THR C 1 199 ? -47.57200 -37.13600 -43.42200 1.000 19.35169 199 THR C N 1
ATOM 9505 C CA . THR C 1 199 ? -46.52500 -37.97000 -42.83300 1.000 20.53723 199 THR C CA 1
ATOM 9506 C C . THR C 1 199 ? -45.36200 -38.09100 -43.81000 1.000 20.24773 199 THR C C 1
ATOM 9507 O O . THR C 1 199 ? -45.55400 -38.26400 -45.00900 1.000 22.45400 199 THR C O 1
ATOM 9518 N N . TYR C 1 200 ? -44.14600 -37.97000 -43.29100 1.000 18.72335 200 TYR C N 1
ATOM 9519 C CA . TYR C 1 200 ? -42.94900 -37.99600 -44.11600 1.000 17.08061 200 TYR C CA 1
ATOM 9520 C C . TYR C 1 200 ? -42.01800 -39.03800 -43.53400 1.000 16.59646 200 TYR C C 1
ATOM 9521 O O . TYR C 1 200 ? -41.53700 -38.87900 -42.40700 1.000 18.30729 200 TYR C O 1
ATOM 9539 N N . ILE C 1 201 ? -41.76700 -40.08800 -44.30400 1.000 15.94404 201 ILE C N 1
ATOM 9540 C CA . ILE C 1 201 ? -40.93600 -41.20400 -43.86700 1.000 14.50530 201 ILE C CA 1
ATOM 9541 C C . ILE C 1 201 ? -39.83100 -41.37600 -44.89500 1.000 12.64808 201 ILE C C 1
ATOM 9542 O O . ILE C 1 201 ? -40.10700 -41.53100 -46.08400 1.000 16.55578 201 ILE C O 1
ATOM 9558 N N . CYS C 1 202 ? -38.57300 -41.37900 -44.43900 1.000 15.91880 202 CYS C N 1
ATOM 9559 C CA . CYS C 1 202 ? -37.49100 -41.68600 -45.36700 1.000 15.54073 202 CYS C CA 1
ATOM 9560 C C . CYS C 1 202 ? -37.14800 -43.17100 -45.28900 1.000 14.76425 202 CYS C C 1
ATOM 9561 O O . CYS C 1 202 ? -37.01200 -43.72800 -44.19000 1.000 22.43313 202 CYS C O 1
ATOM 9568 N N . ASN C 1 203 ? -37.06800 -43.80000 -46.44300 1.000 17.17911 203 ASN C N 1
ATOM 9569 C CA . ASN C 1 203 ? -36.79200 -45.22300 -46.54400 1.000 17.74881 203 ASN C CA 1
ATOM 9570 C C . ASN C 1 203 ? -35.35600 -45.37500 -47.04500 1.000 17.79449 203 ASN C C 1
ATOM 9571 O O . ASN C 1 203 ? -35.06400 -45.04400 -48.20300 1.000 18.15810 203 ASN C O 1
ATOM 9582 N N . VAL C 1 204 ? -34.48400 -45.91000 -46.19400 1.000 19.68294 204 VAL C N 1
ATOM 9583 C CA . VAL C 1 204 ? -33.06200 -46.02200 -46.49500 1.000 18.08214 204 VAL C CA 1
ATOM 9584 C C . VAL C 1 204 ? -32.71000 -47.49800 -46.64900 1.000 21.17424 204 VAL C C 1
ATOM 9585 O O . VAL C 1 204 ? -32.98100 -48.29900 -45.75100 1.000 21.92749 204 VAL C O 1
ATOM 9598 N N . ASN C 1 205 ? -32.05600 -47.83500 -47.75800 1.000 18.57597 205 ASN C N 1
ATOM 9599 C CA . ASN C 1 205 ? -31.61200 -49.20400 -48.03200 1.000 19.95900 205 ASN C CA 1
ATOM 9600 C C . ASN C 1 205 ? -30.12000 -49.18900 -48.34700 1.000 21.12579 205 ASN C C 1
ATOM 9601 O O . ASN C 1 205 ? -29.66300 -48.44600 -49.21800 1.000 22.04003 205 ASN C O 1
ATOM 9612 N N . HIS C 1 206 ? -29.36000 -49.97100 -47.59700 1.000 20.87087 206 HIS C N 1
ATOM 9613 C CA . HIS C 1 206 ? -27.93500 -50.17000 -47.84400 1.000 18.93058 206 HIS C CA 1
ATOM 9614 C C . HIS C 1 206 ? -27.77000 -51.67800 -47.98400 1.000 19.94068 206 HIS C C 1
ATOM 9615 O O . HIS C 1 206 ? -27.58800 -52.38700 -46.98600 1.000 23.23054 206 HIS C O 1
ATOM 9629 N N . LYS C 1 207 ? -27.83200 -52.15400 -49.20900 1.000 21.56723 207 LYS C N 1
ATOM 9630 C CA . LYS C 1 207 ? -27.85400 -53.60200 -49.42300 1.000 23.36046 207 LYS C CA 1
ATOM 9631 C C . LYS C 1 207 ? -26.60600 -54.30600 -48.90300 1.000 29.50358 207 LYS C C 1
ATOM 9632 O O . LYS C 1 207 ? -26.75000 -55.38700 -48.30700 1.000 24.54643 207 LYS C O 1
ATOM 9651 N N . PRO C 1 208 ? -25.39100 -53.77800 -49.06500 1.000 23.57471 208 PRO C N 1
ATOM 9652 C CA . PRO C 1 208 ? -24.20800 -54.52200 -48.59700 1.000 23.33380 208 PRO C CA 1
ATOM 9653 C C . PRO C 1 208 ? -24.25200 -54.91700 -47.12200 1.000 27.11182 208 PRO C C 1
ATOM 9654 O O . PRO C 1 208 ? -23.66600 -55.94100 -46.73600 1.000 27.02998 208 PRO C O 1
ATOM 9665 N N . SER C 1 209 ? -24.91500 -54.14100 -46.27800 1.000 23.65029 209 SER C N 1
ATOM 9666 C CA . SER C 1 209 ? -25.05000 -54.45800 -44.86500 1.000 28.53846 209 SER C CA 1
ATOM 9667 C C . SER C 1 209 ? -26.43400 -54.99300 -44.52200 1.000 25.68345 209 SER C C 1
ATOM 9668 O O . SER C 1 209 ? -26.75100 -55.13200 -43.33700 1.000 30.77990 209 SER C O 1
ATOM 9676 N N . ASN C 1 210 ? -27.26300 -55.25700 -45.53200 1.000 28.39651 210 ASN C N 1
ATOM 9677 C CA . ASN C 1 210 ? -28.66200 -55.65900 -45.32900 1.000 33.79618 210 ASN C CA 1
ATOM 9678 C C . ASN C 1 210 ? -29.36600 -54.70100 -44.38100 1.000 38.58831 210 ASN C C 1
ATOM 9679 O O . ASN C 1 210 ? -30.12100 -55.11000 -43.49100 1.000 33.75184 210 ASN C O 1
ATOM 9690 N N . THR C 1 211 ? -29.10100 -53.40600 -44.54900 1.000 24.56313 211 THR C N 1
ATOM 9691 C CA . THR C 1 211 ? -29.71500 -52.38000 -43.71500 1.000 29.78757 211 THR C CA 1
ATOM 9692 C C . THR C 1 211 ? -30.93500 -51.86700 -44.46900 1.000 30.64835 211 THR C C 1
ATOM 9693 O O . THR C 1 211 ? -30.82800 -51.44000 -45.62100 1.000 28.04873 211 THR C O 1
ATOM 9704 N N . LYS C 1 212 ? -32.09500 -51.94800 -43.83700 1.000 31.86418 212 LYS C N 1
ATOM 9705 C CA . LYS C 1 212 ? -33.30400 -51.34700 -44.38200 1.000 28.65380 212 LYS C CA 1
ATOM 9706 C C . LYS C 1 212 ? -33.98600 -50.65200 -43.21600 1.000 31.85744 212 LYS C C 1
ATOM 9707 O O . LYS C 1 212 ? -34.47700 -51.30300 -42.28900 1.000 31.10178 212 LYS C O 1
ATOM 9726 N N . VAL C 1 213 ? -34.06600 -49.33300 -43.29600 1.000 27.66200 213 VAL C N 1
ATOM 9727 C CA . VAL C 1 213 ? -34.56200 -48.49800 -42.21600 1.000 28.68502 213 VAL C CA 1
ATOM 9728 C C . VAL C 1 213 ? -35.61800 -47.56100 -42.76900 1.000 24.35003 213 VAL C C 1
ATOM 9729 O O . VAL C 1 213 ? -35.47000 -47.02100 -43.86800 1.000 24.92971 213 VAL C O 1
ATOM 9742 N N . ASP C 1 214 ? -36.69900 -47.40700 -42.01600 1.000 26.44892 214 ASP C N 1
ATOM 9743 C CA . ASP C 1 214 ? -37.68800 -46.36600 -42.24900 1.000 28.55206 214 ASP C CA 1
ATOM 9744 C C . ASP C 1 214 ? -37.63300 -45.40800 -41.06700 1.000 32.49410 214 ASP C C 1
ATOM 9745 O O . ASP C 1 214 ? -37.66800 -45.83400 -39.90600 1.000 34.76584 214 ASP C O 1
ATOM 9754 N N . LYS C 1 215 ? -37.50200 -44.12200 -41.34900 1.000 21.44381 215 LYS C N 1
ATOM 9755 C CA . LYS C 1 215 ? -37.40600 -43.11700 -40.30300 1.000 23.84698 215 LYS C CA 1
ATOM 9756 C C . LYS C 1 215 ? -38.53100 -42.11300 -40.51000 1.000 26.35980 215 LYS C C 1
ATOM 9757 O O . LYS C 1 215 ? -38.52500 -41.36900 -41.50100 1.000 19.99037 215 LYS C O 1
ATOM 9776 N N . LYS C 1 216 ? -39.46000 -42.06400 -39.55800 1.000 20.56847 216 LYS C N 1
ATOM 9777 C CA . LYS C 1 216 ? -40.51900 -41.06500 -39.58400 1.000 23.60668 216 LYS C CA 1
ATOM 9778 C C . LYS C 1 216 ? -39.92200 -39.75300 -39.11200 1.000 24.85963 216 LYS C C 1
ATOM 9779 O O . LYS C 1 216 ? -39.30500 -39.68400 -38.04700 1.000 29.21151 216 LYS C O 1
ATOM 9798 N N . VAL C 1 217 ? -40.06500 -38.71300 -39.91700 1.000 18.73332 217 VAL C N 1
ATOM 9799 C CA . VAL C 1 217 ? -39.49500 -37.41600 -39.61100 1.000 18.21500 217 VAL C CA 1
ATOM 9800 C C . VAL C 1 217 ? -40.63000 -36.53300 -39.10800 1.000 20.05461 217 VAL C C 1
ATOM 9801 O O . VAL C 1 217 ? -41.50000 -36.11100 -39.87900 1.000 20.96536 217 VAL C O 1
ATOM 9814 N N . GLU C 1 218 ? -40.59600 -36.23100 -37.84700 1.000 20.64267 218 GLU C N 1
ATOM 9815 C CA . GLU C 1 218 ? -41.70700 -35.53500 -37.25300 1.000 27.10297 218 GLU C CA 1
ATOM 9816 C C . GLU C 1 218 ? -41.33300 -34.08300 -36.98700 1.000 21.95427 218 GLU C C 1
ATOM 9817 O O . GLU C 1 218 ? -40.17900 -33.77000 -36.67800 1.000 22.23898 218 GLU C O 1
ATOM 9829 N N . PRO C 1 219 ? -42.29400 -33.17300 -37.07000 1.000 20.35817 219 PRO C N 1
ATOM 9830 C CA . PRO C 1 219 ? -41.96000 -31.76800 -36.86000 1.000 22.54637 219 PRO C CA 1
ATOM 9831 C C . PRO C 1 219 ? -41.41600 -31.55400 -35.45400 1.000 20.62400 219 PRO C C 1
ATOM 9832 O O . PRO C 1 219 ? -41.85100 -32.18800 -34.48400 1.000 24.14834 219 PRO C O 1
ATOM 9843 N N . LYS C 1 220 ? -40.45400 -30.65400 -35.35200 1.000 22.74529 220 LYS C N 1
ATOM 9844 C CA . LYS C 1 220 ? -39.83800 -30.28500 -34.08700 1.000 27.34652 220 LYS C CA 1
ATOM 9845 C C . LYS C 1 220 ? -40.41400 -28.95700 -33.61700 1.000 30.87465 220 LYS C C 1
ATOM 9846 O O . LYS C 1 220 ? -40.53200 -28.00100 -34.39200 1.000 27.87684 220 LYS C O 1
ATOM 9865 N N . SER C 1 221 ? -40.75500 -28.89600 -32.33700 1.000 34.31348 221 SER C N 1
ATOM 9866 C CA . SER C 1 221 ? -41.41700 -27.71500 -31.77300 1.000 39.46207 221 SER C CA 1
ATOM 9867 C C . SER C 1 221 ? -40.43700 -26.70500 -31.21600 1.000 39.09434 221 SER C C 1
ATOM 9868 O O . SER C 1 221 ? -40.45400 -26.36200 -30.02700 1.000 39.68306 221 SER C O 1
ATOM 9876 N N . CYS C 1 222 ? -39.47600 -26.30900 -32.03400 1.000 39.68767 222 CYS C N 1
ATOM 9877 C CA . CYS C 1 222 ? -38.58900 -25.20000 -31.71500 1.000 41.24619 222 CYS C CA 1
ATOM 9878 C C . CYS C 1 222 ? -38.45100 -24.29700 -32.94700 1.000 38.93750 222 CYS C C 1
ATOM 9879 O O . CYS C 1 222 ? -38.91900 -24.66000 -34.03800 1.000 28.55885 222 CYS C O 1
ATOM 9888 N N . ASP D 2 1 ? -7.07400 -50.70700 -81.76800 1.000 30.34417 1 ASP D N 1
ATOM 9889 C CA . ASP D 2 1 ? -8.49100 -50.35400 -81.47900 1.000 21.07892 1 ASP D CA 1
ATOM 9890 C C . ASP D 2 1 ? -8.76000 -48.93600 -81.95700 1.000 25.97968 1 ASP D C 1
ATOM 9891 O O . ASP D 2 1 ? -7.82900 -48.16800 -82.20100 1.000 25.66755 1 ASP D O 1
ATOM 9902 N N . ILE D 2 2 ? -10.03700 -48.61900 -82.10700 1.000 17.89675 2 ILE D N 1
ATOM 9903 C CA . ILE D 2 2 ? -10.47600 -47.30300 -82.56800 1.000 18.49608 2 ILE D CA 1
ATOM 9904 C C . ILE D 2 2 ? -10.72200 -46.41800 -81.36000 1.000 20.70436 2 ILE D C 1
ATOM 9905 O O . ILE D 2 2 ? -11.49400 -46.78200 -80.46200 1.000 19.97335 2 ILE D O 1
ATOM 9921 N N . GLN D 2 3 ? -10.03900 -45.26900 -81.31000 1.000 19.05846 3 GLN D N 1
ATOM 9922 C CA . GLN D 2 3 ? -10.20400 -44.29400 -80.23500 1.000 18.20633 3 GLN D CA 1
ATOM 9923 C C . GLN D 2 3 ? -11.16000 -43.19800 -80.68700 1.000 18.00523 3 GLN D C 1
ATOM 9924 O O . GLN D 2 3 ? -11.06300 -42.70100 -81.81300 1.000 18.63356 3 GLN D O 1
ATOM 9938 N N . MET D 2 4 ? -12.12400 -42.86500 -79.82300 1.000 16.69321 4 MET D N 1
ATOM 9939 C CA . MET D 2 4 ? -13.13400 -41.85300 -80.08600 1.000 15.72133 4 MET D CA 1
ATOM 9940 C C . MET D 2 4 ? -12.88500 -40.67300 -79.16200 1.000 14.61476 4 MET D C 1
ATOM 9941 O O . MET D 2 4 ? -12.81200 -40.84100 -77.94100 1.000 16.72993 4 MET D O 1
ATOM 9955 N N . THR D 2 5 ? -12.70200 -39.48800 -79.74100 1.000 14.71042 5 THR D N 1
ATOM 9956 C CA . THR D 2 5 ? -12.43900 -38.27600 -78.97600 1.000 18.50333 5 THR D CA 1
ATOM 9957 C C . THR D 2 5 ? -13.52800 -37.24800 -79.21300 1.000 14.83739 5 THR D C 1
ATOM 9958 O O . THR D 2 5 ? -13.74800 -36.81600 -80.34900 1.000 18.74265 5 THR D O 1
ATOM 9969 N N . GLN D 2 6 ? -14.19300 -36.83400 -78.14200 1.000 14.63202 6 GLN D N 1
ATOM 9970 C CA . GLN D 2 6 ? -15.26600 -35.85600 -78.22700 1.000 15.07561 6 GLN D CA 1
ATOM 9971 C C . GLN D 2 6 ? -14.77400 -34.47300 -77.83400 1.000 15.83145 6 GLN D C 1
ATOM 9972 O O . GLN D 2 6 ? -13.87400 -34.32400 -77.01100 1.000 17.25805 6 GLN D O 1
ATOM 9986 N N . SER D 2 7 ? -15.39700 -33.46800 -78.42200 1.000 15.81942 7 SER D N 1
ATOM 9987 C CA . SER D 2 7 ? -15.10500 -32.06300 -78.15100 1.000 17.62443 7 SER D CA 1
ATOM 9988 C C . SER D 2 7 ? -16.39300 -31.26700 -78.15100 1.000 19.50183 7 SER D C 1
ATOM 9989 O O . SER D 2 7 ? -17.29600 -31.53500 -78.95500 1.000 18.65786 7 SER D O 1
ATOM 9997 N N . PRO D 2 8 ? -16.52300 -30.27300 -77.24500 1.000 15.67107 8 PRO D N 1
ATOM 9998 C CA . PRO D 2 8 ? -15.67400 -29.97000 -76.10200 1.000 19.12945 8 PRO D CA 1
ATOM 9999 C C . PRO D 2 8 ? -15.96700 -30.95300 -74.99000 1.000 18.48603 8 PRO D C 1
ATOM 10000 O O . PRO D 2 8 ? -16.92100 -31.72700 -75.11000 1.000 21.86510 8 PRO D O 1
ATOM 10011 N N . SER D 2 9 ? -15.19500 -30.95500 -73.91000 1.000 18.83349 9 SER D N 1
ATOM 10012 C CA . SER D 2 9 ? -15.52000 -31.87400 -72.82100 1.000 18.14682 9 SER D CA 1
ATOM 10013 C C . SER D 2 9 ? -16.76200 -31.42500 -72.06600 1.000 16.47661 9 SER D C 1
ATOM 10014 O O . SER D 2 9 ? -17.47100 -32.24600 -71.48500 1.000 16.32305 9 SER D O 1
ATOM 10022 N N . SER D 2 10 ? -17.01700 -30.11900 -72.03900 1.000 17.23631 10 SER D N 1
ATOM 10023 C CA . SER D 2 10 ? -18.19600 -29.56800 -71.40900 1.000 16.11725 10 SER D CA 1
ATOM 10024 C C . SER D 2 10 ? -18.58600 -28.30800 -72.15700 1.000 20.16951 10 SER D C 1
ATOM 10025 O O . SER D 2 10 ? -17.73100 -27.63600 -72.74700 1.000 19.98599 10 SER D O 1
ATOM 10033 N N . LEU D 2 11 ? -19.87400 -28.00300 -72.14900 1.000 17.21627 11 LEU D N 1
ATOM 10034 C CA . LEU D 2 11 ? -20.33800 -26.75100 -72.71700 1.000 18.75112 11 LEU D CA 1
ATOM 10035 C C . LEU D 2 11 ? -21.60100 -26.31500 -71.98800 1.000 23.86896 11 LEU D C 1
ATOM 10036 O O . LEU D 2 11 ? -22.36300 -27.13300 -71.47600 1.000 19.94442 11 LEU D O 1
ATOM 10052 N N . SER D 2 12 ? -21.83300 -25.01700 -71.99300 1.000 20.87538 12 SER D N 1
ATOM 10053 C CA . SER D 2 12 ? -23.00600 -24.42500 -71.36900 1.000 20.84437 12 SER D CA 1
ATOM 10054 C C . SER D 2 12 ? -23.72800 -23.60300 -72.42000 1.000 21.20374 12 SER D C 1
ATOM 10055 O O . SER D 2 12 ? -23.09200 -22.93200 -73.24000 1.000 22.72503 12 SER D O 1
ATOM 10063 N N . ALA D 2 13 ? -25.06200 -23.67300 -72.40100 1.000 15.81548 13 ALA D N 1
ATOM 10064 C CA . ALA D 2 13 ? -25.87000 -22.98200 -73.39500 1.000 16.77149 13 ALA D CA 1
ATOM 10065 C C . ALA D 2 13 ? -27.23700 -22.68000 -72.79300 1.000 17.24305 13 ALA D C 1
ATOM 10066 O O . ALA D 2 13 ? -27.67500 -23.31100 -71.82600 1.000 17.89729 13 ALA D O 1
ATOM 10073 N N . SER D 2 14 ? -27.92600 -21.73200 -73.41500 1.000 20.65166 14 SER D N 1
ATOM 10074 C CA . SER D 2 14 ? -29.21000 -21.28200 -72.92300 1.000 19.60357 14 SER D CA 1
ATOM 10075 C C . SER D 2 14 ? -30.34000 -22.03800 -73.59000 1.000 18.01960 14 SER D C 1
ATOM 10076 O O . SER D 2 14 ? -30.19700 -22.57900 -74.68200 1.000 20.14892 14 SER D O 1
ATOM 10084 N N . VAL D 2 15 ? -31.49100 -22.04900 -72.92300 1.000 19.71665 15 VAL D N 1
ATOM 10085 C CA . VAL D 2 15 ? -32.67700 -22.62000 -73.53100 1.000 18.14449 15 VAL D CA 1
ATOM 10086 C C . VAL D 2 15 ? -32.95000 -21.89200 -74.83300 1.000 19.73716 15 VAL D C 1
ATOM 10087 O O . VAL D 2 15 ? -32.87600 -20.65600 -74.90600 1.000 20.38429 15 VAL D O 1
ATOM 10100 N N . GLY D 2 16 ? -33.21100 -22.66700 -75.88700 1.000 22.33476 16 GLY D N 1
ATOM 10101 C CA . GLY D 2 16 ? -33.43000 -22.13200 -77.21100 1.000 22.71274 16 GLY D CA 1
ATOM 10102 C C . GLY D 2 16 ? -32.20700 -22.05100 -78.10000 1.000 24.72270 16 GLY D C 1
ATOM 10103 O O . GLY D 2 16 ? -32.36100 -21.84300 -79.31500 1.000 26.62281 16 GLY D O 1
ATOM 10107 N N . ASP D 2 17 ? -31.00800 -22.20200 -77.54000 1.000 22.11921 17 ASP D N 1
ATOM 10108 C CA . ASP D 2 17 ? -29.78300 -22.16600 -78.31600 1.000 20.71209 17 ASP D CA 1
ATOM 10109 C C . ASP D 2 17 ? -29.63800 -23.39800 -79.20000 1.000 22.15782 17 ASP D C 1
ATOM 10110 O O . ASP D 2 17 ? -30.15100 -24.48600 -78.89300 1.000 21.92448 17 ASP D O 1
ATOM 10119 N N . ARG D 2 18 ? -28.89600 -23.21800 -80.28400 1.000 22.62044 18 ARG D N 1
ATOM 10120 C CA . ARG D 2 18 ? -28.43200 -24.31600 -81.11800 1.000 22.43827 18 ARG D CA 1
ATOM 10121 C C . ARG D 2 18 ? -27.07900 -24.79100 -80.60400 1.000 23.61071 18 ARG D C 1
ATOM 10122 O O . ARG D 2 18 ? -26.14900 -23.98900 -80.49100 1.000 28.62018 18 ARG D O 1
ATOM 10143 N N . VAL D 2 19 ? -26.96400 -26.07800 -80.24800 1.000 20.40769 19 VAL D N 1
ATOM 10144 C CA . VAL D 2 19 ? -25.70800 -26.58000 -79.70300 1.000 21.30956 19 VAL D CA 1
ATOM 10145 C C . VAL D 2 19 ? -25.16900 -27.64500 -80.64700 1.000 21.37993 19 VAL D C 1
ATOM 10146 O O . VAL D 2 19 ? -25.93000 -28.45100 -81.20300 1.000 19.17455 19 VAL D O 1
ATOM 10159 N N . THR D 2 20 ? -23.85700 -27.64900 -80.81500 1.000 19.98254 20 THR D N 1
ATOM 10160 C CA . THR D 2 20 ? -23.17000 -28.59400 -81.68700 1.000 20.55221 20 THR D CA 1
ATOM 10161 C C . THR D 2 20 ? -22.02100 -29.20500 -80.91500 1.000 21.14570 20 THR D C 1
ATOM 10162 O O . THR D 2 20 ? -21.21200 -28.48100 -80.33000 1.000 21.95678 20 THR D O 1
ATOM 10173 N N . ILE D 2 21 ? -21.95400 -30.53600 -80.90600 1.000 16.61291 21 ILE D N 1
ATOM 10174 C CA . ILE D 2 21 ? -20.84600 -31.25400 -80.28300 1.000 18.06105 21 ILE D CA 1
ATOM 10175 C C . ILE D 2 21 ? -20.26700 -32.23500 -81.30000 1.000 19.13514 21 ILE D C 1
ATOM 10176 O O . ILE D 2 21 ? -20.96500 -32.67600 -82.21500 1.000 17.29393 21 ILE D O 1
ATOM 10192 N N . THR D 2 22 ? -18.94600 -32.45900 -81.22300 1.000 17.94876 22 THR D N 1
ATOM 10193 C CA . THR D 2 22 ? -18.22800 -33.24000 -82.23300 1.000 16.37452 22 THR D CA 1
ATOM 10194 C C . THR D 2 22 ? -17.54700 -34.47600 -81.65800 1.000 15.70943 22 THR D C 1
ATOM 10195 O O . THR D 2 22 ? -17.26300 -34.59200 -80.45900 1.000 14.81037 22 THR D O 1
ATOM 10206 N N . CYS D 2 23 ? -17.31900 -35.45500 -82.55000 1.000 15.92443 23 CYS D N 1
ATOM 10207 C CA . CYS D 2 23 ? -16.67800 -36.73400 -82.22700 1.000 16.19197 23 CYS D CA 1
ATOM 10208 C C . CYS D 2 23 ? -15.68500 -36.99800 -83.35300 1.000 18.41886 23 CYS D C 1
ATOM 10209 O O . CYS D 2 23 ? -16.02000 -36.77500 -84.52000 1.000 24.89774 23 CYS D O 1
ATOM 10216 N N . ARG D 2 24 ? -14.44400 -37.33200 -83.00700 1.000 16.09592 24 ARG D N 1
ATOM 10217 C CA . ARG D 2 24 ? -13.44300 -37.70900 -83.99200 1.000 19.72684 24 ARG D CA 1
ATOM 10218 C C . ARG D 2 24 ? -12.94200 -39.12200 -83.72100 1.000 22.21723 24 ARG D C 1
ATOM 10219 O O . ARG D 2 24 ? -12.53500 -39.44000 -82.59900 1.000 23.24374 24 ARG D O 1
ATOM 10240 N N . ALA D 2 25 ? -12.94400 -39.94900 -84.75800 1.000 17.84705 25 ALA D N 1
ATOM 10241 C CA . ALA D 2 25 ? -12.40500 -41.30300 -84.69300 1.000 17.79475 25 ALA D CA 1
ATOM 10242 C C . ALA D 2 25 ? -10.95800 -41.36300 -85.16900 1.000 20.36066 25 ALA D C 1
ATOM 10243 O O . ALA D 2 25 ? -10.53600 -40.59600 -86.02500 1.000 20.95380 25 ALA D O 1
ATOM 10250 N N . SER D 2 26 ? -10.20400 -42.31100 -84.61500 1.000 18.12837 26 SER D N 1
ATOM 10251 C CA . SER D 2 26 ? -8.80400 -42.50400 -84.98300 1.000 17.79285 26 SER D CA 1
ATOM 10252 C C . SER D 2 26 ? -8.61800 -43.16700 -86.33900 1.000 18.22491 26 SER D C 1
ATOM 10253 O O . SER D 2 26 ? -7.47300 -43.24100 -86.82300 1.000 22.05654 26 SER D O 1
ATOM 10261 N N . GLU D 2 27 ? -9.68500 -43.66100 -86.94500 1.000 18.29570 27 GLU D N 1
ATOM 10262 C CA . GLU D 2 27 ? -9.66700 -44.17800 -88.30000 1.000 21.95236 27 GLU D CA 1
ATOM 10263 C C . GLU D 2 27 ? -11.07100 -44.05800 -88.85700 1.000 21.79571 27 GLU D C 1
ATOM 10264 O O . GLU D 2 27 ? -12.03100 -43.80000 -88.12900 1.000 18.52230 27 GLU D O 1
ATOM 10276 N N . ASP D 2 28 ? -11.18400 -44.22100 -90.17600 1.000 20.24565 28 ASP D N 1
ATOM 10277 C CA . ASP D 2 28 ? -12.48000 -44.13600 -90.83800 1.000 19.32772 28 ASP D CA 1
ATOM 10278 C C . ASP D 2 28 ? -13.41200 -45.21000 -90.28200 1.000 19.19530 28 ASP D C 1
ATOM 10279 O O . ASP D 2 28 ? -13.06100 -46.39300 -90.26400 1.000 22.13018 28 ASP D O 1
ATOM 10288 N N . ILE D 2 29 ? -14.59900 -44.79800 -89.82500 1.000 20.80102 29 ILE D N 1
ATOM 10289 C CA . ILE D 2 29 ? -15.60800 -45.73100 -89.32000 1.000 17.74271 29 ILE D CA 1
ATOM 10290 C C . ILE D 2 29 ? -16.84400 -45.75800 -90.21400 1.000 20.14804 29 ILE D C 1
ATOM 10291 O O . ILE D 2 29 ? -17.86800 -46.33600 -89.83600 1.000 18.25417 29 ILE D O 1
ATOM 10307 N N . TYR D 2 30 ? -16.78300 -45.15500 -91.40000 1.000 21.19278 30 TYR D N 1
ATOM 10308 C CA . TYR D 2 30 ? -17.79500 -45.37200 -92.43500 1.000 19.09155 30 TYR D CA 1
ATOM 10309 C C . TYR D 2 30 ? -19.21300 -45.14100 -91.92500 1.000 18.21698 30 TYR D C 1
ATOM 10310 O O . TYR D 2 30 ? -20.15600 -45.86100 -92.25900 1.000 18.82688 30 TYR D O 1
ATOM 10328 N N . SER D 2 31 ? -19.37600 -44.07200 -91.15200 1.000 17.13792 31 SER D N 1
ATOM 10329 C CA . SER D 2 31 ? -20.63700 -43.61200 -90.60600 1.000 18.57304 31 SER D CA 1
ATOM 10330 C C . SER D 2 31 ? -21.24900 -44.57600 -89.59200 1.000 17.65354 31 SER D C 1
ATOM 10331 O O . SER D 2 31 ? -22.44100 -44.45600 -89.28600 1.000 18.01653 31 SER D O 1
ATOM 10339 N N . GLY D 2 32 ? -20.48900 -45.54000 -89.09100 1.000 20.95554 32 GLY D N 1
ATOM 10340 C CA . GLY D 2 32 ? -21.01400 -46.44100 -88.09100 1.000 17.90555 32 GLY D CA 1
ATOM 10341 C C . GLY D 2 32 ? -20.90200 -45.82400 -86.70600 1.000 18.27323 32 GLY D C 1
ATOM 10342 O O . GLY D 2 32 ? -20.11900 -46.27600 -85.86900 1.000 18.60791 32 GLY D O 1
ATOM 10346 N N . LEU D 2 33 ? -21.65500 -44.76800 -86.48100 1.000 18.93069 33 LEU D N 1
ATOM 10347 C CA . LEU D 2 33 ? -21.48800 -43.93000 -85.29700 1.000 17.53277 33 LEU D CA 1
ATOM 10348 C C . LEU D 2 33 ? -22.83900 -43.72800 -84.64300 1.000 15.12866 33 LEU D C 1
ATOM 10349 O O . LEU D 2 33 ? -23.80800 -43.32600 -85.29700 1.000 17.06359 33 LEU D O 1
ATOM 10365 N N . ALA D 2 34 ? -22.90100 -43.99400 -83.33100 1.000 14.58472 34 ALA D N 1
ATOM 10366 C CA . ALA D 2 34 ? -24.10800 -43.79400 -82.54900 1.000 13.05327 34 ALA D CA 1
ATOM 10367 C C . ALA D 2 34 ? -23.86200 -42.72600 -81.48600 1.000 12.70791 34 ALA D C 1
ATOM 10368 O O . ALA D 2 34 ? -22.72100 -42.49500 -81.08500 1.000 14.08080 34 ALA D O 1
ATOM 10375 N N . TRP D 2 35 ? -24.94400 -42.05600 -81.09000 1.000 13.41646 35 TRP D N 1
ATOM 10376 C CA . TRP D 2 35 ? -24.94200 -41.07900 -80.01500 1.000 14.23472 35 TRP D CA 1
ATOM 10377 C C . TRP D 2 35 ? -25.91500 -41.50900 -78.93200 1.000 14.32525 35 TRP D C 1
ATOM 10378 O O . TRP D 2 35 ? -27.03700 -41.92500 -79.23000 1.000 14.41162 35 TRP D O 1
ATOM 10399 N N . TYR D 2 36 ? -25.49800 -41.34800 -77.67300 1.000 11.43599 36 TYR D N 1
ATOM 10400 C CA . TYR D 2 36 ? -26.31200 -41.65300 -76.51000 1.000 11.23836 36 TYR D CA 1
ATOM 10401 C C . TYR D 2 36 ? -26.38400 -40.44600 -75.59400 1.000 13.09813 36 TYR D C 1
ATOM 10402 O O . TYR D 2 36 ? -25.44600 -39.64100 -75.53700 1.000 13.72754 36 TYR D O 1
ATOM 10420 N N . GLN D 2 37 ? -27.46600 -40.37600 -74.84400 1.000 12.94711 37 GLN D N 1
ATOM 10421 C CA . GLN D 2 37 ? -27.69000 -39.39100 -73.79000 1.000 11.66017 37 GLN D CA 1
ATOM 10422 C C . GLN D 2 37 ? -27.70000 -40.10400 -72.44700 1.000 12.45963 37 GLN D C 1
ATOM 10423 O O . GLN D 2 37 ? -28.33800 -41.14200 -72.30700 1.000 16.36061 37 GLN D O 1
ATOM 10437 N N . GLN D 2 38 ? -27.01000 -39.55000 -71.43900 1.000 11.39510 38 GLN D N 1
ATOM 10438 C CA . GLN D 2 38 ? -27.05500 -40.15900 -70.11600 1.000 12.81882 38 GLN D CA 1
ATOM 10439 C C . GLN D 2 38 ? -27.16900 -39.09500 -69.03300 1.000 13.78353 38 GLN D C 1
ATOM 10440 O O . GLN D 2 38 ? -26.34400 -38.18600 -68.97700 1.000 13.97150 38 GLN D O 1
ATOM 10454 N N . LYS D 2 39 ? -28.14200 -39.22600 -68.17800 1.000 13.82071 39 LYS D N 1
ATOM 10455 C CA . LYS D 2 39 ? -28.25700 -38.38900 -67.00100 1.000 15.96485 39 LYS D CA 1
ATOM 10456 C C . LYS D 2 39 ? -27.57500 -39.07100 -65.83000 1.000 18.69899 39 LYS D C 1
ATOM 10457 O O . LYS D 2 39 ? -27.45000 -40.29400 -65.81800 1.000 17.77062 39 LYS D O 1
ATOM 10476 N N . PRO D 2 40 ? -27.14600 -38.31300 -64.81800 1.000 19.57030 40 PRO D N 1
ATOM 10477 C CA . PRO D 2 40 ? -26.36400 -38.91500 -63.72200 1.000 19.66645 40 PRO D CA 1
ATOM 10478 C C . PRO D 2 40 ? -27.09100 -40.06500 -63.04100 1.000 19.29428 40 PRO D C 1
ATOM 10479 O O . PRO D 2 40 ? -28.25300 -39.94600 -62.63900 1.000 23.06613 40 PRO D O 1
ATOM 10490 N N . GLY D 2 41 ? -26.39900 -41.18700 -62.92800 1.000 25.08681 41 GLY D N 1
ATOM 10491 C CA . GLY D 2 41 ? -26.96100 -42.34700 -62.28600 1.000 27.11636 41 GLY D CA 1
ATOM 10492 C C . GLY D 2 41 ? -27.96700 -43.13200 -63.09900 1.000 27.62769 41 GLY D C 1
ATOM 10493 O O . GLY D 2 41 ? -28.49500 -44.12200 -62.58600 1.000 30.06187 41 GLY D O 1
ATOM 10497 N N . LYS D 2 42 ? -28.27900 -42.70700 -64.32400 1.000 21.67121 42 LYS D N 1
ATOM 10498 C CA . LYS D 2 42 ? -29.28500 -43.33100 -65.17500 1.000 19.01981 42 LYS D CA 1
ATOM 10499 C C . LYS D 2 42 ? -28.63300 -44.08100 -66.33200 1.000 18.61135 42 LYS D C 1
ATOM 10500 O O . LYS D 2 42 ? -27.42100 -43.98100 -66.57600 1.000 18.71379 42 LYS D O 1
ATOM 10519 N N . VAL D 2 43 ? -29.44100 -44.84700 -67.05800 1.000 18.49453 43 VAL D N 1
ATOM 10520 C CA . VAL D 2 43 ? -28.87700 -45.63600 -68.15800 1.000 16.73295 43 VAL D CA 1
ATOM 10521 C C . VAL D 2 43 ? -28.61100 -44.76100 -69.37800 1.000 15.61116 43 VAL D C 1
ATOM 10522 O O . VAL D 2 43 ? -29.30500 -43.74600 -69.58700 1.000 17.29713 43 VAL D O 1
ATOM 10535 N N . PRO D 2 44 ? -27.65100 -45.11400 -70.22500 1.000 16.10105 44 PRO D N 1
ATOM 10536 C CA . PRO D 2 44 ? -27.57400 -44.46000 -71.53600 1.000 15.06244 44 PRO D CA 1
ATOM 10537 C C . PRO D 2 44 ? -28.84900 -44.68600 -72.33200 1.000 17.66863 44 PRO D C 1
ATOM 10538 O O . PRO D 2 44 ? -29.46300 -45.75400 -72.27400 1.000 16.46330 44 PRO D O 1
ATOM 10549 N N . LYS D 2 45 ? -29.22700 -43.66300 -73.10100 1.000 15.87961 45 LYS D N 1
ATOM 10550 C CA . LYS D 2 45 ? -30.38000 -43.68500 -73.99800 1.000 12.21132 45 LYS D CA 1
ATOM 10551 C C . LYS D 2 45 ? -29.90800 -43.42400 -75.42100 1.000 13.72020 45 LYS D C 1
ATOM 10552 O O . LYS D 2 45 ? -29.30700 -42.39200 -75.70400 1.000 13.26107 45 LYS D O 1
ATOM 10571 N N . LEU D 2 46 ? -30.22700 -44.34600 -76.33300 1.000 12.99966 46 LEU D N 1
ATOM 10572 C CA . LEU D 2 46 ? -29.83000 -44.19600 -77.72300 1.000 13.52152 46 LEU D CA 1
ATOM 10573 C C . LEU D 2 46 ? -30.60300 -43.07300 -78.40100 1.000 13.14406 46 LEU D C 1
ATOM 10574 O O . LEU D 2 46 ? -31.83300 -43.05100 -78.35500 1.000 13.46915 46 LEU D O 1
ATOM 10590 N N . LEU D 2 47 ? -29.87100 -42.16600 -79.05400 1.000 13.54921 47 LEU D N 1
ATOM 10591 C CA . LEU D 2 47 ? -30.44400 -41.02500 -79.76500 1.000 14.80733 47 LEU D CA 1
ATOM 10592 C C . LEU D 2 47 ? -30.40700 -41.17600 -81.27600 1.000 14.57250 47 LEU D C 1
ATOM 10593 O O . LEU D 2 47 ? -31.42200 -40.93500 -81.94900 1.000 16.90309 47 LEU D O 1
ATOM 10609 N N . ILE D 2 48 ? -29.23100 -41.48300 -81.81000 1.000 14.07654 48 ILE D N 1
ATOM 10610 C CA . ILE D 2 48 ? -28.91900 -41.47500 -83.23200 1.000 16.68020 48 ILE D CA 1
ATOM 10611 C C . ILE D 2 48 ? -28.00700 -42.65300 -83.54500 1.000 16.70721 48 ILE D C 1
ATOM 10612 O O . ILE D 2 48 ? -27.09900 -42.96600 -82.77000 1.000 13.15771 48 ILE D O 1
ATOM 10628 N N . TYR D 2 49 ? -28.24000 -43.30000 -84.69400 1.000 16.43733 49 TYR D N 1
ATOM 10629 C CA . TYR D 2 49 ? -27.34000 -44.33000 -85.18500 1.000 15.51534 49 TYR D CA 1
ATOM 10630 C C . TYR D 2 49 ? -27.08300 -44.17800 -86.68200 1.000 15.41439 49 TYR D C 1
ATOM 10631 O O . TYR D 2 49 ? -27.75300 -43.41000 -87.38900 1.000 15.59595 49 TYR D O 1
ATOM 10649 N N . ASP D 2 50 ? -26.05500 -44.87500 -87.13600 1.000 16.13523 50 ASP D N 1
ATOM 10650 C CA . ASP D 2 50 ? -25.55700 -44.75400 -88.52100 1.000 15.33285 50 ASP D CA 1
ATOM 10651 C C . ASP D 2 50 ? -25.25600 -43.29800 -88.85100 1.000 18.23785 50 ASP D C 1
ATOM 10652 O O . ASP D 2 50 ? -25.43800 -42.82800 -89.98400 1.000 20.78532 50 ASP D O 1
ATOM 10661 N N . SER D 2 51 ? -24.75500 -42.58000 -87.83500 1.000 15.84963 51 SER D N 1
ATOM 10662 C CA . SER D 2 51 ? -24.31700 -41.18900 -87.88000 1.000 16.95927 51 SER D CA 1
ATOM 10663 C C . SER D 2 51 ? -25.45200 -40.18700 -87.99800 1.000 20.83495 51 SER D C 1
ATOM 10664 O O . SER D 2 51 ? -25.35700 -39.09400 -87.43400 1.000 19.94413 51 SER D O 1
ATOM 10672 N N . SER D 2 52 ? -26.54700 -40.52400 -88.65300 1.000 18.72601 52 SER D N 1
ATOM 10673 C CA . SER D 2 52 ? -27.55600 -39.51100 -88.92500 1.000 20.02787 52 SER D CA 1
ATOM 10674 C C . SER D 2 52 ? -28.99200 -39.97200 -88.80000 1.000 20.68235 52 SER D C 1
ATOM 10675 O O . SER D 2 52 ? -29.89700 -39.16900 -89.04000 1.000 22.19426 52 SER D O 1
ATOM 10683 N N . THR D 2 53 ? -29.24800 -41.21300 -88.39600 1.000 17.57101 53 THR D N 1
ATOM 10684 C CA . THR D 2 53 ? -30.60600 -41.69700 -88.35200 1.000 16.50042 53 THR D CA 1
ATOM 10685 C C . THR D 2 53 ? -31.16100 -41.48400 -86.95100 1.000 21.51939 53 THR D C 1
ATOM 10686 O O . THR D 2 53 ? -30.58900 -41.96800 -85.96900 1.000 19.12950 53 THR D O 1
ATOM 10697 N N . LEU D 2 54 ? -32.26700 -40.75900 -86.86900 1.000 20.46774 54 LEU D N 1
ATOM 10698 C CA . LEU D 2 54 ? -32.92600 -40.52300 -85.60300 1.000 19.75835 54 LEU D CA 1
ATOM 10699 C C . LEU D 2 54 ? -33.63600 -41.78000 -85.13100 1.000 26.20462 54 LEU D C 1
ATOM 10700 O O . LEU D 2 54 ? -34.45400 -42.36300 -85.85600 1.000 22.38167 54 LEU D O 1
ATOM 10716 N N . HIS D 2 55 ? -33.36900 -42.16800 -83.88600 1.000 18.17457 55 HIS D N 1
ATOM 10717 C CA . HIS D 2 55 ? -34.01200 -43.34600 -83.31200 1.000 21.95485 55 HIS D CA 1
ATOM 10718 C C . HIS D 2 55 ? -35.47500 -43.05300 -83.00900 1.000 24.18990 55 HIS D C 1
ATOM 10719 O O . HIS D 2 55 ? -35.83500 -41.99000 -82.49800 1.000 20.76844 55 HIS D O 1
ATOM 10733 N N . THR D 2 56 ? -36.33000 -44.02200 -83.34500 1.000 25.01286 56 THR D N 1
ATOM 10734 C CA . THR D 2 56 ? -37.75500 -43.87700 -83.05900 1.000 24.38339 56 THR D CA 1
ATOM 10735 C C . THR D 2 56 ? -37.94500 -43.48400 -81.60400 1.000 27.35538 56 THR D C 1
ATOM 10736 O O . THR D 2 56 ? -37.39900 -44.12300 -80.70600 1.000 29.34638 56 THR D O 1
ATOM 10747 N N . GLY D 2 57 ? -38.75100 -42.43700 -81.38600 1.000 26.70477 57 GLY D N 1
ATOM 10748 C CA . GLY D 2 57 ? -39.07500 -41.93000 -80.07200 1.000 27.44168 57 GLY D CA 1
ATOM 10749 C C . GLY D 2 57 ? -38.21900 -40.77200 -79.60100 1.000 27.40042 57 GLY D C 1
ATOM 10750 O O . GLY D 2 57 ? -38.54600 -40.15700 -78.58400 1.000 33.06228 57 GLY D O 1
ATOM 10754 N N . VAL D 2 58 ? -37.17700 -40.41600 -80.34600 1.000 22.02766 58 VAL D N 1
ATOM 10755 C CA . VAL D 2 58 ? -36.26400 -39.33600 -79.96300 1.000 22.32824 58 VAL D CA 1
ATOM 10756 C C . VAL D 2 58 ? -36.80200 -38.02800 -80.53800 1.000 24.73144 58 VAL D C 1
ATOM 10757 O O . VAL D 2 58 ? -37.23300 -37.99900 -81.70400 1.000 23.12307 58 VAL D O 1
ATOM 10770 N N . PRO D 2 59 ? -36.80800 -36.93300 -79.77300 1.000 20.77785 59 PRO D N 1
ATOM 10771 C CA . PRO D 2 59 ? -37.34300 -35.67400 -80.30300 1.000 24.03647 59 PRO D CA 1
ATOM 10772 C C . PRO D 2 59 ? -36.60800 -35.19400 -81.54500 1.000 22.83258 59 PRO D C 1
ATOM 10773 O O . PRO D 2 59 ? -35.38200 -35.34600 -81.69400 1.000 21.05353 59 PRO D O 1
ATOM 10784 N N . SER D 2 60 ? -37.37000 -34.52700 -82.41700 1.000 25.02696 60 SER D N 1
ATOM 10785 C CA . SER D 2 60 ? -36.85300 -34.12600 -83.71600 1.000 26.46660 60 SER D CA 1
ATOM 10786 C C . SER D 2 60 ? -35.76300 -33.06200 -83.65600 1.000 26.58591 60 SER D C 1
ATOM 10787 O O . SER D 2 60 ? -35.03900 -32.89600 -84.64500 1.000 26.92310 60 SER D O 1
ATOM 10795 N N . ARG D 2 61 ? -35.60500 -32.35600 -82.52600 1.000 23.99058 61 ARG D N 1
ATOM 10796 C CA . ARG D 2 61 ? -34.54300 -31.36400 -82.39300 1.000 25.06375 61 ARG D CA 1
ATOM 10797 C C . ARG D 2 61 ? -33.14400 -31.97600 -82.39800 1.000 22.74525 61 ARG D C 1
ATOM 10798 O O . ARG D 2 61 ? -32.17300 -31.23000 -82.56100 1.000 20.19038 61 ARG D O 1
ATOM 10819 N N . PHE D 2 62 ? -33.02200 -33.29300 -82.22800 1.000 21.10585 62 PHE D N 1
ATOM 10820 C CA . PHE D 2 62 ? -31.72500 -33.96100 -82.32200 1.000 18.84996 62 PHE D CA 1
ATOM 10821 C C . PHE D 2 62 ? -31.42400 -34.35200 -83.76500 1.000 23.35309 62 PHE D C 1
ATOM 10822 O O . PHE D 2 62 ? -32.26800 -34.93700 -84.46500 1.000 23.98780 62 PHE D O 1
ATOM 10839 N N . SER D 2 63 ? -30.18500 -34.11100 -84.17500 1.000 18.36123 63 SER D N 1
ATOM 10840 C CA . SER D 2 63 ? -29.73700 -34.54400 -85.48900 1.000 17.90983 63 SER D CA 1
ATOM 10841 C C . SER D 2 63 ? -28.24400 -34.83100 -85.46000 1.000 20.00422 63 SER D C 1
ATOM 10842 O O . SER D 2 63 ? -27.50100 -34.36300 -84.59100 1.000 20.84364 63 SER D O 1
ATOM 10850 N N . GLY D 2 64 ? -27.82600 -35.67400 -86.39100 1.000 17.77540 64 GLY D N 1
ATOM 10851 C CA . GLY D 2 64 ? -26.43500 -36.03900 -86.52000 1.000 19.08320 64 GLY D CA 1
ATOM 10852 C C . GLY D 2 64 ? -25.98400 -35.96100 -87.96300 1.000 20.55558 64 GLY D C 1
ATOM 10853 O O . GLY D 2 64 ? -26.76000 -36.20100 -88.89500 1.000 20.14241 64 GLY D O 1
ATOM 10857 N N . THR D 2 65 ? -24.70400 -35.63700 -88.13000 1.000 18.63680 65 THR D N 1
ATOM 10858 C CA . THR D 2 65 ? -24.09200 -35.57300 -89.44400 1.000 18.89857 65 THR D CA 1
ATOM 10859 C C . THR D 2 65 ? -22.64700 -36.04000 -89.35700 1.000 22.94614 65 THR D C 1
ATOM 10860 O O . THR D 2 65 ? -22.07400 -36.17900 -88.27500 1.000 21.59490 65 THR D O 1
ATOM 10871 N N . GLY D 2 66 ? -22.06900 -36.30300 -90.52200 1.000 24.74396 66 GLY D N 1
ATOM 10872 C CA . GLY D 2 66 ? -20.65500 -36.59500 -90.61900 1.000 24.02752 66 GLY D CA 1
ATOM 10873 C C . GLY D 2 66 ? -20.35700 -37.80300 -91.48300 1.000 23.17350 66 GLY D C 1
ATOM 10874 O O . GLY D 2 66 ? -21.24100 -38.53700 -91.92400 1.000 24.71126 66 GLY D O 1
ATOM 10878 N N . SER D 2 67 ? -19.06100 -38.00400 -91.69500 1.000 23.95263 67 SER D N 1
ATOM 10879 C CA . SER D 2 67 ? -18.52500 -39.11200 -92.46400 1.000 24.04613 67 SER D CA 1
ATOM 10880 C C . SER D 2 67 ? -17.03500 -39.21000 -92.15900 1.000 26.11637 67 SER D C 1
ATOM 10881 O O . SER D 2 67 ? -16.44200 -38.31500 -91.53900 1.000 23.92130 67 SER D O 1
ATOM 10889 N N . GLY D 2 68 ? -16.43700 -40.31400 -92.60300 1.000 22.27233 68 GLY D N 1
ATOM 10890 C CA . GLY D 2 68 ? -15.01700 -40.52000 -92.39700 1.000 21.84913 68 GLY D CA 1
ATOM 10891 C C . GLY D 2 68 ? -14.68700 -40.61900 -90.92500 1.000 21.39903 68 GLY D C 1
ATOM 10892 O O . GLY D 2 68 ? -15.17100 -41.51000 -90.21600 1.000 19.26323 68 GLY D O 1
ATOM 10896 N N . THR D 2 69 ? -13.86100 -39.69500 -90.44200 1.000 20.01422 69 THR D N 1
ATOM 10897 C CA . THR D 2 69 ? -13.47300 -39.69400 -89.03700 1.000 17.09785 69 THR D CA 1
ATOM 10898 C C . THR D 2 69 ? -14.22100 -38.67200 -88.19500 1.000 20.13583 69 THR D C 1
ATOM 10899 O O . THR D 2 69 ? -14.07300 -38.70900 -86.96900 1.000 22.49564 69 THR D O 1
ATOM 10910 N N . ASP D 2 70 ? -14.98600 -37.75900 -88.80300 1.000 18.51574 70 ASP D N 1
ATOM 10911 C CA . ASP D 2 70 ? -15.50300 -36.57400 -88.12100 1.000 17.35150 70 ASP D CA 1
ATOM 10912 C C . ASP D 2 70 ? -17.02700 -36.53300 -88.09600 1.000 15.79516 70 ASP D C 1
ATOM 10913 O O . ASP D 2 70 ? -17.67800 -36.50000 -89.15200 1.000 21.35366 70 ASP D O 1
ATOM 10922 N N . TYR D 2 71 ? -17.60100 -36.46300 -86.89100 1.000 15.82721 71 TYR D N 1
ATOM 10923 C CA . TYR D 2 71 ? -19.04300 -36.53900 -86.71300 1.000 14.53227 71 TYR D CA 1
ATOM 10924 C C . TYR D 2 71 ? -19.53800 -35.44500 -85.77100 1.000 15.25287 71 TYR D C 1
ATOM 10925 O O . TYR D 2 71 ? -18.80000 -34.98200 -84.89500 1.000 18.72100 71 TYR D O 1
ATOM 10943 N N . THR D 2 72 ? -20.80000 -35.05900 -85.94600 1.000 14.84362 72 THR D N 1
ATOM 10944 C CA . THR D 2 72 ? -21.41600 -33.98300 -85.18200 1.000 14.63161 72 THR D CA 1
ATOM 10945 C C . THR D 2 72 ? -22.81000 -34.36800 -84.70900 1.000 17.54223 72 THR D C 1
ATOM 10946 O O . THR D 2 72 ? -23.57500 -35.00900 -85.44300 1.000 19.43699 72 THR D O 1
ATOM 10957 N N . LEU D 2 73 ? -23.12000 -34.02200 -83.44900 1.000 14.77681 73 LEU D N 1
ATOM 10958 C CA . LEU D 2 73 ? -24.47100 -34.05900 -82.91200 1.000 16.11883 73 LEU D CA 1
ATOM 10959 C C . LEU D 2 73 ? -24.95700 -32.63100 -82.68600 1.000 18.24939 73 LEU D C 1
ATOM 10960 O O . LEU D 2 73 ? -24.24100 -31.83100 -82.08200 1.000 18.41682 73 LEU D O 1
ATOM 10976 N N . THR D 2 74 ? -26.15300 -32.32500 -83.18600 1.000 17.28785 74 THR D N 1
ATOM 10977 C CA . THR D 2 74 ? -26.75300 -30.99900 -83.06600 1.000 19.24462 74 THR D CA 1
ATOM 10978 C C . THR D 2 74 ? -28.10100 -31.07700 -82.36400 1.000 21.60192 74 THR D C 1
ATOM 10979 O O . THR D 2 74 ? -28.92100 -31.95200 -82.67500 1.000 21.28135 74 THR D O 1
ATOM 10990 N N . ILE D 2 75 ? -28.32900 -30.16700 -81.41900 1.000 18.95051 75 ILE D N 1
ATOM 10991 C CA . ILE D 2 75 ? -29.64600 -29.89300 -80.85400 1.000 17.94804 75 ILE D CA 1
ATOM 10992 C C . ILE D 2 75 ? -30.07500 -28.53100 -81.38100 1.000 19.34964 75 ILE D C 1
ATOM 10993 O O . ILE D 2 75 ? -29.38000 -27.53200 -81.16300 1.000 19.55763 75 ILE D O 1
ATOM 11009 N N . SER D 2 76 ? -31.18200 -28.50000 -82.13300 1.000 21.41012 76 SER D N 1
ATOM 11010 C CA . SER D 2 76 ? -31.54900 -27.28600 -82.86600 1.000 21.15541 76 SER D CA 1
ATOM 11011 C C . SER D 2 76 ? -32.04100 -26.19000 -81.93000 1.000 28.40076 76 SER D C 1
ATOM 11012 O O . SER D 2 76 ? -31.76800 -24.99600 -82.15400 1.000 28.89583 76 SER D O 1
ATOM 11020 N N . SER D 2 77 ? -32.77000 -26.56100 -80.88100 1.000 23.97397 77 SER D N 1
ATOM 11021 C CA . SER D 2 77 ? -33.30400 -25.58000 -79.94200 1.000 18.68187 77 SER D CA 1
ATOM 11022 C C . SER D 2 77 ? -33.30800 -26.24400 -78.56400 1.000 21.64755 77 SER D C 1
ATOM 11023 O O . SER D 2 77 ? -34.21400 -27.01800 -78.24300 1.000 22.07992 77 SER D O 1
ATOM 11031 N N . LEU D 2 78 ? -32.29700 -25.92700 -77.76300 1.000 19.66478 78 LEU D N 1
ATOM 11032 C CA . LEU D 2 78 ? -32.06100 -26.60200 -76.49700 1.000 20.47371 78 LEU D CA 1
ATOM 11033 C C . LEU D 2 78 ? -33.22300 -26.44300 -75.52500 1.000 23.03251 78 LEU D C 1
ATOM 11034 O O . LEU D 2 78 ? -33.81800 -25.36400 -75.39400 1.000 19.57287 78 LEU D O 1
ATOM 11050 N N . GLN D 2 79 ? -33.55800 -27.53600 -74.83300 1.000 20.48427 79 GLN D N 1
ATOM 11051 C CA . GLN D 2 79 ? -34.60100 -27.52000 -73.81700 1.000 18.32030 79 GLN D CA 1
ATOM 11052 C C . GLN D 2 79 ? -34.00300 -27.91800 -72.46900 1.000 21.18770 79 GLN D C 1
ATOM 11053 O O . GLN D 2 79 ? -32.98700 -28.61700 -72.42700 1.000 16.58290 79 GLN D O 1
ATOM 11067 N N . PRO D 2 80 ? -34.59700 -27.48900 -71.35500 1.000 17.38750 80 PRO D N 1
ATOM 11068 C CA . PRO D 2 80 ? -33.95200 -27.76100 -70.05600 1.000 15.86305 80 PRO D CA 1
ATOM 11069 C C . PRO D 2 80 ? -33.74200 -29.24400 -69.79500 1.000 16.95485 80 PRO D C 1
ATOM 11070 O O . PRO D 2 80 ? -32.74900 -29.61200 -69.14300 1.000 16.34841 80 PRO D O 1
ATOM 11081 N N . GLU D 2 81 ? -34.63900 -30.11000 -70.28800 1.000 17.19706 81 GLU D N 1
ATOM 11082 C CA . GLU D 2 81 ? -34.49100 -31.53900 -70.05200 1.000 16.81651 81 GLU D CA 1
ATOM 11083 C C . GLU D 2 81 ? -33.37400 -32.14800 -70.87200 1.000 15.28220 81 GLU D C 1
ATOM 11084 O O . GLU D 2 81 ? -33.10000 -33.34700 -70.69200 1.000 18.55621 81 GLU D O 1
ATOM 11096 N N . ASP D 2 82 ? -32.69900 -31.37400 -71.72400 1.000 14.48721 82 ASP D N 1
ATOM 11097 C CA . ASP D 2 82 ? -31.54700 -31.88400 -72.47200 1.000 17.45815 82 ASP D CA 1
ATOM 11098 C C . ASP D 2 82 ? -30.26000 -31.88600 -71.65100 1.000 15.65689 82 ASP D C 1
ATOM 11099 O O . ASP D 2 82 ? -29.22000 -32.36400 -72.13400 1.000 14.50501 82 ASP D O 1
ATOM 11108 N N . VAL D 2 83 ? -30.29700 -31.37400 -70.42600 1.000 15.29089 83 VAL D N 1
ATOM 11109 C CA . VAL D 2 83 ? -29.11800 -31.41700 -69.57000 1.000 14.13148 83 VAL D CA 1
ATOM 11110 C C . VAL D 2 83 ? -28.71900 -32.86300 -69.33400 1.000 13.45373 83 VAL D C 1
ATOM 11111 O O . VAL D 2 83 ? -29.52200 -33.68300 -68.87500 1.000 15.49776 83 VAL D O 1
ATOM 11124 N N . ALA D 2 84 ? -27.46300 -33.18300 -69.64200 1.000 13.20476 84 ALA D N 1
ATOM 11125 C CA . ALA D 2 84 ? -27.03500 -34.57500 -69.67500 1.000 13.12054 84 ALA D CA 1
ATOM 11126 C C . ALA D 2 84 ? -25.58700 -34.59800 -70.12700 1.000 12.16554 84 ALA D C 1
ATOM 11127 O O . ALA D 2 84 ? -25.04300 -33.58400 -70.56900 1.000 13.33948 84 ALA D O 1
ATOM 11134 N N . THR D 2 85 ? -24.97800 -35.78400 -70.06600 1.000 10.92241 85 THR D N 1
ATOM 11135 C CA . THR D 2 85 ? -23.75800 -36.04200 -70.80400 1.000 11.81385 85 THR D CA 1
ATOM 11136 C C . THR D 2 85 ? -24.10700 -36.85400 -72.05100 1.000 13.30896 85 THR D C 1
ATOM 11137 O O . THR D 2 85 ? -24.93200 -37.77100 -72.00700 1.000 14.80399 85 THR D O 1
ATOM 11148 N N . TYR D 2 86 ? -23.48200 -36.50100 -73.16500 1.000 10.88768 86 TYR D N 1
ATOM 11149 C CA . TYR D 2 86 ? -23.69000 -37.15900 -74.45300 1.000 11.58704 86 TYR D CA 1
ATOM 11150 C C . TYR D 2 86 ? -22.42200 -37.89900 -74.85100 1.000 15.15549 86 TYR D C 1
ATOM 11151 O O . TYR D 2 86 ? -21.32400 -37.34100 -74.79700 1.000 12.72454 86 TYR D O 1
ATOM 11169 N N . PHE D 2 87 ? -22.58400 -39.15000 -75.31700 1.000 12.12842 87 PHE D N 1
ATOM 11170 C CA . PHE D 2 87 ? -21.48000 -40.00100 -75.68500 1.000 11.74052 87 PHE D CA 1
ATOM 11171 C C . PHE D 2 87 ? -21.64800 -40.45500 -77.12600 1.000 13.27897 87 PHE D C 1
ATOM 11172 O O . PHE D 2 87 ? -22.75700 -40.77700 -77.54500 1.000 14.12787 87 PHE D O 1
ATOM 11189 N N . CYS D 2 88 ? -20.55400 -40.50300 -77.87100 1.000 12.25674 88 CYS D N 1
ATOM 11190 C CA . CYS D 2 88 ? -20.53600 -41.20200 -79.15000 1.000 12.84443 88 CYS D CA 1
ATOM 11191 C C . CYS D 2 88 ? -19.98900 -42.62000 -78.94800 1.000 13.53892 88 CYS D C 1
ATOM 11192 O O . CYS D 2 88 ? -19.31900 -42.93300 -77.95600 1.000 13.03364 88 CYS D O 1
ATOM 11199 N N . GLN D 2 89 ? -20.27800 -43.48200 -79.91600 1.000 12.45805 89 GLN D N 1
ATOM 11200 C CA . GLN D 2 89 ? -19.80600 -44.85500 -79.90000 1.000 12.32421 89 GLN D CA 1
ATOM 11201 C C . GLN D 2 89 ? -19.64500 -45.33900 -81.33700 1.000 13.79022 89 GLN D C 1
ATOM 11202 O O . GLN D 2 89 ? -20.58100 -45.23600 -82.12500 1.000 15.71030 89 GLN D O 1
ATOM 11216 N N . GLN D 2 90 ? -18.48900 -45.87300 -81.67400 1.000 13.26006 90 GLN D N 1
ATOM 11217 C CA . GLN D 2 90 ? -18.36000 -46.49600 -82.97900 1.000 13.44278 90 GLN D CA 1
ATOM 11218 C C . GLN D 2 90 ? -18.86800 -47.93400 -82.90200 1.000 12.73571 90 GLN D C 1
ATOM 11219 O O . GLN D 2 90 ? -18.59400 -48.66800 -81.93300 1.000 12.63727 90 GLN D O 1
ATOM 11233 N N . ASN D 2 91 ? -19.59800 -48.31500 -83.94900 1.000 12.96999 91 ASN D N 1
ATOM 11234 C CA . ASN D 2 91 ? -20.21900 -49.62900 -84.10400 1.000 13.93022 91 ASN D CA 1
ATOM 11235 C C . ASN D 2 91 ? -19.66300 -50.34100 -85.31500 1.000 19.97725 91 ASN D C 1
ATOM 11236 O O . ASN D 2 91 ? -20.27800 -51.27900 -85.82900 1.000 20.50997 91 ASN D O 1
ATOM 11247 N N . TYR D 2 92 ? -18.48600 -49.92800 -85.76800 1.000 15.46026 92 TYR D N 1
ATOM 11248 C CA . TYR D 2 92 ? -17.93000 -50.40300 -87.02900 1.000 17.09876 92 TYR D CA 1
ATOM 11249 C C . TYR D 2 92 ? -17.05500 -51.63500 -86.85600 1.000 18.23424 92 TYR D C 1
ATOM 11250 O O . TYR D 2 92 ? -17.10800 -52.54100 -87.70200 1.000 18.52112 92 TYR D O 1
ATOM 11268 N N . ASP D 2 93 ? -16.25200 -51.71300 -85.80000 1.000 16.05663 93 ASP D N 1
ATOM 11269 C CA . ASP D 2 93 ? -15.32000 -52.81000 -85.60800 1.000 18.91715 93 ASP D CA 1
ATOM 11270 C C . ASP D 2 93 ? -15.21300 -53.15400 -84.13200 1.000 20.08362 93 ASP D C 1
ATOM 11271 O O . ASP D 2 93 ? -15.35600 -52.28600 -83.26900 1.000 17.57678 93 ASP D O 1
ATOM 11280 N N . PHE D 2 94 ? -14.92100 -54.42400 -83.83900 1.000 16.40006 94 PHE D N 1
ATOM 11281 C CA . PHE D 2 94 ? -14.64100 -54.78200 -82.46100 1.000 14.82187 94 PHE D CA 1
ATOM 11282 C C . PHE D 2 94 ? -13.17700 -54.51600 -82.12300 1.000 16.81294 94 PHE D C 1
ATOM 11283 O O . PHE D 2 94 ? -12.28600 -54.69400 -82.96800 1.000 19.98585 94 PHE D O 1
ATOM 11300 N N . PRO D 2 95 ? -12.87900 -54.14600 -80.88100 1.000 15.86440 95 PRO D N 1
ATOM 11301 C CA . PRO D 2 95 ? -13.82700 -53.93600 -79.75800 1.000 14.93254 95 PRO D CA 1
ATOM 11302 C C . PRO D 2 95 ? -14.63800 -52.66500 -79.96400 1.000 15.08694 95 PRO D C 1
ATOM 11303 O O . PRO D 2 95 ? -14.12000 -51.62400 -80.47200 1.000 14.38063 95 PRO D O 1
ATOM 11314 N N . LEU D 2 96 ? -15.93600 -52.70300 -79.62500 1.000 13.80104 96 LEU D N 1
ATOM 11315 C CA . LEU D 2 96 ? -16.73400 -51.48800 -79.65300 1.000 13.76313 96 LEU D CA 1
ATOM 11316 C C . LEU D 2 96 ? -16.13800 -50.49700 -78.66800 1.000 13.59851 96 LEU D C 1
ATOM 11317 O O . LEU D 2 96 ? -15.69800 -50.88300 -77.59200 1.000 14.30103 96 LEU D O 1
ATOM 11333 N N . THR D 2 97 ? -16.10400 -49.22000 -79.05400 1.000 12.59689 97 THR D N 1
ATOM 11334 C CA . THR D 2 97 ? -15.49900 -48.19100 -78.22500 1.000 11.14262 97 THR D CA 1
ATOM 11335 C C . THR D 2 97 ? -16.32700 -46.90600 -78.21000 1.000 12.18276 97 THR D C 1
ATOM 11336 O O . THR D 2 97 ? -17.07700 -46.59100 -79.14000 1.000 12.66064 97 THR D O 1
ATOM 11347 N N . PHE D 2 98 ? -16.19900 -46.17800 -77.09800 1.000 12.09201 98 PHE D N 1
ATOM 11348 C CA . PHE D 2 98 ? -16.99500 -45.00600 -76.80300 1.000 12.01177 98 PHE D CA 1
ATOM 11349 C C . PHE D 2 98 ? -16.11300 -43.77900 -76.63800 1.000 12.30233 98 PHE D C 1
ATOM 11350 O O . PHE D 2 98 ? -14.96800 -43.86800 -76.16200 1.000 15.23392 98 PHE D O 1
ATOM 11367 N N . GLY D 2 99 ? -16.67800 -42.63200 -76.98900 1.000 13.99308 99 GLY D N 1
ATOM 11368 C CA . GLY D 2 99 ? -16.09700 -41.35600 -76.61500 1.000 15.20036 99 GLY D CA 1
ATOM 11369 C C . GLY D 2 99 ? -16.21200 -41.10000 -75.12000 1.000 13.52697 99 GLY D C 1
ATOM 11370 O O . GLY D 2 99 ? -16.91400 -41.79900 -74.37900 1.000 12.61323 99 GLY D O 1
ATOM 11374 N N . GLN D 2 100 ? -15.49400 -40.07300 -74.65400 1.000 14.69965 100 GLN D N 1
ATOM 11375 C CA . GLN D 2 100 ? -15.37900 -39.82000 -73.21600 1.000 15.72965 100 GLN D CA 1
ATOM 11376 C C . GLN D 2 100 ? -16.56000 -39.03500 -72.65600 1.000 13.66279 100 GLN D C 1
ATOM 11377 O O . GLN D 2 100 ? -16.67200 -38.90700 -71.42900 1.000 15.94798 100 GLN D O 1
ATOM 11391 N N . GLY D 2 101 ? -17.39300 -38.49200 -73.52300 1.000 13.53770 101 GLY D N 1
ATOM 11392 C CA . GLY D 2 101 ? -18.58000 -37.76000 -73.13800 1.000 13.99391 101 GLY D CA 1
ATOM 11393 C C . GLY D 2 101 ? -18.36600 -36.25900 -73.20900 1.000 15.51075 101 GLY D C 1
ATOM 11394 O O . GLY D 2 101 ? -17.26600 -35.74500 -72.98900 1.000 15.37175 101 GLY D O 1
ATOM 11398 N N . THR D 2 102 ? -19.43900 -35.55600 -73.52100 1.000 12.41070 102 THR D N 1
ATOM 11399 C CA . THR D 2 102 ? -19.53800 -34.09300 -73.46000 1.000 13.16300 102 THR D CA 1
ATOM 11400 C C . THR D 2 102 ? -20.66200 -33.77200 -72.49400 1.000 12.78943 102 THR D C 1
ATOM 11401 O O . THR D 2 102 ? -21.81500 -34.17100 -72.72700 1.000 14.46632 102 THR D O 1
ATOM 11412 N N . LYS D 2 103 ? -20.33800 -33.04400 -71.41800 1.000 13.58495 103 LYS D N 1
ATOM 11413 C CA . LYS D 2 103 ? -21.33100 -32.63000 -70.43400 1.000 15.55404 103 LYS D CA 1
ATOM 11414 C C . LYS D 2 103 ? -21.97100 -31.33000 -70.89500 1.000 15.68219 103 LYS D C 1
ATOM 11415 O O . LYS D 2 103 ? -21.27100 -30.34600 -71.12200 1.000 16.05709 103 LYS D O 1
ATOM 11434 N N . LEU D 2 104 ? -23.29200 -31.34600 -71.06500 1.000 13.75675 104 LEU D N 1
ATOM 11435 C CA . LEU D 2 104 ? -24.05600 -30.20300 -71.53700 1.000 15.63625 104 LEU D CA 1
ATOM 11436 C C . LEU D 2 104 ? -24.79100 -29.61900 -70.34000 1.000 16.80839 104 LEU D C 1
ATOM 11437 O O . LEU D 2 104 ? -25.69100 -30.26700 -69.78400 1.000 16.08936 104 LEU D O 1
ATOM 11453 N N . GLU D 2 105 ? -24.45300 -28.36900 -69.99500 1.000 15.64716 105 GLU D N 1
ATOM 11454 C CA . GLU D 2 105 ? -25.04500 -27.65200 -68.87400 1.000 16.91203 105 GLU D CA 1
ATOM 11455 C C . GLU D 2 105 ? -25.92300 -26.52300 -69.39400 1.000 14.53206 105 GLU D C 1
ATOM 11456 O O . GLU D 2 105 ? -25.69700 -25.98300 -70.48000 1.000 16.28941 105 GLU D O 1
ATOM 11468 N N . ILE D 2 106 ? -26.92000 -26.15500 -68.61300 1.000 14.64844 106 ILE D N 1
ATOM 11469 C CA . ILE D 2 106 ? -27.88700 -25.14400 -69.01100 1.000 16.90563 106 ILE D CA 1
ATOM 11470 C C . ILE D 2 106 ? -27.59100 -23.84200 -68.27400 1.000 16.85348 106 ILE D C 1
ATOM 11471 O O . ILE D 2 106 ? -27.29000 -23.83300 -67.07700 1.000 17.84273 106 ILE D O 1
ATOM 11487 N N . LYS D 2 107 ? -27.60200 -22.73800 -69.01800 1.000 17.17352 107 LYS D N 1
ATOM 11488 C CA . LYS D 2 107 ? -27.53200 -21.39100 -68.47400 1.000 17.79655 107 LYS D CA 1
ATOM 11489 C C . LYS D 2 107 ? -28.94900 -20.84400 -68.35700 1.000 17.69165 107 LYS D C 1
ATOM 11490 O O . LYS D 2 107 ? -29.77000 -21.07500 -69.24400 1.000 20.67659 107 LYS D O 1
ATOM 11509 N N . ARG D 2 108 ? -29.21700 -20.10200 -67.27900 1.000 17.50889 108 ARG D N 1
ATOM 11510 C CA . ARG D 2 108 ? -30.54300 -19.54100 -67.03600 1.000 18.16421 108 ARG D CA 1
ATOM 11511 C C . ARG D 2 108 ? -30.39600 -18.28000 -66.19100 1.000 15.81047 108 ARG D C 1
ATOM 11512 O O . ARG D 2 108 ? -29.28800 -17.88600 -65.81800 1.000 17.58428 108 ARG D O 1
ATOM 11533 N N . THR D 2 109 ? -31.53000 -17.67900 -65.82900 1.000 17.28774 109 THR D N 1
ATOM 11534 C CA . THR D 2 109 ? -31.45600 -16.46300 -65.03800 1.000 18.26634 109 THR D CA 1
ATOM 11535 C C . THR D 2 109 ? -31.08000 -16.77700 -63.59700 1.000 16.87695 109 THR D C 1
ATOM 11536 O O . THR D 2 109 ? -31.26000 -17.89400 -63.09400 1.000 15.81801 109 THR D O 1
ATOM 11547 N N . VAL D 2 110 ? -30.57900 -15.75000 -62.91900 1.000 16.34243 110 VAL D N 1
ATOM 11548 C CA . VAL D 2 110 ? -30.16500 -15.91900 -61.53300 1.000 16.75969 110 VAL D CA 1
ATOM 11549 C C . VAL D 2 110 ? -31.37200 -16.27300 -60.68100 1.000 18.59006 110 VAL D C 1
ATOM 11550 O O . VAL D 2 110 ? -32.46700 -15.71800 -60.85500 1.000 19.27802 110 VAL D O 1
ATOM 11563 N N . ALA D 2 111 ? -31.15600 -17.16700 -59.71600 1.000 16.68218 111 ALA D N 1
ATOM 11564 C CA . ALA D 2 111 ? -32.15600 -17.56200 -58.72400 1.000 14.46191 111 ALA D CA 1
ATOM 11565 C C . ALA D 2 111 ? -31.46400 -17.67600 -57.37300 1.000 17.05309 111 ALA D C 1
ATOM 11566 O O . ALA D 2 111 ? -30.54900 -18.48200 -57.19500 1.000 16.26839 111 ALA D O 1
ATOM 11573 N N . ALA D 2 112 ? -31.89500 -16.87700 -56.41000 1.000 18.19532 112 ALA D N 1
ATOM 11574 C CA . ALA D 2 112 ? -31.25700 -16.90900 -55.11100 1.000 15.46634 112 ALA D CA 1
ATOM 11575 C C . ALA D 2 112 ? -31.60400 -18.19500 -54.35900 1.000 15.98448 112 ALA D C 1
ATOM 11576 O O . ALA D 2 112 ? -32.69200 -18.74500 -54.52100 1.000 16.30250 112 ALA D O 1
ATOM 11583 N N . PRO D 2 113 ? -30.70000 -18.69100 -53.51600 1.000 16.16011 113 PRO D N 1
ATOM 11584 C CA . PRO D 2 113 ? -31.02600 -19.88000 -52.71500 1.000 13.77570 113 PRO D CA 1
ATOM 11585 C C . PRO D 2 113 ? -31.97400 -19.53200 -51.58300 1.000 16.78241 113 PRO D C 1
ATOM 11586 O O . PRO D 2 113 ? -31.92200 -18.43100 -51.01200 1.000 19.08786 113 PRO D O 1
ATOM 11597 N N . SER D 2 114 ? -32.84200 -20.48400 -51.26500 1.000 18.21867 114 SER D N 1
ATOM 11598 C CA . SER D 2 114 ? -33.51700 -20.53100 -49.97700 1.000 15.10969 114 SER D CA 1
ATOM 11599 C C . SER D 2 114 ? -32.62600 -21.28500 -49.01200 1.000 15.37139 114 SER D C 1
ATOM 11600 O O . SER D 2 114 ? -32.11900 -22.36100 -49.35700 1.000 16.59493 114 SER D O 1
ATOM 11608 N N . VAL D 2 115 ? -32.43500 -20.73800 -47.82100 1.000 15.02213 115 VAL D N 1
ATOM 11609 C CA . VAL D 2 115 ? -31.48700 -21.28100 -46.85400 1.000 14.71736 115 VAL D CA 1
ATOM 11610 C C . VAL D 2 115 ? -32.24300 -21.80600 -45.63400 1.000 16.77759 115 VAL D C 1
ATOM 11611 O O . VAL D 2 115 ? -33.12700 -21.12500 -45.09100 1.000 17.87603 115 VAL D O 1
ATOM 11624 N N . PHE D 2 116 ? -31.87500 -23.00200 -45.19900 1.000 14.89046 116 PHE D N 1
ATOM 11625 C CA . PHE D 2 116 ? -32.47100 -23.73600 -44.08900 1.000 15.90876 116 PHE D CA 1
ATOM 11626 C C . PHE D 2 116 ? -31.36200 -24.31900 -43.22300 1.000 20.18524 116 PHE D C 1
ATOM 11627 O O . PHE D 2 116 ? -30.34500 -24.76900 -43.74900 1.000 18.50067 116 PHE D O 1
ATOM 11644 N N . ILE D 2 117 ? -31.56500 -24.39200 -41.90300 1.000 15.12808 117 ILE D N 1
ATOM 11645 C CA . ILE D 2 117 ? -30.54600 -24.97500 -41.02800 1.000 14.31966 117 ILE D CA 1
ATOM 11646 C C . ILE D 2 117 ? -31.18300 -26.00600 -40.10300 1.000 17.83017 117 ILE D C 1
ATOM 11647 O O . ILE D 2 117 ? -32.31100 -25.82600 -39.62800 1.000 15.41307 117 ILE D O 1
ATOM 11663 N N . PHE D 2 118 ? -30.45200 -27.08200 -39.84900 1.000 15.24509 118 PHE D N 1
ATOM 11664 C CA . PHE D 2 118 ? -30.91500 -28.19600 -39.01400 1.000 13.75752 118 PHE D CA 1
ATOM 11665 C C . PHE D 2 118 ? -29.94000 -28.45200 -37.87800 1.000 19.59343 118 PHE D C 1
ATOM 11666 O O . PHE D 2 118 ? -28.81800 -28.92900 -38.12400 1.000 18.53182 118 PHE D O 1
ATOM 11683 N N . PRO D 2 119 ? -30.31100 -28.19600 -36.62700 1.000 20.02700 119 PRO D N 1
ATOM 11684 C CA . PRO D 2 119 ? -29.47200 -28.62000 -35.50100 1.000 18.65349 119 PRO D CA 1
ATOM 11685 C C . PRO D 2 119 ? -29.33800 -30.12900 -35.45100 1.000 20.83093 119 PRO D C 1
ATOM 11686 O O . PRO D 2 119 ? -30.11000 -30.87200 -36.08100 1.000 19.59641 119 PRO D O 1
ATOM 11697 N N . PRO D 2 120 ? -28.35800 -30.63600 -34.70700 1.000 21.09823 120 PRO D N 1
ATOM 11698 C CA . PRO D 2 120 ? -28.24000 -32.09200 -34.55500 1.000 22.51863 120 PRO D CA 1
ATOM 11699 C C . PRO D 2 120 ? -29.46300 -32.68400 -33.87200 1.000 22.94476 120 PRO D C 1
ATOM 11700 O O . PRO D 2 120 ? -30.08200 -32.06200 -33.00500 1.000 22.59903 120 PRO D O 1
ATOM 11711 N N . SER D 2 121 ? -29.80000 -33.90200 -34.28600 1.000 22.53411 121 SER D N 1
ATOM 11712 C CA . SER D 2 121 ? -30.91900 -34.62000 -33.69600 1.000 29.11337 121 SER D CA 1
ATOM 11713 C C . SER D 2 121 ? -30.54200 -35.09900 -32.30000 1.000 25.88682 121 SER D C 1
ATOM 11714 O O . SER D 2 121 ? -29.36900 -35.33400 -32.00200 1.000 26.66741 121 SER D O 1
ATOM 11722 N N . ASP D 2 122 ? -31.55400 -35.24400 -31.43900 1.000 31.87232 122 ASP D N 1
ATOM 11723 C CA . ASP D 2 122 ? -31.30000 -35.83600 -30.12900 1.000 40.62540 122 ASP D CA 1
ATOM 11724 C C . ASP D 2 122 ? -30.76600 -37.25900 -30.26000 1.000 34.41632 122 ASP D C 1
ATOM 11725 O O . ASP D 2 122 ? -29.92700 -37.68400 -29.45800 1.000 36.83759 122 ASP D O 1
ATOM 11734 N N . GLU D 2 123 ? -31.24300 -38.01500 -31.25800 1.000 34.84389 123 GLU D N 1
ATOM 11735 C CA . GLU D 2 123 ? -30.73700 -39.37200 -31.44900 1.000 37.84138 123 GLU D CA 1
ATOM 11736 C C . GLU D 2 123 ? -29.23600 -39.36800 -31.71900 1.000 32.60257 123 GLU D C 1
ATOM 11737 O O . GLU D 2 123 ? -28.49500 -40.18400 -31.16300 1.000 33.09385 123 GLU D O 1
ATOM 11749 N N . GLN D 2 124 ? -28.76300 -38.46200 -32.57800 1.000 28.60961 124 GLN D N 1
ATOM 11750 C CA . GLN D 2 124 ? -27.34400 -38.47300 -32.89400 1.000 30.23777 124 GLN D CA 1
ATOM 11751 C C . GLN D 2 124 ? -26.52400 -38.01600 -31.69500 1.000 28.87176 124 GLN D C 1
ATOM 11752 O O . GLN D 2 124 ? -25.45600 -38.56900 -31.42900 1.000 29.30348 124 GLN D O 1
ATOM 11766 N N . LEU D 2 125 ? -27.00300 -36.99600 -30.96400 1.000 29.62827 125 LEU D N 1
ATOM 11767 C CA . LEU D 2 125 ? -26.25500 -36.51500 -29.80700 1.000 31.09374 125 LEU D CA 1
ATOM 11768 C C . LEU D 2 125 ? -26.03800 -37.63200 -28.79000 1.000 34.74152 125 LEU D C 1
ATOM 11769 O O . LEU D 2 125 ? -25.01900 -37.64100 -28.09500 1.000 37.12316 125 LEU D O 1
ATOM 11785 N N . LYS D 2 126 ? -26.98200 -38.57300 -28.68000 1.000 34.71906 126 LYS D N 1
ATOM 11786 C CA . LYS D 2 126 ? -26.75200 -39.73400 -27.82500 1.000 39.01260 126 LYS D CA 1
ATOM 11787 C C . LYS D 2 126 ? -25.51300 -40.52500 -28.24200 1.000 39.91472 126 LYS D C 1
ATOM 11788 O O . LYS D 2 126 ? -24.91800 -41.21100 -27.40100 1.000 42.91896 126 LYS D O 1
ATOM 11807 N N . SER D 2 127 ? -25.08600 -40.41700 -29.49900 1.000 34.90088 127 SER D N 1
ATOM 11808 C CA . SER D 2 127 ? -23.97600 -41.20600 -30.00600 1.000 36.15130 127 SER D CA 1
ATOM 11809 C C . SER D 2 127 ? -22.64600 -40.51700 -29.81500 1.000 33.26869 127 SER D C 1
ATOM 11810 O O . SER D 2 127 ? -21.61100 -41.11200 -30.12000 1.000 41.54514 127 SER D O 1
ATOM 11818 N N . GLY D 2 128 ? -22.63600 -39.28500 -29.32900 1.000 34.57795 128 GLY D N 1
ATOM 11819 C CA . GLY D 2 128 ? -21.38200 -38.60800 -29.11500 1.000 35.68492 128 GLY D CA 1
ATOM 11820 C C . GLY D 2 128 ? -20.91900 -37.75600 -30.27400 1.000 32.94546 128 GLY D C 1
ATOM 11821 O O . GLY D 2 128 ? -19.77600 -37.28400 -30.25300 1.000 35.50369 128 GLY D O 1
ATOM 11825 N N . THR D 2 129 ? -21.74900 -37.57500 -31.30400 1.000 32.70939 129 THR D N 1
ATOM 11826 C CA . THR D 2 129 ? -21.39700 -36.72900 -32.43900 1.000 27.33553 129 THR D CA 1
ATOM 11827 C C . THR D 2 129 ? -22.52800 -35.74700 -32.72400 1.000 27.89166 129 THR D C 1
ATOM 11828 O O . THR D 2 129 ? -23.70100 -36.02400 -32.46300 1.000 30.77966 129 THR D O 1
ATOM 11839 N N . ALA D 2 130 ? -22.16000 -34.57500 -33.24000 1.000 26.12793 130 ALA D N 1
ATOM 11840 C CA . ALA D 2 130 ? -23.12100 -33.54700 -33.60800 1.000 20.98737 130 ALA D CA 1
ATOM 11841 C C . ALA D 2 130 ? -22.86500 -33.13900 -35.05000 1.000 22.84830 130 ALA D C 1
ATOM 11842 O O . ALA D 2 130 ? -21.77200 -32.68100 -35.38200 1.000 23.35996 130 ALA D O 1
ATOM 11849 N N . SER D 2 131 ? -23.87800 -33.29400 -35.90500 1.000 18.52760 131 SER D N 1
ATOM 11850 C CA . SER D 2 131 ? -23.83600 -32.78500 -37.27300 1.000 18.41073 131 SER D CA 1
ATOM 11851 C C . SER D 2 131 ? -24.87300 -31.68200 -37.43700 1.000 19.81038 131 SER D C 1
ATOM 11852 O O . SER D 2 131 ? -26.05000 -31.88400 -37.12500 1.000 23.15384 131 SER D O 1
ATOM 11860 N N . VAL D 2 132 ? -24.43700 -30.53300 -37.93600 1.000 17.06204 132 VAL D N 1
ATOM 11861 C CA . VAL D 2 132 ? -25.29500 -29.40000 -38.23600 1.000 18.39241 132 VAL D CA 1
ATOM 11862 C C . VAL D 2 132 ? -25.35900 -29.27200 -39.75300 1.000 19.16617 132 VAL D C 1
ATOM 11863 O O . VAL D 2 132 ? -24.31800 -29.16600 -40.41400 1.000 17.02543 132 VAL D O 1
ATOM 11876 N N . VAL D 2 133 ? -26.57200 -29.25700 -40.30600 1.000 16.94005 133 VAL D N 1
ATOM 11877 C CA . VAL D 2 133 ? -26.76300 -29.27400 -41.75600 1.000 17.23426 133 VAL D CA 1
ATOM 11878 C C . VAL D 2 133 ? -27.35700 -27.94800 -42.19900 1.000 17.74002 133 VAL D C 1
ATOM 11879 O O . VAL D 2 133 ? -28.40000 -27.52500 -41.69500 1.000 16.55794 133 VAL D O 1
ATOM 11892 N N . CYS D 2 134 ? -26.69000 -27.30900 -43.15100 1.000 13.52544 134 CYS D N 1
ATOM 11893 C CA . CYS D 2 134 ? -27.15200 -26.09600 -43.81200 1.000 15.49040 134 CYS D CA 1
ATOM 11894 C C . CYS D 2 134 ? -27.49800 -26.45900 -45.25400 1.000 17.21279 134 CYS D C 1
ATOM 11895 O O . CYS D 2 134 ? -26.67500 -27.04600 -45.96500 1.000 16.38348 134 CYS D O 1
ATOM 11902 N N . LEU D 2 135 ? -28.71500 -26.10200 -45.68500 1.000 13.56287 135 LEU D N 1
ATOM 11903 C CA . LEU D 2 135 ? -29.23800 -26.43100 -47.00000 1.000 13.83470 135 LEU D CA 1
ATOM 11904 C C . LEU D 2 135 ? -29.47800 -25.15100 -47.78500 1.000 16.39690 135 LEU D C 1
ATOM 11905 O O . LEU D 2 135 ? -30.15900 -24.25200 -47.30500 1.000 13.74270 135 LEU D O 1
ATOM 11921 N N . LEU D 2 136 ? -28.92900 -25.08900 -48.99800 1.000 11.45129 136 LEU D N 1
ATOM 11922 C CA . LEU D 2 136 ? -29.14500 -24.02700 -49.96800 1.000 12.18495 136 LEU D CA 1
ATOM 11923 C C . LEU D 2 136 ? -29.97500 -24.65300 -51.07100 1.000 14.33277 136 LEU D C 1
ATOM 11924 O O . LEU D 2 136 ? -29.49700 -25.56000 -51.76100 1.000 13.81456 136 LEU D O 1
ATOM 11940 N N . ASN D 2 137 ? -31.21800 -24.20800 -51.24600 1.000 13.08078 137 ASN D N 1
ATOM 11941 C CA . ASN D 2 137 ? -32.10900 -24.90100 -52.15500 1.000 13.61525 137 ASN D CA 1
ATOM 11942 C C . ASN D 2 137 ? -32.44200 -24.09600 -53.39800 1.000 14.70763 137 ASN D C 1
ATOM 11943 O O . ASN D 2 137 ? -32.78800 -22.90600 -53.32200 1.000 17.16971 137 ASN D O 1
ATOM 11954 N N . ASN D 2 138 ? -32.34400 -24.77900 -54.54700 1.000 15.20072 138 ASN D N 1
ATOM 11955 C CA . ASN D 2 138 ? -32.84700 -24.39300 -55.85300 1.000 14.02553 138 ASN D CA 1
ATOM 11956 C C . ASN D 2 138 ? -32.35200 -23.01400 -56.29300 1.000 15.59014 138 ASN D C 1
ATOM 11957 O O . ASN D 2 138 ? -33.12200 -22.06500 -56.46000 1.000 17.26997 138 ASN D O 1
ATOM 11968 N N . PHE D 2 139 ? -31.03700 -22.93300 -56.54400 1.000 12.69053 139 PHE D N 1
ATOM 11969 C CA . PHE D 2 139 ? -30.39600 -21.67600 -56.89000 1.000 14.80866 139 PHE D CA 1
ATOM 11970 C C . PHE D 2 139 ? -29.62600 -21.81200 -58.19800 1.000 14.55061 139 PHE D C 1
ATOM 11971 O O . PHE D 2 139 ? -29.40600 -22.91100 -58.71500 1.000 12.54856 139 PHE D O 1
ATOM 11988 N N . TYR D 2 140 ? -29.27200 -20.66100 -58.76100 1.000 11.92348 140 TYR D N 1
ATOM 11989 C CA . TYR D 2 140 ? -28.51000 -20.59500 -59.99700 1.000 11.90566 140 TYR D CA 1
ATOM 11990 C C . TYR D 2 140 ? -27.80900 -19.25100 -59.99400 1.000 15.28931 140 TYR D C 1
ATOM 11991 O O . TYR D 2 140 ? -28.45500 -18.24800 -59.67000 1.000 15.39227 140 TYR D O 1
ATOM 12009 N N . PRO D 2 141 ? -26.52000 -19.16900 -60.35600 1.000 14.66231 141 PRO D N 1
ATOM 12010 C CA . PRO D 2 141 ? -25.61000 -20.22400 -60.81600 1.000 14.25533 141 PRO D CA 1
ATOM 12011 C C . PRO D 2 141 ? -25.10600 -21.10600 -59.68400 1.000 17.85760 141 PRO D C 1
ATOM 12012 O O . PRO D 2 141 ? -25.36800 -20.90300 -58.49800 1.000 14.51368 141 PRO D O 1
ATOM 12023 N N . ARG D 2 142 ? -24.33400 -22.12700 -60.05700 1.000 15.07863 142 ARG D N 1
ATOM 12024 C CA . ARG D 2 142 ? -23.86700 -23.10000 -59.08300 1.000 17.49345 142 ARG D CA 1
ATOM 12025 C C . ARG D 2 142 ? -22.89800 -22.50500 -58.06500 1.000 17.33079 142 ARG D C 1
ATOM 12026 O O . ARG D 2 142 ? -22.84800 -22.97500 -56.92800 1.000 18.09568 142 ARG D O 1
ATOM 12047 N N . GLU D 2 143 ? -22.12300 -21.48500 -58.43800 1.000 17.30746 143 GLU D N 1
ATOM 12048 C CA . GLU D 2 143 ? -21.16900 -20.89700 -57.51100 1.000 18.69697 143 GLU D CA 1
ATOM 12049 C C . GLU D 2 143 ? -21.87600 -20.26600 -56.32300 1.000 18.24351 143 GLU D C 1
ATOM 12050 O O . GLU D 2 143 ? -22.76700 -19.43500 -56.48600 1.000 19.67341 143 GLU D O 1
ATOM 12062 N N . ALA D 2 144 ? -21.46100 -20.66500 -55.13400 1.000 20.45561 144 ALA D N 1
ATOM 12063 C CA . ALA D 2 144 ? -22.04800 -20.19200 -53.88800 1.000 21.82067 144 ALA D CA 1
ATOM 12064 C C . ALA D 2 144 ? -20.99000 -20.36500 -52.82000 1.000 24.46191 144 ALA D C 1
ATOM 12065 O O . ALA D 2 144 ? -20.16000 -21.27900 -52.90000 1.000 27.22487 144 ALA D O 1
ATOM 12072 N N . LYS D 2 145 ? -20.98400 -19.46300 -51.84500 1.000 20.04776 145 LYS D N 1
ATOM 12073 C CA . LYS D 2 145 ? -20.03200 -19.54900 -50.75600 1.000 23.12129 145 LYS D CA 1
ATOM 12074 C C . LYS D 2 145 ? -20.77100 -19.69800 -49.44100 1.000 21.17639 145 LYS D C 1
ATOM 12075 O O . LYS D 2 145 ? -21.68800 -18.91900 -49.13900 1.000 21.36543 145 LYS D O 1
ATOM 12094 N N . VAL D 2 146 ? -20.38100 -20.71800 -48.68700 1.000 18.73466 146 VAL D N 1
ATOM 12095 C CA . VAL D 2 146 ? -20.93600 -21.01100 -47.37700 1.000 18.66735 146 VAL D CA 1
ATOM 12096 C C . VAL D 2 146 ? -19.82800 -20.92800 -46.34300 1.000 24.75395 146 VAL D C 1
ATOM 12097 O O . VAL D 2 146 ? -18.76400 -21.52300 -46.52800 1.000 24.96978 146 VAL D O 1
ATOM 12110 N N . GLN D 2 147 ? -20.04200 -20.12300 -45.30600 1.000 18.80635 147 GLN D N 1
ATOM 12111 C CA . GLN D 2 147 ? -19.12300 -20.04500 -44.17600 1.000 25.19765 147 GLN D CA 1
ATOM 12112 C C . GLN D 2 147 ? -19.85800 -20.39700 -42.89400 1.000 22.41980 147 GLN D C 1
ATOM 12113 O O . GLN D 2 147 ? -21.00800 -20.00000 -42.69400 1.000 22.54142 147 GLN D O 1
ATOM 12127 N N . TRP D 2 148 ? -19.20300 -21.16000 -42.03600 1.000 17.85685 148 TRP D N 1
ATOM 12128 C CA . TRP D 2 148 ? -19.74900 -21.51500 -40.74300 1.000 16.82681 148 TRP D CA 1
ATOM 12129 C C . TRP D 2 148 ? -19.15100 -20.58600 -39.70300 1.000 21.94353 148 TRP D C 1
ATOM 12130 O O . TRP D 2 148 ? -17.94500 -20.32700 -39.71800 1.000 22.05845 148 TRP D O 1
ATOM 12151 N N . LYS D 2 149 ? -19.99300 -20.10900 -38.78900 1.000 20.73819 149 LYS D N 1
ATOM 12152 C CA . LYS D 2 149 ? -19.53600 -19.29100 -37.67200 1.000 22.86107 149 LYS D CA 1
ATOM 12153 C C . LYS D 2 149 ? -20.09400 -19.88400 -36.39300 1.000 23.81398 149 LYS D C 1
ATOM 12154 O O . LYS D 2 149 ? -21.28600 -20.19600 -36.30600 1.000 23.33992 149 LYS D O 1
ATOM 12173 N N . VAL D 2 150 ? -19.23000 -20.05800 -35.40700 1.000 20.52768 150 VAL D N 1
ATOM 12174 C CA . VAL D 2 150 ? -19.60900 -20.60000 -34.11500 1.000 25.65830 150 VAL D CA 1
ATOM 12175 C C . VAL D 2 150 ? -19.23200 -19.54800 -33.08100 1.000 28.48718 150 VAL D C 1
ATOM 12176 O O . VAL D 2 150 ? -18.06600 -19.14400 -33.00300 1.000 25.04215 150 VAL D O 1
ATOM 12189 N N . ASP D 2 151 ? -20.23100 -19.07900 -32.32700 1.000 27.70944 151 ASP D N 1
ATOM 12190 C CA . ASP D 2 151 ? -20.06500 -17.91600 -31.45200 1.000 28.15772 151 ASP D CA 1
ATOM 12191 C C . ASP D 2 151 ? -19.31400 -16.81400 -32.18700 1.000 32.41298 151 ASP D C 1
ATOM 12192 O O . ASP D 2 151 ? -18.40300 -16.19300 -31.63700 1.000 31.36036 151 ASP D O 1
ATOM 12201 N N . ASN D 2 152 ? -19.71000 -16.56900 -33.43800 1.000 28.58834 152 ASN D N 1
ATOM 12202 C CA . ASN D 2 152 ? -19.19400 -15.51600 -34.30600 1.000 30.13939 152 ASN D CA 1
ATOM 12203 C C . ASN D 2 152 ? -17.76500 -15.76300 -34.76800 1.000 30.19860 152 ASN D C 1
ATOM 12204 O O . ASN D 2 152 ? -17.18600 -14.88900 -35.42500 1.000 34.05701 152 ASN D O 1
ATOM 12215 N N . ALA D 2 153 ? -17.19300 -16.93400 -34.48300 1.000 27.13582 153 ALA D N 1
ATOM 12216 C CA . ALA D 2 153 ? -15.84000 -17.28800 -34.91400 1.000 31.27556 153 ALA D CA 1
ATOM 12217 C C . ALA D 2 153 ? -15.89600 -18.11200 -36.20200 1.000 27.71126 153 ALA D C 1
ATOM 12218 O O . ALA D 2 153 ? -16.53300 -19.16800 -36.23100 1.000 27.82938 153 ALA D O 1
ATOM 12225 N N . LEU D 2 154 ? -15.19300 -17.65300 -37.23800 1.000 28.48280 154 LEU D N 1
ATOM 12226 C CA . LEU D 2 154 ? -15.15700 -18.38700 -38.50100 1.000 28.26630 154 LEU D CA 1
ATOM 12227 C C . LEU D 2 154 ? -14.51700 -19.75400 -38.29900 1.000 35.67086 154 LEU D C 1
ATOM 12228 O O . LEU D 2 154 ? -13.45800 -19.88000 -37.68000 1.000 28.94377 154 LEU D O 1
ATOM 12244 N N . GLN D 2 155 ? -15.18300 -20.78500 -38.79700 1.000 27.01426 155 GLN D N 1
ATOM 12245 C CA . GLN D 2 155 ? -14.68500 -22.14200 -38.69200 1.000 26.88719 155 GLN D CA 1
ATOM 12246 C C . GLN D 2 155 ? -13.90400 -22.54500 -39.93400 1.000 29.44487 155 GLN D C 1
ATOM 12247 O O . GLN D 2 155 ? -14.08500 -21.99700 -41.03000 1.000 26.04992 155 GLN D O 1
ATOM 12261 N N . SER D 2 156 ? -13.02500 -23.52500 -39.74200 1.000 32.61269 156 SER D N 1
ATOM 12262 C CA . SER D 2 156 ? -12.36300 -24.18900 -40.85300 1.000 36.99170 156 SER D CA 1
ATOM 12263 C C . SER D 2 156 ? -12.03100 -25.61500 -40.44600 1.000 31.49840 156 SER D C 1
ATOM 12264 O O . SER D 2 156 ? -11.68000 -25.87000 -39.29200 1.000 33.90434 156 SER D O 1
ATOM 12272 N N . GLY D 2 157 ? -12.14800 -26.54000 -41.39900 1.000 27.64381 157 GLY D N 1
ATOM 12273 C CA . GLY D 2 157 ? -11.65900 -27.89100 -41.22700 1.000 32.57774 157 GLY D CA 1
ATOM 12274 C C . GLY D 2 157 ? -12.64600 -28.90600 -40.70000 1.000 30.87324 157 GLY D C 1
ATOM 12275 O O . GLY D 2 157 ? -12.28900 -30.07800 -40.56000 1.000 31.22057 157 GLY D O 1
ATOM 12279 N N . ASN D 2 158 ? -13.87000 -28.50600 -40.40700 1.000 19.19257 158 ASN D N 1
ATOM 12280 C CA . ASN D 2 158 ? -14.85300 -29.39100 -39.81300 1.000 18.82599 158 ASN D CA 1
ATOM 12281 C C . ASN D 2 158 ? -16.14700 -29.43600 -40.63300 1.000 17.84799 158 ASN D C 1
ATOM 12282 O O . ASN D 2 158 ? -17.16800 -29.89800 -40.12900 1.000 19.56107 158 ASN D O 1
ATOM 12293 N N . SER D 2 159 ? -16.11700 -29.02100 -41.89400 1.000 17.29219 159 SER D N 1
ATOM 12294 C CA . SER D 2 159 ? -17.32300 -29.10700 -42.71500 1.000 19.60182 159 SER D CA 1
ATOM 12295 C C . SER D 2 159 ? -17.03900 -29.73700 -44.07800 1.000 19.78643 159 SER D C 1
ATOM 12296 O O . SER D 2 159 ? -15.91200 -29.69500 -44.58800 1.000 18.26396 159 SER D O 1
ATOM 12304 N N . GLN D 2 160 ? -18.09600 -30.32300 -44.67100 1.000 15.61251 160 GLN D N 1
ATOM 12305 C CA . GLN D 2 160 ? -18.03600 -30.86200 -46.01300 1.000 15.37812 160 GLN D CA 1
ATOM 12306 C C . GLN D 2 160 ? -19.26700 -30.41700 -46.78900 1.000 16.87475 160 GLN D C 1
ATOM 12307 O O . GLN D 2 160 ? -20.36100 -30.35400 -46.22500 1.000 18.04189 160 GLN D O 1
ATOM 12321 N N . GLU D 2 161 ? -19.07600 -30.14500 -48.08000 1.000 15.30360 161 GLU D N 1
ATOM 12322 C CA . GLU D 2 161 ? -20.14600 -29.70800 -48.96900 1.000 17.74094 161 GLU D CA 1
ATOM 12323 C C . GLU D 2 161 ? -20.41500 -30.75500 -50.04400 1.000 15.76046 161 GLU D C 1
ATOM 12324 O O . GLU D 2 161 ? -19.49300 -31.41900 -50.52800 1.000 14.60627 161 GLU D O 1
ATOM 12336 N N . SER D 2 162 ? -21.67100 -30.80900 -50.48300 1.000 14.66900 162 SER D N 1
ATOM 12337 C CA . SER D 2 162 ? -22.07100 -31.60300 -51.64800 1.000 13.31484 162 SER D CA 1
ATOM 12338 C C . SER D 2 162 ? -23.09000 -30.82400 -52.46100 1.000 14.73782 162 SER D C 1
ATOM 12339 O O . SER D 2 162 ? -24.02400 -30.26200 -51.88600 1.000 15.22834 162 SER D O 1
ATOM 12347 N N . VAL D 2 163 ? -22.95800 -30.83100 -53.78700 1.000 12.83371 163 VAL D N 1
ATOM 12348 C CA . VAL D 2 163 ? -23.87500 -30.13600 -54.68800 1.000 11.71811 163 VAL D CA 1
ATOM 12349 C C . VAL D 2 163 ? -24.59500 -31.15700 -55.57100 1.000 14.63999 163 VAL D C 1
ATOM 12350 O O . VAL D 2 163 ? -24.01700 -32.18800 -55.94100 1.000 14.34395 163 VAL D O 1
ATOM 12363 N N . THR D 2 164 ? -25.87900 -30.90400 -55.86500 1.000 12.90939 164 THR D N 1
ATOM 12364 C CA . THR D 2 164 ? -26.63500 -31.78800 -56.73800 1.000 11.24089 164 THR D CA 1
ATOM 12365 C C . THR D 2 164 ? -26.27500 -31.60000 -58.21200 1.000 11.65973 164 THR D C 1
ATOM 12366 O O . THR D 2 164 ? -25.67400 -30.59800 -58.62900 1.000 13.84368 164 THR D O 1
ATOM 12377 N N . GLU D 2 165 ? -26.70000 -32.57500 -59.02100 1.000 13.68926 165 GLU D N 1
ATOM 12378 C CA . GLU D 2 165 ? -26.81300 -32.35800 -60.45500 1.000 13.46850 165 GLU D CA 1
ATOM 12379 C C . GLU D 2 165 ? -27.79900 -31.21800 -60.75100 1.000 14.08205 165 GLU D C 1
ATOM 12380 O O . GLU D 2 165 ? -28.59100 -30.78900 -59.89400 1.000 14.29174 165 GLU D O 1
ATOM 12392 N N . GLN D 2 166 ? -27.68100 -30.67300 -61.94700 1.000 13.12340 166 GLN D N 1
ATOM 12393 C CA . GLN D 2 166 ? -28.59500 -29.62600 -62.40000 1.000 13.98097 166 GLN D CA 1
ATOM 12394 C C . GLN D 2 166 ? -29.98600 -30.20700 -62.65800 1.000 12.79683 166 GLN D C 1
ATOM 12395 O O . GLN D 2 166 ? -30.12400 -31.23800 -63.31700 1.000 15.06130 166 GLN D O 1
ATOM 12409 N N . ASP D 2 167 ? -31.01100 -29.53100 -62.14900 1.000 13.80981 167 ASP D N 1
ATOM 12410 C CA . ASP D 2 167 ? -32.38900 -30.01100 -62.28200 1.000 13.16004 167 ASP D CA 1
ATOM 12411 C C . ASP D 2 167 ? -32.87100 -29.98800 -63.72800 1.000 16.20512 167 ASP D C 1
ATOM 12412 O O . ASP D 2 167 ? -32.65500 -29.02100 -64.46000 1.000 14.46358 167 ASP D O 1
ATOM 12421 N N . SER D 2 168 ? -33.55700 -31.06600 -64.12800 1.000 16.02366 168 SER D N 1
ATOM 12422 C CA . SER D 2 168 ? -33.98100 -31.20600 -65.51200 1.000 16.01602 168 SER D CA 1
ATOM 12423 C C . SER D 2 168 ? -35.15700 -30.31900 -65.88600 1.000 18.28569 168 SER D C 1
ATOM 12424 O O . SER D 2 168 ? -35.41500 -30.14100 -67.08100 1.000 22.08503 168 SER D O 1
ATOM 12432 N N . LYS D 2 169 ? -35.88700 -29.77200 -64.91300 1.000 19.81271 169 LYS D N 1
ATOM 12433 C CA . LYS D 2 169 ? -37.03800 -28.92700 -65.21500 1.000 24.75973 169 LYS D CA 1
ATOM 12434 C C . LYS D 2 169 ? -36.74000 -27.43900 -65.08700 1.000 20.32203 169 LYS D C 1
ATOM 12435 O O . LYS D 2 169 ? -37.10100 -26.66800 -65.97700 1.000 24.92232 169 LYS D O 1
ATOM 12454 N N . ASP D 2 170 ? -36.10100 -27.00300 -63.99700 1.000 20.73669 170 ASP D N 1
ATOM 12455 C CA . ASP D 2 170 ? -35.84200 -25.58500 -63.80000 1.000 17.84569 170 ASP D CA 1
ATOM 12456 C C . ASP D 2 170 ? -34.36300 -25.22200 -63.79400 1.000 16.13388 170 ASP D C 1
ATOM 12457 O O . ASP D 2 170 ? -34.02700 -24.05200 -63.58600 1.000 16.73520 170 ASP D O 1
ATOM 12466 N N . SER D 2 171 ? -33.47700 -26.17200 -64.05000 1.000 15.43178 171 SER D N 1
ATOM 12467 C CA . SER D 2 171 ? -32.06200 -25.89200 -64.28000 1.000 12.20068 171 SER D CA 1
ATOM 12468 C C . SER D 2 171 ? -31.35400 -25.29600 -63.07300 1.000 13.19940 171 SER D C 1
ATOM 12469 O O . SER D 2 171 ? -30.30600 -24.66200 -63.22400 1.000 14.33679 171 SER D O 1
ATOM 12477 N N . THR D 2 172 ? -31.86800 -25.50100 -61.85600 1.000 14.10398 172 THR D N 1
ATOM 12478 C CA . THR D 2 172 ? -31.21500 -25.04200 -60.63700 1.000 12.50029 172 THR D CA 1
ATOM 12479 C C . THR D 2 172 ? -30.37600 -26.13500 -59.96400 1.000 11.44207 172 THR D C 1
ATOM 12480 O O . THR D 2 172 ? -30.41700 -27.31800 -60.32600 1.000 13.58929 172 THR D O 1
ATOM 12491 N N . TYR D 2 173 ? -29.61700 -25.71300 -58.95900 1.000 11.50244 173 TYR D N 1
ATOM 12492 C CA . TYR D 2 173 ? -28.82600 -26.59800 -58.11000 1.000 12.63322 173 TYR D CA 1
ATOM 12493 C C . TYR D 2 173 ? -29.28500 -26.48600 -56.66100 1.000 14.78615 173 TYR D C 1
ATOM 12494 O O . TYR D 2 173 ? -29.86500 -25.48000 -56.24500 1.000 13.70436 173 TYR D O 1
ATOM 12512 N N . SER D 2 174 ? -28.95700 -27.50500 -55.87100 1.000 11.81584 174 SER D N 1
ATOM 12513 C CA . SER D 2 174 ? -29.04500 -27.42300 -54.42300 1.000 11.20987 174 SER D CA 1
ATOM 12514 C C . SER D 2 174 ? -27.72600 -27.87500 -53.80300 1.000 12.24512 174 SER D C 1
ATOM 12515 O O . SER D 2 174 ? -26.92700 -28.58300 -54.43600 1.000 13.21791 174 SER D O 1
ATOM 12523 N N . LEU D 2 175 ? -27.47800 -27.41000 -52.57300 1.000 12.10916 175 LEU D N 1
ATOM 12524 C CA . LEU D 2 175 ? -26.18300 -27.62000 -51.93000 1.000 12.63401 175 LEU D CA 1
ATOM 12525 C C . LEU D 2 175 ? -26.39400 -27.86800 -50.44900 1.000 14.49789 175 LEU D C 1
ATOM 12526 O O . LEU D 2 175 ? -27.18200 -27.17000 -49.80600 1.000 13.88536 175 LEU D O 1
ATOM 12542 N N . SER D 2 176 ? -25.69400 -28.86200 -49.91100 1.000 12.59063 176 SER D N 1
ATOM 12543 C CA . SER D 2 176 ? -25.65900 -29.10000 -48.48000 1.000 11.96564 176 SER D CA 1
ATOM 12544 C C . SER D 2 176 ? -24.25600 -28.81300 -47.96500 1.000 14.94069 176 SER D C 1
ATOM 12545 O O . SER D 2 176 ? -23.26000 -29.16600 -48.60200 1.000 15.03895 176 SER D O 1
ATOM 12553 N N . SER D 2 177 ? -24.18500 -28.14600 -46.82600 1.000 14.48121 177 SER D N 1
ATOM 12554 C CA . SER D 2 177 ? -22.93700 -27.99300 -46.08700 1.000 16.64897 177 SER D CA 1
ATOM 12555 C C . SER D 2 177 ? -23.16500 -28.53000 -44.68400 1.000 17.36441 177 SER D C 1
ATOM 12556 O O . SER D 2 177 ? -24.10700 -28.11400 -44.00500 1.000 16.99204 177 SER D O 1
ATOM 12564 N N . THR D 2 178 ? -22.32400 -29.46400 -44.25700 1.000 14.71807 178 THR D N 1
ATOM 12565 C CA . THR D 2 178 ? -22.50900 -30.15500 -42.98500 1.000 12.84156 178 THR D CA 1
ATOM 12566 C C . THR D 2 178 ? -21.31400 -29.92600 -42.07900 1.000 17.22976 178 THR D C 1
ATOM 12567 O O . THR D 2 178 ? -20.18800 -30.27700 -42.44100 1.000 17.20681 178 THR D O 1
ATOM 12578 N N . LEU D 2 179 ? -21.57200 -29.36200 -40.89800 1.000 17.79510 179 LEU D N 1
ATOM 12579 C CA . LEU D 2 179 ? -20.55500 -29.13100 -39.87000 1.000 18.83979 179 LEU D CA 1
ATOM 12580 C C . LEU D 2 179 ? -20.61000 -30.29400 -38.88200 1.000 18.58447 179 LEU D C 1
ATOM 12581 O O . LEU D 2 179 ? -21.66500 -30.55400 -38.29200 1.000 17.86965 179 LEU D O 1
ATOM 12597 N N . THR D 2 180 ? -19.49100 -30.99500 -38.68400 1.000 17.96340 180 THR D N 1
ATOM 12598 C CA . THR D 2 180 ? -19.49000 -32.14200 -37.78600 1.000 18.98445 180 THR D CA 1
ATOM 12599 C C . THR D 2 180 ? -18.50900 -31.93300 -36.64300 1.000 22.65442 180 THR D C 1
ATOM 12600 O O . THR D 2 180 ? -17.33700 -31.60800 -36.87800 1.000 24.75911 180 THR D O 1
ATOM 12611 N N . LEU D 2 181 ? -19.00500 -32.11900 -35.42100 1.000 22.86589 181 LEU D N 1
ATOM 12612 C CA . LEU D 2 181 ? -18.24100 -31.95200 -34.19400 1.000 27.68011 181 LEU D CA 1
ATOM 12613 C C . LEU D 2 181 ? -18.52500 -33.10100 -33.23500 1.000 27.55208 181 LEU D C 1
ATOM 12614 O O . LEU D 2 181 ? -19.60200 -33.69200 -33.26000 1.000 26.01057 181 LEU D O 1
ATOM 12630 N N . SER D 2 182 ? -17.56000 -33.40000 -32.35900 1.000 31.34629 182 SER D N 1
ATOM 12631 C CA . SER D 2 182 ? -17.86900 -34.26600 -31.22700 1.000 31.12080 182 SER D CA 1
ATOM 12632 C C . SER D 2 182 ? -18.91900 -33.59500 -30.34900 1.000 27.56999 182 SER D C 1
ATOM 12633 O O . SER D 2 182 ? -19.06000 -32.36600 -30.34200 1.000 30.48463 182 SER D O 1
ATOM 12641 N N . LYS D 2 183 ? -19.67700 -34.40100 -29.60700 1.000 32.69906 183 LYS D N 1
ATOM 12642 C CA . LYS D 2 183 ? -20.66300 -33.81600 -28.70100 1.000 33.64323 183 LYS D CA 1
ATOM 12643 C C . LYS D 2 183 ? -19.99200 -32.84500 -27.73000 1.000 35.35848 183 LYS D C 1
ATOM 12644 O O . LYS D 2 183 ? -20.54100 -31.77700 -27.43200 1.000 34.11851 183 LYS D O 1
ATOM 12663 N N . ALA D 2 184 ? -18.79400 -33.19000 -27.24700 1.000 39.47940 184 ALA D N 1
ATOM 12664 C CA . ALA D 2 184 ? -18.08500 -32.31600 -26.31600 1.000 35.83666 184 ALA D CA 1
ATOM 12665 C C . ALA D 2 184 ? -17.76000 -30.96900 -26.95400 1.000 40.29246 184 ALA D C 1
ATOM 12666 O O . ALA D 2 184 ? -18.06000 -29.91200 -26.38500 1.000 39.42778 184 ALA D O 1
ATOM 12673 N N . ASP D 2 185 ? -17.15300 -30.98500 -28.14500 1.000 36.44116 185 ASP D N 1
ATOM 12674 C CA . ASP D 2 185 ? -16.83900 -29.73300 -28.83100 1.000 39.67977 185 ASP D CA 1
ATOM 12675 C C . ASP D 2 185 ? -18.10600 -28.93800 -29.12600 1.000 38.19588 185 ASP D C 1
ATOM 12676 O O . ASP D 2 185 ? -18.11800 -27.70900 -29.01900 1.000 34.11009 185 ASP D O 1
ATOM 12685 N N . TYR D 2 186 ? -19.19100 -29.62400 -29.48800 1.000 32.41034 186 TYR D N 1
ATOM 12686 C CA . TYR D 2 186 ? -20.44900 -28.93200 -29.76400 1.000 27.48103 186 TYR D CA 1
ATOM 12687 C C . TYR D 2 186 ? -20.96900 -28.18400 -28.53900 1.000 33.58056 186 TYR D C 1
ATOM 12688 O O . TYR D 2 186 ? -21.47400 -27.06200 -28.64800 1.000 31.02924 186 TYR D O 1
ATOM 12706 N N . GLU D 2 187 ? -20.85100 -28.78600 -27.36300 1.000 38.66708 187 GLU D N 1
ATOM 12707 C CA . GLU D 2 187 ? -21.37000 -28.17900 -26.13900 1.000 39.35307 187 GLU D CA 1
ATOM 12708 C C . GLU D 2 187 ? -20.52200 -27.01200 -25.64500 1.000 38.78935 187 GLU D C 1
ATOM 12709 O O . GLU D 2 187 ? -20.96300 -26.27900 -24.75500 1.000 37.51926 187 GLU D O 1
ATOM 12721 N N . LYS D 2 188 ? -19.35300 -26.78300 -26.24100 1.000 36.29534 188 LYS D N 1
ATOM 12722 C CA . LYS D 2 188 ? -18.53200 -25.65300 -25.83900 1.000 38.32887 188 LYS D CA 1
ATOM 12723 C C . LYS D 2 188 ? -19.06000 -24.30800 -26.32200 1.000 38.87442 188 LYS D C 1
ATOM 12724 O O . LYS D 2 188 ? -18.59500 -23.26900 -25.84000 1.000 36.11956 188 LYS D O 1
ATOM 12743 N N . HIS D 2 189 ? -19.97900 -24.28800 -27.28600 1.000 30.33543 189 HIS D N 1
ATOM 12744 C CA . HIS D 2 189 ? -20.43700 -23.04000 -27.87000 1.000 35.19221 189 HIS D CA 1
ATOM 12745 C C . HIS D 2 189 ? -21.95700 -22.99800 -27.91800 1.000 28.62664 189 HIS D C 1
ATOM 12746 O O . HIS D 2 189 ? -22.62900 -24.02500 -27.80700 1.000 33.83437 189 HIS D O 1
ATOM 12760 N N . LYS D 2 190 ? -22.48100 -21.79700 -28.12800 1.000 28.34667 190 LYS D N 1
ATOM 12761 C CA . LYS D 2 190 ? -23.91800 -21.56700 -28.12500 1.000 31.24839 190 LYS D CA 1
ATOM 12762 C C . LYS D 2 190 ? -24.46800 -21.23800 -29.50500 1.000 24.79701 190 LYS D C 1
ATOM 12763 O O . LYS D 2 190 ? -25.43100 -21.88400 -29.94100 1.000 29.05416 190 LYS D O 1
ATOM 12782 N N . VAL D 2 191 ? -23.89900 -20.27400 -30.22500 1.000 25.71672 191 VAL D N 1
ATOM 12783 C CA . VAL D 2 191 ? -24.48400 -19.80600 -31.47400 1.000 25.62505 191 VAL D CA 1
ATOM 12784 C C . VAL D 2 191 ? -23.82800 -20.55200 -32.63300 1.000 26.08078 191 VAL D C 1
ATOM 12785 O O . VAL D 2 191 ? -22.60400 -20.48300 -32.81000 1.000 25.46281 191 VAL D O 1
ATOM 12798 N N . TYR D 2 192 ? -24.65800 -21.20500 -33.45300 1.000 23.35823 192 TYR D N 1
ATOM 12799 C CA . TYR D 2 192 ? -24.23200 -21.89600 -34.67200 1.000 20.12189 192 TYR D CA 1
ATOM 12800 C C . TYR D 2 192 ? -24.91800 -21.25000 -35.86900 1.000 22.76898 192 TYR D C 1
ATOM 12801 O O . TYR D 2 192 ? -26.14700 -21.15800 -35.90100 1.000 24.15708 192 TYR D O 1
ATOM 12819 N N . ALA D 2 193 ? -24.12400 -20.79600 -36.84300 1.000 18.03635 193 ALA D N 1
ATOM 12820 C CA . ALA D 2 193 ? -24.64700 -20.05800 -37.97400 1.000 17.99791 193 ALA D CA 1
ATOM 12821 C C . ALA D 2 193 ? -23.96100 -20.43900 -39.26700 1.000 22.40068 193 ALA D C 1
ATOM 12822 O O . ALA D 2 193 ? -22.73800 -20.60200 -39.30100 1.000 18.57157 193 ALA D O 1
ATOM 12829 N N . CYS D 2 194 ? -24.75600 -20.51200 -40.33600 1.000 18.86992 194 CYS D N 1
ATOM 12830 C CA . CYS D 2 194 ? -24.21700 -20.71000 -41.70200 1.000 22.39986 194 CYS D CA 1
ATOM 12831 C C . CYS D 2 194 ? -24.50500 -19.40400 -42.44800 1.000 22.68817 194 CYS D C 1
ATOM 12832 O O . CYS D 2 194 ? -25.63900 -18.95500 -42.39400 1.000 23.14958 194 CYS D O 1
ATOM 12839 N N . GLU D 2 195 ? -23.49200 -18.81000 -43.07000 1.000 18.80547 195 GLU D N 1
ATOM 12840 C CA . GLU D 2 195 ? -23.59300 -17.56900 -43.82200 1.000 19.10541 195 GLU D CA 1
ATOM 12841 C C . GLU D 2 195 ? -23.39600 -17.86200 -45.29800 1.000 21.93184 195 GLU D C 1
ATOM 12842 O O . GLU D 2 195 ? -22.39700 -18.47600 -45.68000 1.000 21.10901 195 GLU D O 1
ATOM 12854 N N . VAL D 2 196 ? -24.34500 -17.40900 -46.11500 1.000 15.03555 196 VAL D N 1
ATOM 12855 C CA . VAL D 2 196 ? -24.43100 -17.75500 -47.52400 1.000 14.98710 196 VAL D CA 1
ATOM 12856 C C . VAL D 2 196 ? -24.29300 -16.49900 -48.36200 1.000 18.65173 196 VAL D C 1
ATOM 12857 O O . VAL D 2 196 ? -25.03600 -15.52500 -48.16300 1.000 18.92602 196 VAL D O 1
ATOM 12870 N N . THR D 2 197 ? -23.33900 -16.53200 -49.29100 1.000 16.68265 197 THR D N 1
ATOM 12871 C CA . THR D 2 197 ? -23.11300 -15.49700 -50.29700 1.000 18.42301 197 THR D CA 1
ATOM 12872 C C . THR D 2 197 ? -23.40100 -16.07500 -51.68300 1.000 21.99181 197 THR D C 1
ATOM 12873 O O . THR D 2 197 ? -22.93500 -17.16300 -52.00900 1.000 23.01695 197 THR D O 1
ATOM 12884 N N . HIS D 2 198 ? -24.16700 -15.34700 -52.49100 1.000 18.54065 198 HIS D N 1
ATOM 12885 C CA . HIS D 2 198 ? -24.55500 -15.82000 -53.81200 1.000 16.05107 198 HIS D CA 1
ATOM 12886 C C . HIS D 2 198 ? -24.94400 -14.63000 -54.67600 1.000 20.07567 198 HIS D C 1
ATOM 12887 O O . HIS D 2 198 ? -25.44800 -13.62300 -54.16900 1.000 20.63056 198 HIS D O 1
ATOM 12901 N N . GLN D 2 199 ? -24.73700 -14.76800 -55.99200 1.000 19.18902 199 GLN D N 1
ATOM 12902 C CA . GLN D 2 199 ? -25.06400 -13.68700 -56.92000 1.000 18.93428 199 GLN D CA 1
ATOM 12903 C C . GLN D 2 199 ? -26.49500 -13.17300 -56.76000 1.000 20.22731 199 GLN D C 1
ATOM 12904 O O . GLN D 2 199 ? -26.75300 -11.97100 -56.95100 1.000 22.25799 199 GLN D O 1
ATOM 12918 N N . GLY D 2 200 ? -27.42900 -14.03600 -56.38500 1.000 20.06682 200 GLY D N 1
ATOM 12919 C CA . GLY D 2 200 ? -28.81800 -13.64000 -56.25100 1.000 20.09807 200 GLY D CA 1
ATOM 12920 C C . GLY D 2 200 ? -29.18500 -12.98400 -54.93400 1.000 16.80053 200 GLY D C 1
ATOM 12921 O O . GLY D 2 200 ? -30.35600 -12.60200 -54.75200 1.000 22.81324 200 GLY D O 1
ATOM 12925 N N . LEU D 2 201 ? -28.22500 -12.83800 -54.03300 1.000 19.32003 201 LEU D N 1
ATOM 12926 C CA . LEU D 2 201 ? -28.43700 -12.26300 -52.71400 1.000 21.33448 201 LEU D CA 1
ATOM 12927 C C . LEU D 2 201 ? -27.76200 -10.89500 -52.65900 1.000 26.07432 201 LEU D C 1
ATOM 12928 O O . LEU D 2 201 ? -26.54200 -10.79300 -52.84800 1.000 26.72466 201 LEU D O 1
ATOM 12944 N N . SER D 2 202 ? -28.55200 -9.85100 -52.38300 1.000 31.45332 202 SER D N 1
ATOM 12945 C CA . SER D 2 202 ? -27.98500 -8.50600 -52.32000 1.000 36.82667 202 SER D CA 1
ATOM 12946 C C . SER D 2 202 ? -26.99000 -8.38600 -51.17800 1.000 32.47727 202 SER D C 1
ATOM 12947 O O . SER D 2 202 ? -26.02500 -7.61900 -51.27000 1.000 33.81837 202 SER D O 1
ATOM 12955 N N . SER D 2 203 ? -27.19200 -9.13900 -50.10900 1.000 26.66205 203 SER D N 1
ATOM 12956 C CA . SER D 2 203 ? -26.27700 -9.22300 -48.98800 1.000 35.14338 203 SER D CA 1
ATOM 12957 C C . SER D 2 203 ? -26.31200 -10.64900 -48.46400 1.000 33.49555 203 SER D C 1
ATOM 12958 O O . SER D 2 203 ? -27.29500 -11.36700 -48.67000 1.000 28.26639 203 SER D O 1
ATOM 12966 N N . PRO D 2 204 ? -25.26800 -11.08100 -47.76800 1.000 28.52049 204 PRO D N 1
ATOM 12967 C CA . PRO D 2 204 ? -25.24700 -12.47000 -47.28100 1.000 29.35398 204 PRO D CA 1
ATOM 12968 C C . PRO D 2 204 ? -26.42200 -12.78700 -46.37000 1.000 33.98890 204 PRO D C 1
ATOM 12969 O O . PRO D 2 204 ? -26.87700 -11.95400 -45.58300 1.000 31.50068 204 PRO D O 1
ATOM 12980 N N . VAL D 2 205 ? -26.90900 -14.01600 -46.48400 1.000 23.75767 205 VAL D N 1
ATOM 12981 C CA . VAL D 2 205 ? -27.97300 -14.54700 -45.63700 1.000 21.25750 205 VAL D CA 1
ATOM 12982 C C . VAL D 2 205 ? -27.36000 -15.42300 -44.55800 1.000 28.19260 205 VAL D C 1
ATOM 12983 O O . VAL D 2 205 ? -26.52300 -16.28300 -44.84500 1.000 25.59552 205 VAL D O 1
ATOM 12996 N N . THR D 2 206 ? -27.77300 -15.20100 -43.31200 1.000 23.82619 206 THR D N 1
ATOM 12997 C CA . THR D 2 206 ? -27.34700 -16.01400 -42.18800 1.000 23.32440 206 THR D CA 1
ATOM 12998 C C . THR D 2 206 ? -28.54200 -16.71700 -41.57800 1.000 28.42032 206 THR D C 1
ATOM 12999 O O . THR D 2 206 ? -29.56600 -16.08200 -41.29200 1.000 29.03375 206 THR D O 1
ATOM 13010 N N . LYS D 2 207 ? -28.44300 -18.03100 -41.47000 1.000 22.29728 207 LYS D N 1
ATOM 13011 C CA . LYS D 2 207 ? -29.36100 -18.83900 -40.67800 1.000 23.45940 207 LYS D CA 1
ATOM 13012 C C . LYS D 2 207 ? -28.59800 -19.32800 -39.44500 1.000 27.66008 207 LYS D C 1
ATOM 13013 O O . LYS D 2 207 ? -27.48100 -19.85200 -39.57400 1.000 22.17959 207 LYS D O 1
ATOM 13032 N N . SER D 2 208 ? -29.19100 -19.15800 -38.25700 1.000 23.53679 208 SER D N 1
ATOM 13033 C CA . SER D 2 208 ? -28.49000 -19.48100 -37.01700 1.000 21.96528 208 SER D CA 1
ATOM 13034 C C . SER D 2 208 ? -29.47100 -20.01300 -35.97800 1.000 26.85894 208 SER D C 1
ATOM 13035 O O . SER D 2 208 ? -30.68600 -19.79400 -36.06700 1.000 24.84613 208 SER D O 1
ATOM 13043 N N . PHE D 2 209 ? -28.92100 -20.72800 -34.99200 1.000 22.89367 209 PHE D N 1
ATOM 13044 C CA . PHE D 2 209 ? -29.68800 -21.20100 -33.85300 1.000 23.70481 209 PHE D CA 1
ATOM 13045 C C . PHE D 2 209 ? -28.78800 -21.25100 -32.62400 1.000 30.21174 209 PHE D C 1
ATOM 13046 O O . PHE D 2 209 ? -27.55900 -21.26900 -32.72600 1.000 24.50768 209 PHE D O 1
ATOM 13063 N N . ASN D 2 210 ? -29.41600 -21.28900 -31.45400 1.000 29.11854 210 ASN D N 1
ATOM 13064 C CA . ASN D 2 210 ? -28.69100 -21.41300 -30.20200 1.000 30.27205 210 ASN D CA 1
ATOM 13065 C C . ASN D 2 210 ? -28.80400 -22.84200 -29.70600 1.000 30.25675 210 ASN D C 1
ATOM 13066 O O . ASN D 2 210 ? -29.90900 -23.38700 -29.61600 1.000 35.56655 210 ASN D O 1
ATOM 13077 N N . ARG D 2 211 ? -27.66600 -23.45800 -29.41900 1.000 26.36332 211 ARG D N 1
ATOM 13078 C CA . ARG D 2 211 ? -27.66200 -24.79100 -28.84400 1.000 30.23396 211 ARG D CA 1
ATOM 13079 C C . ARG D 2 211 ? -28.54000 -24.80500 -27.59800 1.000 40.51043 211 ARG D C 1
ATOM 13080 O O . ARG D 2 211 ? -28.60300 -23.82200 -26.86000 1.000 40.81440 211 ARG D O 1
ATOM 13101 N N . GLY D 2 212 ? -29.27900 -25.88800 -27.39200 1.000 44.40002 212 GLY D N 1
ATOM 13102 C CA . GLY D 2 212 ? -30.02400 -25.99200 -26.15300 1.000 58.23748 212 GLY D CA 1
ATOM 13103 C C . GLY D 2 212 ? -31.33100 -25.23100 -26.10900 1.000 61.37115 212 GLY D C 1
ATOM 13104 O O . GLY D 2 212 ? -31.95400 -25.17300 -25.03700 1.000 62.58090 212 GLY D O 1
ATOM 13108 N N . GLU D 2 213 ? -31.71700 -24.57000 -27.19300 1.000 59.16142 213 GLU D N 1
ATOM 13109 C CA . GLU D 2 213 ? -32.96400 -23.82000 -27.24200 1.000 54.48639 213 GLU D CA 1
ATOM 13110 C C . GLU D 2 213 ? -34.04000 -24.53800 -28.04800 1.000 55.43306 213 GLU D C 1
ATOM 13111 O O . GLU D 2 213 ? -33.89500 -25.71300 -28.38900 1.000 59.14378 213 GLU D O 1
ATOM 13123 N N . GLU E 1 1 ? 9.19000 7.35500 -69.18400 1.000 45.46867 1 GLU E N 1
ATOM 13124 C CA . GLU E 1 1 ? 9.32100 7.37400 -67.70100 1.000 45.84497 1 GLU E CA 1
ATOM 13125 C C . GLU E 1 1 ? 7.97200 7.17800 -66.99800 1.000 27.43738 1 GLU E C 1
ATOM 13126 O O . GLU E 1 1 ? 7.87700 6.32000 -66.12000 1.000 36.41668 1 GLU E O 1
ATOM 13138 N N . VAL E 1 2 ? 6.94800 7.96600 -67.33100 1.000 27.99665 2 VAL E N 1
ATOM 13139 C CA . VAL E 1 2 ? 5.61200 7.63700 -66.83900 1.000 24.60663 2 VAL E CA 1
ATOM 13140 C C . VAL E 1 2 ? 5.19200 6.31100 -67.46600 1.000 25.96827 2 VAL E C 1
ATOM 13141 O O . VAL E 1 2 ? 5.29000 6.12600 -68.69100 1.000 24.75249 2 VAL E O 1
ATOM 13154 N N . GLN E 1 3 ? 4.72200 5.38800 -66.64000 1.000 21.07900 3 GLN E N 1
ATOM 13155 C CA . GLN E 1 3 ? 4.26600 4.10100 -67.15100 1.000 23.32466 3 GLN E CA 1
ATOM 13156 C C . GLN E 1 3 ? 3.08500 3.60300 -66.33900 1.000 26.12345 3 GLN E C 1
ATOM 13157 O O . GLN E 1 3 ? 3.08800 3.68700 -65.10800 1.000 22.35685 3 GLN E O 1
ATOM 13171 N N . LEU E 1 4 ? 2.11200 3.02200 -67.03800 1.000 23.05091 4 LEU E N 1
ATOM 13172 C CA . LEU E 1 4 ? 0.98200 2.35500 -66.42600 1.000 18.75340 4 LEU E CA 1
ATOM 13173 C C . LEU E 1 4 ? 0.97900 0.89500 -66.87800 1.000 22.79971 4 LEU E C 1
ATOM 13174 O O . LEU E 1 4 ? 1.03800 0.62500 -68.07700 1.000 21.72833 4 LEU E O 1
ATOM 13190 N N . VAL E 1 5 ? 0.87900 -0.03600 -65.92900 1.000 24.15906 5 VAL E N 1
ATOM 13191 C CA . VAL E 1 5 ? 0.94600 -1.47000 -66.23400 1.000 27.27568 5 VAL E CA 1
ATOM 13192 C C . VAL E 1 5 ? -0.27500 -2.15800 -65.65200 1.000 25.66555 5 VAL E C 1
ATOM 13193 O O . VAL E 1 5 ? -0.46300 -2.17800 -64.42700 1.000 25.96165 5 VAL E O 1
ATOM 13206 N N . GLU E 1 6 ? -1.10500 -2.72000 -66.52500 1.000 24.63108 6 GLU E N 1
ATOM 13207 C CA . GLU E 1 6 ? -2.33600 -3.37100 -66.12000 1.000 29.06186 6 GLU E CA 1
ATOM 13208 C C . GLU E 1 6 ? -2.10700 -4.86500 -65.97400 1.000 28.81123 6 GLU E C 1
ATOM 13209 O O . GLU E 1 6 ? -1.26500 -5.45600 -66.65500 1.000 27.29015 6 GLU E O 1
ATOM 13221 N N . SER E 1 7 ? -2.90100 -5.46400 -65.10600 1.000 28.57673 7 SER E N 1
ATOM 13222 C CA . SER E 1 7 ? -2.93100 -6.91500 -64.99600 1.000 30.97842 7 SER E CA 1
ATOM 13223 C C . SER E 1 7 ? -4.33200 -7.32900 -64.58000 1.000 34.73829 7 SER E C 1
ATOM 13224 O O . SER E 1 7 ? -5.16500 -6.50700 -64.18400 1.000 25.76701 7 SER E O 1
ATOM 13232 N N . GLY E 1 8 ? -4.60000 -8.62700 -64.70700 1.000 31.06772 8 GLY E N 1
ATOM 13233 C CA . GLY E 1 8 ? -5.83400 -9.19700 -64.22100 1.000 31.05363 8 GLY E CA 1
ATOM 13234 C C . GLY E 1 8 ? -6.80900 -9.65400 -65.28200 1.000 29.95264 8 GLY E C 1
ATOM 13235 O O . GLY E 1 8 ? -7.86200 -10.18700 -64.92400 1.000 33.18599 8 GLY E O 1
ATOM 13239 N N . GLY E 1 9 ? -6.51100 -9.48400 -66.56100 1.000 32.55779 9 GLY E N 1
ATOM 13240 C CA . GLY E 1 9 ? -7.48100 -9.82900 -67.57300 1.000 30.69547 9 GLY E CA 1
ATOM 13241 C C . GLY E 1 9 ? -7.65200 -11.33200 -67.70400 1.000 35.09759 9 GLY E C 1
ATOM 13242 O O . GLY E 1 9 ? -6.94300 -12.13400 -67.09600 1.000 37.05858 9 GLY E O 1
ATOM 13246 N N . GLY E 1 10 ? -8.57400 -11.70600 -68.58400 1.000 23.19614 10 GLY E N 1
ATOM 13247 C CA . GLY E 1 10 ? -8.85300 -13.10900 -68.84200 1.000 24.71561 10 GLY E CA 1
ATOM 13248 C C . GLY E 1 10 ? -10.32900 -13.43600 -68.75300 1.000 21.96940 10 GLY E C 1
ATOM 13249 O O . GLY E 1 10 ? -11.21300 -12.58200 -68.94300 1.000 22.59430 10 GLY E O 1
ATOM 13253 N N . LEU E 1 11 ? -10.61500 -14.68600 -68.42500 1.000 23.80250 11 LEU E N 1
ATOM 13254 C CA . LEU E 1 11 ? -11.96500 -15.21000 -68.50300 1.000 23.04411 11 LEU E CA 1
ATOM 13255 C C . LEU E 1 11 ? -12.73800 -14.97800 -67.20300 1.000 23.80546 11 LEU E C 1
ATOM 13256 O O . LEU E 1 11 ? -12.16700 -15.05700 -66.11500 1.000 27.57699 11 LEU E O 1
ATOM 13272 N N . VAL E 1 12 ? -14.02200 -14.65200 -67.33100 1.000 23.19629 12 VAL E N 1
ATOM 13273 C CA . VAL E 1 12 ? -14.93000 -14.56100 -66.18200 1.000 26.90388 12 VAL E CA 1
ATOM 13274 C C . VAL E 1 12 ? -16.28700 -15.13700 -66.57100 1.000 25.40255 12 VAL E C 1
ATOM 13275 O O . VAL E 1 12 ? -16.79500 -14.89000 -67.66900 1.000 24.24485 12 VAL E O 1
ATOM 13288 N N . LYS E 1 13 ? -16.93400 -15.84800 -65.62000 1.000 29.13493 13 LYS E N 1
ATOM 13289 C CA . LYS E 1 13 ? -18.22700 -16.43400 -65.94100 1.000 28.33196 13 LYS E CA 1
ATOM 13290 C C . LYS E 1 13 ? -19.33000 -15.38100 -65.96500 1.000 30.60895 13 LYS E C 1
ATOM 13291 O O . LYS E 1 13 ? -19.24900 -14.36300 -65.27100 1.000 29.52968 13 LYS E O 1
ATOM 13310 N N . PRO E 1 14 ? -20.38300 -15.61300 -66.74800 1.000 31.06898 14 PRO E N 1
ATOM 13311 C CA . PRO E 1 14 ? -21.52300 -14.69200 -66.75300 1.000 35.10265 14 PRO E CA 1
ATOM 13312 C C . PRO E 1 14 ? -22.04000 -14.45600 -65.34400 1.000 40.72585 14 PRO E C 1
ATOM 13313 O O . PRO E 1 14 ? -22.16800 -15.39000 -64.54400 1.000 31.08849 14 PRO E O 1
ATOM 13324 N N . GLY E 1 15 ? -22.33200 -13.19100 -65.04300 1.000 36.94433 15 GLY E N 1
ATOM 13325 C CA . GLY E 1 15 ? -22.75400 -12.81600 -63.71100 1.000 38.33055 15 GLY E CA 1
ATOM 13326 C C . GLY E 1 15 ? -21.64900 -12.74600 -62.68500 1.000 35.50279 15 GLY E C 1
ATOM 13327 O O . GLY E 1 15 ? -21.92000 -12.34600 -61.54300 1.000 34.30468 15 GLY E O 1
ATOM 13331 N N . GLY E 1 16 ? -20.42000 -13.10500 -63.04700 1.000 34.69470 16 GLY E N 1
ATOM 13332 C CA . GLY E 1 16 ? -19.31500 -13.17500 -62.11300 1.000 38.82773 16 GLY E CA 1
ATOM 13333 C C . GLY E 1 16 ? -18.63400 -11.82900 -61.90700 1.000 30.76042 16 GLY E C 1
ATOM 13334 O O . GLY E 1 16 ? -19.07300 -10.78300 -62.38600 1.000 32.44126 16 GLY E O 1
ATOM 13338 N N . SER E 1 17 ? -17.54400 -11.87400 -61.14300 1.000 29.03476 17 SER E N 1
ATOM 13339 C CA . SER E 1 17 ? -16.79500 -10.69400 -60.71400 1.000 35.40568 17 SER E CA 1
ATOM 13340 C C . SER E 1 17 ? -15.32600 -10.83200 -61.08300 1.000 29.96296 17 SER E C 1
ATOM 13341 O O . SER E 1 17 ? -14.77700 -11.93600 -61.10600 1.000 25.67121 17 SER E O 1
ATOM 13349 N N . LEU E 1 18 ? -14.67700 -9.68500 -61.36200 1.000 27.56725 18 LEU E N 1
ATOM 13350 C CA . LEU E 1 18 ? -13.27900 -9.66000 -61.75400 1.000 29.89547 18 LEU E CA 1
ATOM 13351 C C . LEU E 1 18 ? -12.68900 -8.31800 -61.31300 1.000 26.51829 18 LEU E C 1
ATOM 13352 O O . LEU E 1 18 ? -13.38400 -7.30800 -61.36300 1.000 28.73449 18 LEU E O 1
ATOM 13368 N N . ARG E 1 19 ? -11.42900 -8.32000 -60.88700 1.000 26.04046 19 ARG E N 1
ATOM 13369 C CA . ARG E 1 19 ? -10.73000 -7.09300 -60.51000 1.000 26.21358 19 ARG E CA 1
ATOM 13370 C C . ARG E 1 19 ? -9.53900 -6.89000 -61.43300 1.000 25.48256 19 ARG E C 1
ATOM 13371 O O . ARG E 1 19 ? -8.67900 -7.77300 -61.55200 1.000 26.12029 19 ARG E O 1
ATOM 13392 N N . LEU E 1 20 ? -9.45800 -5.70800 -62.05300 1.000 20.14139 20 LEU E N 1
ATOM 13393 C CA . LEU E 1 20 ? -8.26700 -5.33200 -62.80400 1.000 21.38455 20 LEU E CA 1
ATOM 13394 C C . LEU E 1 20 ? -7.41900 -4.40200 -61.94800 1.000 21.77432 20 LEU E C 1
ATOM 13395 O O . LEU E 1 20 ? -7.94000 -3.68200 -61.09200 1.000 20.90298 20 LEU E O 1
ATOM 13411 N N . SER E 1 21 ? -6.11700 -4.43400 -62.17100 1.000 23.22904 21 SER E N 1
ATOM 13412 C CA . SER E 1 21 ? -5.19400 -3.55500 -61.48200 1.000 26.01263 21 SER E CA 1
ATOM 13413 C C . SER E 1 21 ? -4.43000 -2.69900 -62.48900 1.000 25.12867 21 SER E C 1
ATOM 13414 O O . SER E 1 21 ? -4.22800 -3.08400 -63.64800 1.000 21.53666 21 SER E O 1
ATOM 13422 N N . CYS E 1 22 ? -4.02100 -1.51600 -62.02600 1.000 20.33746 22 CYS E N 1
ATOM 13423 C CA . CYS E 1 22 ? -3.22900 -0.57200 -62.81200 1.000 25.55545 22 CYS E CA 1
ATOM 13424 C C . CYS E 1 22 ? -2.12400 -0.05100 -61.89400 1.000 20.92625 22 CYS E C 1
ATOM 13425 O O . CYS E 1 22 ? -2.41100 0.67700 -60.93400 1.000 28.17496 22 CYS E O 1
ATOM 13432 N N . ALA E 1 23 ? -0.88700 -0.45300 -62.16600 1.000 22.50311 23 ALA E N 1
ATOM 13433 C CA . ALA E 1 23 ? 0.28100 -0.05300 -61.39400 1.000 26.16911 23 ALA E CA 1
ATOM 13434 C C . ALA E 1 23 ? 0.96900 1.11800 -62.08800 1.000 25.32189 23 ALA E C 1
ATOM 13435 O O . ALA E 1 23 ? 1.39700 0.99400 -63.24100 1.000 25.24509 23 ALA E O 1
ATOM 13442 N N . ALA E 1 24 ? 1.11600 2.22900 -61.37000 1.000 23.81359 24 ALA E N 1
ATOM 13443 C CA . ALA E 1 24 ? 1.68600 3.45200 -61.91800 1.000 22.84393 24 ALA E CA 1
ATOM 13444 C C . ALA E 1 24 ? 3.11800 3.63600 -61.43800 1.000 28.57630 24 ALA E C 1
ATOM 13445 O O . ALA E 1 24 ? 3.42300 3.42600 -60.25900 1.000 27.08549 24 ALA E O 1
ATOM 13452 N N . SER E 1 25 ? 3.98900 4.07200 -62.34300 1.000 25.15124 25 SER E N 1
ATOM 13453 C CA . SER E 1 25 ? 5.37900 4.33400 -61.99500 1.000 24.74494 25 SER E CA 1
ATOM 13454 C C . SER E 1 25 ? 5.86600 5.55900 -62.75700 1.000 27.59514 25 SER E C 1
ATOM 13455 O O . SER E 1 25 ? 5.27100 5.97000 -63.75900 1.000 20.16042 25 SER E O 1
ATOM 13463 N N . GLY E 1 26 ? 6.95100 6.15400 -62.25100 1.000 26.32644 26 GLY E N 1
ATOM 13464 C CA . GLY E 1 26 ? 7.59000 7.28200 -62.90200 1.000 24.33658 26 GLY E CA 1
ATOM 13465 C C . GLY E 1 26 ? 7.09300 8.64600 -62.48100 1.000 19.50927 26 GLY E C 1
ATOM 13466 O O . GLY E 1 26 ? 7.50400 9.64700 -63.08500 1.000 23.71672 26 GLY E O 1
ATOM 13470 N N . TYR E 1 27 ? 6.21200 8.71100 -61.49000 1.000 22.51822 27 TYR E N 1
ATOM 13471 C CA . TYR E 1 27 ? 5.68300 9.96900 -60.98100 1.000 22.00184 27 TYR E CA 1
ATOM 13472 C C . TYR E 1 27 ? 5.07800 9.67800 -59.62000 1.000 20.98825 27 TYR E C 1
ATOM 13473 O O . TYR E 1 27 ? 4.94300 8.52200 -59.21800 1.000 23.44659 27 TYR E O 1
ATOM 13491 N N . THR E 1 28 ? 4.70500 10.74600 -58.91500 1.000 20.94525 28 THR E N 1
ATOM 13492 C CA . THR E 1 28 ? 4.02700 10.62000 -57.63000 1.000 18.76734 28 THR E CA 1
ATOM 13493 C C . THR E 1 28 ? 2.56500 10.27000 -57.88600 1.000 19.80657 28 THR E C 1
ATOM 13494 O O . THR E 1 28 ? 1.81200 11.06100 -58.45800 1.000 20.53692 28 THR E O 1
ATOM 13505 N N . PHE E 1 29 ? 2.17000 9.06800 -57.45900 1.000 20.59564 29 PHE E N 1
ATOM 13506 C CA . PHE E 1 29 ? 0.86200 8.51100 -57.78800 1.000 22.33833 29 PHE E CA 1
ATOM 13507 C C . PHE E 1 29 ? -0.28600 9.43100 -57.41700 1.000 25.70912 29 PHE E C 1
ATOM 13508 O O . PHE E 1 29 ? -1.28500 9.50600 -58.14500 1.000 21.15342 29 PHE E O 1
ATOM 13525 N N . THR E 1 30 ? -0.19500 10.12500 -56.28800 1.000 20.99077 30 THR E N 1
ATOM 13526 C CA . THR E 1 30 ? -1.29300 10.96300 -55.86000 1.000 21.13051 30 THR E CA 1
ATOM 13527 C C . THR E 1 30 ? -1.40300 12.26600 -56.64400 1.000 18.60005 30 THR E C 1
ATOM 13528 O O . THR E 1 30 ? -2.37200 12.99100 -56.43300 1.000 21.80159 30 THR E O 1
ATOM 13539 N N . ASP E 1 31 ? -0.47000 12.55400 -57.55000 1.000 20.29517 31 ASP E N 1
ATOM 13540 C CA . ASP E 1 31 ? -0.45800 13.81100 -58.30000 1.000 20.81759 31 ASP E CA 1
ATOM 13541 C C . ASP E 1 31 ? -1.39100 13.83400 -59.52200 1.000 20.87715 31 ASP E C 1
ATOM 13542 O O . ASP E 1 31 ? -1.54000 14.89800 -60.13100 1.000 19.58243 31 ASP E O 1
ATOM 13551 N N . ASN E 1 32 ? -1.99000 12.70700 -59.91200 1.000 17.76902 32 ASN E N 1
ATOM 13552 C CA . ASN E 1 32 ? -2.83700 12.65700 -61.09300 1.000 19.91302 32 ASN E CA 1
ATOM 13553 C C . ASN E 1 32 ? -3.96300 11.65300 -60.86400 1.000 18.53672 32 ASN E C 1
ATOM 13554 O O . ASN E 1 32 ? -3.78100 10.67800 -60.13500 1.000 20.02567 32 ASN E O 1
ATOM 13565 N N . TYR E 1 33 ? -5.11200 11.88200 -61.50100 1.000 15.78878 33 TYR E N 1
ATOM 13566 C CA . TYR E 1 33 ? -6.15400 10.88000 -61.41300 1.000 17.30130 33 TYR E CA 1
ATOM 13567 C C . TYR E 1 33 ? -5.79900 9.69500 -62.31500 1.000 17.38103 33 TYR E C 1
ATOM 13568 O O . TYR E 1 33 ? -5.05900 9.82000 -63.29300 1.000 17.44094 33 TYR E O 1
ATOM 13586 N N . ILE E 1 34 ? -6.35600 8.53600 -61.99200 1.000 16.02831 34 ILE E N 1
ATOM 13587 C CA . ILE E 1 34 ? -6.32300 7.38500 -62.89400 1.000 15.45563 34 ILE E CA 1
ATOM 13588 C C . ILE E 1 34 ? -7.72900 7.24000 -63.45800 1.000 16.00467 34 ILE E C 1
ATOM 13589 O O . ILE E 1 34 ? -8.71500 7.21900 -62.70600 1.000 16.05975 34 ILE E O 1
ATOM 13605 N N . HIS E 1 35 ? -7.83100 7.14900 -64.78700 1.000 16.25845 35 HIS E N 1
ATOM 13606 C CA . HIS E 1 35 ? -9.10600 6.98100 -65.45100 1.000 15.74662 35 HIS E CA 1
ATOM 13607 C C . HIS E 1 35 ? -9.15300 5.58000 -66.04200 1.000 15.35654 35 HIS E C 1
ATOM 13608 O O . HIS E 1 35 ? -8.11600 5.01300 -66.38500 1.000 17.11414 35 HIS E O 1
ATOM 13622 N N . TRP E 1 36 ? -10.34900 5.03300 -66.13600 1.000 17.82501 36 TRP E N 1
ATOM 13623 C CA . TRP E 1 36 ? -10.57800 3.73300 -66.75700 1.000 16.43898 36 TRP E CA 1
ATOM 13624 C C . TRP E 1 36 ? -11.49800 3.90900 -67.95900 1.000 15.19620 36 TRP E C 1
ATOM 13625 O O . TRP E 1 36 ? -12.49600 4.62800 -67.90100 1.000 15.62807 36 TRP E O 1
ATOM 13646 N N . VAL E 1 37 ? -11.15100 3.19700 -69.04400 1.000 14.45080 37 VAL E N 1
ATOM 13647 C CA . VAL E 1 37 ? -11.80400 3.26400 -70.34400 1.000 17.04350 37 VAL E CA 1
ATOM 13648 C C . VAL E 1 37 ? -11.89500 1.83900 -70.88200 1.000 14.63731 37 VAL E C 1
ATOM 13649 O O . VAL E 1 37 ? -11.10200 0.97800 -70.51000 1.000 16.47649 37 VAL E O 1
ATOM 13662 N N . ARG E 1 38 ? -12.92300 1.55900 -71.68100 1.000 17.06192 38 ARG E N 1
ATOM 13663 C CA . ARG E 1 38 ? -12.94500 0.27800 -72.37500 1.000 16.29966 38 ARG E CA 1
ATOM 13664 C C . ARG E 1 38 ? -13.41900 0.38500 -73.81500 1.000 17.62770 38 ARG E C 1
ATOM 13665 O O . ARG E 1 38 ? -14.08600 1.33900 -74.22400 1.000 18.79968 38 ARG E O 1
ATOM 13686 N N . GLN E 1 39 ? -13.09800 -0.65900 -74.58900 1.000 16.84350 39 GLN E N 1
ATOM 13687 C CA . GLN E 1 39 ? -13.59300 -0.75100 -75.95500 1.000 18.35444 39 GLN E CA 1
ATOM 13688 C C . GLN E 1 39 ? -14.02300 -2.18700 -76.21400 1.000 17.42585 39 GLN E C 1
ATOM 13689 O O . GLN E 1 39 ? -13.18600 -3.09800 -76.22000 1.000 18.47097 39 GLN E O 1
ATOM 13703 N N . ALA E 1 40 ? -15.31800 -2.35900 -76.44100 1.000 20.07483 40 ALA E N 1
ATOM 13704 C CA . ALA E 1 40 ? -15.94200 -3.62600 -76.81800 1.000 23.98261 40 ALA E CA 1
ATOM 13705 C C . ALA E 1 40 ? -15.79500 -3.83600 -78.32100 1.000 27.17304 40 ALA E C 1
ATOM 13706 O O . ALA E 1 40 ? -15.71100 -2.87400 -79.08500 1.000 27.71328 40 ALA E O 1
ATOM 13713 N N . PRO E 1 41 ? -15.77800 -5.08800 -78.77000 1.000 23.86574 41 PRO E N 1
ATOM 13714 C CA . PRO E 1 41 ? -15.66200 -5.34800 -80.21500 1.000 29.47111 41 PRO E CA 1
ATOM 13715 C C . PRO E 1 41 ? -16.72800 -4.63300 -81.03100 1.000 27.29329 41 PRO E C 1
ATOM 13716 O O . PRO E 1 41 ? -17.91700 -4.66400 -80.70100 1.000 34.26800 41 PRO E O 1
ATOM 13727 N N . GLY E 1 42 ? -16.29200 -3.97900 -82.11300 1.000 35.38105 42 GLY E N 1
ATOM 13728 C CA . GLY E 1 42 ? -17.17000 -3.23900 -83.00000 1.000 32.83906 42 GLY E CA 1
ATOM 13729 C C . GLY E 1 42 ? -17.72900 -1.94700 -82.44400 1.000 36.78734 42 GLY E C 1
ATOM 13730 O O . GLY E 1 42 ? -18.41900 -1.22200 -83.17600 1.000 39.60887 42 GLY E O 1
ATOM 13734 N N . LYS E 1 43 ? -17.51700 -1.67300 -81.16300 1.000 35.27612 43 LYS E N 1
ATOM 13735 C CA . LYS E 1 43 ? -18.00100 -0.50000 -80.45100 1.000 28.28332 43 LYS E CA 1
ATOM 13736 C C . LYS E 1 43 ? -16.94100 0.58800 -80.36200 1.000 27.42783 43 LYS E C 1
ATOM 13737 O O . LYS E 1 43 ? -15.75000 0.34100 -80.52500 1.000 26.12692 43 LYS E O 1
ATOM 13756 N N . GLY E 1 44 ? -17.38800 1.81400 -80.04900 1.000 22.67204 44 GLY E N 1
ATOM 13757 C CA . GLY E 1 44 ? -16.44200 2.86400 -79.73100 1.000 24.59195 44 GLY E CA 1
ATOM 13758 C C . GLY E 1 44 ? -15.97900 2.81400 -78.28500 1.000 21.76866 44 GLY E C 1
ATOM 13759 O O . GLY E 1 44 ? -16.61900 2.21500 -77.43100 1.000 23.66834 44 GLY E O 1
ATOM 13763 N N . LEU E 1 45 ? -14.89300 3.52800 -78.00400 1.000 17.94593 45 LEU E N 1
ATOM 13764 C CA . LEU E 1 45 ? -14.38300 3.64400 -76.63700 1.000 19.84870 45 LEU E CA 1
ATOM 13765 C C . LEU E 1 45 ? -15.40700 4.30200 -75.72600 1.000 17.36353 45 LEU E C 1
ATOM 13766 O O . LEU E 1 45 ? -16.16400 5.17500 -76.15300 1.000 20.56042 45 LEU E O 1
ATOM 13782 N N . GLU E 1 46 ? -15.44200 3.82800 -74.47300 1.000 18.52369 46 GLU E N 1
ATOM 13783 C CA . GLU E 1 46 ? -16.30800 4.34400 -73.42900 1.000 22.61071 46 GLU E CA 1
ATOM 13784 C C . GLU E 1 46 ? -15.49500 4.65400 -72.17400 1.000 17.07984 46 GLU E C 1
ATOM 13785 O O . GLU E 1 46 ? -14.65500 3.86100 -71.74700 1.000 16.56275 46 GLU E O 1
ATOM 13797 N N . TRP E 1 47 ? -15.75300 5.80800 -71.57300 1.000 17.82267 47 TRP E N 1
ATOM 13798 C CA . TRP E 1 47 ? -15.12600 6.18500 -70.30500 1.000 17.63052 47 TRP E CA 1
ATOM 13799 C C . TRP E 1 47 ? -15.97700 5.68200 -69.14600 1.000 17.46237 47 TRP E C 1
ATOM 13800 O O . TRP E 1 47 ? -17.19100 5.88500 -69.13800 1.000 19.09803 47 TRP E O 1
ATOM 13821 N N . ILE E 1 48 ? -15.33300 5.01400 -68.20000 1.000 17.68873 48 ILE E N 1
ATOM 13822 C CA . ILE E 1 48 ? -15.98600 4.35900 -67.06200 1.000 15.50726 48 ILE E CA 1
ATOM 13823 C C . ILE E 1 48 ? -15.99300 5.25900 -65.83500 1.000 17.58632 48 ILE E C 1
ATOM 13824 O O . ILE E 1 48 ? -17.00100 5.36400 -65.13900 1.000 19.36930 48 ILE E O 1
ATOM 13840 N N . GLY E 1 49 ? -14.85000 5.86700 -65.53600 1.000 20.55113 49 GLY E N 1
ATOM 13841 C CA . GLY E 1 49 ? -14.73100 6.74400 -64.38000 1.000 18.71636 49 GLY E CA 1
ATOM 13842 C C . GLY E 1 49 ? -13.28000 7.03500 -64.06100 1.000 18.68530 49 GLY E C 1
ATOM 13843 O O . GLY E 1 49 ? -12.35600 6.57100 -64.73600 1.000 17.75638 49 GLY E O 1
ATOM 13847 N N . TYR E 1 50 ? -13.08400 7.82600 -63.00700 1.000 18.49937 50 TYR E N 1
ATOM 13848 C CA . TYR E 1 50 ? -11.74600 8.11600 -62.51700 1.000 18.21420 50 TYR E CA 1
ATOM 13849 C C . TYR E 1 50 ? -11.69400 7.97300 -61.00000 1.000 16.30141 50 TYR E C 1
ATOM 13850 O O . TYR E 1 50 ? -12.72100 7.95900 -60.32600 1.000 18.48729 50 TYR E O 1
ATOM 13868 N N . ILE E 1 51 ? -10.48200 7.88300 -60.48200 1.000 17.80603 51 ILE E N 1
ATOM 13869 C CA . ILE E 1 51 ? -10.24800 8.01300 -59.04400 1.000 18.39394 51 ILE E CA 1
ATOM 13870 C C . ILE E 1 51 ? -9.11800 9.00500 -58.80700 1.000 21.53835 51 ILE E C 1
ATOM 13871 O O . ILE E 1 51 ? -8.11800 9.03200 -59.53200 1.000 17.47235 51 ILE E O 1
ATOM 13887 N N . ASN E 1 52 ? -9.29100 9.84500 -57.78300 1.000 20.12361 52 ASN E N 1
ATOM 13888 C CA . ASN E 1 52 ? -8.22200 10.72400 -57.31500 1.000 19.94745 52 ASN E CA 1
ATOM 13889 C C . ASN E 1 52 ? -7.48100 9.97300 -56.21700 1.000 21.16187 52 ASN E C 1
ATOM 13890 O O . ASN E 1 52 ? -8.05300 9.77700 -55.13400 1.000 23.94741 52 ASN E O 1
ATOM 13901 N N . PRO E 1 53 ? -6.24900 9.50300 -56.44200 1.000 21.48215 53 PRO E N 1
ATOM 13902 C CA . PRO E 1 53 ? -5.59300 8.67200 -55.41300 1.000 20.57742 53 PRO E CA 1
ATOM 13903 C C . PRO E 1 53 ? -5.30500 9.43500 -54.12600 1.000 27.43761 53 PRO E C 1
ATOM 13904 O O . PRO E 1 53 ? -5.19300 8.81100 -53.06200 1.000 28.19867 53 PRO E O 1
ATOM 13915 N N . SER E 1 54 ? -5.17900 10.75500 -54.19800 1.000 27.02683 54 SER E N 1
ATOM 13916 C CA . SER E 1 54 ? -4.85800 11.52300 -53.00000 1.000 26.84289 54 SER E CA 1
ATOM 13917 C C . SER E 1 54 ? -5.98500 11.42900 -51.98500 1.000 25.47894 54 SER E C 1
ATOM 13918 O O . SER E 1 54 ? -5.73600 11.28800 -50.78000 1.000 31.24660 54 SER E O 1
ATOM 13926 N N . SER E 1 55 ? -7.22700 11.50000 -52.45400 1.000 24.16097 55 SER E N 1
ATOM 13927 C CA . SER E 1 55 ? -8.39900 11.50900 -51.60500 1.000 29.03361 55 SER E CA 1
ATOM 13928 C C . SER E 1 55 ? -9.19500 10.21700 -51.65800 1.000 30.94228 55 SER E C 1
ATOM 13929 O O . SER E 1 55 ? -10.14100 10.06700 -50.87200 1.000 34.81350 55 SER E O 1
ATOM 13937 N N . ALA E 1 56 ? -8.89400 9.31900 -52.59900 1.000 29.37327 56 ALA E N 1
ATOM 13938 C CA . ALA E 1 56 ? -9.66400 8.11900 -52.88900 1.000 27.09486 56 ALA E CA 1
ATOM 13939 C C . ALA E 1 56 ? -11.06900 8.43000 -53.40100 1.000 28.41276 56 ALA E C 1
ATOM 13940 O O . ALA E 1 56 ? -11.92100 7.52800 -53.45200 1.000 30.51131 56 ALA E O 1
ATOM 13947 N N . TYR E 1 57 ? -11.33100 9.66200 -53.81300 1.000 24.94380 57 TYR E N 1
ATOM 13948 C CA . TYR E 1 57 ? -12.62500 9.99800 -54.37400 1.000 20.95714 57 TYR E CA 1
ATOM 13949 C C . TYR E 1 57 ? -12.72900 9.46500 -55.80000 1.000 26.15615 57 TYR E C 1
ATOM 13950 O O . TYR E 1 57 ? -11.83400 9.70000 -56.61700 1.000 22.96686 57 TYR E O 1
ATOM 13968 N N . ALA E 1 58 ? -13.81400 8.75200 -56.09300 1.000 26.56275 58 ALA E N 1
ATOM 13969 C CA . ALA E 1 58 ? -14.06400 8.20000 -57.41700 1.000 21.33115 58 ALA E CA 1
ATOM 13970 C C . ALA E 1 58 ? -15.30000 8.83900 -58.03200 1.000 26.39772 58 ALA E C 1
ATOM 13971 O O . ALA E 1 58 ? -16.30100 9.07400 -57.35100 1.000 26.78735 58 ALA E O 1
ATOM 13978 N N . HIS E 1 59 ? -15.22900 9.10300 -59.33600 1.000 22.72049 59 HIS E N 1
ATOM 13979 C CA . HIS E 1 59 ? -16.31900 9.69700 -60.09500 1.000 22.06251 59 HIS E CA 1
ATOM 13980 C C . HIS E 1 59 ? -16.62700 8.77800 -61.26400 1.000 25.08882 59 HIS E C 1
ATOM 13981 O O . HIS E 1 59 ? -15.71000 8.35500 -61.97300 1.000 23.64299 59 HIS E O 1
ATOM 13995 N N . TYR E 1 60 ? -17.90900 8.49800 -61.47100 1.000 22.51048 60 TY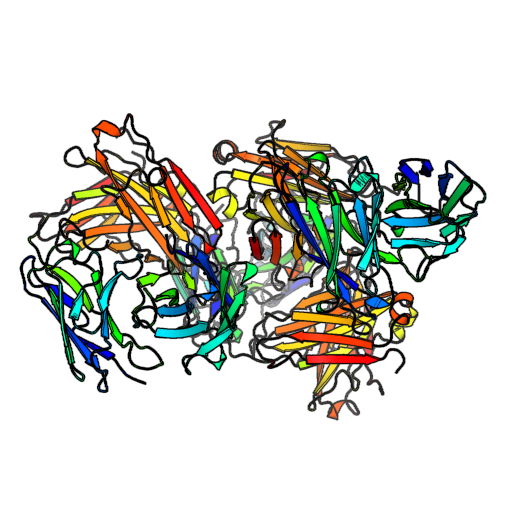R E N 1
ATOM 13996 C CA . TYR E 1 60 ? -18.33700 7.44600 -62.37700 1.000 22.72311 60 TYR E CA 1
ATOM 13997 C C . TYR E 1 60 ? -19.22600 7.97800 -63.49000 1.000 21.84191 60 TYR E C 1
ATOM 13998 O O . TYR E 1 60 ? -20.00500 8.91600 -63.31100 1.000 30.22842 60 TYR E O 1
ATOM 14016 N N . ASN E 1 61 ? -19.09500 7.33900 -64.64600 1.000 21.94420 61 ASN E N 1
ATOM 14017 C CA . ASN E 1 61 ? -20.12100 7.35100 -65.67300 1.000 20.27733 61 ASN E CA 1
ATOM 14018 C C . ASN E 1 61 ? -21.35600 6.64200 -65.13600 1.000 23.40614 61 ASN E C 1
ATOM 14019 O O . ASN E 1 61 ? -21.24500 5.52800 -64.62400 1.000 23.57994 61 ASN E O 1
ATOM 14030 N N . GLU E 1 62 ? -22.52600 7.30500 -65.19800 1.000 26.97687 62 GLU E N 1
ATOM 14031 C CA . GLU E 1 62 ? -23.72500 6.70400 -64.60300 1.000 33.86149 62 GLU E CA 1
ATOM 14032 C C . GLU E 1 62 ? -23.99600 5.29600 -65.13300 1.000 33.80140 62 GLU E C 1
ATOM 14033 O O . GLU E 1 62 ? -24.49000 4.43200 -64.39300 1.000 30.48637 62 GLU E O 1
ATOM 14045 N N . LYS E 1 63 ? -23.61400 5.02200 -66.38100 1.000 30.16811 63 LYS E N 1
ATOM 14046 C CA . LYS E 1 63 ? -23.82400 3.69500 -66.94800 1.000 30.93076 63 LYS E CA 1
ATOM 14047 C C . LYS E 1 63 ? -23.12100 2.58500 -66.17100 1.000 33.61813 63 LYS E C 1
ATOM 14048 O O . LYS E 1 63 ? -23.54000 1.42700 -66.25800 1.000 35.83396 63 LYS E O 1
ATOM 14067 N N . PHE E 1 64 ? -22.08000 2.89500 -65.40000 1.000 31.51660 64 PHE E N 1
ATOM 14068 C CA . PHE E 1 64 ? -21.27200 1.86800 -64.75900 1.000 31.68133 64 PHE E CA 1
ATOM 14069 C C . PHE E 1 64 ? -21.35800 1.93200 -63.24400 1.000 34.23919 64 PHE E C 1
ATOM 14070 O O . PHE E 1 64 ? -20.74000 1.11000 -62.55900 1.000 36.24789 64 PHE E O 1
ATOM 14087 N N . LYS E 1 65 ? -22.12400 2.87800 -62.70400 1.000 36.46034 65 LYS E N 1
ATOM 14088 C CA . LYS E 1 65 ? -22.08400 3.14300 -61.27400 1.000 44.13713 65 LYS E CA 1
ATOM 14089 C C . LYS E 1 65 ? -22.54900 1.95100 -60.44400 1.000 42.37299 65 LYS E C 1
ATOM 14090 O O . LYS E 1 65 ? -22.03600 1.73800 -59.34000 1.000 39.59492 65 LYS E O 1
ATOM 14109 N N . THR E 1 66 ? -23.49500 1.15300 -60.94700 1.000 45.92655 66 THR E N 1
ATOM 14110 C CA . THR E 1 66 ? -24.04600 0.09700 -60.10400 1.000 47.93888 66 THR E CA 1
ATOM 14111 C C . THR E 1 66 ? -23.14500 -1.13400 -59.99900 1.000 44.77552 66 THR E C 1
ATOM 14112 O O . THR E 1 66 ? -23.09000 -1.75400 -58.93000 1.000 46.81253 66 THR E O 1
ATOM 14123 N N . ARG E 1 67 ? -22.38000 -1.47000 -61.05000 1.000 42.78596 67 ARG E N 1
ATOM 14124 C CA . ARG E 1 67 ? -21.63800 -2.72400 -61.07300 1.000 40.65621 67 ARG E CA 1
ATOM 14125 C C . ARG E 1 67 ? -20.12900 -2.55700 -60.99400 1.000 36.00659 67 ARG E C 1
ATOM 14126 O O . ARG E 1 67 ? -19.42100 -3.55100 -60.80600 1.000 38.46120 67 ARG E O 1
ATOM 14147 N N . PHE E 1 68 ? -19.62200 -1.33800 -61.09500 1.000 32.11155 68 PHE E N 1
ATOM 14148 C CA . PHE E 1 68 ? -18.19500 -1.08000 -61.21000 1.000 26.39123 68 PHE E CA 1
ATOM 14149 C C . PHE E 1 68 ? -17.74400 -0.19900 -60.05800 1.000 29.08800 68 PHE E C 1
ATOM 14150 O O . PHE E 1 68 ? -18.42700 0.76000 -59.70000 1.000 34.76606 68 PHE E O 1
ATOM 14167 N N . THR E 1 69 ? -16.61000 -0.56500 -59.46300 1.000 24.32116 69 THR E N 1
ATOM 14168 C CA . THR E 1 69 ? -16.01100 0.18400 -58.36600 1.000 26.18700 69 THR E CA 1
ATOM 14169 C C . THR E 1 69 ? -14.53800 0.43300 -58.62600 1.000 23.96802 69 THR E C 1
ATOM 14170 O O . THR E 1 69 ? -13.77600 -0.50700 -58.86300 1.000 23.87077 69 THR E O 1
ATOM 14181 N N . ILE E 1 70 ? -14.12300 1.70800 -58.53800 1.000 23.88706 70 ILE E N 1
ATOM 14182 C CA . ILE E 1 70 ? -12.71900 2.06600 -58.66100 1.000 21.08581 70 ILE E CA 1
ATOM 14183 C C . ILE E 1 70 ? -12.16400 2.33900 -57.26800 1.000 21.20492 70 ILE E C 1
ATOM 14184 O O . ILE E 1 70 ? -12.78200 3.07100 -56.47500 1.000 24.46074 70 ILE E O 1
ATOM 14200 N N . SER E 1 71 ? -10.97100 1.80800 -56.99200 1.000 22.09961 71 SER E N 1
ATOM 14201 C CA . SER E 1 71 ? -10.31700 1.97800 -55.70500 1.000 25.01144 71 SER E CA 1
ATOM 14202 C C . SER E 1 71 ? -8.82400 2.15600 -55.92700 1.000 26.49649 71 SER E C 1
ATOM 14203 O O . SER E 1 71 ? -8.32200 1.99400 -57.04200 1.000 24.76702 71 SER E O 1
ATOM 14211 N N . VAL E 1 72 ? -8.09800 2.46800 -54.84600 1.000 23.40971 72 VAL E N 1
ATOM 14212 C CA . VAL E 1 72 ? -6.64900 2.57500 -54.90400 1.000 22.69959 72 VAL E CA 1
ATOM 14213 C C . VAL E 1 72 ? -6.03900 1.85900 -53.70500 1.000 30.45774 72 VAL E C 1
ATOM 14214 O O . VAL E 1 72 ? -6.69700 1.63500 -52.68700 1.000 31.37712 72 VAL E O 1
ATOM 14227 N N . ASP E 1 73 ? -4.76600 1.48700 -53.85700 1.000 30.70526 73 ASP E N 1
ATOM 14228 C CA . ASP E 1 73 ? -3.86700 1.09400 -52.76800 1.000 38.33845 73 ASP E CA 1
ATOM 14229 C C . ASP E 1 73 ? -2.60900 1.94200 -52.95000 1.000 39.18445 73 ASP E C 1
ATOM 14230 O O . ASP E 1 73 ? -1.73400 1.60400 -53.75400 1.000 34.57213 73 ASP E O 1
ATOM 14239 N N . LYS E 1 74 ? -2.52400 3.04700 -52.20800 1.000 45.71423 74 LYS E N 1
ATOM 14240 C CA . LYS E 1 74 ? -1.41700 3.98100 -52.40600 1.000 49.82676 74 LYS E CA 1
ATOM 14241 C C . LYS E 1 74 ? -0.07100 3.34300 -52.10500 1.000 46.36860 74 LYS E C 1
ATOM 14242 O O . LYS E 1 74 ? 0.93700 3.71800 -52.71100 1.000 46.54528 74 LYS E O 1
ATOM 14261 N N . ALA E 1 75 ? -0.02300 2.39000 -51.16800 1.000 47.98614 75 ALA E N 1
ATOM 14262 C CA . ALA E 1 75 ? 1.25400 1.76800 -50.83500 1.000 47.36014 75 ALA E CA 1
ATOM 14263 C C . ALA E 1 75 ? 1.82200 1.01100 -52.02400 1.000 49.38341 75 ALA E C 1
ATOM 14264 O O . ALA E 1 75 ? 3.04400 0.85700 -52.14100 1.000 49.28137 75 ALA E O 1
ATOM 14271 N N . LYS E 1 76 ? 0.95500 0.51800 -52.90700 1.000 41.13180 76 LYS E N 1
ATOM 14272 C CA . LYS E 1 76 ? 1.39000 -0.19200 -54.09500 1.000 42.88776 76 LYS E CA 1
ATOM 14273 C C . LYS E 1 76 ? 1.36600 0.69600 -55.33300 1.000 35.74935 76 LYS E C 1
ATOM 14274 O O . LYS E 1 76 ? 1.66000 0.20900 -56.42600 1.000 37.07161 76 LYS E O 1
ATOM 14293 N N . ASN E 1 77 ? 1.04600 1.98500 -55.18100 1.000 37.23400 77 ASN E N 1
ATOM 14294 C CA . ASN E 1 77 ? 0.91400 2.89900 -56.32300 1.000 30.66651 77 ASN E CA 1
ATOM 14295 C C . ASN E 1 77 ? 0.01300 2.30100 -57.39900 1.000 25.26165 77 ASN E C 1
ATOM 14296 O O . ASN E 1 77 ? 0.31600 2.34200 -58.59200 1.000 28.39502 77 ASN E O 1
ATOM 14307 N N . SER E 1 78 ? -1.11800 1.75100 -56.97300 1.000 25.84547 78 SER E N 1
ATOM 14308 C CA . SER E 1 78 ? -1.98700 1.02300 -57.88500 1.000 26.30713 78 SER E CA 1
ATOM 14309 C C . SER E 1 78 ? -3.42800 1.45800 -57.73000 1.000 24.00354 78 SER E C 1
ATOM 14310 O O . SER E 1 78 ? -3.88700 1.77000 -56.63600 1.000 28.12240 78 SER E O 1
ATOM 14318 N N . ALA E 1 79 ? -4.15300 1.46600 -58.85500 1.000 17.68192 79 ALA E N 1
ATOM 14319 C CA . ALA E 1 79 ? -5.59800 1.62100 -58.83600 1.000 18.58756 79 ALA E CA 1
ATOM 14320 C C . ALA E 1 79 ? -6.23700 0.32400 -59.31700 1.000 21.10696 79 ALA E C 1
ATOM 14321 O O . ALA E 1 79 ? -5.60000 -0.49100 -60.00400 1.000 24.07465 79 ALA E O 1
ATOM 14328 N N . TYR E 1 80 ? -7.48900 0.14100 -58.94100 1.000 21.31347 80 TYR E N 1
ATOM 14329 C CA . TYR E 1 80 ? -8.21200 -1.09300 -59.23700 1.000 23.15333 80 TYR E CA 1
ATOM 14330 C C . TYR E 1 80 ? -9.57400 -0.78600 -59.82600 1.000 24.20208 80 TYR E C 1
ATOM 14331 O O . TYR E 1 80 ? -10.23300 0.19200 -59.45300 1.000 23.97050 80 TYR E O 1
ATOM 14349 N N . LEU E 1 81 ? -10.00200 -1.64900 -60.74600 1.000 20.32436 81 LEU E N 1
ATOM 14350 C CA . LEU E 1 81 ? -11.35100 -1.62900 -61.28900 1.000 18.00588 81 LEU E CA 1
ATOM 14351 C C . LEU E 1 81 ? -11.98200 -2.97800 -60.96300 1.000 22.49820 81 LEU E C 1
ATOM 14352 O O . LEU E 1 81 ? -11.55700 -4.01400 -61.49100 1.000 21.99880 81 LEU E O 1
ATOM 14368 N N . GLN E 1 82 ? -12.95900 -2.94800 -60.06200 1.000 20.66594 82 GLN E N 1
ATOM 14369 C CA . GLN E 1 82 ? -13.74400 -4.11600 -59.65400 1.000 26.39599 82 GLN E CA 1
ATOM 14370 C C . GLN E 1 82 ? -15.06400 -4.12900 -60.42000 1.000 27.13547 82 GLN E C 1
ATOM 14371 O O . GLN E 1 82 ? -15.83300 -3.17400 -60.35200 1.000 24.98735 82 GLN E O 1
ATOM 14385 N N . MET E 1 83 ? -15.33000 -5.20600 -61.15700 1.000 21.56285 83 MET E N 1
ATOM 14386 C CA . MET E 1 83 ? -16.55700 -5.33200 -61.92800 1.000 28.48675 83 MET E CA 1
ATOM 14387 C C . MET E 1 83 ? -17.35800 -6.50700 -61.38800 1.000 29.59473 83 MET E C 1
ATOM 14388 O O . MET E 1 83 ? -16.77800 -7.53800 -61.05200 1.000 33.55242 83 MET E O 1
ATOM 14402 N N . ASN E 1 84 ? -18.67500 -6.31900 -61.26100 1.000 35.16727 84 ASN E N 1
ATOM 14403 C CA . ASN E 1 84 ? -19.56800 -7.35600 -60.75600 1.000 38.98061 84 ASN E CA 1
ATOM 14404 C C . ASN E 1 84 ? -20.72600 -7.56800 -61.72500 1.000 34.99941 84 ASN E C 1
ATOM 14405 O O . ASN E 1 84 ? -21.04800 -6.71100 -62.55500 1.000 32.29081 84 ASN E O 1
ATOM 14416 N N . SER E 1 85 ? -21.36000 -8.74300 -61.60600 1.000 40.39638 85 SER E N 1
ATOM 14417 C CA . SER E 1 85 ? -22.54600 -9.10100 -62.39400 1.000 40.02932 85 SER E CA 1
ATOM 14418 C C . SER E 1 85 ? -22.29000 -8.89900 -63.88800 1.000 36.02837 85 SER E C 1
ATOM 14419 O O . SER E 1 85 ? -23.08500 -8.30800 -64.62100 1.000 35.40208 85 SER E O 1
ATOM 14427 N N . LEU E 1 86 ? -21.14600 -9.40300 -64.33300 1.000 35.16498 86 LEU E N 1
ATOM 14428 C CA . LEU E 1 86 ? -20.69300 -9.16900 -65.69300 1.000 38.70223 86 LEU E CA 1
ATOM 14429 C C . LEU E 1 86 ? -21.56900 -9.90200 -66.69000 1.000 40.94498 86 LEU E C 1
ATOM 14430 O O . LEU E 1 86 ? -21.95500 -11.04900 -66.46000 1.000 37.28906 86 LEU E O 1
ATOM 14446 N N . ARG E 1 87 ? -21.78100 -9.23000 -67.81600 1.000 38.34075 87 ARG E N 1
ATOM 14447 C CA . ARG E 1 87 ? -22.62100 -9.77600 -68.89700 1.000 42.95445 87 ARG E CA 1
ATOM 14448 C C . ARG E 1 87 ? -21.78700 -9.80700 -70.17300 1.000 45.45949 87 ARG E C 1
ATOM 14449 O O . ARG E 1 87 ? -20.65300 -9.35600 -70.14000 1.000 33.83170 87 ARG E O 1
ATOM 14470 N N . ALA E 1 88 ? -22.33500 -10.35500 -71.24100 1.000 38.83226 88 ALA E N 1
ATOM 14471 C CA . ALA E 1 88 ? -21.62700 -10.41000 -72.52500 1.000 40.46174 88 ALA E CA 1
ATOM 14472 C C . ALA E 1 88 ? -21.24600 -9.00700 -73.02200 1.000 38.62636 88 ALA E C 1
ATOM 14473 O O . ALA E 1 88 ? -20.21900 -8.86600 -73.71600 1.000 33.25675 88 ALA E O 1
ATOM 14480 N N . GLU E 1 89 ? -22.01400 -7.96600 -72.70100 1.000 35.76517 89 GLU E N 1
ATOM 14481 C CA . GLU E 1 89 ? -21.73400 -6.58200 -73.18100 1.000 46.13666 89 GLU E CA 1
ATOM 14482 C C . GLU E 1 89 ? -20.43900 -6.06400 -72.55600 1.000 28.86601 89 GLU E C 1
ATOM 14483 O O . GLU E 1 89 ? -19.89200 -5.09000 -73.08300 1.000 30.46869 89 GLU E O 1
ATOM 14495 N N . ASP E 1 90 ? -19.98200 -6.67800 -71.47000 1.000 27.40203 90 ASP E N 1
ATOM 14496 C CA . ASP E 1 90 ? -18.77800 -6.24600 -70.78300 1.000 25.56944 90 ASP E CA 1
ATOM 14497 C C . ASP E 1 90 ? -17.51000 -6.88500 -71.32600 1.000 27.00129 90 ASP E C 1
ATOM 14498 O O . ASP E 1 90 ? -16.41400 -6.52500 -70.88900 1.000 22.62345 90 ASP E O 1
ATOM 14507 N N . THR E 1 91 ? -17.61200 -7.82600 -72.26400 1.000 21.85566 91 THR E N 1
ATOM 14508 C CA . THR E 1 91 ? -16.42200 -8.30900 -72.93700 1.000 20.56099 91 THR E CA 1
ATOM 14509 C C . THR E 1 91 ? -15.82100 -7.16500 -73.72800 1.000 18.08424 91 THR E C 1
ATOM 14510 O O . THR E 1 91 ? -16.48700 -6.58100 -74.58800 1.000 20.72970 91 THR E O 1
ATOM 14521 N N . ALA E 1 92 ? -14.57100 -6.84600 -73.41100 1.000 19.12776 92 ALA E N 1
ATOM 14522 C CA . ALA E 1 92 ? -13.94900 -5.64000 -73.94300 1.000 17.99379 92 ALA E CA 1
ATOM 14523 C C . ALA E 1 92 ? -12.48800 -5.59500 -73.53000 1.000 15.62487 92 ALA E C 1
ATOM 14524 O O . ALA E 1 92 ? -12.05500 -6.29000 -72.62000 1.000 15.65888 92 ALA E O 1
ATOM 14531 N N . VAL E 1 93 ? -11.73700 -4.73000 -74.21200 1.000 18.18376 93 VAL E N 1
ATOM 14532 C CA . VAL E 1 93 ? -10.39200 -4.37200 -73.78900 1.000 15.04578 93 VAL E CA 1
ATOM 14533 C C . VAL E 1 93 ? -10.50200 -3.18400 -72.83700 1.000 13.90433 93 VAL E C 1
ATOM 14534 O O . VAL E 1 93 ? -11.14500 -2.18300 -73.17700 1.000 16.87862 93 VAL E O 1
ATOM 14547 N N . TYR E 1 94 ? -9.93700 -3.32600 -71.64400 1.000 17.28466 94 TYR E N 1
ATOM 14548 C CA . TYR E 1 94 ? -9.99100 -2.30600 -70.59700 1.000 17.68391 94 TYR E CA 1
ATOM 14549 C C . TYR E 1 94 ? -8.62600 -1.64600 -70.47200 1.000 16.23775 94 TYR E C 1
ATOM 14550 O O . TYR E 1 94 ? -7.59900 -2.33300 -70.47900 1.000 18.53461 94 TYR E O 1
ATOM 14568 N N . TYR E 1 95 ? -8.61200 -0.30300 -70.42300 1.000 16.90243 95 TYR E N 1
ATOM 14569 C CA . TYR E 1 95 ? -7.38500 0.45400 -70.28100 1.000 15.90166 95 TYR E CA 1
ATOM 14570 C C . TYR E 1 95 ? -7.47200 1.33300 -69.04700 1.000 14.06681 95 TYR E C 1
ATOM 14571 O O . TYR E 1 95 ? -8.51800 1.92900 -68.78600 1.000 16.10426 95 TYR E O 1
ATOM 14589 N N . CYS E 1 96 ? -6.36000 1.48800 -68.36000 1.000 14.89160 96 CYS E N 1
ATOM 14590 C CA . CYS E 1 96 ? -6.20000 2.62300 -67.46700 1.000 16.87156 96 CYS E CA 1
ATOM 14591 C C . CYS E 1 96 ? -5.39900 3.68700 -68.20300 1.000 14.65801 96 CYS E C 1
ATOM 14592 O O . CYS E 1 96 ? -4.57800 3.38500 -69.07100 1.000 16.16530 96 CYS E O 1
ATOM 14599 N N . THR E 1 97 ? -5.65300 4.94400 -67.85900 1.000 17.34436 97 THR E N 1
ATOM 14600 C CA . THR E 1 97 ? -5.01500 6.03000 -68.58300 1.000 14.35831 97 THR E CA 1
ATOM 14601 C C . THR E 1 97 ? -4.85500 7.21400 -67.63900 1.000 14.89397 97 THR E C 1
ATOM 14602 O O . THR E 1 97 ? -5.54700 7.31700 -66.62500 1.000 16.65799 97 THR E O 1
ATOM 14613 N N . ARG E 1 98 ? -3.91300 8.08700 -67.99000 1.000 14.43403 98 ARG E N 1
ATOM 14614 C CA . ARG E 1 98 ? -3.57900 9.28300 -67.20800 1.000 13.87042 98 ARG E CA 1
ATOM 14615 C C . ARG E 1 98 ? -3.38100 10.47100 -68.15400 1.000 14.97571 98 ARG E C 1
ATOM 14616 O O . ARG E 1 98 ? -2.86200 10.31700 -69.26300 1.000 14.75088 98 ARG E O 1
ATOM 14637 N N . ARG E 1 99 ? -3.78800 11.64900 -67.70000 1.000 15.68682 99 ARG E N 1
ATOM 14638 C CA . ARG E 1 99 ? -3.58800 12.86200 -68.48200 1.000 13.23256 99 ARG E CA 1
ATOM 14639 C C . ARG E 1 99 ? -2.10800 13.22300 -68.60800 1.000 15.79555 99 ARG E C 1
ATOM 14640 O O . ARG E 1 99 ? -1.28800 12.91700 -67.73900 1.000 14.90575 99 ARG E O 1
ATOM 14661 N N . TYR E 1 100 ? -1.78000 13.90300 -69.71900 1.000 14.68875 100 TYR E N 1
ATOM 14662 C CA . TYR E 1 100 ? -0.42600 14.38200 -69.93400 1.000 13.52195 100 TYR E CA 1
ATOM 14663 C C . TYR E 1 100 ? 0.01500 15.26400 -68.76200 1.000 12.80374 100 TYR E C 1
ATOM 14664 O O . TYR E 1 100 ? 1.09200 15.06700 -68.18100 1.000 15.37326 100 TYR E O 1
ATOM 14682 N N . TYR E 1 101 ? -0.81100 16.23800 -68.42700 1.000 15.17933 101 TYR E N 1
ATOM 14683 C CA . TYR E 1 101 ? -0.73200 17.00300 -67.17200 1.000 14.30428 101 TYR E CA 1
ATOM 14684 C C . TYR E 1 101 ? -2.14100 17.55800 -66.93000 1.000 14.64651 101 TYR E C 1
ATOM 14685 O O . TYR E 1 101 ? -3.09200 17.22000 -67.63200 1.000 14.96023 101 TYR E O 1
ATOM 14703 N N . SER E 1 102 ? -2.30200 18.36300 -65.88200 1.000 15.61003 102 SER E N 1
ATOM 14704 C CA . SER E 1 102 ? -3.64300 18.73300 -65.45900 1.000 15.19648 102 SER E CA 1
ATOM 14705 C C . SER E 1 102 ? -4.50900 19.26500 -66.60100 1.000 15.33536 102 SER E C 1
ATOM 14706 O O . SER E 1 102 ? -4.07600 20.08900 -67.41200 1.000 16.75047 102 SER E O 1
ATOM 14714 N N . ALA E 1 103 ? -5.73200 18.75100 -66.67800 1.000 15.74796 103 ALA E N 1
ATOM 14715 C CA . ALA E 1 103 ? -6.76000 19.15100 -67.62700 1.000 21.34873 103 ALA E CA 1
ATOM 14716 C C . ALA E 1 103 ? -6.45000 18.79100 -69.07900 1.000 19.55360 103 ALA E C 1
ATOM 14717 O O . ALA E 1 103 ? -7.26500 19.12100 -69.96200 1.000 20.92173 103 ALA E O 1
ATOM 14724 N N . MET E 1 104 ? -5.34400 18.13200 -69.36300 1.000 17.11392 104 MET E N 1
ATOM 14725 C CA . MET E 1 104 ? -4.93800 17.80600 -70.73100 1.000 18.21318 104 MET E CA 1
ATOM 14726 C C . MET E 1 104 ? -5.46800 16.43600 -71.10500 1.000 19.31896 104 MET E C 1
ATOM 14727 O O . MET E 1 104 ? -5.96200 15.68300 -70.26300 1.000 18.07139 104 MET E O 1
ATOM 14741 N N . PRO E 1 105 ? -5.43200 16.08400 -72.39400 1.000 14.97304 105 PRO E N 1
ATOM 14742 C CA . PRO E 1 105 ? -5.94300 14.75900 -72.77900 1.000 15.35252 105 PRO E CA 1
ATOM 14743 C C . PRO E 1 105 ? -5.05700 13.61500 -72.31200 1.000 17.21695 105 PRO E C 1
ATOM 14744 O O . PRO E 1 105 ? -3.96700 13.81200 -71.75100 1.000 16.09130 105 PRO E O 1
ATOM 14755 N N . PHE E 1 106 ? -5.47000 12.38700 -72.64600 1.000 18.85633 106 PHE E N 1
ATOM 14756 C CA . PHE E 1 106 ? -4.81100 11.18800 -72.11600 1.000 16.80563 106 PHE E CA 1
ATOM 14757 C C . PHE E 1 106 ? -3.57000 10.85600 -72.93800 1.000 21.09788 106 PHE E C 1
ATOM 14758 O O . PHE E 1 106 ? -3.65300 10.29800 -74.04500 1.000 22.57703 106 PHE E O 1
ATOM 14775 N N . ALA E 1 107 ? -2.40100 11.15500 -72.40000 1.000 18.48503 107 ALA E N 1
ATOM 14776 C CA . ALA E 1 107 ? -1.15700 10.86300 -73.10100 1.000 17.36922 107 ALA E CA 1
ATOM 14777 C C . ALA E 1 107 ? -0.55700 9.51800 -72.72000 1.000 15.90616 107 ALA E C 1
ATOM 14778 O O . ALA E 1 107 ? 0.29100 9.00900 -73.45800 1.000 20.47341 107 ALA E O 1
ATOM 14785 N N . TYR E 1 108 ? -0.95000 8.93900 -71.59100 1.000 15.20995 108 TYR E N 1
ATOM 14786 C CA . TYR E 1 108 ? -0.33200 7.73900 -71.06000 1.000 15.84588 108 TYR E CA 1
ATOM 14787 C C . TYR E 1 108 ? -1.40100 6.67100 -70.89400 1.000 15.44958 108 TYR E C 1
ATOM 14788 O O . TYR E 1 108 ? -2.46000 6.92700 -70.29800 1.000 16.91680 108 TYR E O 1
ATOM 14806 N N . TRP E 1 109 ? -1.14300 5.50300 -71.45000 1.000 18.95865 109 TRP E N 1
ATOM 14807 C CA . TRP E 1 109 ? -2.11100 4.41800 -71.45000 1.000 22.07179 109 TRP E CA 1
ATOM 14808 C C . TRP E 1 109 ? -1.45400 3.12300 -70.99500 1.000 18.89214 109 TRP E C 1
ATOM 14809 O O . TRP E 1 109 ? -0.33300 2.80800 -71.41000 1.000 21.24746 109 TRP E O 1
ATOM 14830 N N . GLY E 1 110 ? -2.15600 2.37500 -70.16100 1.000 18.46920 110 GLY E N 1
ATOM 14831 C CA . GLY E 1 110 ? -1.79100 0.98400 -69.95500 1.000 22.37934 110 GLY E CA 1
ATOM 14832 C C . GLY E 1 110 ? -1.96600 0.19800 -71.24300 1.000 22.26536 110 GLY E C 1
ATOM 14833 O O . GLY E 1 110 ? -2.57800 0.64400 -72.21700 1.000 20.37270 110 GLY E O 1
ATOM 14837 N N . GLN E 1 111 ? -1.43600 -1.02800 -71.23600 1.000 23.23357 111 GLN E N 1
ATOM 14838 C CA . GLN E 1 111 ? -1.35100 -1.81300 -72.46100 1.000 26.47835 111 GLN E CA 1
ATOM 14839 C C . GLN E 1 111 ? -2.69700 -2.33300 -72.93800 1.000 27.40843 111 GLN E C 1
ATOM 14840 O O . GLN E 1 111 ? -2.82300 -2.73000 -74.10300 1.000 25.08472 111 GLN E O 1
ATOM 14854 N N . GLY E 1 112 ? -3.70600 -2.30500 -72.10200 1.000 24.77764 112 GLY E N 1
ATOM 14855 C CA . GLY E 1 112 ? -5.01100 -2.79000 -72.49100 1.000 23.92152 112 GLY E CA 1
ATOM 14856 C C . GLY E 1 112 ? -5.08600 -4.22900 -72.04300 1.000 30.03740 112 GLY E C 1
ATOM 14857 O O . GLY E 1 112 ? -4.13400 -4.99000 -72.21900 1.000 30.73022 112 GLY E O 1
ATOM 14861 N N . THR E 1 113 ? -6.20300 -4.61700 -71.45100 1.000 24.10585 113 THR E N 1
ATOM 14862 C CA . THR E 1 113 ? -6.34700 -5.98100 -70.94900 1.000 22.70182 113 THR E CA 1
ATOM 14863 C C . THR E 1 113 ? -7.73200 -6.46200 -71.33500 1.000 21.41873 113 THR E C 1
ATOM 14864 O O . THR E 1 113 ? -8.74300 -5.82200 -71.02000 1.000 18.78462 113 THR E O 1
ATOM 14875 N N . LEU E 1 114 ? -7.77100 -7.58900 -72.04200 1.000 20.85296 114 LEU E N 1
ATOM 14876 C CA . LEU E 1 114 ? -9.02100 -8.12800 -72.54900 1.000 20.41817 114 LEU E CA 1
ATOM 14877 C C . LEU E 1 114 ? -9.69000 -8.92300 -71.44100 1.000 19.22995 114 LEU E C 1
ATOM 14878 O O . LEU E 1 114 ? -9.04600 -9.75200 -70.79200 1.000 21.02931 114 LEU E O 1
ATOM 14894 N N . VAL E 1 115 ? -10.95800 -8.63400 -71.19900 1.000 18.17779 115 VAL E N 1
ATOM 14895 C CA . VAL E 1 115 ? -11.80300 -9.40400 -70.28800 1.000 20.63396 115 VAL E CA 1
ATOM 14896 C C . VAL E 1 115 ? -12.83000 -10.12000 -71.15500 1.000 17.31417 115 VAL E C 1
ATOM 14897 O O . VAL E 1 115 ? -13.53100 -9.47900 -71.94000 1.000 19.27066 115 VAL E O 1
ATOM 14910 N N . THR E 1 116 ? -12.90700 -11.44900 -71.04200 1.000 21.01693 116 THR E N 1
ATOM 14911 C CA . THR E 1 116 ? -13.84500 -12.23700 -71.83300 1.000 20.86055 116 THR E CA 1
ATOM 14912 C C . THR E 1 116 ? -14.85400 -12.88300 -70.88900 1.000 15.52891 116 THR E C 1
ATOM 14913 O O . THR E 1 116 ? -14.45500 -13.66000 -70.02000 1.000 22.53824 116 THR E O 1
ATOM 14924 N N . VAL E 1 117 ? -16.13100 -12.58400 -71.09100 1.000 19.58903 117 VAL E N 1
ATOM 14925 C CA . VAL E 1 117 ? -17.20800 -13.12800 -70.26800 1.000 19.49253 117 VAL E CA 1
ATOM 14926 C C . VAL E 1 117 ? -17.66200 -14.41000 -70.96500 1.000 20.33261 117 VAL E C 1
ATOM 14927 O O . VAL E 1 117 ? -18.17500 -14.37000 -72.09000 1.000 23.70897 117 VAL E O 1
ATOM 14940 N N . SER E 1 118 ? -17.41600 -15.53900 -70.31800 1.000 19.97057 118 SER E N 1
ATOM 14941 C CA . SER E 1 118 ? -17.60900 -16.83000 -70.97900 1.000 25.03191 118 SER E CA 1
ATOM 14942 C C . SER E 1 118 ? -17.78700 -17.95200 -69.97500 1.000 26.39469 118 SER E C 1
ATOM 14943 O O . SER E 1 118 ? -17.26400 -17.90100 -68.86400 1.000 24.04340 118 SER E O 1
ATOM 14951 N N . SER E 1 119 ? -18.56800 -18.95900 -70.37600 1.000 24.69518 119 SER E N 1
ATOM 14952 C CA . SER E 1 119 ? -18.72900 -20.16100 -69.57200 1.000 29.59992 119 SER E CA 1
ATOM 14953 C C . SER E 1 119 ? -17.68300 -21.22400 -69.87800 1.000 30.60854 119 SER E C 1
ATOM 14954 O O . SER E 1 119 ? -17.59400 -22.22300 -69.15100 1.000 31.34700 119 SER E O 1
ATOM 14962 N N . ALA E 1 120 ? -16.89700 -21.03500 -70.94400 1.000 23.61855 120 ALA E N 1
ATOM 14963 C CA . ALA E 1 120 ? -15.87900 -21.99500 -71.35300 1.000 25.94557 120 ALA E CA 1
ATOM 14964 C C . ALA E 1 120 ? -14.67700 -21.91500 -70.42300 1.000 25.52807 120 ALA E C 1
ATOM 14965 O O . ALA E 1 120 ? -14.63100 -21.13400 -69.46900 1.000 37.98329 120 ALA E O 1
ATOM 14972 N N . SER E 1 121 ? -13.71600 -22.79000 -70.65300 1.000 28.51947 121 SER E N 1
ATOM 14973 C CA . SER E 1 121 ? -12.50700 -22.87400 -69.85500 1.000 24.10627 121 SER E CA 1
ATOM 14974 C C . SER E 1 121 ? -11.30900 -22.16700 -70.49700 1.000 29.52485 121 SER E C 1
ATOM 14975 O O . SER E 1 121 ? -11.23600 -21.96200 -71.70900 1.000 26.28044 121 SER E O 1
ATOM 14983 N N . THR E 1 122 ? -10.37500 -21.76500 -69.64400 1.000 24.42327 122 THR E N 1
ATOM 14984 C CA . THR E 1 122 ? -9.09500 -21.22600 -70.09100 1.000 23.39302 122 THR E CA 1
ATOM 14985 C C . THR E 1 122 ? -8.20400 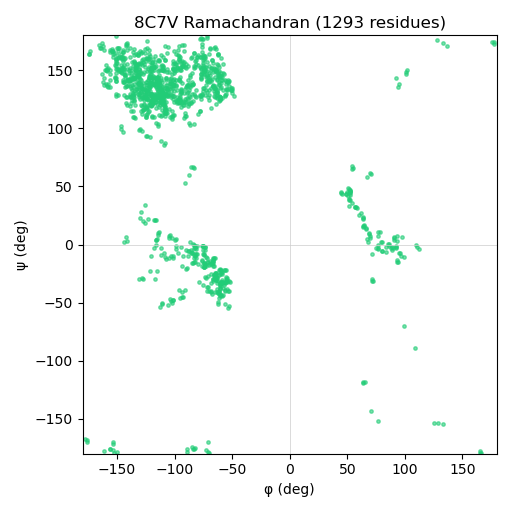-22.35600 -70.58900 1.000 25.33004 122 THR E C 1
ATOM 14986 O O . THR E 1 122 ? -8.07700 -23.39300 -69.92900 1.000 24.67416 122 THR E O 1
ATOM 14997 N N . LYS E 1 123 ? -7.56000 -22.14600 -71.73900 1.000 22.98568 123 LYS E N 1
ATOM 14998 C CA . LYS E 1 123 ? -6.66900 -23.14100 -72.31400 1.000 25.72967 123 LYS E CA 1
ATOM 14999 C C . LYS E 1 123 ? -5.48700 -22.45800 -72.98200 1.000 25.57662 123 LYS E C 1
ATOM 15000 O O . LYS E 1 123 ? -5.67700 -21.56900 -73.81200 1.000 20.66108 123 LYS E O 1
ATOM 15019 N N . GLY E 1 124 ? -4.27600 -22.89500 -72.63300 1.000 23.87791 124 GLY E N 1
ATOM 15020 C CA . GLY E 1 124 ? -3.05900 -22.41800 -73.24500 1.000 24.81071 124 GLY E CA 1
ATOM 15021 C C . GLY E 1 124 ? -2.81400 -23.03400 -74.61200 1.000 22.88286 124 GLY E C 1
ATOM 15022 O O . GLY E 1 124 ? -3.42900 -24.03500 -74.98700 1.000 21.77055 124 GLY E O 1
ATOM 15026 N N . PRO E 1 125 ? -1.95700 -22.40100 -75.41200 1.000 20.36739 125 PRO E N 1
ATOM 15027 C CA . PRO E 1 125 ? -1.74700 -22.88400 -76.77800 1.000 22.05917 125 PRO E CA 1
ATOM 15028 C C . PRO E 1 125 ? -0.74900 -24.02400 -76.88700 1.000 22.17091 125 PRO E C 1
ATOM 15029 O O . PRO E 1 125 ? 0.19500 -24.14900 -76.09900 1.000 23.31976 125 PRO E O 1
ATOM 15040 N N . SER E 1 126 ? -0.93700 -24.82000 -77.94500 1.000 20.30811 126 SER E N 1
ATOM 15041 C CA . SER E 1 126 ? 0.09800 -25.71200 -78.44200 1.000 21.18584 126 SER E CA 1
ATOM 15042 C C . SER E 1 126 ? 0.83800 -24.95000 -79.53500 1.000 22.97845 126 SER E C 1
ATOM 15043 O O . SER E 1 126 ? 0.21400 -24.26600 -80.34600 1.000 25.27735 126 SER E O 1
ATOM 15051 N N . VAL E 1 127 ? 2.15100 -25.08700 -79.55700 1.000 19.20735 127 VAL E N 1
ATOM 15052 C CA . VAL E 1 127 ? 3.00600 -24.34000 -80.47600 1.000 19.86514 127 VAL E CA 1
ATOM 15053 C C . VAL E 1 127 ? 3.77900 -25.32200 -81.33000 1.000 19.93604 127 VAL E C 1
ATOM 15054 O O . VAL E 1 127 ? 4.55700 -26.13300 -80.80700 1.000 23.30539 127 VAL E O 1
ATOM 15067 N N . PHE E 1 128 ? 3.60400 -25.22400 -82.65800 1.000 18.19615 128 PHE E N 1
ATOM 15068 C CA . PHE E 1 128 ? 4.24900 -26.13400 -83.60100 1.000 18.58537 128 PHE E CA 1
ATOM 15069 C C . PHE E 1 128 ? 5.10900 -25.36700 -84.59400 1.000 20.36489 128 PHE E C 1
ATOM 15070 O O . PHE E 1 128 ? 4.73200 -24.26900 -85.02100 1.000 18.36693 128 PHE E O 1
ATOM 15087 N N . PRO E 1 129 ? 6.23800 -25.92500 -85.01200 1.000 18.05038 129 PRO E N 1
ATOM 15088 C CA . PRO E 1 129 ? 7.07200 -25.21900 -85.99300 1.000 17.93830 129 PRO E CA 1
ATOM 15089 C C . PRO E 1 129 ? 6.49400 -25.27100 -87.39500 1.000 18.92308 129 PRO E C 1
ATOM 15090 O O . PRO E 1 129 ? 5.85200 -26.24000 -87.80300 1.000 20.35392 129 PRO E O 1
ATOM 15101 N N . LEU E 1 130 ? 6.73600 -24.18900 -88.13900 1.000 17.53128 130 LEU E N 1
ATOM 15102 C CA . LEU E 1 130 ? 6.50200 -24.10000 -89.58500 1.000 18.22549 130 LEU E CA 1
ATOM 15103 C C . LEU E 1 130 ? 7.91600 -24.00600 -90.18500 1.000 16.08615 130 LEU E C 1
ATOM 15104 O O . LEU E 1 130 ? 8.49300 -22.91200 -90.28400 1.000 16.28884 130 LEU E O 1
ATOM 15120 N N . ALA E 1 131 ? 8.51400 -25.18700 -90.48900 1.000 17.49190 131 ALA E N 1
ATOM 15121 C CA . ALA E 1 131 ? 9.93800 -25.22000 -90.80200 1.000 15.61341 131 ALA E CA 1
ATOM 15122 C C . ALA E 1 131 ? 10.19000 -24.71800 -92.21900 1.000 16.54527 131 ALA E C 1
ATOM 15123 O O . ALA E 1 131 ? 9.36900 -24.93600 -93.11900 1.000 19.39331 131 ALA E O 1
ATOM 15130 N N . PRO E 1 132 ? 11.28900 -24.01300 -92.41900 1.000 20.46219 132 PRO E N 1
ATOM 15131 C CA . PRO E 1 132 ? 11.60900 -23.53200 -93.76500 1.000 18.25628 132 PRO E CA 1
ATOM 15132 C C . PRO E 1 132 ? 12.07000 -24.67600 -94.64200 1.000 24.56057 132 PRO E C 1
ATOM 15133 O O . PRO E 1 132 ? 12.70700 -25.62200 -94.18200 1.000 20.97236 132 PRO E O 1
ATOM 15144 N N . SER E 1 133 ? 11.70400 -24.60400 -95.91800 1.000 20.93416 133 SER E N 1
ATOM 15145 C CA . SER E 1 133 ? 12.06400 -25.63300 -96.88700 1.000 24.64199 133 SER E CA 1
ATOM 15146 C C . SER E 1 133 ? 12.11700 -24.97000 -98.26500 1.000 18.61840 133 SER E C 1
ATOM 15147 O O . SER E 1 133 ? 11.86000 -23.76900 -98.40400 1.000 19.62885 133 SER E O 1
ATOM 15155 N N . SER E 1 134 ? 12.42000 -25.76500 -99.30000 1.000 21.08360 134 SER E N 1
ATOM 15156 C CA . SER E 1 134 ? 12.33600 -25.23800 -100.65800 1.000 20.76410 134 SER E CA 1
ATOM 15157 C C . SER E 1 134 ? 10.92100 -24.79700 -100.99800 1.000 23.83965 134 SER E C 1
ATOM 15158 O O . SER E 1 134 ? 10.74300 -23.93800 -101.86600 1.000 21.78275 134 SER E O 1
ATOM 15166 N N . LYS E 1 135 ? 9.92300 -25.32100 -100.28800 1.000 22.17264 135 LYS E N 1
ATOM 15167 C CA . LYS E 1 135 ? 8.53600 -24.92900 -100.51000 1.000 23.50744 135 LYS E CA 1
ATOM 15168 C C . LYS E 1 135 ? 8.18000 -23.60900 -99.81500 1.000 25.93389 135 LYS E C 1
ATOM 15169 O O . LYS E 1 135 ? 7.05100 -23.12800 -99.98000 1.000 21.76460 135 LYS E O 1
ATOM 15188 N N . SER E 1 136 ? 9.11800 -22.98700 -99.07700 1.000 27.29232 136 SER E N 1
ATOM 15189 C CA . SER E 1 136 ? 8.87400 -21.68400 -98.45600 1.000 24.77583 136 SER E CA 1
ATOM 15190 C C . SER E 1 136 ? 9.94700 -20.67100 -98.86000 1.000 28.53389 136 SER E C 1
ATOM 15191 O O . SER E 1 136 ? 10.22900 -19.72000 -98.11600 1.000 25.15510 136 SER E O 1
ATOM 15199 N N . THR E 1 137 ? 10.45500 -20.76700 -100.10200 1.000 21.87854 137 THR E N 1
ATOM 15200 C CA . THR E 1 137 ? 11.56300 -19.95100 -100.56100 1.000 33.15463 137 THR E CA 1
ATOM 15201 C C . THR E 1 137 ? 11.18700 -19.07100 -101.74900 1.000 38.93434 137 THR E C 1
ATOM 15202 O O . THR E 1 137 ? 10.30400 -19.42000 -102.53500 1.000 34.17466 137 THR E O 1
ATOM 15213 N N . SER E 1 138 ? 11.76700 -17.87300 -101.78600 1.000 46.14200 138 SER E N 1
ATOM 15214 C CA . SER E 1 138 ? 11.69300 -17.02100 -102.96400 1.000 52.63225 138 SER E CA 1
ATOM 15215 C C . SER E 1 138 ? 12.79400 -15.96900 -102.88100 1.000 57.27345 138 SER E C 1
ATOM 15216 O O . SER E 1 138 ? 13.03300 -15.39100 -101.81100 1.000 39.94257 138 SER E O 1
ATOM 15224 N N . GLY E 1 139 ? 13.45800 -15.73200 -104.01300 1.000 49.62739 139 GLY E N 1
ATOM 15225 C CA . GLY E 1 139 ? 14.38000 -14.61000 -104.11100 1.000 56.67826 139 GLY E CA 1
ATOM 15226 C C . GLY E 1 139 ? 15.51800 -14.60200 -103.11500 1.000 62.41177 139 GLY E C 1
ATOM 15227 O O . GLY E 1 139 ? 15.93400 -13.52100 -102.67400 1.000 55.98747 139 GLY E O 1
ATOM 15231 N N . GLY E 1 140 ? 15.99500 -15.77000 -102.69200 1.000 63.85215 140 GLY E N 1
ATOM 15232 C CA . GLY E 1 140 ? 17.01700 -15.79500 -101.66700 1.000 59.18176 140 GLY E CA 1
ATOM 15233 C C . GLY E 1 140 ? 16.43000 -15.69400 -100.27900 1.000 59.95050 140 GLY E C 1
ATOM 15234 O O . GLY E 1 140 ? 17.17400 -15.75300 -99.28800 1.000 51.61797 140 GLY E O 1
ATOM 15238 N N . THR E 1 141 ? 15.11000 -15.55200 -100.19400 1.000 59.48563 141 THR E N 1
ATOM 15239 C CA . THR E 1 141 ? 14.39000 -15.33900 -98.95100 1.000 60.28553 141 THR E CA 1
ATOM 15240 C C . THR E 1 141 ? 13.56200 -16.57700 -98.64500 1.000 49.22328 141 THR E C 1
ATOM 15241 O O . THR E 1 141 ? 12.80200 -17.05300 -99.49600 1.000 43.58084 141 THR E O 1
ATOM 15252 N N . ALA E 1 142 ? 13.65500 -17.03300 -97.41300 1.000 41.57073 142 ALA E N 1
ATOM 15253 C CA . ALA E 1 142 ? 12.91700 -18.18100 -96.92200 1.000 32.37842 142 ALA E CA 1
ATOM 15254 C C . ALA E 1 142 ? 11.95300 -17.70700 -95.84900 1.000 29.96215 142 ALA E C 1
ATOM 15255 O O . ALA E 1 142 ? 12.27100 -16.78600 -95.08300 1.000 28.63043 142 ALA E O 1
ATOM 15262 N N . ALA E 1 143 ? 10.78200 -18.32500 -95.81700 1.000 18.54544 143 ALA E N 1
ATOM 15263 C CA . ALA E 1 143 ? 9.80400 -18.10600 -94.76600 1.000 18.77290 143 ALA E CA 1
ATOM 15264 C C . ALA E 1 143 ? 9.81600 -19.27100 -93.79200 1.000 16.41677 143 ALA E C 1
ATOM 15265 O O . ALA E 1 143 ? 10.00900 -20.42500 -94.18100 1.000 15.91899 143 ALA E O 1
ATOM 15272 N N . LEU E 1 144 ? 9.62200 -18.94400 -92.51500 1.000 15.45638 144 LEU E N 1
ATOM 15273 C CA . LEU E 1 144 ? 9.50100 -19.95700 -91.46500 1.000 16.33355 144 LEU E CA 1
ATOM 15274 C C . LEU E 1 144 ? 8.55600 -19.37000 -90.42500 1.000 15.69751 144 LEU E C 1
ATOM 15275 O O . LEU E 1 144 ? 8.24500 -18.18000 -90.44500 1.000 17.98263 144 LEU E O 1
ATOM 15291 N N . GLY E 1 145 ? 8.10400 -20.18000 -89.48300 1.000 15.42904 145 GLY E N 1
ATOM 15292 C CA . GLY E 1 145 ? 7.17600 -19.61200 -88.52600 1.000 15.54311 145 GLY E CA 1
ATOM 15293 C C . GLY E 1 145 ? 6.80000 -20.59800 -87.44500 1.000 14.03591 145 GLY E C 1
ATOM 15294 O O . GLY E 1 145 ? 7.40900 -21.66500 -87.30400 1.000 16.62876 145 GLY E O 1
ATOM 15298 N N . CYS E 1 146 ? 5.79200 -20.19200 -86.66400 1.000 15.52779 146 CYS E N 1
ATOM 15299 C CA . CYS E 1 146 ? 5.23400 -20.98100 -85.56900 1.000 15.36988 146 CYS E CA 1
ATOM 15300 C C . CYS E 1 146 ? 3.71300 -20.94200 -85.68000 1.000 18.17629 146 CYS E C 1
ATOM 15301 O O . CYS E 1 146 ? 3.12400 -19.87000 -85.87400 1.000 18.41366 146 CYS E O 1
ATOM 15308 N N . LEU E 1 147 ? 3.08900 -22.10600 -85.54000 1.000 16.40000 147 LEU E N 1
ATOM 15309 C CA . LEU E 1 147 ? 1.64700 -22.24400 -85.47500 1.000 16.54149 147 LEU E CA 1
ATOM 15310 C C . LEU E 1 147 ? 1.24800 -22.31800 -84.00100 1.000 16.72419 147 LEU E C 1
ATOM 15311 O O . LEU E 1 147 ? 1.74700 -23.18300 -83.26700 1.000 17.42263 147 LEU E O 1
ATOM 15327 N N . VAL E 1 148 ? 0.37700 -21.42000 -83.58300 1.000 16.67068 148 VAL E N 1
ATOM 15328 C CA . VAL E 1 148 ? -0.02000 -21.26000 -82.18200 1.000 15.32389 148 VAL E CA 1
ATOM 15329 C C . VAL E 1 148 ? -1.49200 -21.64200 -82.12400 1.000 18.12374 148 VAL E C 1
ATOM 15330 O O . VAL E 1 148 ? -2.37300 -20.87800 -82.52800 1.000 18.73969 148 VAL E O 1
ATOM 15343 N N . LYS E 1 149 ? -1.77300 -22.84800 -81.64400 1.000 17.19992 149 LYS E N 1
ATOM 15344 C CA . LYS E 1 149 ? -3.07900 -23.44900 -81.85000 1.000 16.27718 149 LYS E CA 1
ATOM 15345 C C . LYS E 1 149 ? -3.81100 -23.79200 -80.56400 1.000 18.36936 149 LYS E C 1
ATOM 15346 O O . LYS E 1 149 ? -3.19400 -24.16000 -79.57000 1.000 21.12333 149 LYS E O 1
ATOM 15365 N N . ASP E 1 150 ? -5.13600 -23.62500 -80.61900 1.000 18.96751 150 ASP E N 1
ATOM 15366 C CA . ASP E 1 150 ? -6.08900 -24.14600 -79.63700 1.000 20.21427 150 ASP E CA 1
ATOM 15367 C C . ASP E 1 150 ? -5.95300 -23.49500 -78.26200 1.000 22.32367 150 ASP E C 1
ATOM 15368 O O . ASP E 1 150 ? -5.79600 -24.18800 -77.24700 1.000 23.17649 150 ASP E O 1
ATOM 15377 N N . TYR E 1 151 ? -6.10100 -22.18000 -78.18900 1.000 20.89239 151 TYR E N 1
ATOM 15378 C CA . TYR E 1 151 ? -6.02100 -21.48100 -76.91200 1.000 19.64053 151 TYR E CA 1
ATOM 15379 C C . TYR E 1 151 ? -7.30200 -20.69300 -76.69500 1.000 18.17363 151 TYR E C 1
ATOM 15380 O O . TYR E 1 151 ? -8.05600 -20.41300 -77.63700 1.000 18.57753 151 TYR E O 1
ATOM 15398 N N . PHE E 1 152 ? -7.57300 -20.33800 -75.42500 1.000 17.88298 152 PHE E N 1
ATOM 15399 C CA . PHE E 1 152 ? -8.74600 -19.54000 -75.12900 1.000 17.35045 152 PHE E CA 1
ATOM 15400 C C . PHE E 1 152 ? -8.55800 -18.93100 -73.74300 1.000 16.00287 152 PHE E C 1
ATOM 15401 O O . PHE E 1 152 ? -7.97900 -19.58900 -72.88000 1.000 18.75615 152 PHE E O 1
ATOM 15418 N N . PRO E 1 153 ? -8.93900 -17.68800 -73.51800 1.000 18.16479 153 PRO E N 1
ATOM 15419 C CA . PRO E 1 153 ? -9.42000 -16.67000 -74.44500 1.000 17.86765 153 PRO E CA 1
ATOM 15420 C C . PRO E 1 153 ? -8.23700 -16.00600 -75.11300 1.000 17.69509 153 PRO E C 1
ATOM 15421 O O . PRO E 1 153 ? -7.10100 -16.34900 -74.86900 1.000 17.51448 153 PRO E O 1
ATOM 15432 N N . GLU E 1 154 ? -8.50400 -14.98500 -75.91700 1.000 18.39812 154 GLU E N 1
ATOM 15433 C CA . GLU E 1 154 ? -7.43400 -14.12100 -76.38900 1.000 18.63109 154 GLU E CA 1
ATOM 15434 C C . GLU E 1 154 ? -6.85300 -13.32300 -75.22500 1.000 21.08172 154 GLU E C 1
ATOM 15435 O O . GLU E 1 154 ? -7.51100 -13.15200 -74.19800 1.000 24.05811 154 GLU E O 1
ATOM 15447 N N . PRO E 1 155 ? -5.61500 -12.80500 -75.35600 1.000 19.02621 155 PRO E N 1
ATOM 15448 C CA . PRO E 1 155 ? -4.68300 -12.87100 -76.48700 1.000 18.10547 155 PRO E CA 1
ATOM 15449 C C . PRO E 1 155 ? -3.44200 -13.68500 -76.24600 1.000 26.13387 155 PRO E C 1
ATOM 15450 O O . PRO E 1 155 ? -3.09900 -13.99500 -75.12000 1.000 20.29812 155 PRO E O 1
ATOM 15461 N N . VAL E 1 156 ? -2.74100 -14.06700 -77.31700 1.000 20.31780 156 VAL E N 1
ATOM 15462 C CA . VAL E 1 156 ? -1.35600 -14.49300 -77.23700 1.000 21.39877 156 VAL E CA 1
ATOM 15463 C C . VAL E 1 156 ? -0.46700 -13.40000 -77.81300 1.000 21.02899 156 VAL E C 1
ATOM 15464 O O . VAL E 1 156 ? -0.88100 -12.64300 -78.70200 1.000 24.80689 156 VAL E O 1
ATOM 15477 N N . THR E 1 157 ? 0.76100 -13.33100 -77.31200 1.000 22.16553 157 THR E N 1
ATOM 15478 C CA . THR E 1 157 ? 1.81100 -12.52700 -77.92900 1.000 29.45886 157 THR E CA 1
ATOM 15479 C C . THR E 1 157 ? 2.89200 -13.45000 -78.47100 1.000 26.05636 157 THR E C 1
ATOM 15480 O O . THR E 1 157 ? 3.13300 -14.53600 -77.94200 1.000 22.70429 157 THR E O 1
ATOM 15491 N N . VAL E 1 158 ? 3.49100 -13.05400 -79.58900 1.000 21.42812 158 VAL E N 1
ATOM 15492 C CA . VAL E 1 158 ? 4.58800 -13.81400 -80.16700 1.000 19.69004 158 VAL E CA 1
ATOM 15493 C C . VAL E 1 158 ? 5.73700 -12.85400 -80.43000 1.000 20.30167 158 VAL E C 1
ATOM 15494 O O . VAL E 1 158 ? 5.52700 -11.75800 -80.97000 1.000 25.22273 158 VAL E O 1
ATOM 15507 N N . SER E 1 159 ? 6.93100 -13.24900 -80.01500 1.000 21.02251 159 SER E N 1
ATOM 15508 C CA . SER E 1 159 ? 8.15100 -12.56200 -80.40500 1.000 24.43013 159 SER E CA 1
ATOM 15509 C C . SER E 1 159 ? 9.09700 -13.59400 -81.00700 1.000 23.42271 159 SER E C 1
ATOM 15510 O O . SER E 1 159 ? 8.88100 -14.80800 -80.91900 1.000 22.54896 159 SER E O 1
ATOM 15518 N N . TRP E 1 160 ? 10.16200 -13.09800 -81.64000 1.000 21.46163 160 TRP E N 1
ATOM 15519 C CA . TRP E 1 160 ? 11.16700 -13.94600 -82.24800 1.000 20.27735 160 TRP E CA 1
ATOM 15520 C C . TRP E 1 160 ? 12.53500 -13.62500 -81.65700 1.000 26.12781 160 TRP E C 1
ATOM 15521 O O . TRP E 1 160 ? 12.92500 -12.45400 -81.56800 1.000 23.49951 160 TRP E O 1
ATOM 15542 N N . ASN E 1 161 ? 13.24400 -14.67200 -81.25100 1.000 21.16150 161 ASN E N 1
ATOM 15543 C CA . ASN E 1 161 ? 14.59200 -14.55400 -80.68100 1.000 25.46553 161 ASN E CA 1
ATOM 15544 C C . ASN E 1 161 ? 14.60000 -13.53500 -79.54500 1.000 30.70855 161 ASN E C 1
ATOM 15545 O O . ASN E 1 161 ? 15.48200 -12.67600 -79.44800 1.000 30.42211 161 ASN E O 1
ATOM 15556 N N . SER E 1 162 ? 13.58500 -13.63900 -78.68500 1.000 28.05762 162 SER E N 1
ATOM 15557 C CA . SER E 1 162 ? 13.43500 -12.80200 -77.49700 1.000 31.47143 162 SER E CA 1
ATOM 15558 C C . SER E 1 162 ? 13.39100 -11.31900 -77.84000 1.000 33.33476 162 SER E C 1
ATOM 15559 O O . SER E 1 162 ? 13.83700 -10.47900 -77.06100 1.000 39.60860 162 SER E O 1
ATOM 15567 N N . GLY E 1 163 ? 12.84300 -10.97900 -79.00400 1.000 30.14272 163 GLY E N 1
ATOM 15568 C CA . GLY E 1 163 ? 12.66100 -9.61000 -79.41600 1.000 31.59211 163 GLY E CA 1
ATOM 15569 C C . GLY E 1 163 ? 13.73600 -9.05500 -80.32200 1.000 31.90565 163 GLY E C 1
ATOM 15570 O O . GLY E 1 163 ? 13.55000 -7.96200 -80.87000 1.000 38.80948 163 GLY E O 1
ATOM 15574 N N . ALA E 1 164 ? 14.84500 -9.76300 -80.50900 1.000 31.04305 164 ALA E N 1
ATOM 15575 C CA . ALA E 1 164 ? 15.90200 -9.23400 -81.36800 1.000 32.74163 164 ALA E CA 1
ATOM 15576 C C . ALA E 1 164 ? 15.55500 -9.31300 -82.85300 1.000 36.61532 164 ALA E C 1
ATOM 15577 O O . ALA E 1 164 ? 16.16300 -8.59900 -83.65700 1.000 35.96891 164 ALA E O 1
ATOM 15584 N N . LEU E 1 165 ? 14.60000 -10.15900 -83.23700 1.000 35.13169 165 LEU E N 1
ATOM 15585 C CA . LEU E 1 165 ? 14.21500 -10.33900 -84.63500 1.000 31.55289 165 LEU E CA 1
ATOM 15586 C C . LEU E 1 165 ? 12.81700 -9.76500 -84.79300 1.000 32.92834 165 LEU E C 1
ATOM 15587 O O . LEU E 1 165 ? 11.85700 -10.29100 -84.22800 1.000 31.17103 165 LEU E O 1
ATOM 15603 N N . THR E 1 166 ? 12.71600 -8.65800 -85.52400 1.000 32.37133 166 THR E N 1
ATOM 15604 C CA . THR E 1 166 ? 11.45000 -7.96400 -85.72600 1.000 33.99134 166 THR E CA 1
ATOM 15605 C C . THR E 1 166 ? 11.19200 -7.64600 -87.18900 1.000 34.39121 166 THR E C 1
ATOM 15606 O O . THR E 1 166 ? 10.03700 -7.55000 -87.62100 1.000 30.37090 166 THR E O 1
ATOM 15617 N N . SER E 1 167 ? 12.25900 -7.44800 -87.95600 1.000 29.33638 167 SER E N 1
ATOM 15618 C CA . SER E 1 167 ? 12.10100 -7.15900 -89.37300 1.000 36.00759 167 SER E CA 1
ATOM 15619 C C . SER E 1 167 ? 11.56200 -8.38700 -90.10100 1.000 29.51127 167 SER E C 1
ATOM 15620 O O . SER E 1 167 ? 12.03000 -9.50700 -89.87900 1.000 30.58118 167 SER E O 1
ATOM 15628 N N . GLY E 1 168 ? 10.57000 -8.18000 -90.95900 1.000 25.38210 168 GLY E N 1
ATOM 15629 C CA . GLY E 1 168 ? 10.05500 -9.27600 -91.76000 1.000 27.30119 168 GLY E CA 1
ATOM 15630 C C . GLY E 1 168 ? 9.11700 -10.21500 -91.04000 1.000 22.50239 168 GLY E C 1
ATOM 15631 O O . GLY E 1 168 ? 8.81700 -11.29800 -91.57800 1.000 23.42653 168 GLY E O 1
ATOM 15635 N N . VAL E 1 169 ? 8.67300 -9.85800 -89.84000 1.000 22.56566 169 VAL E N 1
ATOM 15636 C CA . VAL E 1 169 ? 7.76900 -10.69900 -89.05000 1.000 20.78831 169 VAL E CA 1
ATOM 15637 C C . VAL E 1 169 ? 6.33500 -10.31200 -89.38800 1.000 19.49436 169 VAL E C 1
ATOM 15638 O O . VAL E 1 169 ? 6.00500 -9.11600 -89.44300 1.000 21.53126 169 VAL E O 1
ATOM 15651 N N . HIS E 1 170 ? 5.49000 -11.32800 -89.61500 1.000 19.59044 170 HIS E N 1
ATOM 15652 C CA . HIS E 1 170 ? 4.04600 -11.18200 -89.75900 1.000 22.07230 170 HIS E CA 1
ATOM 15653 C C . HIS E 1 170 ? 3.37000 -12.09800 -88.75200 1.000 19.32520 170 HIS E C 1
ATOM 15654 O O . HIS E 1 170 ? 3.36900 -13.32400 -88.93300 1.000 20.52698 170 HIS E O 1
ATOM 15668 N N . THR E 1 171 ? 2.75300 -11.51900 -87.72900 1.000 19.59044 171 THR E N 1
ATOM 15669 C CA . THR E 1 171 ? 1.93100 -12.28000 -86.79600 1.000 14.62194 171 THR E CA 1
ATOM 15670 C C . THR E 1 171 ? 0.46100 -12.04200 -87.14000 1.000 18.69347 171 THR E C 1
ATOM 15671 O O . THR E 1 171 ? -0.02400 -10.90700 -87.08100 1.000 21.20858 171 THR E O 1
ATOM 15682 N N . PHE E 1 172 ? -0.22200 -13.09400 -87.56000 1.000 16.65941 172 PHE E N 1
ATOM 15683 C CA . PHE E 1 172 ? -1.58900 -12.98200 -88.04500 1.000 13.91382 172 PHE E CA 1
ATOM 15684 C C . PHE E 1 172 ? -2.56600 -12.76400 -86.89900 1.000 16.41515 172 PHE E C 1
ATOM 15685 O O . PHE E 1 172 ? -2.34000 -13.22600 -85.78100 1.000 17.69620 172 PHE E O 1
ATOM 15702 N N . PRO E 1 173 ? -3.65900 -12.06500 -87.16700 1.000 16.12195 173 PRO E N 1
ATOM 15703 C CA . PRO E 1 173 ? -4.75800 -12.00000 -86.20100 1.000 16.53424 173 PRO E CA 1
ATOM 15704 C C . PRO E 1 173 ? -5.25600 -13.39100 -85.86800 1.000 14.78529 173 PRO E C 1
ATOM 15705 O O . PRO E 1 173 ? -5.26200 -14.29000 -86.71500 1.000 16.99796 173 PRO E O 1
ATOM 15716 N N . ALA E 1 174 ? -5.69300 -13.56200 -84.62300 1.000 15.75867 174 ALA E N 1
ATOM 15717 C CA . ALA E 1 174 ? -6.29200 -14.84100 -84.24300 1.000 16.27381 174 ALA E CA 1
ATOM 15718 C C . ALA E 1 174 ? -7.61600 -15.06100 -84.96100 1.000 17.00936 174 ALA E C 1
ATOM 15719 O O . ALA E 1 174 ? -8.40100 -14.12200 -85.16100 1.000 19.87742 174 ALA E O 1
ATOM 15726 N N . VAL E 1 175 ? -7.87700 -16.31700 -85.34500 1.000 17.91514 175 VAL E N 1
ATOM 15727 C CA . VAL E 1 175 ? -9.17600 -16.71600 -85.86900 1.000 18.63192 175 VAL E CA 1
ATOM 15728 C C . VAL E 1 175 ? -9.80100 -17.72200 -84.92000 1.000 18.17974 175 VAL E C 1
ATOM 15729 O O . VAL E 1 175 ? -9.13200 -18.62400 -84.41700 1.000 18.32146 175 VAL E O 1
ATOM 15742 N N . LEU E 1 176 ? -11.11100 -17.62200 -84.76500 1.000 18.36700 176 LEU E N 1
ATOM 15743 C CA . LEU E 1 176 ? -11.86000 -18.54400 -83.91800 1.000 17.34355 176 LEU E CA 1
ATOM 15744 C C . LEU E 1 176 ? -12.19500 -19.76800 -84.76700 1.000 17.34100 176 LEU E C 1
ATOM 15745 O O . LEU E 1 176 ? -12.79200 -19.64100 -85.84000 1.000 19.82785 176 LEU E O 1
ATOM 15761 N N . GLN E 1 177 ? -11.77500 -20.93800 -84.30300 1.000 18.67461 177 GLN E N 1
ATOM 15762 C CA . GLN E 1 177 ? -12.03000 -22.19100 -85.00100 1.000 20.39307 177 GLN E CA 1
ATOM 15763 C C . GLN E 1 177 ? -13.42000 -22.71900 -84.65000 1.000 22.77258 177 GLN E C 1
ATOM 15764 O O . GLN E 1 177 ? -14.06500 -22.25800 -83.71300 1.000 22.34737 177 GLN E O 1
ATOM 15778 N N . SER E 1 178 ? -13.90300 -23.67100 -85.44800 1.000 25.80601 178 SER E N 1
ATOM 15779 C CA . SER E 1 178 ? -15.22500 -24.23000 -85.17200 1.000 31.70668 178 SER E CA 1
ATOM 15780 C C . SER E 1 178 ? -15.29600 -24.84800 -83.78200 1.000 22.82108 178 SER E C 1
ATOM 15781 O O . SER E 1 178 ? -16.38200 -24.91500 -83.19200 1.000 27.56114 178 SER E O 1
ATOM 15789 N N . SER E 1 179 ? -14.15000 -25.28300 -83.24000 1.000 20.51037 179 SER E N 1
ATOM 15790 C CA . SER E 1 179 ? -14.06800 -25.81200 -81.88500 1.000 22.48139 179 SER E CA 1
ATOM 15791 C C . SER E 1 179 ? -14.33400 -24.76200 -80.81500 1.000 21.87995 179 SER E C 1
ATOM 15792 O O . SER E 1 179 ? -14.4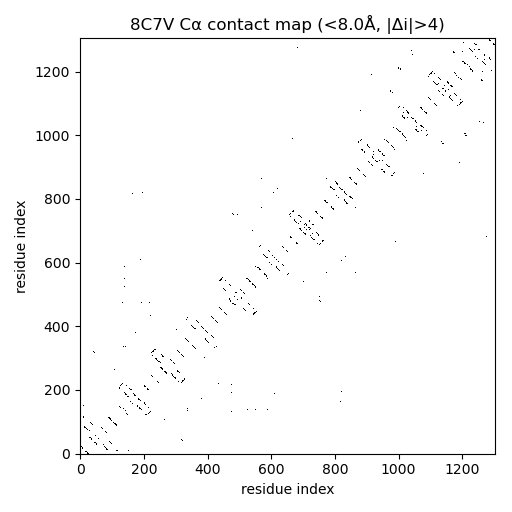4400 -25.11700 -79.63100 1.000 24.46035 179 SER E O 1
ATOM 15800 N N . GLY E 1 180 ? -14.35300 -23.49000 -81.19000 1.000 20.36211 180 GLY E N 1
ATOM 15801 C CA . GLY E 1 180 ? -14.44200 -22.43700 -80.20200 1.000 20.05741 180 GLY E CA 1
ATOM 15802 C C . GLY E 1 180 ? -13.12500 -21.99600 -79.60900 1.000 22.11793 180 GLY E C 1
ATOM 15803 O O . GLY E 1 180 ? -13.13200 -21.13300 -78.71600 1.000 21.67576 180 GLY E O 1
ATOM 15807 N N . LEU E 1 181 ? -12.00100 -22.58100 -80.02800 1.000 17.43795 181 LEU E N 1
ATOM 15808 C CA . LEU E 1 181 ? -10.66300 -22.18300 -79.59500 1.000 15.84521 181 LEU E CA 1
ATOM 15809 C C . LEU E 1 181 ? -10.02400 -21.33400 -80.71200 1.000 14.44536 181 LEU E C 1
ATOM 15810 O O . LEU E 1 181 ? -10.36600 -21.48300 -81.88600 1.000 18.34063 181 LEU E O 1
ATOM 15826 N N . TYR E 1 182 ? -9.08300 -20.48800 -80.32700 1.000 15.56595 182 TYR E N 1
ATOM 15827 C CA . TYR E 1 182 ? -8.40200 -19.61900 -81.27300 1.000 16.73415 182 TYR E CA 1
ATOM 15828 C C . TYR E 1 182 ? -7.13200 -20.27100 -81.79800 1.000 15.72285 182 TYR E C 1
ATOM 15829 O O . TYR E 1 182 ? -6.52400 -21.13300 -81.16200 1.000 17.92884 182 TYR E O 1
ATOM 15847 N N . SER E 1 183 ? -6.70800 -19.81000 -82.97500 1.000 15.24928 183 SER E N 1
ATOM 15848 C CA . SER E 1 183 ? -5.44300 -20.24400 -83.54400 1.000 14.65742 183 SER E CA 1
ATOM 15849 C C . SER E 1 183 ? -4.87400 -19.08300 -84.35200 1.000 15.97398 183 SER E C 1
ATOM 15850 O O . SER E 1 183 ? -5.62700 -18.26800 -84.90100 1.000 18.40998 183 SER E O 1
ATOM 15858 N N . LEU E 1 184 ? -3.54600 -19.01000 -84.41700 1.000 16.45616 184 LEU E N 1
ATOM 15859 C CA . LEU E 1 184 ? -2.88600 -18.08700 -85.34400 1.000 17.57336 184 LEU E CA 1
ATOM 15860 C C . LEU E 1 184 ? -1.50400 -18.61500 -85.69000 1.000 18.17766 184 LEU E C 1
ATOM 15861 O O . LEU E 1 184 ? -0.97100 -19.50700 -85.02500 1.000 16.32577 184 LEU E O 1
ATOM 15877 N N . SER E 1 185 ? -0.90400 -18.03400 -86.73700 1.000 17.67782 185 SER E N 1
ATOM 15878 C CA . SER E 1 185 ? 0.48800 -18.29400 -87.05400 1.000 15.08869 185 SER E CA 1
ATOM 15879 C C . SER E 1 185 ? 1.27800 -16.99500 -87.00700 1.000 14.48779 185 SER E C 1
ATOM 15880 O O . SER E 1 185 ? 0.73500 -15.91000 -87.24300 1.000 16.04153 185 SER E O 1
ATOM 15888 N N . SER E 1 186 ? 2.57300 -17.11400 -86.69500 1.000 15.46804 186 SER E N 1
ATOM 15889 C CA . SER E 1 186 ? 3.53100 -16.02600 -86.82200 1.000 15.55173 186 SER E CA 1
ATOM 15890 C C . SER E 1 186 ? 4.62100 -16.49900 -87.76200 1.000 16.55039 186 SER E C 1
ATOM 15891 O O . SER E 1 186 ? 5.15600 -17.59700 -87.58800 1.000 17.08515 186 SER E O 1
ATOM 15899 N N . VAL E 1 187 ? 4.92300 -15.69100 -88.77900 1.000 15.27812 187 VAL E N 1
ATOM 15900 C CA . VAL E 1 187 ? 5.92000 -16.08500 -89.76100 1.000 14.64859 187 VAL E CA 1
ATOM 15901 C C . VAL E 1 187 ? 6.94000 -14.97500 -89.90200 1.000 18.07226 187 VAL E C 1
ATOM 15902 O O . VAL E 1 187 ? 6.65700 -13.79400 -89.65600 1.000 22.41495 187 VAL E O 1
ATOM 15915 N N . VAL E 1 188 ? 8.13200 -15.35000 -90.30900 1.000 18.32929 188 VAL E N 1
ATOM 15916 C CA . VAL E 1 188 ? 9.18600 -14.38300 -90.56100 1.000 19.99770 188 VAL E CA 1
ATOM 15917 C C . VAL E 1 188 ? 9.86700 -14.77400 -91.85800 1.000 22.75138 188 VAL E C 1
ATOM 15918 O O . VAL E 1 188 ? 10.01800 -15.95900 -92.16000 1.000 18.76672 188 VAL E O 1
ATOM 15931 N N . THR E 1 189 ? 10.25100 -13.77100 -92.63800 1.000 18.59823 189 THR E N 1
ATOM 15932 C CA . THR E 1 189 ? 11.03700 -13.98400 -93.85500 1.000 25.93212 189 THR E CA 1
ATOM 15933 C C . THR E 1 189 ? 12.46200 -13.51000 -93.58500 1.000 25.91741 189 THR E C 1
ATOM 15934 O O . THR E 1 189 ? 12.66200 -12.44400 -92.98900 1.000 23.22839 189 THR E O 1
ATOM 15945 N N . VAL E 1 190 ? 13.45000 -14.32100 -93.97800 1.000 33.13883 190 VAL E N 1
ATOM 15946 C CA . VAL E 1 190 ? 14.84800 -14.05800 -93.61800 1.000 35.97499 190 VAL E CA 1
ATOM 15947 C C . VAL E 1 190 ? 15.78400 -14.41400 -94.76700 1.000 50.30554 190 VAL E C 1
ATOM 15948 O O . VAL E 1 190 ? 15.33700 -15.00700 -95.76500 1.000 42.48748 190 VAL E O 1
ATOM 15961 N N . PRO E 1 191 ? 17.07800 -14.07000 -94.68400 1.000 54.45523 191 PRO E N 1
ATOM 15962 C CA . PRO E 1 191 ? 18.02400 -14.52300 -95.71900 1.000 59.09340 191 PRO E CA 1
ATOM 15963 C C . PRO E 1 191 ? 18.17400 -16.03600 -95.69200 1.000 59.13392 191 PRO E C 1
ATOM 15964 O O . PRO E 1 191 ? 18.55100 -16.62500 -94.66800 1.000 49.73357 191 PRO E O 1
ATOM 15975 N N . SER E 1 192 ? 17.99000 -16.65100 -96.85900 1.000 56.24016 192 SER E N 1
ATOM 15976 C CA . SER E 1 192 ? 18.22000 -18.08800 -96.96100 1.000 54.09752 192 SER E CA 1
ATOM 15977 C C . SER E 1 192 ? 19.66700 -18.42200 -96.63900 1.000 55.06500 192 SER E C 1
ATOM 15978 O O . SER E 1 192 ? 19.96700 -19.53000 -96.17800 1.000 45.79112 192 SER E O 1
ATOM 15986 N N . SER E 1 193 ? 20.57400 -17.46300 -96.84800 1.000 57.00246 193 SER E N 1
ATOM 15987 C CA . SER E 1 193 ? 21.98100 -17.69500 -96.56200 1.000 55.26415 193 SER E CA 1
ATOM 15988 C C . SER E 1 193 ? 22.26400 -17.82300 -95.07100 1.000 59.32501 193 SER E C 1
ATOM 15989 O O . SER E 1 193 ? 23.33700 -18.31400 -94.70300 1.000 54.33178 193 SER E O 1
ATOM 15997 N N . SER E 1 194 ? 21.34000 -17.39600 -94.20700 1.000 64.58179 194 SER E N 1
ATOM 15998 C CA . SER E 1 194 ? 21.58500 -17.41900 -92.77100 1.000 59.26369 194 SER E CA 1
ATOM 15999 C C . SER E 1 194 ? 20.99500 -18.63900 -92.08500 1.000 54.56716 194 SER E C 1
ATOM 16000 O O . SER E 1 194 ? 21.27400 -18.85600 -90.90200 1.000 56.80645 194 SER E O 1
ATOM 16008 N N . LEU E 1 195 ? 20.21300 -19.45200 -92.79600 1.000 52.32041 195 LEU E N 1
ATOM 16009 C CA . LEU E 1 195 ? 19.48500 -20.51700 -92.11500 1.000 58.35287 195 LEU E CA 1
ATOM 16010 C C . LEU E 1 195 ? 20.43900 -21.53500 -91.49600 1.000 58.53429 195 LEU E C 1
ATOM 16011 O O . LEU E 1 195 ? 20.08300 -22.20700 -90.51900 1.000 55.32148 195 LEU E O 1
ATOM 16027 N N . GLY E 1 196 ? 21.65700 -21.65000 -92.03700 1.000 64.13440 196 GLY E N 1
ATOM 16028 C CA . GLY E 1 196 ? 22.62700 -22.59400 -91.50800 1.000 60.99433 196 GLY E CA 1
ATOM 16029 C C . GLY E 1 196 ? 23.43900 -22.08900 -90.33300 1.000 59.80821 196 GLY E C 1
ATOM 16030 O O . GLY E 1 196 ? 24.05200 -22.89900 -89.62900 1.000 58.81293 196 GLY E O 1
ATOM 16034 N N . THR E 1 197 ? 23.44700 -20.77100 -90.09600 1.000 58.17637 197 THR E N 1
ATOM 16035 C CA . THR E 1 197 ? 24.23100 -20.18800 -89.01500 1.000 60.56800 197 THR E CA 1
ATOM 16036 C C . THR E 1 197 ? 23.39900 -19.50200 -87.94400 1.000 60.67388 197 THR E C 1
ATOM 16037 O O . THR E 1 197 ? 23.80900 -19.49100 -86.77900 1.000 56.70242 197 THR E O 1
ATOM 16048 N N . GLN E 1 198 ? 22.24000 -18.95300 -88.29300 1.000 60.05517 198 GLN E N 1
ATOM 16049 C CA . GLN E 1 198 ? 21.41100 -18.24200 -87.33500 1.000 51.46271 198 GLN E CA 1
ATOM 16050 C C . GLN E 1 198 ? 20.29100 -19.15500 -86.85500 1.000 47.54151 198 GLN E C 1
ATOM 16051 O O . GLN E 1 198 ? 19.78300 -19.99900 -87.59800 1.000 50.95771 198 GLN E O 1
ATOM 16065 N N . THR E 1 199 ? 19.87500 -18.93000 -85.61800 1.000 38.68727 199 THR E N 1
ATOM 16066 C CA . THR E 1 199 ? 18.85100 -19.71700 -84.94600 1.000 43.30850 199 THR E CA 1
ATOM 16067 C C . THR E 1 199 ? 17.57800 -18.89000 -84.84900 1.000 33.33117 199 THR E C 1
ATOM 16068 O O . THR E 1 199 ? 17.63400 -17.66300 -84.72500 1.000 29.03978 199 THR E O 1
ATOM 16079 N N . TYR E 1 200 ? 16.43600 -19.56200 -84.98800 1.000 27.26740 200 TYR E N 1
ATOM 16080 C CA . TYR E 1 200 ? 15.12400 -18.92500 -84.95800 1.000 28.16723 200 TYR E CA 1
ATOM 16081 C C . TYR E 1 200 ? 14.28200 -19.60200 -83.89100 1.000 22.95264 200 TYR E C 1
ATOM 16082 O O . TYR E 1 200 ? 14.05100 -20.81500 -83.94800 1.000 24.32194 200 TYR E O 1
ATOM 16100 N N . ILE E 1 201 ? 13.88800 -18.82500 -82.88400 1.000 21.47209 201 ILE E N 1
ATOM 16101 C CA . ILE E 1 201 ? 13.07300 -19.31600 -81.78000 1.000 24.10373 201 ILE E CA 1
ATOM 16102 C C . ILE E 1 201 ? 11.88900 -18.38400 -81.63500 1.000 21.22399 201 ILE E C 1
ATOM 16103 O O . ILE E 1 201 ? 12.06700 -17.17000 -81.45800 1.000 20.53754 201 ILE E O 1
ATOM 16119 N N . CYS E 1 202 ? 10.68300 -18.93700 -81.66100 1.000 20.85186 202 CYS E N 1
ATOM 16120 C CA . CYS E 1 202 ? 9.50300 -18.11900 -81.40000 1.000 19.06831 202 CYS E CA 1
ATOM 16121 C C . CYS E 1 202 ? 9.14800 -18.23400 -79.92600 1.000 22.97878 202 CYS E C 1
ATOM 16122 O O . CYS E 1 202 ? 9.13200 -19.34000 -79.36900 1.000 24.86044 202 CYS E O 1
ATOM 16129 N N . ASN E 1 203 ? 8.89700 -17.09500 -79.30300 1.000 21.97083 203 ASN E N 1
ATOM 16130 C CA . ASN E 1 203 ? 8.52400 -17.01100 -77.89300 1.000 23.83677 203 ASN E CA 1
ATOM 16131 C C . ASN E 1 203 ? 7.05100 -16.64100 -77.81200 1.000 19.95482 203 ASN E C 1
ATOM 16132 O O . ASN E 1 203 ? 6.65500 -15.55000 -78.22900 1.000 21.41457 203 ASN E O 1
ATOM 16143 N N . VAL E 1 204 ? 6.23900 -17.54900 -77.26700 1.000 20.82178 204 VAL E N 1
ATOM 16144 C CA . VAL E 1 204 ? 4.78600 -17.40100 -77.21100 1.000 21.23370 204 VAL E CA 1
ATOM 16145 C C . VAL E 1 204 ? 4.39700 -17.19800 -75.75400 1.000 24.70241 204 VAL E C 1
ATOM 16146 O O . VAL E 1 204 ? 4.87900 -17.92000 -74.87800 1.000 24.42317 204 VAL E O 1
ATOM 16159 N N . ASN E 1 205 ? 3.57600 -16.19000 -75.49100 1.000 24.08541 205 ASN E N 1
ATOM 16160 C CA . ASN E 1 205 ? 3.07400 -15.93200 -74.14000 1.000 24.87041 205 ASN E CA 1
ATOM 16161 C C . ASN E 1 205 ? 1.55600 -15.85000 -74.18000 1.000 28.08779 205 ASN E C 1
ATOM 16162 O O . ASN E 1 205 ? 0.98000 -15.09100 -74.96500 1.000 23.13142 205 ASN E O 1
ATOM 16173 N N . HIS E 1 206 ? 0.91000 -16.65300 -73.34100 1.000 22.02988 206 HIS E N 1
ATOM 16174 C CA . HIS E 1 206 ? -0.53700 -16.62600 -73.17600 1.000 21.50451 206 HIS E CA 1
ATOM 16175 C C . HIS E 1 206 ? -0.79500 -16.32000 -71.70400 1.000 28.94844 206 HIS E C 1
ATOM 16176 O O . HIS E 1 206 ? -0.84300 -17.22000 -70.86300 1.000 26.03437 206 HIS E O 1
ATOM 16190 N N . LYS E 1 207 ? -0.95800 -15.04200 -71.39300 1.000 24.29724 207 LYS E N 1
ATOM 16191 C CA . LYS E 1 207 ? -1.08400 -14.65800 -69.99100 1.000 27.54146 207 LYS E CA 1
ATOM 16192 C C . LYS E 1 207 ? -2.31400 -15.24000 -69.30700 1.000 24.54996 207 LYS E C 1
ATOM 16193 O O . LYS E 1 207 ? -2.19900 -15.61500 -68.12800 1.000 26.83066 207 LYS E O 1
ATOM 16212 N N . PRO E 1 208 ? -3.48800 -15.34300 -69.93600 1.000 23.75034 208 PRO E N 1
ATOM 16213 C CA . PRO E 1 208 ? -4.64700 -15.88000 -69.20400 1.000 24.07410 208 PRO E CA 1
ATOM 16214 C C . PRO E 1 208 ? -4.41800 -17.25400 -68.59800 1.000 29.57994 208 PRO E C 1
ATOM 16215 O O . PRO E 1 208 ? -4.98500 -17.54500 -67.53500 1.000 29.44703 208 PRO E O 1
ATOM 16226 N N . SER E 1 209 ? -3.59800 -18.10100 -69.22400 1.000 23.33562 209 SER E N 1
ATOM 16227 C CA . SER E 1 209 ? -3.28300 -19.42400 -68.69900 1.000 24.84500 209 SER E CA 1
ATOM 16228 C C . SER E 1 209 ? -1.88500 -19.49700 -68.09700 1.000 29.07505 209 SER E C 1
ATOM 16229 O O . SER E 1 209 ? -1.43900 -20.59100 -67.72300 1.000 27.54124 209 SER E O 1
ATOM 16237 N N . ASN E 1 210 ? -1.18100 -18.36300 -68.01400 1.000 24.89195 210 ASN E N 1
ATOM 16238 C CA . ASN E 1 210 ? 0.20200 -18.29500 -67.52500 1.000 34.22279 210 ASN E CA 1
ATOM 16239 C C . ASN E 1 210 ? 1.12300 -19.27300 -68.25200 1.000 36.02211 210 ASN E C 1
ATOM 16240 O O . ASN E 1 210 ? 2.03200 -19.86600 -67.66000 1.000 32.47877 210 ASN E O 1
ATOM 16251 N N . THR E 1 211 ? 0.90000 -19.42300 -69.56000 1.000 30.22154 211 THR E N 1
ATOM 16252 C CA . THR E 1 211 ? 1.67000 -20.31900 -70.42100 1.000 32.25898 211 THR E CA 1
ATOM 16253 C C . THR E 1 211 ? 2.71500 -19.54600 -71.21900 1.000 35.65588 211 THR E C 1
ATOM 16254 O O . THR E 1 211 ? 2.37900 -18.58300 -71.91100 1.000 28.40661 211 THR E O 1
ATOM 16265 N N . LYS E 1 212 ? 3.96400 -20.00300 -71.15100 1.000 32.67747 212 LYS E N 1
ATOM 16266 C CA . LYS E 1 212 ? 5.06000 -19.47800 -71.93800 1.000 36.51962 212 LYS E CA 1
ATOM 16267 C C . LYS E 1 212 ? 5.79800 -20.63200 -72.60400 1.000 38.68832 212 LYS E C 1
ATOM 16268 O O . LYS E 1 212 ? 6.15300 -21.61000 -71.93700 1.000 34.98053 212 LYS E O 1
ATOM 16287 N N . VAL E 1 213 ? 5.93700 -20.56800 -73.92800 1.000 29.96949 213 VAL E N 1
ATOM 16288 C CA . VAL E 1 213 ? 6.62600 -21.60300 -74.68700 1.000 27.79578 213 VAL E CA 1
ATOM 16289 C C . VAL E 1 213 ? 7.61100 -20.94200 -75.64600 1.000 28.78894 213 VAL E C 1
ATOM 16290 O O . VAL E 1 213 ? 7.29700 -19.91800 -76.26700 1.000 26.92927 213 VAL E O 1
ATOM 16303 N N . ASP E 1 214 ? 8.81700 -21.49500 -75.71800 1.000 28.92184 214 ASP E N 1
ATOM 16304 C CA . ASP E 1 214 ? 9.80700 -21.14600 -76.72200 1.000 32.20563 214 ASP E CA 1
ATOM 16305 C C . ASP E 1 214 ? 9.98400 -22.34400 -77.64400 1.000 32.76686 214 ASP E C 1
ATOM 16306 O O . ASP E 1 214 ? 10.26600 -23.44900 -77.18300 1.000 30.87756 214 ASP E O 1
ATOM 16315 N N . LYS E 1 215 ? 9.82600 -22.13400 -78.94600 1.000 26.77639 215 LYS E N 1
ATOM 16316 C CA . LYS E 1 215 ? 9.91300 -23.22800 -79.91100 1.000 28.52343 215 LYS E CA 1
ATOM 16317 C C . LYS E 1 215 ? 10.98200 -22.90400 -80.93700 1.000 27.46971 215 LYS E C 1
ATOM 16318 O O . LYS E 1 215 ? 10.91900 -21.86100 -81.59900 1.000 25.53894 215 LYS E O 1
ATOM 16337 N N . LYS E 1 216 ? 11.99600 -23.77000 -81.00800 1.000 28.61060 216 LYS E N 1
ATOM 16338 C CA . LYS E 1 216 ? 13.06200 -23.67300 -81.99700 1.000 27.57156 216 LYS E CA 1
ATOM 16339 C C . LYS E 1 216 ? 12.54800 -24.19500 -83.33400 1.000 23.87831 216 LYS E C 1
ATOM 16340 O O . LYS E 1 216 ? 11.95700 -25.27300 -83.40200 1.000 28.01887 216 LYS E O 1
ATOM 16359 N N . VAL E 1 217 ? 12.72300 -23.40700 -84.39000 1.000 23.70855 217 VAL E N 1
ATOM 16360 C CA . VAL E 1 217 ? 12.24900 -23.76600 -85.72200 1.000 17.68806 217 VAL E CA 1
ATOM 16361 C C . VAL E 1 217 ? 13.46800 -24.10700 -86.56500 1.000 24.36998 217 VAL E C 1
ATOM 16362 O O . VAL E 1 217 ? 14.27600 -23.22400 -86.87800 1.000 25.92688 217 VAL E O 1
ATOM 16375 N N . GLU E 1 218 ? 13.59700 -25.37900 -86.95000 1.000 24.39089 218 GLU E N 1
ATOM 16376 C CA . GLU E 1 218 ? 14.83800 -25.84200 -87.59900 1.000 37.92964 218 GLU E CA 1
ATOM 16377 C C . GLU E 1 218 ? 14.66700 -26.09900 -89.08700 1.000 34.85015 218 GLU E C 1
ATOM 16378 O O . GLU E 1 218 ? 13.64500 -26.64300 -89.50400 1.000 27.53163 218 GLU E O 1
ATOM 16390 N N . PRO E 1 219 ? 15.68100 -25.74900 -89.89400 1.000 36.53780 219 PRO E N 1
ATOM 16391 C CA . PRO E 1 219 ? 15.53900 -25.82300 -91.35200 1.000 44.24360 219 PRO E CA 1
ATOM 16392 C C . PRO E 1 219 ? 15.56100 -27.23500 -91.90800 1.000 46.09127 219 PRO E C 1
ATOM 16393 O O . PRO E 1 219 ? 16.22400 -28.13100 -91.38400 1.000 45.14046 219 PRO E O 1
ATOM 16404 N N . LYS E 1 220 ? 14.85700 -27.39900 -93.02200 1.000 48.79515 220 LYS E N 1
ATOM 16405 C CA . LYS E 1 220 ? 14.82900 -28.62900 -93.80100 1.000 55.29742 220 LYS E CA 1
ATOM 16406 C C . LYS E 1 220 ? 15.75800 -28.47000 -95.00000 1.000 54.60246 220 LYS E C 1
ATOM 16407 O O . LYS E 1 220 ? 15.83300 -27.38800 -95.59900 1.000 49.91949 220 LYS E O 1
ATOM 16426 N N . SER E 1 221 ? 16.45700 -29.55100 -95.35200 1.000 54.45127 221 SER E N 1
ATOM 16427 C CA . SER E 1 221 ? 17.41000 -29.51000 -96.45500 1.000 55.65061 221 SER E CA 1
ATOM 16428 C C . SER E 1 221 ? 16.74400 -29.73800 -97.80800 1.000 55.31615 221 SER E C 1
ATOM 16429 O O . SER E 1 221 ? 17.40000 -29.57200 -98.84400 1.000 51.98736 221 SER E O 1
ATOM 16437 N N . CYS E 1 222 ? 15.45500 -30.07300 -97.81500 1.000 64.27065 222 CYS E N 1
ATOM 16438 C CA . CYS E 1 222 ? 14.67200 -30.23600 -99.03600 1.000 63.62423 222 CYS E CA 1
ATOM 16439 C C . CYS E 1 222 ? 13.70100 -29.09100 -99.29400 1.000 52.20162 222 CYS E C 1
ATOM 16440 O O . CYS E 1 222 ? 13.62400 -28.13900 -98.52500 1.000 35.70395 222 CYS E O 1
ATOM 16449 N N . ASP F 2 1 ? -25.57900 13.53600 -71.79100 1.000 52.96525 1 ASP F N 1
ATOM 16450 C CA . ASP F 2 1 ? -24.16700 13.31400 -72.20100 1.000 43.38111 1 ASP F CA 1
ATOM 16451 C C . ASP F 2 1 ? -23.92100 13.90400 -73.58700 1.000 43.46437 1 ASP F C 1
ATOM 16452 O O . ASP F 2 1 ? -24.85800 14.11700 -74.35600 1.000 39.86737 1 ASP F O 1
ATOM 16463 N N . ILE F 2 2 ? -22.65700 14.16300 -73.90200 1.000 34.86067 2 ILE F N 1
ATOM 16464 C CA . ILE F 2 2 ? -22.27700 14.70200 -75.20600 1.000 31.93665 2 ILE F CA 1
ATOM 16465 C C . ILE F 2 2 ? -21.99200 13.52700 -76.13100 1.000 33.84511 2 ILE F C 1
ATOM 16466 O O . ILE F 2 2 ? -21.12400 12.69900 -75.84400 1.000 30.36640 2 ILE F O 1
ATOM 16482 N N . GLN F 2 3 ? -22.70600 13.45600 -77.24800 1.000 29.89608 3 GLN F N 1
ATOM 16483 C CA . GLN F 2 3 ? -22.49800 12.38500 -78.21000 1.000 25.71982 3 GLN F CA 1
ATOM 16484 C C . GLN F 2 3 ? -21.52300 12.92800 -79.24300 1.000 26.05031 3 GLN F C 1
ATOM 16485 O O . GLN F 2 3 ? -21.66300 14.07600 -79.68600 1.000 23.20287 3 GLN F O 1
ATOM 16499 N N . MET F 2 4 ? -20.51500 12.13800 -79.59200 1.000 23.82543 4 MET F N 1
ATOM 16500 C CA . MET F 2 4 ? -19.54600 12.51600 -80.60800 1.000 23.17767 4 MET F CA 1
ATOM 16501 C C . MET F 2 4 ? -19.80200 11.64100 -81.82600 1.000 23.71926 4 MET F C 1
ATOM 16502 O O . MET F 2 4 ? -19.66200 10.41900 -81.74600 1.000 25.88176 4 MET F O 1
ATOM 16516 N N . THR F 2 5 ? -20.11600 12.25800 -82.95700 1.000 24.95070 5 THR F N 1
ATOM 16517 C CA . THR F 2 5 ? -20.42600 11.50500 -84.17700 1.000 22.66428 5 THR F CA 1
ATOM 16518 C C . THR F 2 5 ? -19.26400 11.69800 -85.13600 1.000 18.76154 5 THR F C 1
ATOM 16519 O O . THR F 2 5 ? -19.08000 12.77900 -85.69800 1.000 23.51862 5 THR F O 1
ATOM 16530 N N . GLN F 2 6 ? -18.50800 10.62200 -85.35500 1.000 19.40017 6 GLN F N 1
ATOM 16531 C CA . GLN F 2 6 ? -17.32500 10.65700 -86.20900 1.000 18.09801 6 GLN F CA 1
ATOM 16532 C C . GLN F 2 6 ? -17.66900 10.06000 -87.56400 1.000 19.38486 6 GLN F C 1
ATOM 16533 O O . GLN F 2 6 ? -18.37600 9.04800 -87.64800 1.000 20.70271 6 GLN F O 1
ATOM 16547 N N . SER F 2 7 ? -17.11400 10.66100 -88.61400 1.000 19.95342 7 SER F N 1
ATOM 16548 C CA . SER F 2 7 ? -17.35000 10.23300 -89.99200 1.000 18.84179 7 SER F CA 1
ATOM 16549 C C . SER F 2 7 ? -16.08200 10.46400 -90.78700 1.000 21.10011 7 SER F C 1
ATOM 16550 O O . SER F 2 7 ? -15.33600 11.40000 -90.49800 1.000 21.19491 7 SER F O 1
ATOM 16558 N N . PRO F 2 8 ? -15.79900 9.62700 -91.77600 1.000 17.88144 8 PRO F N 1
ATOM 16559 C CA . PRO F 2 8 ? -16.49000 8.38200 -92.12700 1.000 19.45516 8 PRO F CA 1
ATOM 16560 C C . PRO F 2 8 ? -16.02900 7.26200 -91.19900 1.000 20.58017 8 PRO F C 1
ATOM 16561 O O . PRO F 2 8 ? -14.95800 7.36500 -90.60700 1.000 22.39482 8 PRO F O 1
ATOM 16572 N N . SER F 2 9 ? -16.76500 6.15900 -91.11700 1.000 18.73508 9 SER F N 1
ATOM 16573 C CA . SER F 2 9 ? -16.31800 5.03700 -90.28400 1.000 21.60065 9 SER F CA 1
ATOM 16574 C C . SER F 2 9 ? -15.11200 4.34200 -90.90700 1.000 19.87670 9 SER F C 1
ATOM 16575 O O . SER F 2 9 ? -14.27700 3.77100 -90.19600 1.000 18.24589 9 SER F O 1
ATOM 16583 N N . SER F 2 10 ? -14.97500 4.40200 -92.22000 1.000 20.21916 10 SER F N 1
ATOM 16584 C CA . SER F 2 10 ? -13.76800 3.88300 -92.82100 1.000 17.50201 10 SER F CA 1
ATOM 16585 C C . SER F 2 10 ? -13.44000 4.77000 -94.01300 1.000 17.93339 10 SER F C 1
ATOM 16586 O O . SER F 2 10 ? -14.31900 5.41400 -94.59900 1.000 18.62379 10 SER F O 1
ATOM 16594 N N . LEU F 2 11 ? -12.16000 4.87300 -94.32000 1.000 16.14139 11 LEU F N 1
ATOM 16595 C CA . LEU F 2 11 ? -11.83700 5.54500 -95.56000 1.000 19.72342 11 LEU F CA 1
ATOM 16596 C C . LEU F 2 11 ? -10.55900 4.94700 -96.09500 1.000 22.25138 11 LEU F C 1
ATOM 16597 O O . LEU F 2 11 ? -9.70400 4.43900 -95.35300 1.000 19.80724 11 LEU F O 1
ATOM 16613 N N . SER F 2 12 ? -10.45700 4.98000 -97.40500 1.000 15.88258 12 SER F N 1
ATOM 16614 C CA . SER F 2 12 ? -9.29000 4.48400 -98.10700 1.000 14.60394 12 SER F CA 1
ATOM 16615 C C . SER F 2 12 ? -8.85000 5.54000 -99.09700 1.000 15.41827 12 SER F C 1
ATOM 16616 O O . SER F 2 12 ? -9.69000 6.15800 -99.76400 1.000 18.44301 12 SER F O 1
ATOM 16624 N N . ALA F 2 13 ? -7.54700 5.72400 -99.21900 1.000 14.28753 13 ALA F N 1
ATOM 16625 C CA . ALA F 2 13 ? -6.99000 6.76500 -100.08000 1.000 13.03767 13 ALA F CA 1
ATOM 16626 C C . ALA F 2 13 ? -5.57500 6.35300 -100.45200 1.000 16.73713 13 ALA F C 1
ATOM 16627 O O . ALA F 2 13 ? -5.02100 5.40000 -99.89600 1.000 16.57912 13 ALA F O 1
ATOM 16634 N N . SER F 2 14 ? -5.02100 7.04600 -101.43100 1.000 15.46522 14 SER F N 1
ATOM 16635 C CA . SER F 2 14 ? -3.69700 6.75700 -101.94900 1.000 16.08237 14 SER F CA 1
ATOM 16636 C C . SER F 2 14 ? -2.65600 7.62700 -101.27700 1.000 17.66193 14 SER F C 1
ATOM 16637 O O . SER F 2 14 ? -2.95900 8.71200 -100.76500 1.000 19.22673 14 SER F O 1
ATOM 16645 N N . VAL F 2 15 ? -1.40600 7.16700 -101.30400 1.000 16.69868 15 VAL F N 1
ATOM 16646 C CA . VAL F 2 15 ? -0.32800 7.99400 -100.79600 1.000 16.46306 15 VAL F CA 1
ATOM 16647 C C . VAL F 2 15 ? -0.37800 9.32600 -101.53000 1.000 18.29894 15 VAL F C 1
ATOM 16648 O O . VAL F 2 15 ? -0.57100 9.36600 -102.75200 1.000 20.42269 15 VAL F O 1
ATOM 16661 N N . GLY F 2 16 ? -0.26800 10.41700 -100.77600 1.000 21.17062 16 GLY F N 1
ATOM 16662 C CA . GLY F 2 16 ? -0.32300 11.76300 -101.32500 1.000 22.00493 16 GLY F CA 1
ATOM 16663 C C . GLY F 2 16 ? -1.68200 12.42800 -101.30900 1.000 22.00687 16 GLY F C 1
ATOM 16664 O O . GLY F 2 16 ? -1.75300 13.65700 -101.52100 1.000 22.23790 16 GLY F O 1
ATOM 16668 N N . ASP F 2 17 ? -2.76400 11.67900 -101.10100 1.000 18.25668 17 ASP F N 1
ATOM 16669 C CA . ASP F 2 17 ? -4.07500 12.29400 -101.01500 1.000 17.01159 17 ASP F CA 1
ATOM 16670 C C . ASP F 2 17 ? -4.15200 13.13500 -99.74100 1.000 20.91040 17 ASP F C 1
ATOM 16671 O O . ASP F 2 17 ? -3.52000 12.81900 -98.71000 1.000 18.28272 17 ASP F O 1
ATOM 16680 N N . ARG F 2 18 ? -4.96200 14.18400 -99.80700 1.000 18.22266 18 ARG F N 1
ATOM 16681 C CA . ARG F 2 18 ? -5.34800 14.96900 -98.63900 1.000 17.49532 18 ARG F CA 1
ATOM 16682 C C . ARG F 2 18 ? -6.58900 14.32900 -98.04500 1.000 18.29869 18 ARG F C 1
ATOM 16683 O O . ARG F 2 18 ? -7.62600 14.23800 -98.71500 1.000 20.56728 18 ARG F O 1
ATOM 16704 N N . VAL F 2 19 ? -6.50500 13.87500 -96.79200 1.000 14.21334 19 VAL F N 1
ATOM 16705 C CA . VAL F 2 19 ? -7.61400 13.15400 -96.19000 1.000 16.86379 19 VAL F CA 1
ATOM 16706 C C . VAL F 2 19 ? -8.19900 13.94400 -95.02900 1.000 16.56848 19 VAL F C 1
ATOM 16707 O O . VAL F 2 19 ? -7.47600 14.65000 -94.31000 1.000 17.14484 19 VAL F O 1
ATOM 16720 N N . THR F 2 20 ? -9.51200 13.83800 -94.89400 1.000 15.07377 20 THR F N 1
ATOM 16721 C CA . THR F 2 20 ? -10.28500 14.56100 -93.89500 1.000 18.17738 20 THR F CA 1
ATOM 16722 C C . THR F 2 20 ? -11.09000 13.58500 -93.05500 1.000 17.55434 20 THR F C 1
ATOM 16723 O O . THR F 2 20 ? -11.81100 12.74300 -93.59900 1.000 17.64359 20 THR F O 1
ATOM 16734 N N . ILE F 2 21 ? -11.03400 13.75600 -91.73700 1.000 16.86946 21 ILE F N 1
ATOM 16735 C CA . ILE F 2 21 ? -11.84500 13.00300 -90.78900 1.000 16.77902 21 ILE F CA 1
ATOM 16736 C C . ILE F 2 21 ? -12.60100 14.02200 -89.94200 1.000 17.62046 21 ILE F C 1
ATOM 16737 O O . ILE F 2 21 ? -12.01700 15.01300 -89.50800 1.000 19.03980 21 ILE F O 1
ATOM 16753 N N . THR F 2 22 ? -13.88600 13.77300 -89.69300 1.000 18.30984 22 THR F N 1
ATOM 16754 C CA . THR F 2 22 ? -14.74500 14.75000 -89.03200 1.000 21.17434 22 THR F CA 1
ATOM 16755 C C . THR F 2 22 ? -15.33200 14.20200 -87.73500 1.000 18.96256 22 THR F C 1
ATOM 16756 O O . THR F 2 22 ? -15.65900 13.02100 -87.62800 1.000 20.58512 22 THR F O 1
ATOM 16767 N N . CYS F 2 23 ? -15.52600 15.09600 -86.75400 1.000 19.55374 23 CYS F N 1
ATOM 16768 C CA . CYS F 2 23 ? -16.22100 14.78900 -85.50700 1.000 21.32697 23 CYS F CA 1
ATOM 16769 C C . CYS F 2 23 ? -17.17100 15.94100 -85.24900 1.000 21.18941 23 CYS F C 1
ATOM 16770 O O . CYS F 2 23 ? -16.72000 17.09100 -85.22300 1.000 26.34794 23 CYS F O 1
ATOM 16777 N N . ARG F 2 24 ? -18.43800 15.64300 -85.03800 1.000 22.71419 24 ARG F N 1
ATOM 16778 C CA . ARG F 2 24 ? -19.44000 16.64200 -84.68500 1.000 29.19171 24 ARG F CA 1
ATOM 16779 C C . ARG F 2 24 ? -19.99700 16.27600 -83.31600 1.000 28.60600 24 ARG F C 1
ATOM 16780 O O . ARG F 2 24 ? -20.51700 15.17300 -83.12900 1.000 25.75099 24 ARG F O 1
ATOM 16801 N N . ALA F 2 25 ? -19.96900 17.21900 -82.39300 1.000 24.74171 25 ALA F N 1
ATOM 16802 C CA . ALA F 2 25 ? -20.46800 17.03600 -81.05000 1.000 25.57092 25 ALA F CA 1
ATOM 16803 C C . ALA F 2 25 ? -21.94800 17.41400 -80.98000 1.000 29.83550 25 ALA F C 1
ATOM 16804 O O . ALA F 2 25 ? -22.42200 18.25700 -81.74100 1.000 32.04277 25 ALA F O 1
ATOM 16811 N N . SER F 2 26 ? -22.67500 16.78300 -80.05000 1.000 27.73068 26 SER F N 1
ATOM 16812 C CA . SER F 2 26 ? -24.09000 17.09900 -79.86600 1.000 27.50950 26 SER F CA 1
ATOM 16813 C C . SER F 2 26 ? -24.30100 18.46400 -79.21500 1.000 33.09064 26 SER F C 1
ATOM 16814 O O . SER F 2 26 ? -25.43600 18.95900 -79.20300 1.000 32.74761 26 SER F O 1
ATOM 16822 N N . GLU F 2 27 ? -23.25100 19.08900 -78.69400 1.000 32.77522 27 GLU F N 1
ATOM 16823 C CA . GLU F 2 27 ? -23.34500 20.45600 -78.19200 1.000 37.03539 27 GLU F CA 1
ATOM 16824 C C . GLU F 2 27 ? -21.97100 21.11000 -78.25500 1.000 35.27008 27 GLU F C 1
ATOM 16825 O O . GLU F 2 27 ? -20.95000 20.44900 -78.47100 1.000 29.98494 27 GLU F O 1
ATOM 16837 N N . ASP F 2 28 ? -21.95700 22.42800 -78.06800 1.000 29.01462 28 ASP F N 1
ATOM 16838 C CA . ASP F 2 28 ? -20.71100 23.18500 -78.10100 1.000 32.09748 28 ASP F CA 1
ATOM 16839 C C . ASP F 2 28 ? -19.75900 22.65800 -77.03700 1.000 31.67374 28 ASP F C 1
ATOM 16840 O O . ASP F 2 28 ? -20.12200 22.53600 -75.86300 1.000 34.87932 28 ASP F O 1
ATOM 16849 N N . ILE F 2 29 ? -18.54800 22.29400 -77.45600 1.000 29.39698 29 ILE F N 1
ATOM 16850 C CA . ILE F 2 29 ? -17.50900 21.84400 -76.53900 1.000 26.25855 29 ILE F CA 1
ATOM 16851 C C . ILE F 2 29 ? -16.33700 22.80400 -76.50300 1.000 27.29144 29 ILE F C 1
ATOM 16852 O O . ILE F 2 29 ? -15.29100 22.49500 -75.90600 1.000 24.22302 29 ILE F O 1
ATOM 16868 N N . TYR F 2 30 ? -16.47600 23.97400 -77.11300 1.000 25.00574 30 TYR F N 1
ATOM 16869 C CA . TYR F 2 30 ? -15.52000 25.05600 -76.91400 1.000 27.44343 30 TYR F CA 1
ATOM 16870 C C . TYR F 2 30 ? -14.09700 24.58600 -77.16000 1.000 23.45336 30 TYR F C 1
ATOM 16871 O O . TYR F 2 30 ? -13.18500 24.87400 -76.39800 1.000 24.39645 30 TYR F O 1
ATOM 16889 N N . SER F 2 31 ? -13.91600 23.83500 -78.24500 1.000 27.84280 31 SER F N 1
ATOM 16890 C CA . SER F 2 31 ? -12.61800 23.35300 -78.69800 1.000 26.04098 31 SER F CA 1
ATOM 16891 C C . SER F 2 31 ? -11.94500 22.37700 -77.73200 1.000 19.73452 31 SER F C 1
ATOM 16892 O O . SER F 2 31 ? -10.74700 22.11900 -77.86700 1.000 22.14506 31 SER F O 1
ATOM 16900 N N . GLY F 2 32 ? -12.68600 21.81000 -76.79200 1.000 22.64923 32 GLY F N 1
ATOM 16901 C CA . GLY F 2 32 ? -12.13200 20.82700 -75.88300 1.000 21.45059 32 GLY F CA 1
ATOM 16902 C C . GLY F 2 32 ? -12.13900 19.45400 -76.53300 1.000 19.44810 32 GLY F C 1
ATOM 16903 O O . GLY F 2 32 ? -12.87000 18.56000 -76.10200 1.000 20.72283 32 GLY F O 1
ATOM 16907 N N . LEU F 2 33 ? -11.34400 19.29800 -77.58800 1.000 21.98102 33 LEU F N 1
ATOM 16908 C CA . LEU F 2 33 ? -11.41100 18.12200 -78.46100 1.000 20.05660 33 LEU F CA 1
ATOM 16909 C C . LEU F 2 33 ? -10.00200 17.61600 -78.73700 1.000 16.26653 33 LEU F C 1
ATOM 16910 O O . LEU F 2 33 ? -9.12500 18.39600 -79.12200 1.000 18.99942 33 LEU F O 1
ATOM 16926 N N . ALA F 2 34 ? -9.79100 16.31600 -78.55200 1.000 15.44164 34 ALA F N 1
ATOM 16927 C CA . ALA F 2 34 ? -8.51600 15.68400 -78.81100 1.000 13.85688 34 ALA F CA 1
ATOM 16928 C C . ALA F 2 34 ? -8.68400 14.62300 -79.89500 1.000 11.69401 34 ALA F C 1
ATOM 16929 O O . ALA F 2 34 ? -9.75200 14.04700 -80.04200 1.000 15.63804 34 ALA F O 1
ATOM 16936 N N . TRP F 2 35 ? -7.60800 14.39500 -80.62700 1.000 13.79976 35 TRP F N 1
ATOM 16937 C CA . TRP F 2 35 ? -7.53200 13.34900 -81.64400 1.000 15.16136 35 TRP F CA 1
ATOM 16938 C C . TRP F 2 35 ? -6.43500 12.35800 -81.29700 1.000 15.26012 35 TRP F C 1
ATOM 16939 O O . TRP F 2 35 ? -5.34100 12.77000 -80.89300 1.000 15.33721 35 TRP F O 1
ATOM 16960 N N . TYR F 2 36 ? -6.71500 11.06000 -81.49600 1.000 12.92471 36 TYR F N 1
ATOM 16961 C CA . TYR F 2 36 ? -5.76000 9.99400 -81.25400 1.000 13.04792 36 TYR F CA 1
ATOM 16962 C C . TYR F 2 36 ? -5.61500 9.10500 -82.48700 1.000 13.16869 36 TYR F C 1
ATOM 16963 O O . TYR F 2 36 ? -6.53500 8.97400 -83.29600 1.000 13.68598 36 TYR F O 1
ATOM 16981 N N . GLN F 2 37 ? -4.46300 8.46100 -82.56400 1.000 13.48508 37 GLN F N 1
ATOM 16982 C CA . GLN F 2 37 ? -4.14900 7.43400 -83.55000 1.000 12.06717 37 GLN F CA 1
ATOM 16983 C C . GLN F 2 37 ? -3.91900 6.10700 -82.83200 1.000 14.73627 37 GLN F C 1
ATOM 16984 O O . GLN F 2 37 ? -3.21800 6.06100 -81.81300 1.000 16.42338 37 GLN F O 1
ATOM 16998 N N . GLN F 2 38 ? -4.48600 5.01900 -83.34900 1.000 14.77678 38 GLN F N 1
ATOM 16999 C CA . GLN F 2 38 ? -4.26500 3.72300 -82.71500 1.000 15.85700 38 GLN F CA 1
ATOM 17000 C C . GLN F 2 38 ? -4.04400 2.63100 -83.75000 1.000 16.77181 38 GLN F C 1
ATOM 17001 O O . GLN F 2 38 ? -4.84600 2.45300 -84.67100 1.000 16.05862 38 GLN F O 1
ATOM 17015 N N . LYS F 2 39 ? -2.97100 1.90800 -83.59600 1.000 20.65626 39 LYS F N 1
ATOM 17016 C CA . LYS F 2 39 ? -2.76000 0.73900 -84.44400 1.000 18.02285 39 LYS F CA 1
ATOM 17017 C C . LYS F 2 39 ? -3.10000 -0.56300 -83.73500 1.000 25.98241 39 LYS F C 1
ATOM 17018 O O . LYS F 2 39 ? -3.09900 -0.63900 -82.50400 1.000 23.29665 39 LYS F O 1
ATOM 17037 N N . PRO F 2 40 ? -3.38700 -1.62900 -84.48700 1.000 28.74371 40 PRO F N 1
ATOM 17038 C CA . PRO F 2 40 ? -3.85200 -2.87600 -83.86500 1.000 34.52171 40 PRO F CA 1
ATOM 17039 C C . PRO F 2 40 ? -2.90400 -3.39800 -82.79800 1.000 31.07460 40 PRO F C 1
ATOM 17040 O O . PRO F 2 40 ? -1.69400 -3.50600 -83.00600 1.000 28.85434 40 PRO F O 1
ATOM 17051 N N . GLY F 2 41 ? -3.47200 -3.70200 -81.63000 1.000 34.24389 41 GLY F N 1
ATOM 17052 C CA . GLY F 2 41 ? -2.73000 -4.23800 -80.51300 1.000 37.19461 41 GLY F CA 1
ATOM 17053 C C . GLY F 2 41 ? -1.87000 -3.24300 -79.76600 1.000 40.69390 41 GLY F C 1
ATOM 17054 O O . GLY F 2 41 ? -1.24600 -3.62600 -78.76300 1.000 42.68572 41 GLY F O 1
ATOM 17058 N N . LYS F 2 42 ? -1.80800 -1.99100 -80.21700 1.000 31.18875 42 LYS F N 1
ATOM 17059 C CA . LYS F 2 42 ? -0.98000 -0.95200 -79.62400 1.000 32.81503 42 LYS F CA 1
ATOM 17060 C C . LYS F 2 42 ? -1.86200 0.03300 -78.87100 1.000 23.98477 42 LYS F C 1
ATOM 17061 O O . LYS F 2 42 ? -3.08000 0.06000 -79.04400 1.000 24.92280 42 LYS F O 1
ATOM 17080 N N . VAL F 2 43 ? -1.24000 0.84700 -78.02600 1.000 23.07996 43 VAL F N 1
ATOM 17081 C CA . VAL F 2 43 ? -2.01300 1.81900 -77.25700 1.000 23.60498 43 VAL F CA 1
ATOM 17082 C C . VAL F 2 43 ? -2.29000 3.04700 -78.12100 1.000 19.64392 43 VAL F C 1
ATOM 17083 O O . VAL F 2 43 ? -1.51500 3.35600 -79.04100 1.000 19.76608 43 VAL F O 1
ATOM 17096 N N . PRO F 2 44 ? -3.34300 3.79300 -77.83000 1.000 19.21533 44 PRO F N 1
ATOM 17097 C CA . PRO F 2 44 ? -3.54200 5.08000 -78.51200 1.000 18.41386 44 PRO F CA 1
ATOM 17098 C C . PRO F 2 44 ? -2.38700 6.04600 -78.32300 1.000 19.76995 44 PRO F C 1
ATOM 17099 O O . PRO F 2 44 ? -1.69000 6.04600 -77.30600 1.000 20.22446 44 PRO F O 1
ATOM 17110 N N . LYS F 2 45 ? -2.16500 6.86300 -79.35100 1.000 16.26827 45 LYS F N 1
ATOM 17111 C CA . LYS F 2 45 ? -1.18800 7.94000 -79.32400 1.000 18.61394 45 LYS F CA 1
ATOM 17112 C C . LYS F 2 45 ? -1.92400 9.26000 -79.49000 1.000 19.39487 45 LYS F C 1
ATOM 17113 O O . LYS F 2 45 ? -2.67400 9.43200 -80.44600 1.000 17.41657 45 LYS F O 1
ATOM 17132 N N . LEU F 2 46 ? -1.69500 10.19200 -78.56600 1.000 17.49933 46 LEU F N 1
ATOM 17133 C CA . LEU F 2 46 ? -2.31200 11.50900 -78.67000 1.000 15.05815 46 LEU F CA 1
ATOM 17134 C C . LEU F 2 46 ? -1.68500 12.31800 -79.80600 1.000 16.11709 46 LEU F C 1
ATOM 17135 O O . LEU F 2 46 ? -0.45300 12.49800 -79.86500 1.000 17.34886 46 LEU F O 1
ATOM 17151 N N . LEU F 2 47 ? -2.52500 12.82600 -80.70100 1.000 16.27058 47 LEU F N 1
ATOM 17152 C CA . LEU F 2 47 ? -2.05800 13.61300 -81.83800 1.000 16.03628 47 LEU F CA 1
ATOM 17153 C C . LEU F 2 47 ? -2.26400 15.10500 -81.64200 1.000 14.57334 47 LEU F C 1
ATOM 17154 O O . LEU F 2 47 ? -1.37200 15.91200 -81.91500 1.000 18.32624 47 LEU F O 1
ATOM 17170 N N . ILE F 2 48 ? -3.47500 15.48500 -81.26200 1.000 16.48747 48 ILE F N 1
ATOM 17171 C CA . ILE F 2 48 ? -3.89000 16.88300 -81.23100 1.000 20.27213 48 ILE F CA 1
ATOM 17172 C C . ILE F 2 48 ? -4.71900 17.10300 -79.98000 1.000 20.64218 48 ILE F C 1
ATOM 17173 O O . ILE F 2 48 ? -5.54100 16.25500 -79.60900 1.000 18.13066 48 ILE F O 1
ATOM 17189 N N . TYR F 2 49 ? -4.53000 18.25700 -79.33300 1.000 19.99808 49 TYR F N 1
ATOM 17190 C CA . TYR F 2 49 ? -5.36900 18.62800 -78.20500 1.000 21.13514 49 TYR F CA 1
ATOM 17191 C C . TYR F 2 49 ? -5.84700 20.06600 -78.39200 1.000 20.62184 49 TYR F C 1
ATOM 17192 O O . TYR F 2 49 ? -5.29500 20.81200 -79.20700 1.000 21.08430 49 TYR F O 1
ATOM 17210 N N . ASP F 2 50 ? -6.89200 20.43900 -77.64500 1.000 20.94673 50 ASP F N 1
ATOM 17211 C CA . ASP F 2 50 ? -7.53700 21.75600 -77.77300 1.000 19.90784 50 ASP F CA 1
ATOM 17212 C C . ASP F 2 50 ? -7.90500 22.07400 -79.22300 1.000 27.30329 50 ASP F C 1
ATOM 17213 O O . ASP F 2 50 ? -7.76000 23.20600 -79.69100 1.000 23.91672 50 ASP F O 1
ATOM 17222 N N . SER F 2 51 ? -8.35800 21.04300 -79.93700 1.000 21.14555 51 SER F N 1
ATOM 17223 C CA . SER F 2 51 ? -8.85400 21.09300 -81.30800 1.000 21.93643 51 SER F CA 1
ATOM 17224 C C . SER F 2 51 ? -7.78000 21.30000 -82.37700 1.000 24.40864 51 SER F C 1
ATOM 17225 O O . SER F 2 51 ? -7.95000 20.81300 -83.49300 1.000 22.97960 51 SER F O 1
ATOM 17233 N N . SER F 2 52 ? -6.68700 22.01000 -82.08300 1.000 23.47035 52 SER F N 1
ATOM 17234 C CA . SER F 2 52 ? -5.74400 22.37500 -83.13600 1.000 23.81390 52 SER F CA 1
ATOM 17235 C C . SER F 2 52 ? -4.27900 22.36900 -82.73100 1.000 22.26997 52 SER F C 1
ATOM 17236 O O . SER F 2 52 ? -3.42400 22.65100 -83.57600 1.000 26.05381 52 SER F O 1
ATOM 17244 N N . THR F 2 53 ? -3.94100 21.99500 -81.49700 1.000 20.71129 53 THR F N 1
ATOM 17245 C CA . THR F 2 53 ? -2.56600 22.02200 -81.04000 1.000 22.09243 53 THR F CA 1
ATOM 17246 C C . THR F 2 53 ? -1.94600 20.63300 -81.18500 1.000 24.84107 53 THR F C 1
ATOM 17247 O O . THR F 2 53 ? -2.44000 19.65200 -80.61400 1.000 22.30302 53 THR F O 1
ATOM 17258 N N . LEU F 2 54 ? -0.85400 20.55500 -81.93900 1.000 26.81999 54 LEU F N 1
ATOM 17259 C CA . LEU F 2 54 ? -0.16200 19.29300 -82.11200 1.000 23.93588 54 LEU F CA 1
ATOM 17260 C C . LEU F 2 54 ? 0.58500 18.92600 -80.83100 1.000 26.68358 54 LEU F C 1
ATOM 17261 O O . LEU F 2 54 ? 1.27700 19.76500 -80.24400 1.000 26.84829 54 LEU F O 1
ATOM 17277 N N . HIS F 2 55 ? 0.43300 17.67600 -80.40900 1.000 21.58893 55 HIS F N 1
ATOM 17278 C CA . HIS F 2 55 ? 1.18300 17.10400 -79.29700 1.000 24.45931 55 HIS F CA 1
ATOM 17279 C C . HIS F 2 55 ? 2.62500 16.81400 -79.72600 1.000 30.18734 55 HIS F C 1
ATOM 17280 O O . HIS F 2 55 ? 2.96800 16.84100 -80.91900 1.000 28.56634 55 HIS F O 1
ATOM 17294 N N . THR F 2 56 ? 3.50000 16.64400 -78.73200 1.000 34.45996 56 THR F N 1
ATOM 17295 C CA . THR F 2 56 ? 4.88700 16.24300 -78.96900 1.000 37.12476 56 THR F CA 1
ATOM 17296 C C . THR F 2 56 ? 5.01600 15.01900 -79.86600 1.000 32.32455 56 THR F C 1
ATOM 17297 O O . THR F 2 56 ? 4.28800 14.03300 -79.70800 1.000 38.20349 56 THR F O 1
ATOM 17308 N N . GLY F 2 57 ? 5.93200 15.09100 -80.83300 1.000 34.78001 57 GLY F N 1
ATOM 17309 C CA . GLY F 2 57 ? 6.24600 13.92800 -81.63100 1.000 36.28457 57 GLY F CA 1
ATOM 17310 C C . GLY F 2 57 ? 5.40000 13.75000 -82.87000 1.000 36.14278 57 GLY F C 1
ATOM 17311 O O . GLY F 2 57 ? 5.57200 12.75100 -83.58000 1.000 42.79889 57 GLY F O 1
ATOM 17315 N N . VAL F 2 58 ? 4.43400 14.63000 -83.10000 1.000 30.51596 58 VAL F N 1
ATOM 17316 C CA . VAL F 2 58 ? 3.49000 14.44300 -84.19800 1.000 28.15846 58 VAL F CA 1
ATOM 17317 C C . VAL F 2 58 ? 3.96300 15.13700 -85.46700 1.000 28.50975 58 VAL F C 1
ATOM 17318 O O . VAL F 2 58 ? 4.29000 16.33300 -85.42400 1.000 25.40768 58 VAL F O 1
ATOM 17331 N N . PRO F 2 59 ? 3.97500 14.44500 -86.61200 1.000 25.91996 59 PRO F N 1
ATOM 17332 C CA . PRO F 2 59 ? 4.41300 15.08600 -87.86700 1.000 27.42321 59 PRO F CA 1
ATOM 17333 C C . PRO F 2 59 ? 3.51500 16.23400 -88.30100 1.000 26.45201 59 PRO F C 1
ATOM 17334 O O . PRO F 2 59 ? 2.31400 16.24500 -88.04000 1.000 26.65661 59 PRO F O 1
ATOM 17345 N N . SER F 2 60 ? 4.11800 17.19700 -89.01300 1.000 26.58083 60 SER F N 1
ATOM 17346 C CA . SER F 2 60 ? 3.42100 18.41300 -89.39600 1.000 25.17327 60 SER F CA 1
ATOM 17347 C C . SER F 2 60 ? 2.31200 18.17600 -90.41000 1.000 25.39389 60 SER F C 1
ATOM 17348 O O . SER F 2 60 ? 1.47700 19.05900 -90.59400 1.000 24.37066 60 SER F O 1
ATOM 17356 N N . ARG F 2 61 ? 2.27900 17.01000 -91.07600 1.000 23.15479 61 ARG F N 1
ATOM 17357 C CA . ARG F 2 61 ? 1.19000 16.76400 -92.00900 1.000 21.07016 61 ARG F CA 1
ATOM 17358 C C . ARG F 2 61 ? -0.15400 16.57800 -91.31100 1.000 18.34265 61 ARG F C 1
ATOM 17359 O O . ARG F 2 61 ? -1.18800 16.62400 -91.98900 1.000 20.22932 61 ARG F O 1
ATOM 17380 N N . PHE F 2 62 ? -0.17600 16.36600 -89.98700 1.000 19.64398 62 PHE F N 1
ATOM 17381 C CA . PHE F 2 62 ? -1.41600 16.32700 -89.23500 1.000 16.52611 62 PHE F CA 1
ATOM 17382 C C . PHE F 2 62 ? -1.81700 17.73200 -88.78600 1.000 23.30543 62 PHE F C 1
ATOM 17383 O O . PHE F 2 62 ? -0.98100 18.51500 -88.33600 1.000 22.44841 62 PHE F O 1
ATOM 17400 N N . SER F 2 63 ? -3.10100 18.03500 -88.89100 1.000 19.24035 63 SER F N 1
ATOM 17401 C CA . SER F 2 63 ? -3.58800 19.30600 -88.37600 1.000 19.92655 63 SER F CA 1
ATOM 17402 C C . SER F 2 63 ? -5.03800 19.14200 -87.96300 1.000 20.58264 63 SER F C 1
ATOM 17403 O O . SER F 2 63 ? -5.74200 18.23500 -88.42100 1.000 19.66531 63 SER F O 1
ATOM 17411 N N . GLY F 2 64 ? -5.46400 19.97900 -87.03800 1.000 18.22672 64 GLY F N 1
ATOM 17412 C CA . GLY F 2 64 ? -6.82700 19.94600 -86.56900 1.000 18.74395 64 GLY F CA 1
ATOM 17413 C C . GLY F 2 64 ? -7.42000 21.33900 -86.55400 1.000 22.27970 64 GLY F C 1
ATOM 17414 O O . GLY F 2 64 ? -6.72500 22.32800 -86.33500 1.000 21.48181 64 GLY F O 1
ATOM 17418 N N . THR F 2 65 ? -8.72200 21.40000 -86.81800 1.000 20.12907 65 THR F N 1
ATOM 17419 C CA . THR F 2 65 ? -9.42600 22.66100 -86.80100 1.000 21.71970 65 THR F CA 1
ATOM 17420 C C . THR F 2 65 ? -10.83500 22.45200 -86.27700 1.000 24.46045 65 THR F C 1
ATOM 17421 O O . THR F 2 65 ? -11.36600 21.33500 -86.23300 1.000 23.95437 65 THR F O 1
ATOM 17432 N N . GLY F 2 66 ? -11.46600 23.56700 -85.94400 1.000 24.24464 66 GLY F N 1
ATOM 17433 C CA . GLY F 2 66 ? -12.86000 23.57600 -85.59800 1.000 24.38171 66 GLY F CA 1
ATOM 17434 C C . GLY F 2 66 ? -13.20100 24.42900 -84.39600 1.000 28.47085 66 GLY F C 1
ATOM 17435 O O . GLY F 2 66 ? -12.32900 24.89200 -83.65700 1.000 29.96838 66 GLY F O 1
ATOM 17439 N N . SER F 2 67 ? -14.49800 24.58700 -84.19100 1.000 29.60999 67 SER F N 1
ATOM 17440 C CA . SER F 2 67 ? -15.05200 25.34700 -83.08700 1.000 30.66966 67 SER F CA 1
ATOM 17441 C C . SER F 2 67 ? -16.49600 24.89900 -82.95500 1.000 28.90372 67 SER F C 1
ATOM 17442 O O . SER F 2 67 ? -17.05200 24.24500 -83.84500 1.000 32.93666 67 SER F O 1
ATOM 17450 N N . GLY F 2 68 ? -17.10800 25.26800 -81.85000 1.000 28.47046 68 GLY F N 1
ATOM 17451 C CA . GLY F 2 68 ? -18.50300 24.92700 -81.66800 1.000 32.24908 68 GLY F CA 1
ATOM 17452 C C . GLY F 2 68 ? -18.68200 23.42000 -81.62000 1.000 28.18307 68 GLY F C 1
ATOM 17453 O O . GLY F 2 68 ? -18.14700 22.73200 -80.73500 1.000 28.14416 68 GLY F O 1
ATOM 17457 N N . THR F 2 69 ? -19.45600 22.90000 -82.57000 1.000 29.78264 69 THR F N 1
ATOM 17458 C CA . THR F 2 69 ? -19.75200 21.47500 -82.60100 1.000 27.90598 69 THR F CA 1
ATOM 17459 C C . THR F 2 69 ? -18.97300 20.69100 -83.65300 1.000 28.62768 69 THR F C 1
ATOM 17460 O O . THR F 2 69 ? -19.02300 19.46700 -83.61300 1.000 30.68246 69 THR F O 1
ATOM 17471 N N . ASP F 2 70 ? -18.26800 21.35200 -84.57300 1.000 26.13136 70 ASP F N 1
ATOM 17472 C CA . ASP F 2 70 ? -17.72400 20.69300 -85.75700 1.000 30.53586 70 ASP F CA 1
ATOM 17473 C C . ASP F 2 70 ? -16.20400 20.75000 -85.75100 1.000 23.78452 70 ASP F C 1
ATOM 17474 O O . ASP F 2 70 ? -15.61500 21.83800 -85.70800 1.000 23.80964 70 ASP F O 1
ATOM 17483 N N . TYR F 2 71 ? -15.56400 19.57600 -85.81300 1.000 20.24761 71 TYR F N 1
ATOM 17484 C CA . TYR F 2 71 ? -14.11300 19.48500 -85.75700 1.000 17.22976 71 TYR F CA 1
ATOM 17485 C C . TYR F 2 71 ? -13.59500 18.55900 -86.85200 1.000 19.57497 71 TYR F C 1
ATOM 17486 O O . TYR F 2 71 ? -14.25400 17.58100 -87.22500 1.000 22.78598 71 TYR F O 1
ATOM 17504 N N . THR F 2 72 ? -12.38100 18.85200 -87.31300 1.000 17.14440 72 THR F N 1
ATOM 17505 C CA . THR F 2 72 ? -11.77700 18.13600 -88.42800 1.000 17.92160 72 THR F CA 1
ATOM 17506 C C . THR F 2 72 ? -10.32400 17.80200 -88.13200 1.000 19.58991 72 THR F C 1
ATOM 17507 O O . THR F 2 72 ? -9.55700 18.65300 -87.67500 1.000 20.79635 72 THR F O 1
ATOM 17518 N N . LEU F 2 73 ? -9.94900 16.56100 -88.43800 1.000 16.99392 73 LEU F N 1
ATOM 17519 C CA . LEU F 2 73 ? -8.55900 16.12800 -88.48300 1.000 15.88184 73 LEU F CA 1
ATOM 17520 C C . LEU F 2 73 ? -8.19100 15.98200 -89.95200 1.000 19.68507 73 LEU F C 1
ATOM 17521 O O . LEU F 2 73 ? -8.93100 15.34300 -90.71400 1.000 17.19444 73 LEU F O 1
ATOM 17537 N N . THR F 2 74 ? -7.07500 16.59100 -90.35300 1.000 17.76985 74 THR F N 1
ATOM 17538 C CA . THR F 2 74 ? -6.60200 16.54300 -91.72400 1.000 17.58430 74 THR F CA 1
ATOM 17539 C C . THR F 2 74 ? -5.20100 15.96300 -91.79300 1.000 21.15053 74 THR F C 1
ATOM 17540 O O . THR F 2 74 ? -4.34600 16.29500 -90.97500 1.000 17.59416 74 THR F O 1
ATOM 17551 N N . ILE F 2 75 ? -4.97300 15.05300 -92.75500 1.000 16.74318 75 ILE F N 1
ATOM 17552 C CA . ILE F 2 75 ? -3.62800 14.63300 -93.14100 1.000 15.32868 75 ILE F CA 1
ATOM 17553 C C . ILE F 2 75 ? -3.39400 15.24400 -94.51600 1.000 17.77671 75 ILE F C 1
ATOM 17554 O O . ILE F 2 75 ? -4.05200 14.85800 -95.49500 1.000 20.83946 75 ILE F O 1
ATOM 17570 N N . SER F 2 76 ? -2.46100 16.19800 -94.59800 1.000 18.87887 76 SER F N 1
ATOM 17571 C CA . SER F 2 76 ? -2.34800 17.00100 -95.81500 1.000 21.49063 76 SER F CA 1
ATOM 17572 C C . SER F 2 76 ? -1.84600 16.17000 -96.98600 1.000 24.38851 76 SER F C 1
ATOM 17573 O O . SER F 2 76 ? -2.24300 16.41700 -98.13700 1.000 22.09503 76 SER F O 1
ATOM 17581 N N . SER F 2 77 ? -0.98700 15.19500 -96.70700 1.000 23.64536 77 SER F N 1
ATOM 17582 C CA . SER F 2 77 ? -0.42800 14.31400 -97.73300 1.000 24.47538 77 SER F CA 1
ATOM 17583 C C . SER F 2 77 ? -0.23800 12.93600 -97.08400 1.000 19.90508 77 SER F C 1
ATOM 17584 O O . SER F 2 77 ? 0.71900 12.72500 -96.33700 1.000 20.82864 77 SER F O 1
ATOM 17592 N N . LEU F 2 78 ? -1.15600 12.01500 -97.37700 1.000 18.16444 78 LEU F N 1
ATOM 17593 C CA . LEU F 2 78 ? -1.17200 10.70700 -96.71900 1.000 18.04484 78 LEU F CA 1
ATOM 17594 C C . LEU F 2 78 ? 0.10900 9.92200 -96.98700 1.000 18.10175 78 LEU F C 1
ATOM 17595 O O . LEU F 2 78 ? 0.60800 9.86900 -98.12300 1.000 18.62088 78 LEU F O 1
ATOM 17611 N N . GLN F 2 79 ? 0.63400 9.29100 -95.94100 1.000 18.30214 79 GLN F N 1
ATOM 17612 C CA . GLN F 2 79 ? 1.81600 8.44800 -96.02100 1.000 19.06373 79 GLN F CA 1
ATOM 17613 C C . GLN F 2 79 ? 1.49600 7.01900 -95.59300 1.000 17.03555 79 GLN F C 1
ATOM 17614 O O . GLN F 2 79 ? 0.53200 6.77700 -94.86600 1.000 16.51753 79 GLN F O 1
ATOM 17628 N N . PRO F 2 80 ? 2.28700 6.03700 -96.02700 1.000 17.85400 80 PRO F N 1
ATOM 17629 C CA . PRO F 2 80 ? 1.93300 4.63900 -95.70100 1.000 14.77410 80 PRO F CA 1
ATOM 17630 C C . PRO F 2 80 ? 1.86100 4.34400 -94.20200 1.000 17.81642 80 PRO F C 1
ATOM 17631 O O . PRO F 2 80 ? 1.02600 3.54000 -93.77700 1.000 18.06146 80 PRO F O 1
ATOM 17642 N N . GLU F 2 81 ? 2.66800 4.99800 -93.37700 1.000 17.38428 81 GLU F N 1
ATOM 17643 C CA . GLU F 2 81 ? 2.62800 4.69700 -91.94600 1.000 20.50635 81 GLU F CA 1
ATOM 17644 C C . GLU F 2 81 ? 1.39400 5.29300 -91.25100 1.000 16.78015 81 GLU F C 1
ATOM 17645 O O . GLU F 2 81 ? 1.21400 5.10600 -90.03800 1.000 18.83953 81 GLU F O 1
ATOM 17657 N N . ASP F 2 82 ? 0.53600 6.00800 -91.98400 1.000 15.89056 82 ASP F N 1
ATOM 17658 C CA . ASP F 2 82 ? -0.69400 6.55300 -91.42500 1.000 15.27577 82 ASP F CA 1
ATOM 17659 C C . ASP F 2 82 ? -1.83400 5.54800 -91.36200 1.000 16.62007 82 ASP F C 1
ATOM 17660 O O . ASP F 2 82 ? -2.90300 5.89100 -90.84300 1.000 15.44619 82 ASP F O 1
ATOM 17669 N N . VAL F 2 83 ? -1.64700 4.32000 -91.86400 1.000 16.21996 83 VAL F N 1
ATOM 17670 C CA . VAL F 2 83 ? -2.67200 3.28900 -91.71300 1.000 14.03944 83 VAL F CA 1
ATOM 17671 C C . VAL F 2 83 ? -2.88600 3.02300 -90.23200 1.000 14.54127 83 VAL F C 1
ATOM 17672 O O . VAL F 2 83 ? -1.94700 2.67400 -89.50600 1.000 17.49790 83 VAL F O 1
ATOM 17685 N N . ALA F 2 84 ? -4.12200 3.17700 -89.77700 1.000 16.17459 84 ALA F N 1
ATOM 17686 C CA . ALA F 2 84 ? -4.43800 3.15700 -88.35300 1.000 15.84086 84 ALA F CA 1
ATOM 17687 C C . ALA F 2 84 ? -5.91800 3.43000 -88.20500 1.000 14.35773 84 ALA F C 1
ATOM 17688 O O . ALA F 2 84 ? -6.61100 3.77000 -89.16800 1.000 15.31425 84 ALA F O 1
ATOM 17695 N N . THR F 2 85 ? -6.39800 3.32800 -86.97000 1.000 12.94914 85 THR F N 1
ATOM 17696 C CA . THR F 2 85 ? -7.68100 3.88600 -86.60100 1.000 11.52611 85 THR F CA 1
ATOM 17697 C C . THR F 2 85 ? -7.46400 5.20600 -85.86500 1.000 12.13094 85 THR F C 1
ATOM 17698 O O . THR F 2 85 ? -6.51200 5.33300 -85.08700 1.000 15.38199 85 THR F O 1
ATOM 17709 N N . TYR F 2 86 ? -8.27800 6.19700 -86.20600 1.000 13.57921 86 TYR F N 1
ATOM 17710 C CA . TYR F 2 86 ? -8.26100 7.52100 -85.59500 1.000 13.09292 86 TYR F CA 1
ATOM 17711 C C . TYR F 2 86 ? -9.57100 7.76700 -84.85900 1.000 15.38257 86 TYR F C 1
ATOM 17712 O O . TYR F 2 86 ? -10.64600 7.34900 -85.31800 1.000 14.91580 86 TYR F O 1
ATOM 17730 N N . PHE F 2 87 ? -9.50200 8.37800 -83.67600 1.000 13.75107 87 PHE F N 1
ATOM 17731 C CA . PHE F 2 87 ? -10.70700 8.66300 -82.90300 1.000 14.55339 87 PHE F CA 1
ATOM 17732 C C . PHE F 2 87 ? -10.54300 10.00400 -82.18800 1.000 14.97961 87 PHE F C 1
ATOM 17733 O O . PHE F 2 87 ? -9.42400 10.42000 -81.88200 1.000 14.78781 87 PHE F O 1
ATOM 17750 N N . CYS F 2 88 ? -11.65800 10.68800 -82.00600 1.000 16.34112 88 CYS F N 1
ATOM 17751 C CA . CYS F 2 88 ? -11.73600 11.90400 -81.20100 1.000 15.65050 88 CYS F CA 1
ATOM 17752 C C . CYS F 2 88 ? -12.26500 11.64300 -79.79800 1.000 16.30940 88 CYS F C 1
ATOM 17753 O O . CYS F 2 88 ? -12.82800 10.59200 -79.48300 1.000 16.11401 88 CYS F O 1
ATOM 17760 N N . GLN F 2 89 ? -12.04300 12.62900 -78.92100 1.000 15.50906 89 GLN F N 1
ATOM 17761 C CA . GLN F 2 89 ? -12.55400 12.57400 -77.55900 1.000 15.12995 89 GLN F CA 1
ATOM 17762 C C . GLN F 2 89 ? -12.81900 13.99800 -77.10300 1.000 16.84668 89 GLN F C 1
ATOM 17763 O O . GLN F 2 89 ? -11.93300 14.85300 -77.21900 1.000 17.40039 89 GLN F O 1
ATOM 17777 N N . GLN F 2 90 ? -14.02400 14.26100 -76.59700 1.000 18.42736 90 GLN F N 1
ATOM 17778 C CA . GLN F 2 90 ? -14.28200 15.56500 -75.98900 1.000 16.99394 90 GLN F CA 1
ATOM 17779 C C . GLN F 2 90 ? -13.80900 15.54500 -74.54300 1.000 21.79861 90 GLN F C 1
ATOM 17780 O O . GLN F 2 90 ? -13.98800 14.55300 -73.82100 1.000 17.94535 90 GLN F O 1
ATOM 17794 N N . ASN F 2 91 ? -13.17200 16.64900 -74.15500 1.000 22.97384 91 ASN F N 1
ATOM 17795 C CA . ASN F 2 91 ? -12.53300 16.84900 -72.85900 1.000 24.32029 91 ASN F CA 1
ATOM 17796 C C . ASN F 2 91 ? -13.21900 17.98600 -72.10300 1.000 24.97862 91 ASN F C 1
ATOM 17797 O O . ASN F 2 91 ? -12.61800 18.58300 -71.20000 1.000 33.31570 91 ASN F O 1
ATOM 17808 N N . TYR F 2 92 ? -14.46100 18.30300 -72.46700 1.000 22.00548 92 TYR F N 1
ATOM 17809 C CA . TYR F 2 92 ? -15.17200 19.48300 -71.97400 1.000 25.20154 92 TYR F CA 1
ATOM 17810 C C . TYR F 2 92 ? -16.07900 19.18700 -70.78900 1.000 25.85210 92 TYR F C 1
ATOM 17811 O O . TYR F 2 92 ? -16.18800 20.01800 -69.87800 1.000 26.42778 92 TYR F O 1
ATOM 17829 N N . ASP F 2 93 ? -16.76200 18.04700 -70.78400 1.000 25.11190 93 ASP F N 1
ATOM 17830 C CA . ASP F 2 93 ? -17.69500 17.73200 -69.71300 1.000 28.49807 93 ASP F CA 1
ATOM 17831 C C . ASP F 2 93 ? -17.66700 16.23700 -69.45700 1.000 26.94856 93 ASP F C 1
ATOM 17832 O O . ASP F 2 93 ? -17.35700 15.45300 -70.35800 1.000 26.28641 93 ASP F O 1
ATOM 17841 N N . PHE F 2 94 ? -17.97000 15.84700 -68.20500 1.000 25.14674 94 PHE F N 1
ATOM 17842 C CA . PHE F 2 94 ? -18.16300 14.44400 -67.83700 1.000 26.94817 94 PHE F CA 1
ATOM 17843 C C . PHE F 2 94 ? -19.61000 14.02900 -68.07600 1.000 29.27973 94 PHE F C 1
ATOM 17844 O O . PHE F 2 94 ? -20.52700 14.83500 -67.89600 1.000 28.45947 94 PHE F O 1
ATOM 17861 N N . PRO F 2 95 ? -19.84500 12.78000 -68.51000 1.000 25.09989 95 PRO F N 1
ATOM 17862 C CA . PRO F 2 95 ? -18.84800 11.73900 -68.79400 1.000 23.45771 95 PRO F CA 1
ATOM 17863 C C . PRO F 2 95 ? -18.05200 12.07500 -70.03900 1.000 20.79024 95 PRO F C 1
ATOM 17864 O O . PRO F 2 95 ? -18.56500 12.59100 -71.03600 1.000 19.64697 95 PRO F O 1
ATOM 17875 N N . LEU F 2 96 ? -16.75100 11.81000 -69.98700 1.000 18.86442 96 LEU F N 1
ATOM 17876 C CA . LEU F 2 96 ? -15.93900 11.91600 -71.18900 1.000 20.96419 96 LEU F CA 1
ATOM 17877 C C . LEU F 2 96 ? -16.48400 10.94600 -72.23400 1.000 19.55636 96 LEU F C 1
ATOM 17878 O O . LEU F 2 96 ? -16.93400 9.84500 -71.90700 1.000 19.35448 96 LEU F O 1
ATOM 17894 N N . THR F 2 97 ? -16.48500 11.38000 -73.48700 1.000 18.04564 97 THR F N 1
ATOM 17895 C CA . THR F 2 97 ? -17.04100 10.58600 -74.57300 1.000 18.97643 97 THR F CA 1
ATOM 17896 C C . THR F 2 97 ? -16.12900 10.65500 -75.78700 1.000 17.51467 97 THR F C 1
ATOM 17897 O O . THR F 2 97 ? -15.43300 11.64800 -76.01600 1.000 17.20896 97 THR F O 1
ATOM 17908 N N . PHE F 2 98 ? -16.15300 9.57300 -76.55800 1.000 17.82710 98 PHE F N 1
ATOM 17909 C CA . PHE F 2 98 ? -15.26000 9.37100 -77.68900 1.000 16.99522 98 PHE F CA 1
ATOM 17910 C C . PHE F 2 98 ? -16.06100 9.20500 -78.96200 1.000 18.11462 98 PHE F C 1
ATOM 17911 O O . PHE F 2 98 ? -17.17300 8.66900 -78.93000 1.000 19.97729 98 PHE F O 1
ATOM 17928 N N . GLY F 2 99 ? -15.47800 9.61200 -80.09300 1.000 18.06016 99 GLY F N 1
ATOM 17929 C CA . GLY F 2 99 ? -16.03200 9.20800 -81.36700 1.000 18.18442 99 GLY F CA 1
ATOM 17930 C C . GLY F 2 99 ? -15.81100 7.72900 -81.61300 1.000 18.73501 99 GLY F C 1
ATOM 17931 O O . GLY F 2 99 ? -14.96600 7.08700 -80.99100 1.000 19.12525 99 GLY F O 1
ATOM 17935 N N . GLN F 2 100 ? -16.56400 7.17900 -82.57800 1.000 17.04260 100 GLN F N 1
ATOM 17936 C CA . GLN F 2 100 ? -16.59200 5.74100 -82.81300 1.000 21.20799 100 GLN F CA 1
ATOM 17937 C C . GLN F 2 100 ? -15.39800 5.24100 -83.62100 1.000 18.55984 100 GLN F C 1
ATOM 17938 O O . GLN F 2 100 ? -15.25100 4.01900 -83.77600 1.000 19.60932 100 GLN F O 1
ATOM 17952 N N . GLY F 2 101 ? -14.57700 6.13500 -84.14900 1.000 17.24914 101 GLY F N 1
ATOM 17953 C CA . GLY F 2 101 ? -13.37800 5.73700 -84.85900 1.000 16.58128 101 GLY F CA 1
ATOM 17954 C C . GLY F 2 101 ? -13.52400 5.79900 -86.36600 1.000 18.58847 101 GLY F C 1
ATOM 17955 O O . GLY F 2 101 ? -14.61800 5.67600 -86.91800 1.000 19.08063 101 GLY F O 1
ATOM 17959 N N . THR F 2 102 ? -12.40200 6.05400 -87.03800 1.000 16.20578 102 THR F N 1
ATOM 17960 C CA . THR F 2 102 ? -12.28100 5.96000 -88.49500 1.000 15.10671 102 THR F CA 1
ATOM 17961 C C . THR F 2 102 ? -11.13000 5.02300 -88.80300 1.000 15.03637 102 THR F C 1
ATOM 17962 O O . THR F 2 102 ? -9.99500 5.30100 -88.40100 1.000 16.87975 102 THR F O 1
ATOM 17973 N N . LYS F 2 103 ? -11.40500 3.90200 -89.48500 1.000 14.10217 103 LYS F N 1
ATOM 17974 C CA . LYS F 2 103 ? -10.33000 3.01000 -89.90800 1.000 13.82392 103 LYS F CA 1
ATOM 17975 C C . LYS F 2 103 ? -9.80900 3.47800 -91.26500 1.000 14.90913 103 LYS F C 1
ATOM 17976 O O . LYS F 2 103 ? -10.58000 3.53700 -92.23800 1.000 18.37375 103 LYS F O 1
ATOM 17995 N N . LEU F 2 104 ? -8.51900 3.79600 -91.34200 1.000 14.18877 104 LEU F N 1
ATOM 17996 C CA . LEU F 2 104 ? -7.89000 4.33700 -92.54200 1.000 15.36894 104 LEU F CA 1
ATOM 17997 C C . LEU F 2 104 ? -6.99500 3.29600 -93.20200 1.000 17.28970 104 LEU F C 1
ATOM 17998 O O . LEU F 2 104 ? -6.11700 2.71300 -92.55000 1.000 17.08089 104 LEU F O 1
ATOM 18014 N N . GLU F 2 105 ? -7.28800 3.00700 -94.47600 1.000 16.27334 105 GLU F N 1
ATOM 18015 C CA . GLU F 2 105 ? -6.55700 2.07700 -95.32600 1.000 15.91923 105 GLU F CA 1
ATOM 18016 C C . GLU F 2 105 ? -5.94600 2.80900 -96.51600 1.000 17.05564 105 GLU F C 1
ATOM 18017 O O . GLU F 2 105 ? -6.41800 3.88000 -96.92200 1.000 17.10478 105 GLU F O 1
ATOM 18029 N N . ILE F 2 106 ? -4.89300 2.21300 -97.08200 1.000 15.66972 106 ILE F N 1
ATOM 18030 C CA . ILE F 2 106 ? -4.17800 2.76500 -98.22500 1.000 12.79978 106 ILE F CA 1
ATOM 18031 C C . ILE F 2 106 ? -4.48500 1.95800 -99.48400 1.000 14.11233 106 ILE F C 1
ATOM 18032 O O . ILE F 2 106 ? -4.49900 0.72300 -99.45400 1.000 15.01944 106 ILE F O 1
ATOM 18048 N N . LYS F 2 107 ? -4.75500 2.67000 -100.57800 1.000 15.61356 107 LYS F N 1
ATOM 18049 C CA . LYS F 2 107 ? -4.82300 2.10800 -101.92000 1.000 17.52101 107 LYS F CA 1
ATOM 18050 C C . LYS F 2 107 ? -3.47900 2.28200 -102.60300 1.000 16.30035 107 LYS F C 1
ATOM 18051 O O . LYS F 2 107 ? -2.85400 3.34100 -102.49100 1.000 17.21082 107 LYS F O 1
ATOM 18070 N N . ARG F 2 108 ? -3.05400 1.26800 -103.36700 1.000 15.01108 108 ARG F N 1
ATOM 18071 C CA . ARG F 2 108 ? -1.75700 1.28600 -104.03100 1.000 13.98365 108 ARG F CA 1
ATOM 18072 C C . ARG F 2 108 ? -1.84100 0.39700 -105.27700 1.000 12.84784 108 ARG F C 1
ATOM 18073 O O . ARG F 2 108 ? -2.92600 -0.05100 -105.64900 1.000 15.35348 108 ARG F O 1
ATOM 18094 N N . THR F 2 109 ? -0.68100 0.17400 -105.90900 1.000 14.60202 109 THR F N 1
ATOM 18095 C CA . THR F 2 109 ? -0.59100 -0.64900 -107.10300 1.000 16.53697 109 THR F CA 1
ATOM 18096 C C . THR F 2 109 ? -0.56800 -2.14400 -106.76900 1.000 15.74886 109 THR F C 1
ATOM 18097 O O . THR F 2 109 ? -0.25200 -2.57400 -105.64500 1.000 15.56879 109 THR F O 1
ATOM 18108 N N . VAL F 2 110 ? -0.86900 -2.94300 -107.79400 1.000 15.88771 110 VAL F N 1
ATOM 18109 C CA . VAL F 2 110 ? -0.90600 -4.39200 -107.64200 1.000 13.74758 110 VAL F CA 1
ATOM 18110 C C . VAL F 2 110 ? 0.46600 -4.94400 -107.31400 1.000 14.84467 110 VAL F C 1
ATOM 18111 O O . VAL F 2 110 ? 1.49900 -4.45600 -107.79200 1.000 16.42445 110 VAL F O 1
ATOM 18124 N N . ALA F 2 111 ? 0.48600 -5.98000 -106.47100 1.000 14.74231 111 ALA F N 1
ATOM 18125 C CA . ALA F 2 111 ? 1.70900 -6.72600 -106.17500 1.000 15.61778 111 ALA F CA 1
ATOM 18126 C C . ALA F 2 111 ? 1.36300 -8.20300 -106.05100 1.000 16.77599 111 ALA F C 1
ATOM 18127 O O . ALA F 2 111 ? 0.51700 -8.58200 -105.24600 1.000 14.17814 111 ALA F O 1
ATOM 18134 N N . ALA F 2 112 ? 1.98600 -9.03900 -106.86200 1.000 15.06069 112 ALA F N 1
ATOM 18135 C CA . ALA F 2 112 ? 1.68600 -10.45600 -106.80600 1.000 15.70461 112 ALA F CA 1
ATOM 18136 C C . ALA F 2 112 ? 2.26300 -11.08700 -105.53300 1.000 12.10682 112 ALA F C 1
ATOM 18137 O O . ALA F 2 112 ? 3.33900 -10.70300 -105.07400 1.000 16.34476 112 ALA F O 1
ATOM 18144 N N . PRO F 2 113 ? 1.57000 -12.07000 -104.96300 1.000 14.52751 113 PRO F N 1
ATOM 18145 C CA . PRO F 2 113 ? 2.07600 -12.72100 -103.74700 1.000 14.11764 113 PRO F CA 1
ATOM 18146 C C . PRO F 2 113 ? 3.19600 -13.70600 -104.03800 1.000 15.90689 113 PRO F C 1
ATOM 18147 O O . PRO F 2 113 ? 3.18400 -14.40300 -105.05300 1.000 15.51040 113 PRO F O 1
ATOM 18158 N N . SER F 2 114 ? 4.11800 -13.79800 -103.07800 1.000 15.58429 114 SER F N 1
ATOM 18159 C CA . SER F 2 114 ? 4.97500 -14.96300 -102.92800 1.000 14.44747 114 SER F CA 1
ATOM 18160 C C . SER F 2 114 ? 4.15300 -16.01000 -102.18000 1.000 14.03304 114 SER F C 1
ATOM 18161 O O . SER F 2 114 ? 3.46400 -15.66400 -101.20900 1.000 17.81658 114 SER F O 1
ATOM 18169 N N . VAL F 2 115 ? 4.15300 -17.24900 -102.66400 1.000 14.91872 115 VAL F N 1
ATOM 18170 C CA . VAL F 2 115 ? 3.32500 -18.31300 -102.08800 1.000 12.95803 115 VAL F CA 1
ATOM 18171 C C . VAL F 2 115 ? 4.20400 -19.40300 -101.48800 1.000 16.36069 115 VAL F C 1
ATOM 18172 O O . VAL F 2 115 ? 5.11700 -19.91100 -102.14200 1.000 15.31508 115 VAL F O 1
ATOM 18185 N N . PHE F 2 116 ? 3.89800 -19.78100 -100.24800 1.000 12.78038 116 PHE F N 1
ATOM 18186 C CA . PHE F 2 116 ? 4.66600 -20.74900 -99.48000 1.000 12.80128 116 PHE F CA 1
ATOM 18187 C C . PHE F 2 116 ? 3.71100 -21.77900 -98.88900 1.000 15.35192 116 PHE F C 1
ATOM 18188 O O . PHE F 2 116 ? 2.54600 -21.48000 -98.63900 1.000 15.62066 116 PHE F O 1
ATOM 18205 N N . ILE F 2 117 ? 4.18400 -23.02300 -98.72600 1.000 13.38890 117 ILE F N 1
ATOM 18206 C CA . ILE F 2 117 ? 3.36800 -24.06900 -98.09800 1.000 13.43102 117 ILE F CA 1
ATOM 18207 C C . ILE F 2 117 ? 4.19400 -24.80400 -97.04400 1.000 15.30051 117 ILE F C 1
ATOM 18208 O O . ILE F 2 117 ? 5.41300 -24.98800 -97.18500 1.000 15.44169 117 ILE F O 1
ATOM 18224 N N . PHE F 2 118 ? 3.51700 -25.17300 -95.94900 1.000 13.58283 118 PHE F N 1
ATOM 18225 C CA . PHE F 2 118 ? 4.12700 -25.85800 -94.81400 1.000 15.56845 118 PHE F CA 1
ATOM 18226 C C . PHE F 2 118 ? 3.32800 -27.10300 -94.45000 1.000 16.87484 118 PHE F C 1
ATOM 18227 O O . PHE F 2 118 ? 2.16400 -26.98100 -93.99000 1.000 15.63664 118 PHE F O 1
ATOM 18244 N N . PRO F 2 119 ? 3.89500 -28.29400 -94.58800 1.000 15.86652 119 PRO F N 1
ATOM 18245 C CA . PRO F 2 119 ? 3.24000 -29.49400 -94.06800 1.000 16.58622 119 PRO F CA 1
ATOM 18246 C C . PRO F 2 119 ? 3.08100 -29.44800 -92.55800 1.000 16.39740 119 PRO F C 1
ATOM 18247 O O . PRO F 2 119 ? 3.73300 -28.65700 -91.85100 1.000 18.17949 119 PRO F O 1
ATOM 18258 N N . PRO F 2 120 ? 2.22100 -30.30200 -92.00400 1.000 17.44591 120 PRO F N 1
ATOM 18259 C CA . PRO F 2 120 ? 2.14900 -30.42100 -90.54400 1.000 19.48846 120 PRO F CA 1
ATOM 18260 C C . PRO F 2 120 ? 3.46500 -30.92500 -89.98000 1.000 19.89397 120 PRO F C 1
ATOM 18261 O O . PRO F 2 120 ? 4.18900 -31.68300 -90.62400 1.000 21.26428 120 PRO F O 1
ATOM 18272 N N . SER F 2 121 ? 3.77700 -30.47500 -88.77300 1.000 19.70311 121 SER F N 1
ATOM 18273 C CA . SER F 2 121 ? 4.96800 -30.94200 -88.06700 1.000 24.73814 121 SER F CA 1
ATOM 18274 C C . SER F 2 121 ? 4.71100 -32.36100 -87.56900 1.000 23.12625 121 SER F C 1
ATOM 18275 O O . SER F 2 121 ? 3.56500 -32.74400 -87.33000 1.000 23.20778 121 SER F O 1
ATOM 18283 N N . ASP F 2 122 ? 5.77900 -33.15300 -87.42000 1.000 29.11598 122 ASP F N 1
ATOM 18284 C CA . ASP F 2 122 ? 5.61900 -34.47900 -86.82400 1.000 32.18491 122 ASP F CA 1
ATOM 18285 C C . ASP F 2 122 ? 5.07300 -34.38100 -85.40100 1.000 33.95012 122 ASP F C 1
ATOM 18286 O O . ASP F 2 122 ? 4.25800 -35.22300 -84.99400 1.000 31.61906 122 ASP F O 1
ATOM 18295 N N . GLU F 2 123 ? 5.44300 -33.32600 -84.66600 1.000 29.58939 123 GLU F N 1
ATOM 18296 C CA . GLU F 2 123 ? 4.93700 -33.13900 -83.31000 1.000 32.47078 123 GLU F CA 1
ATOM 18297 C C . GLU F 2 123 ? 3.41100 -33.04100 -83.28500 1.000 31.10852 123 GLU F C 1
ATOM 18298 O O . GLU F 2 123 ? 2.75900 -33.64100 -82.43100 1.000 29.92717 123 GLU F O 1
ATOM 18310 N N . GLN F 2 124 ? 2.81400 -32.28400 -84.21400 1.000 23.30073 124 GLN F N 1
ATOM 18311 C CA . GLN F 2 124 ? 1.37000 -32.10000 -84.19100 1.000 23.05951 124 GLN F CA 1
ATOM 18312 C C . GLN F 2 124 ? 0.62400 -33.38400 -84.53600 1.000 27.88744 124 GLN F C 1
ATOM 18313 O O . GLN F 2 124 ? -0.41700 -33.68800 -83.94000 1.000 31.91575 124 GLN F O 1
ATOM 18327 N N . LEU F 2 125 ? 1.13700 -34.13600 -85.51000 1.000 28.83083 125 LEU F N 1
ATOM 18328 C CA . LEU F 2 125 ? 0.51100 -35.38700 -85.93100 1.000 35.20446 125 LEU F CA 1
ATOM 18329 C C . LEU F 2 125 ? 0.38700 -36.37300 -84.77900 1.000 39.49917 125 LEU F C 1
ATOM 18330 O O . LEU F 2 125 ? -0.57600 -37.14500 -84.72600 1.000 40.16288 125 LEU F O 1
ATOM 18346 N N . LYS F 2 126 ? 1.34300 -36.36000 -83.84800 1.000 40.88713 126 LYS F N 1
ATOM 18347 C CA . LYS F 2 126 ? 1.24300 -37.21900 -82.67200 1.000 41.38171 126 LYS F CA 1
ATOM 18348 C C . LYS F 2 126 ? -0.04700 -36.96000 -81.89300 1.000 40.47228 126 LYS F C 1
ATOM 18349 O O . LYS F 2 126 ? -0.49800 -37.84100 -81.15100 1.000 44.58178 126 LYS F O 1
ATOM 18368 N N . SER F 2 127 ? -0.65200 -35.78300 -82.05900 1.000 35.79585 127 SER F N 1
ATOM 18369 C CA . SER F 2 127 ? -1.82500 -35.36300 -81.30300 1.000 37.61184 127 SER F CA 1
ATOM 18370 C C . SER F 2 127 ? -3.14900 -35.64800 -82.00600 1.000 32.64264 127 SER F C 1
ATOM 18371 O O . SER F 2 127 ? -4.20600 -35.32500 -81.45500 1.000 39.31221 127 SER F O 1
ATOM 18379 N N . GLY F 2 128 ? -3.12900 -36.18500 -83.21600 1.000 31.62069 128 GLY F N 1
ATOM 18380 C CA . GLY F 2 128 ? -4.34700 -36.59000 -83.88500 1.000 33.31135 128 GLY F CA 1
ATOM 18381 C C . GLY F 2 128 ? -4.98500 -35.57500 -84.81000 1.000 29.48764 128 GLY F C 1
ATOM 18382 O O . GLY F 2 128 ? -6.04100 -35.87100 -85.39400 1.000 26.95505 128 GLY F O 1
ATOM 18386 N N . THR F 2 129 ? -4.37100 -34.41100 -85.00100 1.000 31.89005 129 THR F N 1
ATOM 18387 C CA . THR F 2 129 ? -4.85900 -33.41600 -85.95100 1.000 25.42642 129 THR F CA 1
ATOM 18388 C C . THR F 2 129 ? -3.69100 -32.96400 -86.81300 1.000 24.87240 129 THR F C 1
ATOM 18389 O O . THR F 2 129 ? -2.53700 -33.01400 -86.39300 1.000 25.33997 129 THR F O 1
ATOM 18400 N N . ALA F 2 130 ? -4.00800 -32.56300 -88.03500 1.000 22.50910 130 ALA F N 1
ATOM 18401 C CA . ALA F 2 130 ? -3.00400 -32.07000 -88.97400 1.000 20.10132 130 ALA F CA 1
ATOM 18402 C C . ALA F 2 130 ? -3.42000 -30.70700 -89.48900 1.000 16.96398 130 ALA F C 1
ATOM 18403 O O . ALA F 2 130 ? -4.53700 -30.54700 -89.97500 1.000 20.51344 130 ALA F O 1
ATOM 18410 N N . SER F 2 131 ? -2.52000 -29.72800 -89.38300 1.000 17.69204 131 SER F N 1
ATOM 18411 C CA . SER F 2 131 ? -2.71500 -28.41100 -89.95900 1.000 16.36322 131 SER F CA 1
ATOM 18412 C C . SER F 2 131 ? -1.71900 -28.20600 -91.10600 1.000 14.33856 131 SER F C 1
ATOM 18413 O O . SER F 2 131 ? -0.51700 -28.40500 -90.91400 1.000 19.27114 131 SER F O 1
ATOM 18421 N N . VAL F 2 132 ? -2.22700 -27.82400 -92.27000 1.000 16.68154 132 VAL F N 1
ATOM 18422 C CA . VAL F 2 132 ? -1.40500 -27.47800 -93.42100 1.000 13.50591 132 VAL F CA 1
ATOM 18423 C C . VAL F 2 132 ? -1.57300 -25.97600 -93.65500 1.000 14.42044 132 VAL F C 1
ATOM 18424 O O . VAL F 2 132 ? -2.70300 -25.49800 -93.76400 1.000 15.35107 132 VAL F O 1
ATOM 18437 N N . VAL F 2 133 ? -0.46800 -25.23600 -93.75600 1.000 13.12337 133 VAL F N 1
ATOM 18438 C CA . VAL F 2 133 ? -0.51000 -23.77400 -93.84400 1.000 14.51036 133 VAL F CA 1
ATOM 18439 C C . VAL F 2 133 ? 0.00600 -23.30900 -95.20500 1.000 15.81058 133 VAL F C 1
ATOM 18440 O O . VAL F 2 133 ? 1.13000 -23.64100 -95.60900 1.000 14.30414 133 VAL F O 1
ATOM 18453 N N . CYS F 2 134 ? -0.82300 -22.54400 -95.90200 1.000 13.47420 134 CYS F N 1
ATOM 18454 C CA . CYS F 2 134 ? -0.47200 -21.88300 -97.16000 1.000 15.22271 134 CYS F CA 1
ATOM 18455 C C . CYS F 2 134 ? -0.35900 -20.39700 -96.86100 1.000 18.09350 134 CYS F C 1
ATOM 18456 O O . CYS F 2 134 ? -1.24900 -19.82400 -96.21900 1.000 17.13535 134 CYS F O 1
ATOM 18463 N N . LEU F 2 135 ? 0.75400 -19.78700 -97.26100 1.000 13.60926 135 LEU F N 1
ATOM 18464 C CA . LEU F 2 135 ? 1.04100 -18.38400 -96.94800 1.000 13.59617 135 LEU F CA 1
ATOM 18465 C C . LEU F 2 135 ? 1.18800 -17.58000 -98.23700 1.000 15.66338 135 LEU F C 1
ATOM 18466 O O . LEU F 2 135 ? 1.93400 -17.97600 -99.14600 1.000 15.50871 135 LEU F O 1
ATOM 18482 N N . LEU F 2 136 ? 0.46500 -16.46100 -98.31100 1.000 11.81175 136 LEU F N 1
ATOM 18483 C CA . LEU F 2 136 ? 0.59100 -15.45800 -99.37800 1.000 12.74362 136 LEU F CA 1
ATOM 18484 C C . LEU F 2 136 ? 1.26000 -14.24600 -98.75300 1.000 13.47348 136 LEU F C 1
ATOM 18485 O O . LEU F 2 136 ? 0.70500 -13.62000 -97.84300 1.000 14.08358 136 LEU F O 1
ATOM 18501 N N . ASN F 2 137 ? 2.44800 -13.91500 -99.22000 1.000 13.88623 137 ASN F N 1
ATOM 18502 C CA . ASN F 2 137 ? 3.23900 -12.89700 -98.55400 1.000 14.27701 137 ASN F CA 1
ATOM 18503 C C . ASN F 2 137 ? 3.34600 -11.65000 -99.41900 1.000 16.68493 137 ASN F C 1
ATOM 18504 O O . ASN F 2 137 ? 3.60300 -11.74400 -100.62400 1.000 16.45272 137 ASN F O 1
ATOM 18515 N N . ASN F 2 138 ? 3.11200 -10.50000 -98.78900 1.000 14.65262 138 ASN F N 1
ATOM 18516 C CA . ASN F 2 138 ? 3.39400 -9.15600 -99.30700 1.000 13.68624 138 ASN F CA 1
ATOM 18517 C C . ASN F 2 138 ? 2.76400 -8.90300 -100.67000 1.000 16.33229 138 ASN F C 1
ATOM 18518 O O . ASN F 2 138 ? 3.44200 -8.63500 -101.66600 1.000 18.96007 138 ASN F O 1
ATOM 18529 N N . PHE F 2 139 ? 1.43100 -8.91000 -100.69200 1.000 13.65714 139 PHE F N 1
ATOM 18530 C CA . PHE F 2 139 ? 0.69800 -8.78200 -101.95200 1.000 13.22358 139 PHE F CA 1
ATOM 18531 C C . PHE F 2 139 ? -0.37700 -7.70200 -101.84100 1.000 11.88425 139 PHE F C 1
ATOM 18532 O O . PHE F 2 139 ? -0.70600 -7.20700 -100.76300 1.000 11.79366 139 PHE F O 1
ATOM 18549 N N . TYR F 2 140 ? -0.91900 -7.30900 -102.99500 1.000 12.57672 140 TYR F N 1
ATOM 18550 C CA . TYR F 2 140 ? -1.93200 -6.25300 -103.01400 1.000 12.54577 140 TYR F CA 1
ATOM 18551 C C . TYR F 2 140 ? -2.70600 -6.39600 -104.31300 1.000 13.13759 140 TYR F C 1
ATOM 18552 O O . TYR F 2 140 ? -2.07600 -6.61400 -105.34600 1.000 13.42711 140 TYR F O 1
ATOM 18570 N N . PRO F 2 141 ? -4.05500 -6.28300 -104.31300 1.000 13.84941 141 PRO F N 1
ATOM 18571 C CA . PRO F 2 141 ? -4.95700 -6.04400 -103.16500 1.000 14.87482 141 PRO F CA 1
ATOM 18572 C C . PRO F 2 141 ? -5.17000 -7.32900 -102.37000 1.000 13.92952 141 PRO F C 1
ATOM 18573 O O . PRO F 2 141 ? -4.67700 -8.39100 -102.75300 1.000 14.36976 141 PRO F O 1
ATOM 18584 N N . ARG F 2 142 ? -5.92400 -7.24900 -101.25100 1.000 16.23649 142 ARG F N 1
ATOM 18585 C CA . ARG F 2 142 ? -6.14000 -8.41800 -100.39100 1.000 17.36823 142 ARG F CA 1
ATOM 18586 C C . ARG F 2 142 ? -6.96600 -9.49300 -101.07000 1.000 17.42541 142 ARG F C 1
ATOM 18587 O O . ARG F 2 142 ? -6.78600 -10.68600 -100.77600 1.000 19.07742 142 ARG F O 1
ATOM 18608 N N . GLU F 2 143 ? -7.86100 -9.10100 -101.98900 1.000 16.32606 143 GLU F N 1
ATOM 18609 C CA . GLU F 2 143 ? -8.78200 -10.05700 -102.59000 1.000 17.95691 143 GLU F CA 1
ATOM 18610 C C . GLU F 2 143 ? -7.98700 -11.13000 -103.32500 1.000 16.87724 143 GLU F C 1
ATOM 18611 O O . GLU F 2 143 ? -7.12700 -10.81500 -104.14200 1.000 17.61832 143 GLU F O 1
ATOM 18623 N N . ALA F 2 144 ? -8.26400 -12.38800 -102.99700 1.000 19.58858 144 ALA F N 1
ATOM 18624 C CA . ALA F 2 144 ? -7.58400 -13.53900 -103.56400 1.000 17.41060 144 ALA F CA 1
ATOM 18625 C C . ALA F 2 144 ? -8.45100 -14.77500 -103.36400 1.000 19.66349 144 ALA F C 1
ATOM 18626 O O . ALA F 2 144 ? -9.29200 -14.82100 -102.46600 1.000 23.93385 144 ALA F O 1
ATOM 18633 N N . LYS F 2 145 ? -8.26300 -15.76200 -104.22800 1.000 18.25364 145 LYS F N 1
ATOM 18634 C CA . LYS F 2 145 ? -8.93400 -17.04400 -104.11500 1.000 18.72364 145 LYS F CA 1
ATOM 18635 C C . LYS F 2 145 ? -7.85900 -18.06800 -103.79100 1.000 22.66916 145 LYS F C 1
ATOM 18636 O O . LYS F 2 145 ? -6.90500 -18.22300 -104.55100 1.000 20.27364 145 LYS F O 1
ATOM 18655 N N . VAL F 2 146 ? -7.99700 -18.73700 -102.65100 1.000 17.27631 146 VAL F N 1
ATOM 18656 C CA . VAL F 2 146 ? -7.05100 -19.74800 -102.21000 1.000 17.93334 146 VAL F CA 1
ATOM 18657 C C . VAL F 2 146 ? -7.86800 -21.00700 -102.01800 1.000 23.63282 146 VAL F C 1
ATOM 18658 O O . VAL F 2 146 ? -8.69400 -21.08100 -101.09700 1.000 22.96055 146 VAL F O 1
ATOM 18671 N N . GLN F 2 147 ? -7.60700 -22.01600 -102.84800 1.000 16.42464 147 GLN F N 1
ATOM 18672 C CA . GLN F 2 147 ? -8.37100 -23.25700 -102.83900 1.000 19.97724 147 GLN F CA 1
ATOM 18673 C C . GLN F 2 147 ? -7.46900 -24.43200 -102.52100 1.000 20.84401 147 GLN F C 1
ATOM 18674 O O . GLN F 2 147 ? -6.36000 -24.53200 -103.05300 1.000 20.54028 147 GLN F O 1
ATOM 18688 N N . TRP F 2 148 ? -7.96700 -25.33900 -101.69400 1.000 16.14808 148 TRP F N 1
ATOM 18689 C CA . TRP F 2 148 ? -7.23400 -26.52000 -101.28200 1.000 15.54737 148 TRP F CA 1
ATOM 18690 C C . TRP F 2 148 ? -7.66400 -27.75500 -102.05600 1.000 20.93002 148 TRP F C 1
ATOM 18691 O O . TRP F 2 148 ? -8.86700 -28.00100 -102.23300 1.000 19.91208 148 TRP F O 1
ATOM 18712 N N . LYS F 2 149 ? -6.67900 -28.55600 -102.46000 1.000 19.95618 149 LYS F N 1
ATOM 18713 C CA . LYS F 2 149 ? -6.93400 -29.84500 -103.09300 1.000 24.60839 149 LYS F CA 1
ATOM 18714 C C . LYS F 2 149 ? -6.11900 -30.92100 -102.40400 1.000 22.27714 149 LYS F C 1
ATOM 18715 O O . LYS F 2 149 ? -4.95500 -30.70500 -102.05500 1.000 20.63282 149 LYS F O 1
ATOM 18734 N N . VAL F 2 150 ? -6.75400 -32.05100 -102.11100 1.000 20.86176 150 VAL F N 1
ATOM 18735 C CA . VAL F 2 150 ? -6.08100 -33.19400 -101.50800 1.000 21.59968 150 VAL F CA 1
ATOM 18736 C C . VAL F 2 150 ? -6.26900 -34.35200 -102.48500 1.000 27.54487 150 VAL F C 1
ATOM 18737 O O . VAL F 2 150 ? -7.40700 -34.72700 -102.79000 1.000 24.23295 150 VAL F O 1
ATOM 18750 N N . ASP F 2 151 ? -5.16000 -34.89400 -102.98800 1.000 27.13719 151 ASP F N 1
ATOM 18751 C CA . ASP F 2 151 ? -5.19500 -35.85400 -104.10500 1.000 34.29140 151 ASP F CA 1
ATOM 18752 C C . ASP F 2 151 ? -6.14800 -35.37800 -105.20500 1.000 36.30421 151 ASP F C 1
ATOM 18753 O O . ASP F 2 151 ? -6.95600 -36.13900 -105.74400 1.000 33.07951 151 ASP F O 1
ATOM 18762 N N . ASN F 2 152 ? -6.05900 -34.08800 -105.53100 1.000 29.31078 152 ASN F N 1
ATOM 18763 C CA . ASN F 2 152 ? -6.80800 -33.40800 -106.57800 1.000 35.60877 152 ASN F CA 1
ATOM 18764 C C . ASN F 2 152 ? -8.29800 -33.26700 -106.28300 1.000 33.83024 152 ASN F C 1
ATOM 18765 O O . ASN F 2 152 ? -9.05500 -32.85100 -107.16300 1.000 35.89441 152 ASN F O 1
ATOM 18776 N N . ALA F 2 153 ? -8.73500 -33.58000 -105.06700 1.000 31.28849 153 ALA F N 1
ATOM 18777 C CA . ALA F 2 153 ? -10.12600 -33.38900 -104.67500 1.000 26.70838 153 ALA F CA 1
ATOM 18778 C C . ALA F 2 153 ? -10.25300 -32.02800 -103.99500 1.000 28.33606 153 ALA F C 1
ATOM 18779 O O . ALA F 2 153 ? -9.59500 -31.77800 -102.97800 1.000 26.40200 153 ALA F O 1
ATOM 18786 N N . LEU F 2 154 ? -11.11400 -31.17100 -104.53700 1.000 29.59849 154 LEU F N 1
ATOM 18787 C CA . LEU F 2 154 ? -11.33700 -29.84900 -103.95300 1.000 31.79392 154 LEU F CA 1
ATOM 18788 C C . LEU F 2 154 ? -11.92900 -29.97100 -102.55400 1.000 30.62145 154 LEU F C 1
ATOM 18789 O O . LEU F 2 154 ? -12.93000 -30.66500 -102.34200 1.000 30.98861 154 LEU F O 1
ATOM 18805 N N . GLN F 2 155 ? -11.32900 -29.26400 -101.60100 1.000 24.32616 155 GLN F N 1
ATOM 18806 C CA . GLN F 2 155 ? -11.80300 -29.24900 -100.22500 1.000 22.08433 155 GLN F CA 1
ATOM 18807 C C . GLN F 2 155 ? -12.78900 -28.10700 -100.03100 1.000 24.92432 155 GLN F C 1
ATOM 18808 O O . GLN F 2 155 ? -12.72800 -27.08300 -100.71400 1.000 27.44597 155 GLN F O 1
ATOM 18822 N N . SER F 2 156 ? -13.69300 -28.27800 -99.06900 1.000 27.49125 156 SER F N 1
ATOM 18823 C CA . SER F 2 156 ? -14.55500 -27.16900 -98.69000 1.000 28.19070 156 SER F CA 1
ATOM 18824 C C . SER F 2 156 ? -14.92600 -27.33500 -97.22600 1.000 24.18565 156 SER F C 1
ATOM 18825 O O . SER F 2 156 ? -15.10400 -28.45900 -96.74200 1.000 29.55021 156 SER F O 1
ATOM 18833 N N . GLY F 2 157 ? -14.96700 -26.22300 -96.51600 1.000 28.36326 157 GLY F N 1
ATOM 18834 C CA . GLY F 2 157 ? -15.46500 -26.23400 -95.16500 1.000 27.83814 157 GLY F CA 1
ATOM 18835 C C . GLY F 2 157 ? -14.44000 -26.54300 -94.10700 1.000 28.34735 157 GLY F C 1
ATOM 18836 O O . GLY F 2 157 ? -14.77600 -26.49800 -92.91800 1.000 29.12190 157 GLY F O 1
ATOM 18840 N N . ASN F 2 158 ? -13.19700 -26.84200 -94.48800 1.000 21.15160 158 ASN F N 1
ATOM 18841 C CA . ASN F 2 158 ? -12.18600 -27.25700 -93.53100 1.000 19.85633 158 ASN F CA 1
ATOM 18842 C C . ASN F 2 158 ? -10.95300 -26.36000 -93.57300 1.000 17.59013 158 ASN F C 1
ATOM 18843 O O . ASN F 2 158 ? -9.87600 -26.78800 -93.15400 1.000 19.07570 158 ASN F O 1
ATOM 18854 N N . SER F 2 159 ? -11.08700 -25.13200 -94.07100 1.000 17.82860 159 SER F N 1
ATOM 18855 C CA . SER F 2 159 ? -9.99700 -24.16700 -94.03600 1.000 16.73308 159 SER F CA 1
ATOM 18856 C C . SER F 2 159 ? -10.48300 -22.81200 -93.52200 1.000 17.32767 159 SER F C 1
ATOM 18857 O O . SER F 2 159 ? -11.66000 -22.46400 -93.64100 1.000 20.81895 159 SER F O 1
ATOM 18865 N N . GLN F 2 160 ? -9.56300 -22.04500 -92.94200 1.000 17.37999 160 GLN F N 1
ATOM 18866 C CA . GLN F 2 160 ? -9.83600 -20.68300 -92.49700 1.000 16.05013 160 GLN F CA 1
ATOM 18867 C C . GLN F 2 160 ? -8.70700 -19.76000 -92.92400 1.000 14.08015 160 GLN F C 1
ATOM 18868 O O . GLN F 2 160 ? -7.54400 -20.17600 -93.01900 1.000 15.38887 160 GLN F O 1
ATOM 18882 N N . GLU F 2 161 ? -9.05200 -18.49700 -93.15900 1.000 16.15412 161 GLU F N 1
ATOM 18883 C CA . GLU F 2 161 ? -8.10000 -17.48700 -93.58700 1.000 15.51855 161 GLU F CA 1
ATOM 18884 C C . GLU F 2 161 ? -7.91800 -16.43000 -92.51500 1.000 16.50149 161 GLU F C 1
ATOM 18885 O O . GLU F 2 161 ? -8.85500 -16.11600 -91.76400 1.000 17.70347 161 GLU F O 1
ATOM 18897 N N . SER F 2 162 ? -6.70800 -15.86100 -92.49000 1.000 14.53507 162 SER F N 1
ATOM 18898 C CA . SER F 2 162 ? -6.37400 -14.70000 -91.67000 1.000 14.85763 162 SER F CA 1
ATOM 18899 C C . SER F 2 162 ? -5.51800 -13.75000 -92.49500 1.000 14.85714 162 SER F C 1
ATOM 18900 O O . SER F 2 162 ? -4.69800 -14.19900 -93.30700 1.000 14.27005 162 SER F O 1
ATOM 18908 N N . VAL F 2 163 ? -5.74700 -12.43600 -92.33600 1.000 16.04600 163 VAL F N 1
ATOM 18909 C CA . VAL F 2 163 ? -5.03100 -11.40200 -93.08300 1.000 15.96490 163 VAL F CA 1
ATOM 18910 C C . VAL F 2 163 ? -4.34200 -10.44600 -92.12200 1.000 13.19495 163 VAL F C 1
ATOM 18911 O O . VAL F 2 163 ? -4.95300 -9.99700 -91.15200 1.000 16.55603 163 VAL F O 1
ATOM 18924 N N . THR F 2 164 ? -3.09000 -10.09200 -92.42500 1.000 12.97692 164 THR F N 1
ATOM 18925 C CA . THR F 2 164 ? -2.37200 -9.16500 -91.57000 1.000 14.47553 164 THR F CA 1
ATOM 18926 C C . THR F 2 164 ? -2.85300 -7.73700 -91.76700 1.000 18.72139 164 THR F C 1
ATOM 18927 O O . THR F 2 164 ? -3.51400 -7.40200 -92.75000 1.000 19.35594 164 THR F O 1
ATOM 18938 N N . GLU F 2 165 ? -2.54600 -6.89300 -90.78100 1.000 18.48604 165 GLU F N 1
ATOM 18939 C CA . GLU F 2 165 ? -2.73400 -5.46500 -90.99600 1.000 21.76306 165 GLU F CA 1
ATOM 18940 C C . GLU F 2 165 ? -1.83900 -5.00300 -92.14500 1.000 15.22794 165 GLU F C 1
ATOM 18941 O O . GLU F 2 165 ? -0.71700 -5.48100 -92.33400 1.000 19.40524 165 GLU F O 1
ATOM 18953 N N . GLN F 2 166 ? -2.30700 -3.99300 -92.84100 1.000 17.69124 166 GLN F N 1
ATOM 18954 C CA . GLN F 2 166 ? -1.58000 -3.46600 -93.97800 1.000 13.36782 166 GLN F CA 1
ATOM 18955 C C . GLN F 2 166 ? -0.22000 -2.95300 -93.53100 1.000 14.55324 166 GLN F C 1
ATOM 18956 O O . GLN F 2 166 ? -0.10400 -2.27000 -92.50400 1.000 16.58214 166 GLN F O 1
ATOM 18970 N N . ASP F 2 167 ? 0.81600 -3.30000 -94.29200 1.000 13.99792 167 ASP F N 1
ATOM 18971 C CA . ASP F 2 167 ? 2.18600 -2.98900 -93.89300 1.000 17.62654 167 ASP F CA 1
ATOM 18972 C C . ASP F 2 167 ? 2.43600 -1.48400 -93.86200 1.000 16.18408 167 ASP F C 1
ATOM 18973 O O . ASP F 2 167 ? 2.08100 -0.75600 -94.79500 1.000 16.19748 167 ASP F O 1
ATOM 18982 N N . SER F 2 168 ? 3.09600 -1.01800 -92.78800 1.000 19.05538 168 SER F N 1
ATOM 18983 C CA . SER F 2 168 ? 3.30600 0.40600 -92.55900 1.000 18.85012 168 SER F CA 1
ATOM 18984 C C . SER F 2 168 ? 4.31200 1.03400 -93.51600 1.000 18.15230 168 SER F C 1
ATOM 18985 O O . SER F 2 168 ? 4.39100 2.26300 -93.57100 1.000 19.11939 168 SER F O 1
ATOM 18993 N N . LYS F 2 169 ? 5.10400 0.23700 -94.23200 1.000 18.85029 169 LYS F N 1
ATOM 18994 C CA . LYS F 2 169 ? 6.07200 0.75400 -95.18600 1.000 19.29268 169 LYS F CA 1
ATOM 18995 C C . LYS F 2 169 ? 5.63100 0.59100 -96.63800 1.000 21.22447 169 LYS F C 1
ATOM 18996 O O . LYS F 2 169 ? 5.71900 1.54900 -97.41000 1.000 22.81089 169 LYS F O 1
ATOM 19015 N N . ASP F 2 170 ? 5.14800 -0.58900 -97.04400 1.000 17.06440 170 ASP F N 1
ATOM 19016 C CA . ASP F 2 170 ? 4.79100 -0.77000 -98.45100 1.000 20.11406 170 ASP F CA 1
ATOM 19017 C C . ASP F 2 170 ? 3.31300 -1.03100 -98.68800 1.000 16.61420 170 ASP F C 1
ATOM 19018 O O . ASP F 2 170 ? 2.90100 -1.20400 -99.84300 1.000 17.24049 170 ASP F O 1
ATOM 19027 N N . SER F 2 171 ? 2.49100 -1.00100 -97.64300 1.000 14.56271 171 SER F N 1
ATOM 19028 C CA . SER F 2 171 ? 1.04300 -1.04700 -97.77000 1.000 12.88520 171 SER F CA 1
ATOM 19029 C C . SER F 2 171 ? 0.54600 -2.35000 -98.37200 1.000 13.07285 171 SER F C 1
ATOM 19030 O O . SER F 2 171 ? -0.55600 -2.39600 -98.91200 1.000 13.76426 171 SER F O 1
ATOM 19038 N N . THR F 2 172 ? 1.32800 -3.42800 -98.26200 1.000 13.19186 172 THR F N 1
ATOM 19039 C CA . THR F 2 172 ? 0.87300 -4.72700 -98.72400 1.000 13.39152 172 THR F CA 1
ATOM 19040 C C . THR F 2 172 ? 0.24200 -5.51800 -97.58500 1.000 13.10736 172 THR F C 1
ATOM 19041 O O . THR F 2 172 ? 0.29500 -5.12700 -96.41800 1.000 13.38134 172 THR F O 1
ATOM 19052 N N . TYR F 2 173 ? -0.35600 -6.63900 -97.95400 1.000 12.75330 173 TYR F N 1
ATOM 19053 C CA . TYR F 2 173 ? -0.97100 -7.57300 -97.03600 1.000 12.94311 173 TYR F CA 1
ATOM 19054 C C . TYR F 2 173 ? -0.24700 -8.90800 -97.10700 1.000 13.99876 173 TYR F C 1
ATOM 19055 O O . TYR F 2 173 ? 0.48700 -9.20800 -98.04500 1.000 12.09369 173 TYR F O 1
ATOM 19073 N N . SER F 2 174 ? -0.46500 -9.72600 -96.07700 1.000 12.14686 174 SER F N 1
ATOM 19074 C CA . SER F 2 174 ? -0.14300 -11.13200 -96.12600 1.000 13.46278 174 SER F CA 1
ATOM 19075 C C . SER F 2 174 ? -1.35200 -11.91700 -95.65100 1.000 13.79688 174 SER F C 1
ATOM 19076 O O . SER F 2 174 ? -2.18900 -11.41900 -94.90700 1.000 13.75090 174 SER F O 1
ATOM 19084 N N . LEU F 2 175 ? -1.43500 -13.16900 -96.09800 1.000 11.66525 175 LEU F N 1
ATOM 19085 C CA . LEU F 2 175 ? -2.60900 -13.97300 -95.83900 1.000 12.80677 175 LEU F CA 1
ATOM 19086 C C . LEU F 2 175 ? -2.19300 -15.40700 -95.54700 1.000 16.60603 175 LEU F C 1
ATOM 19087 O O . LEU F 2 175 ? -1.30300 -15.96400 -96.20900 1.000 14.23933 175 LEU F O 1
ATOM 19103 N N . SER F 2 176 ? -2.81800 -15.98400 -94.53000 1.000 13.43033 176 SER F N 1
ATOM 19104 C CA . SER F 2 176 ? -2.65900 -17.40500 -94.24100 1.000 15.28651 176 SER F CA 1
ATOM 19105 C C . SER F 2 176 ? -3.96100 -18.13800 -94.53000 1.000 13.69433 176 SER F C 1
ATOM 19106 O O . SER F 2 176 ? -5.05800 -17.63300 -94.26300 1.000 14.29781 176 SER F O 1
ATOM 19114 N N . SER F 2 177 ? -3.84000 -19.32600 -95.11800 1.000 13.06799 177 SER F N 1
ATOM 19115 C CA . SER F 2 177 ? -4.96500 -20.24500 -95.24700 1.000 14.83389 177 SER F CA 1
ATOM 19116 C C . SER F 2 177 ? -4.54100 -21.54200 -94.58000 1.000 13.61875 177 SER F C 1
ATOM 19117 O O . SER F 2 177 ? -3.48400 -22.09100 -94.90300 1.000 13.37534 177 SER F O 1
ATOM 19125 N N . THR F 2 178 ? -5.33000 -22.00400 -93.61900 1.000 12.30003 178 THR F N 1
ATOM 19126 C CA . THR F 2 178 ? -4.97400 -23.16500 -92.82800 1.000 13.70249 178 THR F CA 1
ATOM 19127 C C . THR F 2 178 ? -6.03600 -24.22700 -93.03200 1.000 17.09600 178 THR F C 1
ATOM 19128 O O . THR F 2 178 ? -7.21200 -23.99900 -92.74600 1.000 16.75937 178 THR F O 1
ATOM 19139 N N . LEU F 2 179 ? -5.60800 -25.37300 -93.53400 1.000 15.37015 179 LEU F N 1
ATOM 19140 C CA . LEU F 2 179 ? -6.42900 -26.56200 -93.74100 1.000 16.98567 179 LEU F CA 1
ATOM 19141 C C . LEU F 2 179 ? -6.26500 -27.47400 -92.53100 1.000 15.16695 179 LEU F C 1
ATOM 19142 O O . LEU F 2 179 ? -5.13800 -27.77700 -92.13100 1.000 16.46496 179 LEU F O 1
ATOM 19158 N N . THR F 2 180 ? -7.38900 -27.88600 -91.91700 1.000 16.28805 180 THR F N 1
ATOM 19159 C CA . THR F 2 180 ? -7.36800 -28.75300 -90.74200 1.000 16.75861 180 THR F CA 1
ATOM 19160 C C . THR F 2 180 ? -7.98600 -30.10700 -91.08100 1.000 15.45973 180 THR F C 1
ATOM 19161 O O . THR F 2 180 ? -9.10900 -30.16600 -91.60900 1.000 19.27140 180 THR F O 1
ATOM 19172 N N . LEU F 2 181 ? -7.25400 -31.17100 -90.78300 1.000 18.01839 181 LEU F N 1
ATOM 19173 C CA . LEU F 2 181 ? -7.68200 -32.54500 -91.02900 1.000 20.45922 181 LEU F CA 1
ATOM 19174 C C . LEU F 2 181 ? -7.39800 -33.41400 -89.81300 1.000 18.64675 181 LEU F C 1
ATOM 19175 O O . LEU F 2 181 ? -6.47300 -33.14900 -89.04600 1.000 20.19317 181 LEU F O 1
ATOM 19191 N N . SER F 2 182 ? -8.20000 -34.47800 -89.64300 1.000 18.85787 182 SER F N 1
ATOM 19192 C CA . SER F 2 182 ? -7.83200 -35.50600 -88.69000 1.000 20.28956 182 SER F CA 1
ATOM 19193 C C . SER F 2 182 ? -6.53500 -36.16900 -89.12100 1.000 22.09783 182 SER F C 1
ATOM 19194 O O . SER F 2 182 ? -6.18600 -36.19800 -90.30900 1.000 21.03372 182 SER F O 1
ATOM 19202 N N . LYS F 2 183 ? -5.82300 -36.72400 -88.15200 1.000 21.65625 183 LYS F N 1
ATOM 19203 C CA . LYS F 2 183 ? -4.59900 -37.43500 -88.47600 1.000 27.25129 183 LYS F CA 1
ATOM 19204 C C . LYS F 2 183 ? -4.86200 -38.56800 -89.45500 1.000 28.45538 183 LYS F C 1
ATOM 19205 O O . LYS F 2 183 ? -4.11000 -38.75300 -90.40900 1.000 24.02056 183 LYS F O 1
ATOM 19224 N N . ALA F 2 184 ? -5.93700 -39.33000 -89.24700 1.000 27.50435 184 ALA F N 1
ATOM 19225 C CA . ALA F 2 184 ? -6.22100 -40.43900 -90.14900 1.000 25.89729 184 ALA F CA 1
ATOM 19226 C C . ALA F 2 184 ? -6.44900 -39.94700 -91.57200 1.000 31.64889 184 ALA F C 1
ATOM 19227 O O . ALA F 2 184 ? -5.95600 -40.55400 -92.53400 1.000 25.92462 184 ALA F O 1
ATOM 19234 N N . ASP F 2 185 ? -7.25600 -38.88800 -91.73300 1.000 26.14589 185 ASP F N 1
ATOM 19235 C CA . ASP F 2 185 ? -7.50700 -38.35600 -93.07100 1.000 26.20035 185 ASP F CA 1
ATOM 19236 C C . ASP F 2 185 ? -6.20400 -37.88700 -93.71300 1.000 27.22791 185 ASP F C 1
ATOM 19237 O O . ASP F 2 185 ? -5.94800 -38.15900 -94.89400 1.000 27.17787 185 ASP F O 1
ATOM 19246 N N . TYR F 2 186 ? -5.34800 -37.21100 -92.93700 1.000 20.26688 186 TYR F N 1
ATOM 19247 C CA . TYR F 2 186 ? -4.08600 -36.71900 -93.49300 1.000 22.16116 186 TYR F CA 1
ATOM 19248 C C . TYR F 2 186 ? -3.22100 -37.88000 -93.97600 1.000 31.40578 186 TYR F C 1
ATOM 19249 O O . TYR F 2 186 ? -2.63200 -37.82400 -95.06300 1.000 27.51949 186 TYR F O 1
ATOM 19267 N N . GLU F 2 187 ? -3.15200 -38.95500 -93.19200 1.000 28.47268 187 GLU F N 1
ATOM 19268 C CA . GLU F 2 187 ? -2.28300 -40.06900 -93.54500 1.000 31.22138 187 GLU F CA 1
ATOM 19269 C C . GLU F 2 187 ? -2.85100 -40.93000 -94.66000 1.000 31.55025 187 GLU F C 1
ATOM 19270 O O . GLU F 2 187 ? -2.09900 -41.71200 -95.25800 1.000 35.72099 187 GLU F O 1
ATOM 19282 N N . LYS F 2 188 ? -4.13300 -40.78800 -94.98000 1.000 29.04962 188 LYS F N 1
ATOM 19283 C CA . LYS F 2 188 ? -4.74200 -41.54800 -96.06300 1.000 39.67257 188 LYS F CA 1
ATOM 19284 C C . LYS F 2 188 ? -4.44400 -40.97600 -97.44500 1.000 44.58747 188 LYS F C 1
ATOM 19285 O O . LYS F 2 188 ? -4.59400 -41.69700 -98.43600 1.000 45.90567 188 LYS F O 1
ATOM 19304 N N . HIS F 2 189 ? -3.98800 -39.72700 -97.54400 1.000 34.52955 189 HIS F N 1
ATOM 19305 C CA . HIS F 2 189 ? -3.80000 -39.08700 -98.83000 1.000 31.58854 189 HIS F CA 1
ATOM 19306 C C . HIS F 2 189 ? -2.35200 -38.64000 -98.99000 1.000 25.28345 189 HIS F C 1
ATOM 19307 O O . HIS F 2 189 ? -1.58400 -38.57000 -98.02100 1.000 25.78964 189 HIS F O 1
ATOM 19321 N N . LYS F 2 190 ? -1.98800 -38.35200 -100.23600 1.000 27.24532 190 LYS F N 1
ATOM 19322 C CA . LYS F 2 190 ? -0.59800 -38.09300 -100.59000 1.000 28.48120 190 LYS F CA 1
ATOM 19323 C C . LYS F 2 190 ? -0.32800 -36.64400 -100.97800 1.000 22.26905 190 LYS F C 1
ATOM 19324 O O . LYS F 2 190 ? 0.64000 -36.06400 -100.49100 1.000 22.67552 190 LYS F O 1
ATOM 19343 N N . VAL F 2 191 ? -1.11500 -36.06800 -101.88100 1.000 19.60726 191 VAL F N 1
ATOM 19344 C CA . VAL F 2 191 ? -0.80000 -34.77200 -102.46700 1.000 22.98154 191 VAL F CA 1
ATOM 19345 C C . VAL F 2 191 ? -1.64300 -33.69600 -101.79900 1.000 19.38430 191 VAL F C 1
ATOM 19346 O O . VAL F 2 191 ? -2.88100 -33.77100 -101.80200 1.000 22.13853 191 VAL F O 1
ATOM 19359 N N . TYR F 2 192 ? -0.96500 -32.67900 -101.27700 1.000 18.07099 192 TYR F N 1
ATOM 19360 C CA . TYR F 2 192 ? -1.59700 -31.52600 -100.63500 1.000 16.81882 192 TYR F CA 1
ATOM 19361 C C . TYR F 2 192 ? -1.20900 -30.27200 -101.39300 1.000 16.62960 192 TYR F C 1
ATOM 19362 O O . TYR F 2 192 ? -0.01400 -29.94000 -101.48600 1.000 18.04522 192 TYR F O 1
ATOM 19380 N N . ALA F 2 193 ? -2.21100 -29.54000 -101.88300 1.000 17.01140 193 ALA F N 1
ATOM 19381 C CA . ALA F 2 193 ? -1.94100 -28.38300 -102.71500 1.000 17.24509 193 ALA F CA 1
ATOM 19382 C C . ALA F 2 193 ? -2.86700 -27.22300 -102.39400 1.000 17.91020 193 ALA F C 1
ATOM 19383 O O . ALA F 2 193 ? -4.06500 -27.41600 -102.16100 1.000 16.07527 193 ALA F O 1
ATOM 19390 N N . CYS F 2 194 ? -2.31200 -26.01900 -102.42000 1.000 13.75246 194 CYS F N 1
ATOM 19391 C CA . CYS F 2 194 ? -3.09300 -24.79100 -102.38000 1.000 14.65046 194 CYS F CA 1
ATOM 19392 C C . CYS F 2 194 ? -2.91100 -24.05200 -103.69700 1.000 16.37355 194 CYS F C 1
ATOM 19393 O O . CYS F 2 194 ? -1.78000 -23.82000 -104.13000 1.000 16.48148 194 CYS F O 1
ATOM 19400 N N . GLU F 2 195 ? -4.02500 -23.69100 -104.31800 1.000 15.00496 195 GLU F N 1
ATOM 19401 C CA . GLU F 2 195 ? -4.03900 -23.01100 -105.60000 1.000 15.69817 195 GLU F CA 1
ATOM 19402 C C . GLU F 2 195 ? -4.48000 -21.57200 -105.37600 1.000 18.27449 195 GLU F C 1
ATOM 19403 O O . GLU F 2 195 ? -5.56500 -21.32600 -104.81300 1.000 16.05987 195 GLU F O 1
ATOM 19415 N N . VAL F 2 196 ? -3.65400 -20.63000 -105.83400 1.000 14.13400 196 VAL F N 1
ATOM 19416 C CA . VAL F 2 196 ? -3.83000 -19.20900 -105.55500 1.000 12.39258 196 VAL F CA 1
ATOM 19417 C C . VAL F 2 196 ? -4.10100 -18.48600 -106.86100 1.000 15.49248 196 VAL F C 1
ATOM 19418 O O . VAL F 2 196 ? -3.28600 -18.54600 -107.79900 1.000 15.95126 196 VAL F O 1
ATOM 19431 N N . THR F 2 197 ? -5.24100 -17.79400 -106.91000 1.000 14.81128 197 THR F N 1
ATOM 19432 C CA . THR F 2 197 ? -5.66900 -16.95200 -108.01400 1.000 14.73795 197 THR F CA 1
ATOM 19433 C C . THR F 2 197 ? -5.68800 -15.52000 -107.49700 1.000 17.66175 197 THR F C 1
ATOM 19434 O O . THR F 2 197 ? -6.28600 -15.26000 -106.44800 1.000 17.41529 197 THR F O 1
ATOM 19445 N N . HIS F 2 198 ? -5.04800 -14.60300 -108.21800 1.000 13.76152 198 HIS F N 1
ATOM 19446 C CA . HIS F 2 198 ? -4.91900 -13.21200 -107.77400 1.000 15.81897 198 HIS F CA 1
ATOM 19447 C C . HIS F 2 198 ? -4.65500 -12.32900 -108.98700 1.000 17.91663 198 HIS F C 1
ATOM 19448 O O . HIS F 2 198 ? -4.05600 -12.79300 -109.95300 1.000 16.40565 198 HIS F O 1
ATOM 19462 N N . GLN F 2 199 ? -5.07600 -11.04500 -108.91100 1.000 16.63597 199 GLN F N 1
ATOM 19463 C CA . GLN F 2 199 ? -4.89200 -10.13900 -110.04600 1.000 19.06420 199 GLN F CA 1
ATOM 19464 C C . GLN F 2 199 ? -3.45500 -10.03300 -110.54100 1.000 19.74050 199 GLN F C 1
ATOM 19465 O O . GLN F 2 199 ? -3.21400 -9.72400 -111.72200 1.000 22.38564 199 GLN F O 1
ATOM 19479 N N . GLY F 2 200 ? -2.49200 -10.15800 -109.64600 1.000 16.57640 200 GLY F N 1
ATOM 19480 C CA . GLY F 2 200 ? -1.12200 -10.02800 -110.06500 1.000 20.12535 200 GLY F CA 1
ATOM 19481 C C . GLY F 2 200 ? -0.51900 -11.28000 -110.67400 1.000 19.61593 200 GLY F C 1
ATOM 19482 O O . GLY F 2 200 ? 0.65100 -11.23200 -111.07500 1.000 18.75571 200 GLY F O 1
ATOM 19486 N N . LEU F 2 201 ? -1.27300 -12.37800 -110.75500 1.000 17.46528 201 LEU F N 1
ATOM 19487 C CA . LEU F 2 201 ? -0.77700 -13.64900 -111.27700 1.000 15.47893 201 LEU F CA 1
ATOM 19488 C C . LEU F 2 201 ? -1.46500 -13.91600 -112.60900 1.000 17.70313 201 LEU F C 1
ATOM 19489 O O . LEU F 2 201 ? -2.68300 -14.16400 -112.64200 1.000 18.42058 201 LEU F O 1
ATOM 19505 N N . SER F 2 202 ? -0.67700 -13.94500 -113.70000 1.000 17.01409 202 SER F N 1
ATOM 19506 C CA . SER F 2 202 ? -1.28200 -14.16800 -115.01000 1.000 17.02783 202 SER F CA 1
ATOM 19507 C C . SER F 2 202 ? -1.88800 -15.55900 -115.13000 1.000 22.32351 202 SER F C 1
ATOM 19508 O O . SER F 2 202 ? -2.81000 -15.76200 -115.92600 1.000 21.78398 202 SER F O 1
ATOM 19516 N N . SER F 2 203 ? -1.38400 -16.52800 -114.38100 1.000 17.52969 203 SER F N 1
ATOM 19517 C CA . SER F 2 203 ? -2.01100 -17.83500 -114.25900 1.000 16.78234 203 SER F CA 1
ATOM 19518 C C . SER F 2 203 ? -1.83400 -18.22400 -112.79800 1.000 16.53757 203 SER F C 1
ATOM 19519 O O . SER F 2 203 ? -0.91500 -17.71900 -112.13600 1.000 14.40671 203 SER F O 1
ATOM 19527 N N . PRO F 2 204 ? -2.70100 -19.08400 -112.26100 1.000 16.52928 204 PRO F N 1
ATOM 19528 C CA . PRO F 2 204 ? -2.62300 -19.40200 -110.82600 1.000 17.39772 204 PRO F CA 1
ATOM 19529 C C . PRO F 2 204 ? -1.33100 -20.09400 -110.41600 1.000 16.45148 204 PRO F C 1
ATOM 19530 O O . PRO F 2 204 ? -0.71300 -20.83000 -111.19200 1.000 14.89968 204 PRO F O 1
ATOM 19541 N N . VAL F 2 205 ? -0.92800 -19.83000 -109.16100 1.000 14.01150 205 VAL F N 1
ATOM 19542 C CA . VAL F 2 205 ? 0.18900 -20.53500 -108.53700 1.000 12.88003 205 VAL F CA 1
ATOM 19543 C C . VAL F 2 205 ? -0.39300 -21.68500 -107.73300 1.000 17.48586 205 VAL F C 1
ATOM 19544 O O . VAL F 2 205 ? -1.28200 -21.47700 -106.89600 1.000 17.56086 205 VAL F O 1
ATOM 19557 N N . THR F 2 206 ? 0.13000 -22.88200 -107.93300 1.000 14.50458 206 THR F N 1
ATOM 19558 C CA . THR F 2 206 ? -0.22500 -24.02900 -107.09700 1.000 15.19996 206 THR F CA 1
ATOM 19559 C C . THR F 2 206 ? 1.02400 -24.41400 -106.32100 1.000 17.22789 206 THR F C 1
ATOM 19560 O O . THR F 2 206 ? 2.03200 -24.80000 -106.91800 1.000 19.28010 206 THR F O 1
ATOM 19571 N N . LYS F 2 207 ? 0.95700 -24.33600 -104.99800 1.000 16.30148 207 LYS F N 1
ATOM 19572 C CA . LYS F 2 207 ? 2.03800 -24.80000 -104.13600 1.000 15.89803 207 LYS F CA 1
ATOM 19573 C C . LYS F 2 207 ? 1.59000 -26.14200 -103.57700 1.000 18.96570 207 LYS F C 1
ATOM 19574 O O . LYS F 2 207 ? 0.46300 -26.27500 -103.08600 1.000 18.08225 207 LYS F O 1
ATOM 19593 N N . SER F 2 208 ? 2.45000 -27.14600 -103.69900 1.000 15.15698 208 SER F N 1
ATOM 19594 C CA . SER F 2 208 ? 2.04400 -28.52500 -103.42700 1.000 16.27177 208 SER F CA 1
ATOM 19595 C C . SER F 2 208 ? 3.18400 -29.29500 -102.78900 1.000 17.27330 208 SER F C 1
ATOM 19596 O O . SER F 2 208 ? 4.36400 -28.98900 -102.98700 1.000 18.27750 208 SER F O 1
ATOM 19604 N N . PHE F 2 209 ? 2.82200 -30.34100 -102.03200 1.000 16.17204 209 PHE F N 1
ATOM 19605 C CA . PHE F 2 209 ? 3.81700 -31.26200 -101.52600 1.000 15.91163 209 PHE F CA 1
ATOM 19606 C C . PHE F 2 209 ? 3.20500 -32.64900 -101.41100 1.000 16.77045 209 PHE F C 1
ATOM 19607 O O . PHE F 2 209 ? 1.98300 -32.81700 -101.39600 1.000 17.97497 209 PHE F O 1
ATOM 19624 N N . ASN F 2 210 ? 4.08100 -33.64400 -101.35000 1.000 17.92691 210 ASN F N 1
ATOM 19625 C CA . ASN F 2 210 ? 3.68900 -35.02800 -101.12200 1.000 20.22986 210 ASN F CA 1
ATOM 19626 C C . ASN F 2 210 ? 3.96800 -35.34300 -99.65600 1.000 16.92574 210 ASN F C 1
ATOM 19627 O O . ASN F 2 210 ? 5.08000 -35.12200 -99.16800 1.000 18.95105 210 ASN F O 1
ATOM 19638 N N . ARG F 2 211 ? 2.95700 -35.85600 -98.95100 1.000 17.55530 211 ARG F N 1
ATOM 19639 C CA . ARG F 2 211 ? 3.14300 -36.20700 -97.55300 1.000 19.26629 211 ARG F CA 1
ATOM 19640 C C . ARG F 2 211 ? 4.36800 -37.09500 -97.35000 1.000 26.00119 211 ARG F C 1
ATOM 19641 O O . ARG F 2 211 ? 4.54800 -38.10300 -98.03600 1.000 24.47191 211 ARG F O 1
ATOM 19662 N N . GLY F 2 212 ? 5.15500 -36.75200 -96.32600 1.000 25.86717 212 GLY F N 1
ATOM 19663 C CA . GLY F 2 212 ? 6.34400 -37.47900 -95.90100 1.000 33.49866 212 GLY F CA 1
ATOM 19664 C C . GLY F 2 212 ? 7.64400 -37.19000 -96.63200 1.000 35.50401 212 GLY F C 1
ATOM 19665 O O . GLY F 2 212 ? 8.70900 -37.59400 -96.14100 1.000 35.71543 212 GLY F O 1
ATOM 19669 N N . GLU F 2 213 ? 7.64100 -36.40100 -97.70000 1.000 32.63296 213 GLU F N 1
ATOM 19670 C CA . GLU F 2 213 ? 8.91300 -36.08700 -98.36400 1.000 31.27929 213 GLU F CA 1
ATOM 19671 C C . GLU F 2 213 ? 9.69700 -34.96500 -97.67100 1.000 33.38912 213 GLU F C 1
ATOM 19672 O O . GLU F 2 213 ? 9.14100 -34.15000 -96.94200 1.000 38.48492 213 GLU F O 1
#

Secondary structure (DSSP, 8-state):
--EEEEE--EEE-TT--EEEEEEEESS-GGGS-EEEEEEETTTEEEEEEEEETTTTEEEE-GGGTTTEEEEEEGGGTEEEEEE-S--GGG-EEEEEEEESSTTS-EEEE---EEEEE-SSPPBPPEEEEE---TTSEETTEEEEEEEEEEEBSS--EEEEGGGTB-TTEEEPPPEE-TTS-EEEEEEEEEEGGGTTT---EEEEEEGGGTEEEEEE------/---EEEE-SEEEEETT--EEEEEEESS--TT-EEEEEE-TTS--EEEEETTTEEPTT--TTEEEEEETTEEEEEESS--GGG-EEEEEEE-SSSSPEE---EEEEEE---BPPEEEEEPPPHHHHTTTEEEEEEEEEEEBSS--EEEEEETTEEP-SSEEEEEPPPPTTT--EEEEEEEEEEHHHHHT--EEEEEEE-TTSSS-EEEEEETT-/--EEEEE--EEE-TT--EEEEEEEESS-GGGS-EEEEEEETTTEEEEEEEEETTTTEEEE-TTTTTTEEEEEEGGGTEEEEEE-S--GGG-EEEEEEEESSTT--EEEE---EEEEE-SSPPBPPEEEEE---GGGEETTEEEEEEEEEEEBSS--EEEEGGGTB-TTEEEPPPEE-TTS-EEEEEEEEEEGGGTTT---EEEEEEGGGTEEEEEE------/---EEEE-SEEEEETT--EEEEEEESS--TT-EEEEEE-TTS--EEEEETTTEEPTTS-TTEEEEEETTEEEEEESS--GGG-EEEEEEE-SSSSPEE---EEEEEE---BPPEEEEEPPPHHHHTTTEEEEEEEEEEEBSS--EEEEEETTEEP-SSEEEEEPPPPTTT--EEEEEEEEEEHHHHHT-SEEEEEEE-TT-SS-EEEEEETT-/--EEEEE--EEE-TT--EEEEEEEESS-GGGS-EEEEEE-TTSPPEEEEEEETTTTEEEE-GGGTTTEEEEEEGGGTEEEEEE-S--GGG-EEEEEEEESSTT--EEEE---EEEEE-SS--BPPEEEEE---GGGEETTEEEEEEEEEEEBSS--EEEEGGGTB-TTEEEPPPEE-TTS-EEEEEEEEEEGGGTTT---EEEEEEGGGTEEEEEE------/---EEEE-SEEEEETT--EEEEEEESS--TT-EEEEEE-TTS--EEEEETTTEEPTT--TTEEEEEETTEEEEEESS--GGG-EEEEEEE-SSSSPEE---EEEEEE---BPPEEEEEPPPHHHHTTTEEEEEEEEEEEBSS--EEEEEETTEEP-SSEEEEEPPPPTTT--EEEEEEEEEEHHHHHH--EEEEEEE-TT-SS-EEEEEETT-

Foldseek 3Di:
DWAWAKDWADEDAAQAKTKMKIAIDDDQLQQWKKWKWWADPPVGIDTAWIARQVVQDIDGDPVCVVFWDKGDDNVRSMIMIMGGNHHQVPFTWMKMFTAPHPPHDTPYIYPTGTHGHHPDDWDAWDKDWQAWEPVQQDDQKTKIWIKTDFGDDDDKDKDKPVNPDDPQKDWDDWDQDPVRGIITMIMGMDGPVCLVPDWIWMWMADVNVRDTDIDTHHHDYD/DKDKAKPDQEDEEAFFDKDKIKIFIPWFLFLQKWKWWADPPGDTDTADGSQFHGDPPHDPQWGKDDGTGMIMIIRRGDDLLRQTWMKMWGPRDPPTDIYPIYGYAYDDDWDFWDKDKDWADPVVLVVFKTKIKIKTPFTPDPDKDKWKAFQRHTDDDFKDKDKDDQDSHPRTIMMMIMGMDTSVVVVVTFKIWIWMDDPVDPDIDIDIDTPPD/DWAKAKDWADEDAQQAKTKMKIAIDDDQLQQWKKWKWWADPPVGIDTAWIARQVVQDIDGDPVRVPFWDKGDDNVRSMIMIMGGNDDQVVFTWMKIFTAPHPPHDTPYIYPTHTHGHHPDDWDAWDKDWQAWEPVQDPPQKGKIWIKTDFGDDDDKDKDKPVNPDDPQKDWDDWDQDPVRGIITMIMGMDGPVCQVPDWIWMWIADPNVRDTDIHTHHHDYD/DKAKAKPDQEDEEAFFDKDKIKIFIPWWLFLQKWKWWAAPPGDTDTADGSQFHGDPPHDPQWGKDDGIGMIMIIRRGDALLSQTWMKMWGPRDPPTDIYPTYGYAYDDDWDFWDKDKDWADPVVLVVFKTKIKIKTPFTPDPDKDKWKAFVNHTDDDFKDKDKDDQDSHRRTIMMMIMGMDGSVVVVVTFKIWMWMDDPVDPHIDIDIGTPPD/DWAKAKDWAFEDAAQAKTKIKIAIDDDQLQQWKKWKWWDDPPGDIDTAWIARQVVQDIDGDPVQVPFWDWGDDNVRSMIMIMGGNDHQRPFTWMKIFTAPHPPHDTPYIYPTGTHGHDPDDFAFWDKDWQAWDPVQDDDQKGKIWIKTDFGDDDDKDKDKPVNPDDPQKDWDDWDQDPVRGTITMIMGIDGNVCLVPDWIWMWMADVNVRDIDIHTHHHDHD/DKAKAKPDQEDEEAFFDKDKIKIFIPWWLFQQKWKWWAAPPGDIDTADGSQFHGDPPHDPQWGKDDGIGMIMIIRNGDALLRQTKMKMWGPRDPPIDIYPIYGYAYDDDWDFWDKDKDWFDPVVLVVFKTKIKIKTPFTPDPDKDKWKAFLHHTDPDFKDKDKDRQDSHRRGIMMMIIGMDTSVVVVVTFKIWIWMDDPVDPHIDIDMGTPPD

Radius of gyration: 34.73 Å; Cα contacts (8 Å, |Δi|>4): 3566; chains: 6; bounding box: 76×97×106 Å

Nearest PDB structures (foldseek):
  5ob5-assembly1_L  TM=9.826E-01  e=8.748E-41  Homo sapiens
  6ell-assembly2_L  TM=9.964E-01  e=3.238E-40  Homo sapiens
  7yv1-assembly1_L  TM=9.955E-01  e=3.238E-40  Homo sapiens
  7o4y-assembly1_L  TM=9.842E-01  e=3.993E-40  Homo sapiens
  6uud-assembly1_L  TM=9.719E-01  e=9.235E-39  Mus musculus

B-factor: mean 26.42, std 12.09, range [9.34, 123.66]

Sequence (1305 aa):
EVQLVESGGGLVKPGGSLRLSCAASGYTFTDNYIHWVRQAPGKGLEWIGYINPSSAYAHYNEKFKTRFTISVDKAKNSAYLQMNSLRAEDTAVYYCTRRYYSAMPFAYWGQGTLVTVSSASTKGPSVFPLAPSSKSTSGGTAALGCLVKDYFPEPVTVSWNSGALTSGVHTFPAVLQSSGLYSLSSVVTVPSSSLGTQTYICNVNHKPSNTKVDKKVEPKSCDIQMTQSPSSLSASVGDRVTITCRASEDIYSGLAWYQQKPGKVPKLLIYDSSTLHTGVPSRFSGTGSGTDYTLTISSLQPEDVATYFCQQNYDFPLTFGQGTKLEIKRTVAAPSVFIFPPSDEQLKSGTASVVCLLNNFYPREAKVQWKVDNALQSGNSQESVTEQDSKDSTYSLSSTLTLSKADYEKHKVYACEVTHQGLSSPVTKSFNRGEEVQLVESGGGLVKPGGSLRLSCAASGYTFTDNYIHWVRQAPGKGLEWIGYINPSSAYAHYNEKFKTRFTISVDKAKNSAYLQMNSLRAEDTAVYYCTRRYYSAMPFAYWGQGTLVTVSSASTKGPSVFPLAPSSKSTSGGTAALGCLVKDYFPEPVTVSWNSGALTSGVHTFPAVLQSSGLYSLSSVVTVPSSSLGTQTYICNVNHKPSNTKVDKKVEPKSCDIQMTQSPSSLSASVGDRVTITCRASEDIYSGLAWYQQKPGKVPKLLIYDSSTLHTGVPSRFSGTGSGTDYTLTISSLQPEDVATYFCQQNYDFPLTFGQGTKLEIKRTVAAPSVFIFPPSDEQLKSGTASVVCLLNNFYPREAKVQWKVDNALQSGNSQESVTEQDSKDSTYSLSSTLTLSKADYEKHKVYACEVTHQGLSSPVTKSFNRGEEVQLVESGGGLVKPGGSLRLSCAASGYTFTDNYIHWVRQAPGKGLEWIGYINPSSAYAHYNEKFKTRFTISVDKAKNSAYLQMNSLRAEDTAVYYCTRRYYSAMPFAYWGQGTLVTVSSASTKGPSVFPLAPSSKSTSGGTAALGCLVKDYFPEPVTVSWNSGALTSGVHTFPAVLQSSGLYSLSSVVTVPSSSLGTQTYICNVNHKPSNTKVDKKVEPKSCDIQMTQSPSSLSASVGDRVTITCRASEDIYSGLAWYQQKPGKVPKLLIYDSSTLHTGVPSRFSGTGSGTDYTLTISSLQPEDVATYFCQQNYDFPLTFGQGTKLEIKRTVAAPSVFIFPPSDEQLKSGTASVVCLLNNFYPREAKVQWKVDNALQSGNSQESVTEQDSKDSTYSLSSTLTLSKADYEKHKVYACEVTHQGLSSPVTKSFNRGE

CATH classification: 2.60.40.10 (+1 more: 2.60.40.10)

Solvent-accessible surface area: 54579 Å² total; per-residue (Å²): 147,19,99,10,77,6,64,41,34,9,46,16,124,66,56,22,72,22,136,0,24,0,45,10,54,57,50,83,7,53,110,26,90,0,1,0,0,19,33,20,142,83,154,12,8,31,1,0,0,25,2,28,1,64,72,60,124,23,61,40,10,141,135,5,114,103,24,2,68,7,48,31,50,114,97,139,68,10,0,21,0,64,0,50,61,2,99,58,119,0,46,4,45,0,8,0,0,16,35,60,122,96,74,18,3,0,18,55,24,0,93,16,20,46,0,19,6,25,81,49,87,55,89,25,12,40,18,23,13,6,15,2,2,14,59,0,15,26,12,11,30,0,0,0,0,0,6,0,15,39,0,23,1,62,61,14,77,26,43,2,42,85,34,24,26,46,27,30,41,32,58,3,67,27,30,106,26,132,81,33,39,46,11,16,6,0,2,0,19,6,6,11,76,2,16,49,20,27,40,18,54,0,27,3,29,0,144,34,32,122,26,167,27,107,43,91,6,69,66,56,72,28,92,5,104,15,84,5,55,50,80,66,34,49,14,47,71,44,61,169,9,72,1,32,0,113,8,67,84,52,0,148,42,19,1,0,0,0,25,18,47,76,81,118,33,2,112,9,7,0,26,76,7,66,60,56,29,114,57,24,54,109,43,4,44,5,74,39,76,23,50,69,3,34,1,10,0,49,44,0,52,27,81,1,18,5,34,0,10,0,0,0,31,109,73,82,21,4,25,21,2,89,4,0,99,1,48,1,104,81,103,83,23,48,10,53,15,6,1,2,18,5,8,87,55,4,35,36,53,35,44,0,2,0,1,0,0,0,8,63,0,15,18,94,116,32,94,21,45,5,64,3,60,132,56,101,47,106,88,37,51,75,84,12,36,10,91,14,47,41,157,60,3,7,12,0,5,8,2,27,0,52,19,55,54,66,62,10,66,150,66,79,48,0,10,0,25,0,51,11,128,30,36,128,68,80,47,78,23,40,16,58,50,79,140,194,36,102,10,74,6,64,43,34,16,52,19,126,66,59,22,65,20,129,0,19,0,46,9,60,54,52,83,8,55,108,26,89,0,0,0,0,12,36,21,51,11,99,13,6,23,1,0,0,24,3,28,1,72,71,61,124,22,59,39,10,134,141,6,118,124,37,2,67,7,48,32,54,115,99,116,69,3,0,13,0,53,0,43,62,4,107,26,67,1,16,4,46,0,8,0,0,16,36,56,118,90,75,18,3,0,22,66,25,0,96,13,20,44,0,5,0,16,84,47,90,62,84,22,15,48,13,24,18,5,23,2,7,66,67,0,40,60,90,47,51,0,0,0,0,0,7,0,20,34,0,12,1,28,61,14,75,25,44,2,43,102,40,95,34,102,93,33,37,28,56,3,31,6,26,24,28,78,78,33,34,4,10,16,5,0,1,0,32,13,74,37,104,13,32,77,112,97,66,19,51,0,24,1,46,0,150,38,32,140,25,166,46,89,50,114,5,102,70,81,124,59,94,6,104,14,78,4,49,51,66,44,36,32,7,38,76,42,55,168,6,66,4,56,2,72,2,53,77,34,0,142,34,14,1,0,0,0,21,18,46,64,83,132,53,3,131,4,4,0,23,68,5,67,59,65,27,113,79,20,59,104,48,7,50,5,82,36,78,20,1,61,2,31,1,14,2,54,48,0,59,27,82,2,16,5,35,0,10,0,0,1,30,106,76,78,21,4,27,20,2,59,6,0,68,1,24,2,64,84,103,65,22,45,11,57,12,4,0,2,26,5,16,97,79,3,38,159,75,30,37,1,2,1,0,0,0,0,7,58,0,32,18,47,93,30,89,15,49,8,62,2,60,134,42,103,48,95,50,36,22,36,52,5,12,11,84,14,47,40,185,61,4,6,9,0,9,8,2,26,0,49,24,53,72,67,60,8,94,128,65,117,46,0,9,0,32,0,55,8,72,31,33,129,70,74,49,74,44,40,10,55,80,82,150,195,31,107,10,82,5,64,37,29,4,40,13,97,59,17,22,66,29,133,0,24,0,43,8,57,52,50,84,8,50,109,29,90,0,1,0,0,6,54,11,104,94,126,18,11,44,1,0,0,23,1,29,0,69,70,59,123,22,61,45,18,131,117,1,121,126,49,3,69,7,46,31,50,113,100,124,69,8,0,16,0,55,0,57,47,0,114,83,103,0,29,0,47,0,15,0,0,14,37,72,117,91,80,18,5,0,25,59,21,0,84,16,15,39,0,20,20,18,34,56,78,55,86,5,0,30,10,25,19,5,19,2,13,69,79,0,57,45,84,45,49,2,0,0,0,0,6,0,14,38,1,22,1,55,62,18,74,26,44,1,38,102,37,94,28,99,90,34,41,27,58,3,68,25,36,92,25,130,64,32,41,40,9,17,5,0,0,0,27,9,81,46,103,26,30,79,124,74,68,3,55,0,27,3,40,0,125,31,31,97,10,143,12,100,35,111,4,98,62,82,131,88,121,6,109,4,82,14,52,53,90,67,32,52,12,47,77,44,62,166,8,67,0,48,0,152,5,64,88,54,0,145,32,14,2,0,0,0,20,24,55,88,85,136,61,4,88,6,2,0,43,80,6,65,56,65,25,99,72,17,56,108,46,5,51,5,82,34,80,21,48,70,1,35,1,24,1,46,43,0,57,25,76,1,17,5,48,0,6,0,0,0,37,106,75,77,22,3,28,14,1,109,10,0,118,0,53,2,102,84,103,73,24,50,10,42,10,4,0,1,31,13,16,103,65,3,30,132,82,24,24,0,3,0,1,0,0,0,5,62,0,19,15,70,113,26,106,18,54,5,77,4,62,125,55,103,44,104,87,41,52,70,70,12,36,11,81,8,42,48,176,64,4,6,35,0,0,7,2,26,0,44,15,1,63,24,36,7,89,126,53,108,45,0,10,0,46,0,57,10,126,30,34,132,75,69,46,78,45,32,15,45,81,80,147